Protein 2K2I (pdb70)

Structure (mmCIF, N/CA/C/O backbone):
data_2K2I
#
_entry.id   2K2I
#
loop_
_entity.id
_entity.type
_entity.pdbx_description
1 polymer Centrin-2
2 polymer 'SFI1 peptide'
#
loop_
_atom_site.group_PDB
_atom_site.id
_atom_site.type_symbol
_atom_site.label_atom_id
_atom_site.label_alt_id
_atom_site.label_comp_id
_atom_site.label_asym_id
_atom_site.label_entity_id
_atom_site.label_seq_id
_atom_site.pdbx_PDB_ins_code
_atom_site.Cartn_x
_atom_site.Cartn_y
_atom_site.Cartn_z
_atom_site.occupancy
_atom_site.B_iso_or_equiv
_atom_site.auth_seq_id
_atom_site.auth_comp_id
_atom_site.auth_asym_id
_atom_site.auth_atom_id
_atom_site.pdbx_PDB_model_num
ATOM 1 N N . THR A 1 1 ? -9.830 23.314 -1.800 1.00 0.00 94 THR A N 1
ATOM 2 C CA . THR A 1 1 ? -8.395 23.131 -1.350 1.00 0.00 94 THR A CA 1
ATOM 3 C C . THR A 1 1 ? -7.620 22.340 -2.377 1.00 0.00 94 THR A C 1
ATOM 4 O O . THR A 1 1 ? -8.156 21.369 -2.897 1.00 0.00 94 THR A O 1
ATOM 15 N N . GLN A 1 2 ? -6.362 22.719 -2.689 1.00 0.00 95 GLN A N 1
ATOM 16 C CA . GLN A 1 2 ? -5.575 22.028 -3.694 1.00 0.00 95 GLN A CA 1
ATOM 17 C C . GLN A 1 2 ? -4.997 20.734 -3.145 1.00 0.00 95 GLN A C 1
ATOM 18 O O . GLN A 1 2 ? -4.499 20.686 -2.022 1.00 0.00 95 GLN A O 1
ATOM 32 N N . LYS A 1 3 ? -5.064 19.644 -3.939 1.00 0.00 96 LYS A N 1
ATOM 33 C CA . LYS A 1 3 ? -4.369 18.411 -3.631 1.00 0.00 96 LYS A CA 1
ATOM 34 C C . LYS A 1 3 ? -3.715 17.908 -4.898 1.00 0.00 96 LYS A C 1
ATOM 35 O O . LYS A 1 3 ? -2.582 18.269 -5.204 1.00 0.00 96 LYS A O 1
ATOM 54 N N . MET A 1 4 ? -4.416 17.055 -5.673 1.00 0.00 97 MET A N 1
ATOM 55 C CA . MET A 1 4 ? -3.878 16.449 -6.869 1.00 0.00 97 MET A CA 1
ATOM 56 C C . MET A 1 4 ? -4.151 17.323 -8.076 1.00 0.00 97 MET A C 1
ATOM 57 O O . MET A 1 4 ? -5.275 17.409 -8.563 1.00 0.00 97 MET A O 1
ATOM 71 N N . SER A 1 5 ? -3.109 18.012 -8.583 1.00 0.00 98 SER A N 1
ATOM 72 C CA . SER A 1 5 ? -3.196 18.857 -9.761 1.00 0.00 98 SER A CA 1
ATOM 73 C C . SER A 1 5 ? -2.919 18.083 -11.034 1.00 0.00 98 SER A C 1
ATOM 74 O O . SER A 1 5 ? -3.228 18.547 -12.131 1.00 0.00 98 SER A O 1
ATOM 82 N N . GLU A 1 6 ? -2.314 16.888 -10.906 1.00 0.00 99 GLU A N 1
ATOM 83 C CA . GLU A 1 6 ? -1.936 16.039 -12.013 1.00 0.00 99 GLU A CA 1
ATOM 84 C C . GLU A 1 6 ? -3.130 15.226 -12.500 1.00 0.00 99 GLU A C 1
ATOM 85 O O . GLU A 1 6 ? -4.180 15.173 -11.858 1.00 0.00 99 GLU A O 1
ATOM 97 N N . LYS A 1 7 ? -3.011 14.568 -13.671 1.00 0.00 100 LYS A N 1
ATOM 98 C CA . LYS A 1 7 ? -4.115 13.835 -14.283 1.00 0.00 100 LYS A CA 1
ATOM 99 C C . LYS A 1 7 ? -3.810 12.355 -14.220 1.00 0.00 100 LYS A C 1
ATOM 100 O O . LYS A 1 7 ? -4.557 11.488 -14.675 1.00 0.00 100 LYS A O 1
ATOM 119 N N . ASP A 1 8 ? -2.637 12.061 -13.647 1.00 0.00 101 ASP A N 1
ATOM 120 C CA . ASP A 1 8 ? -1.829 10.912 -13.935 1.00 0.00 101 ASP A CA 1
ATOM 121 C C . ASP A 1 8 ? -2.142 9.778 -12.975 1.00 0.00 101 ASP A C 1
ATOM 122 O O . ASP A 1 8 ? -1.450 8.765 -12.883 1.00 0.00 101 ASP A O 1
ATOM 131 N N . THR A 1 9 ? -3.325 9.873 -12.333 1.00 0.00 102 THR A N 1
ATOM 132 C CA . THR A 1 9 ? -4.024 8.751 -11.738 1.00 0.00 102 THR A CA 1
ATOM 133 C C . THR A 1 9 ? -4.458 7.793 -12.830 1.00 0.00 102 THR A C 1
ATOM 134 O O . THR A 1 9 ? -4.412 6.584 -12.657 1.00 0.00 102 THR A O 1
ATOM 145 N N . LYS A 1 10 ? -4.832 8.301 -14.029 1.00 0.00 103 LYS A N 1
ATOM 146 C CA . LYS A 1 10 ? -5.107 7.473 -15.194 1.00 0.00 103 LYS A CA 1
ATOM 147 C C . LYS A 1 10 ? -3.877 6.670 -15.609 1.00 0.00 103 LYS A C 1
ATOM 148 O O . LYS A 1 10 ? -3.959 5.463 -15.817 1.00 0.00 103 LYS A O 1
ATOM 167 N N . GLU A 1 11 ? -2.691 7.321 -15.661 1.00 0.00 104 GLU A N 1
ATOM 168 C CA . GLU A 1 11 ? -1.394 6.687 -15.851 1.00 0.00 104 GLU A CA 1
ATOM 169 C C . GLU A 1 11 ? -1.125 5.620 -14.801 1.00 0.00 104 GLU A C 1
ATOM 170 O O . GLU A 1 11 ? -0.840 4.470 -15.144 1.00 0.00 104 GLU A O 1
ATOM 182 N N . GLU A 1 12 ? -1.282 5.959 -13.495 1.00 0.00 105 GLU A N 1
ATOM 183 C CA . GLU A 1 12 ? -1.214 5.021 -12.380 1.00 0.00 105 GLU A CA 1
ATOM 184 C C . GLU A 1 12 ? -2.102 3.802 -12.587 1.00 0.00 105 GLU A C 1
ATOM 185 O O . GLU A 1 12 ? -1.634 2.667 -12.570 1.00 0.00 105 GLU A O 1
ATOM 197 N N . ILE A 1 13 ? -3.412 4.019 -12.838 1.00 0.00 106 ILE A N 1
ATOM 198 C CA . ILE A 1 13 ? -4.407 2.983 -13.052 1.00 0.00 106 ILE A CA 1
ATOM 199 C C . ILE A 1 13 ? -4.084 2.134 -14.275 1.00 0.00 106 ILE A C 1
ATOM 200 O O . ILE A 1 13 ? -4.134 0.909 -14.212 1.00 0.00 106 ILE A O 1
ATOM 216 N N . LEU A 1 14 ? -3.686 2.754 -15.409 1.00 0.00 107 LEU A N 1
ATOM 217 C CA . LEU A 1 14 ? -3.257 2.066 -16.617 1.00 0.00 107 LEU A CA 1
ATOM 218 C C . LEU A 1 14 ? -2.038 1.177 -16.404 1.00 0.00 107 LEU A C 1
ATOM 219 O O . LEU A 1 14 ? -2.004 0.017 -16.817 1.00 0.00 107 LEU A O 1
ATOM 235 N N . LYS A 1 15 ? -0.990 1.691 -15.732 1.00 0.00 108 LYS A N 1
ATOM 236 C CA . LYS A 1 15 ? 0.220 0.933 -15.484 1.00 0.00 108 LYS A CA 1
ATOM 237 C C . LYS A 1 15 ? -0.000 -0.113 -14.407 1.00 0.00 108 LYS A C 1
ATOM 238 O O . LYS A 1 15 ? 0.526 -1.221 -14.503 1.00 0.00 108 LYS A O 1
ATOM 257 N N . ALA A 1 16 ? -0.858 0.173 -13.401 1.00 0.00 109 ALA A N 1
ATOM 258 C CA . ALA A 1 16 ? -1.362 -0.809 -12.464 1.00 0.00 109 ALA A CA 1
ATOM 259 C C . ALA A 1 16 ? -2.106 -1.932 -13.159 1.00 0.00 109 ALA A C 1
ATOM 260 O O . ALA A 1 16 ? -1.784 -3.094 -12.948 1.00 0.00 109 ALA A O 1
ATOM 267 N N . PHE A 1 17 ? -3.067 -1.620 -14.058 1.00 0.00 110 PHE A N 1
ATOM 268 C CA . PHE A 1 17 ? -3.767 -2.575 -14.905 1.00 0.00 110 PHE A CA 1
ATOM 269 C C . PHE A 1 17 ? -2.815 -3.509 -15.640 1.00 0.00 110 PHE A C 1
ATOM 270 O O . PHE A 1 17 ? -2.976 -4.729 -15.625 1.00 0.00 110 PHE A O 1
ATOM 287 N N . LYS A 1 18 ? -1.757 -2.950 -16.261 1.00 0.00 111 LYS A N 1
ATOM 288 C CA . LYS A 1 18 ? -0.747 -3.723 -16.953 1.00 0.00 111 LYS A CA 1
ATOM 289 C C . LYS A 1 18 ? 0.107 -4.618 -16.058 1.00 0.00 111 LYS A C 1
ATOM 290 O O . LYS A 1 18 ? 0.595 -5.654 -16.500 1.00 0.00 111 LYS A O 1
ATOM 309 N N . LEU A 1 19 ? 0.286 -4.278 -14.762 1.00 0.00 112 LEU A N 1
ATOM 310 C CA . LEU A 1 19 ? 0.939 -5.150 -13.798 1.00 0.00 112 LEU A CA 1
ATOM 311 C C . LEU A 1 19 ? 0.103 -6.369 -13.431 1.00 0.00 112 LEU A C 1
ATOM 312 O O . LEU A 1 19 ? 0.645 -7.397 -13.030 1.00 0.00 112 LEU A O 1
ATOM 328 N N . PHE A 1 20 ? -1.236 -6.292 -13.576 1.00 0.00 113 PHE A N 1
ATOM 329 C CA . PHE A 1 20 ? -2.106 -7.459 -13.542 1.00 0.00 113 PHE A CA 1
ATOM 330 C C . PHE A 1 20 ? -2.116 -8.168 -14.897 1.00 0.00 113 PHE A C 1
ATOM 331 O O . PHE A 1 20 ? -1.928 -9.383 -14.978 1.00 0.00 113 PHE A O 1
ATOM 348 N N . ASP A 1 21 ? -2.371 -7.427 -16.002 1.00 0.00 114 ASP A N 1
ATOM 349 C CA . ASP A 1 21 ? -2.504 -7.970 -17.344 1.00 0.00 114 ASP A CA 1
ATOM 350 C C . ASP A 1 21 ? -1.150 -8.345 -17.956 1.00 0.00 114 ASP A C 1
ATOM 351 O O . ASP A 1 21 ? -0.614 -7.662 -18.832 1.00 0.00 114 ASP A O 1
ATOM 360 N N . ASP A 1 22 ? -0.610 -9.508 -17.519 1.00 0.00 115 ASP A N 1
ATOM 361 C CA . ASP A 1 22 ? 0.560 -10.180 -18.068 1.00 0.00 115 ASP A CA 1
ATOM 362 C C . ASP A 1 22 ? 0.382 -10.536 -19.523 1.00 0.00 115 ASP A C 1
ATOM 363 O O . ASP A 1 22 ? 1.310 -10.501 -20.327 1.00 0.00 115 ASP A O 1
ATOM 372 N N . ASP A 1 23 ? -0.858 -10.934 -19.856 1.00 0.00 116 ASP A N 1
ATOM 373 C CA . ASP A 1 23 ? -1.232 -11.563 -21.092 1.00 0.00 116 ASP A CA 1
ATOM 374 C C . ASP A 1 23 ? -1.335 -10.551 -22.216 1.00 0.00 116 ASP A C 1
ATOM 375 O O . ASP A 1 23 ? -1.322 -10.914 -23.390 1.00 0.00 116 ASP A O 1
ATOM 384 N N . GLU A 1 24 ? -1.452 -9.255 -21.844 1.00 0.00 117 GLU A N 1
ATOM 385 C CA . GLU A 1 24 ? -1.677 -8.112 -22.705 1.00 0.00 117 GLU A CA 1
ATOM 386 C C . GLU A 1 24 ? -3.008 -8.236 -23.413 1.00 0.00 117 GLU A C 1
ATOM 387 O O . GLU A 1 24 ? -3.167 -7.880 -24.579 1.00 0.00 117 GLU A O 1
ATOM 399 N N . THR A 1 25 ? -4.010 -8.769 -22.683 1.00 0.00 118 THR A N 1
ATOM 400 C CA . THR A 1 25 ? -5.264 -9.212 -23.270 1.00 0.00 118 THR A CA 1
ATOM 401 C C . THR A 1 25 ? -6.307 -8.125 -23.164 1.00 0.00 118 THR A C 1
ATOM 402 O O . THR A 1 25 ? -7.290 -8.096 -23.904 1.00 0.00 118 THR A O 1
ATOM 413 N N . GLY A 1 26 ? -6.115 -7.156 -22.240 1.00 0.00 119 GLY A N 1
ATOM 414 C CA . GLY A 1 26 ? -7.017 -6.027 -22.086 1.00 0.00 119 GLY A CA 1
ATOM 415 C C . GLY A 1 26 ? -8.036 -6.306 -21.031 1.00 0.00 119 GLY A C 1
ATOM 416 O O . GLY A 1 26 ? -9.025 -5.584 -20.894 1.00 0.00 119 GLY A O 1
ATOM 420 N N . LYS A 1 27 ? -7.805 -7.374 -20.247 1.00 0.00 120 LYS A N 1
ATOM 421 C CA . LYS A 1 27 ? -8.659 -7.791 -19.163 1.00 0.00 120 LYS A CA 1
ATOM 422 C C . LYS A 1 27 ? -7.798 -8.138 -17.978 1.00 0.00 120 LYS A C 1
ATOM 423 O O . LYS A 1 27 ? -6.730 -8.730 -18.109 1.00 0.00 120 LYS A O 1
ATOM 442 N N . ILE A 1 28 ? -8.290 -7.829 -16.769 1.00 0.00 121 ILE A N 1
ATOM 443 C CA . ILE A 1 28 ? -7.835 -8.462 -15.555 1.00 0.00 121 ILE A CA 1
ATOM 444 C C . ILE A 1 28 ? -8.806 -9.592 -15.322 1.00 0.00 121 ILE A C 1
ATOM 445 O O . ILE A 1 28 ? -9.970 -9.385 -14.970 1.00 0.00 121 ILE A O 1
ATOM 461 N N . SER A 1 29 ? -8.353 -10.838 -15.544 1.00 0.00 122 SER A N 1
ATOM 462 C CA . SER A 1 29 ? -9.128 -11.998 -15.160 1.00 0.00 122 SER A CA 1
ATOM 463 C C . SER A 1 29 ? -8.873 -12.358 -13.713 1.00 0.00 122 SER A C 1
ATOM 464 O O . SER A 1 29 ? -7.949 -11.856 -13.070 1.00 0.00 122 SER A O 1
ATOM 472 N N . PHE A 1 30 ? -9.681 -13.297 -13.181 1.00 0.00 123 PHE A N 1
ATOM 473 C CA . PHE A 1 30 ? -9.482 -14.003 -11.922 1.00 0.00 123 PHE A CA 1
ATOM 474 C C . PHE A 1 30 ? -8.052 -14.504 -11.746 1.00 0.00 123 PHE A C 1
ATOM 475 O O . PHE A 1 30 ? -7.402 -14.303 -10.720 1.00 0.00 123 PHE A O 1
ATOM 492 N N . LYS A 1 31 ? -7.536 -15.173 -12.796 1.00 0.00 124 LYS A N 1
ATOM 493 C CA . LYS A 1 31 ? -6.181 -15.670 -12.893 1.00 0.00 124 LYS A CA 1
ATOM 494 C C . LYS A 1 31 ? -5.154 -14.559 -12.762 1.00 0.00 124 LYS A C 1
ATOM 495 O O . LYS A 1 31 ? -4.215 -14.685 -11.982 1.00 0.00 124 LYS A O 1
ATOM 514 N N . ASN A 1 32 ? -5.332 -13.421 -13.471 1.00 0.00 125 ASN A N 1
ATOM 515 C CA . ASN A 1 32 ? -4.450 -12.263 -13.369 1.00 0.00 125 ASN A CA 1
ATOM 516 C C . ASN A 1 32 ? -4.503 -11.660 -11.974 1.00 0.00 125 ASN A C 1
ATOM 517 O O . ASN A 1 32 ? -3.479 -11.334 -11.377 1.00 0.00 125 ASN A O 1
ATOM 528 N N . LEU A 1 33 ? -5.719 -11.561 -11.396 1.00 0.00 126 LEU A N 1
ATOM 529 C CA . LEU A 1 33 ? -5.957 -11.154 -10.023 1.00 0.00 126 LEU A CA 1
ATOM 530 C C . LEU A 1 33 ? -5.194 -12.012 -9.011 1.00 0.00 126 LEU A C 1
ATOM 531 O O . LEU A 1 33 ? -4.449 -11.513 -8.167 1.00 0.00 126 LEU A O 1
ATOM 547 N N . LYS A 1 34 ? -5.341 -13.353 -9.092 1.00 0.00 127 LYS A N 1
ATOM 548 C CA . LYS A 1 34 ? -4.643 -14.278 -8.216 1.00 0.00 127 LYS A CA 1
ATOM 549 C C . LYS A 1 34 ? -3.134 -14.318 -8.449 1.00 0.00 127 LYS A C 1
ATOM 550 O O . LYS A 1 34 ? -2.349 -14.490 -7.515 1.00 0.00 127 LYS A O 1
ATOM 569 N N . ARG A 1 35 ? -2.679 -14.104 -9.705 1.00 0.00 128 ARG A N 1
ATOM 570 C CA . ARG A 1 35 ? -1.278 -13.928 -10.058 1.00 0.00 128 ARG A CA 1
ATOM 571 C C . ARG A 1 35 ? -0.678 -12.688 -9.403 1.00 0.00 128 ARG A C 1
ATOM 572 O O . ARG A 1 35 ? 0.467 -12.697 -8.954 1.00 0.00 128 ARG A O 1
ATOM 593 N N . VAL A 1 36 ? -1.449 -11.587 -9.290 1.00 0.00 129 VAL A N 1
ATOM 594 C CA . VAL A 1 36 ? -1.079 -10.420 -8.504 1.00 0.00 129 VAL A CA 1
ATOM 595 C C . VAL A 1 36 ? -1.036 -10.728 -7.024 1.00 0.00 129 VAL A C 1
ATOM 596 O O . VAL A 1 36 ? -0.050 -10.419 -6.358 1.00 0.00 129 VAL A O 1
ATOM 609 N N . ALA A 1 37 ? -2.065 -11.400 -6.466 1.00 0.00 130 ALA A N 1
ATOM 610 C CA . ALA A 1 37 ? -2.084 -11.818 -5.070 1.00 0.00 130 ALA A CA 1
ATOM 611 C C . ALA A 1 37 ? -0.845 -12.604 -4.631 1.00 0.00 130 ALA A C 1
ATOM 612 O O . ALA A 1 37 ? -0.245 -12.317 -3.593 1.00 0.00 130 ALA A O 1
ATOM 619 N N . LYS A 1 38 ? -0.388 -13.579 -5.456 1.00 0.00 131 LYS A N 1
ATOM 620 C CA . LYS A 1 38 ? 0.825 -14.324 -5.165 1.00 0.00 131 LYS A CA 1
ATOM 621 C C . LYS A 1 38 ? 2.106 -13.562 -5.468 1.00 0.00 131 LYS A C 1
ATOM 622 O O . LYS A 1 38 ? 3.171 -13.956 -5.003 1.00 0.00 131 LYS A O 1
ATOM 641 N N . GLU A 1 39 ? 2.041 -12.448 -6.232 1.00 0.00 132 GLU A N 1
ATOM 642 C CA . GLU A 1 39 ? 3.169 -11.557 -6.437 1.00 0.00 132 GLU A CA 1
ATOM 643 C C . GLU A 1 39 ? 3.448 -10.745 -5.190 1.00 0.00 132 GLU A C 1
ATOM 644 O O . GLU A 1 39 ? 4.592 -10.624 -4.759 1.00 0.00 132 GLU A O 1
ATOM 656 N N . LEU A 1 40 ? 2.389 -10.202 -4.542 1.00 0.00 133 LEU A N 1
ATOM 657 C CA . LEU A 1 40 ? 2.527 -9.572 -3.237 1.00 0.00 133 LEU A CA 1
ATOM 658 C C . LEU A 1 40 ? 2.854 -10.614 -2.179 1.00 0.00 133 LEU A C 1
ATOM 659 O O . LEU A 1 40 ? 3.642 -10.369 -1.267 1.00 0.00 133 LEU A O 1
ATOM 675 N N . GLY A 1 41 ? 2.255 -11.818 -2.299 1.00 0.00 134 GLY A N 1
ATOM 676 C CA . GLY A 1 41 ? 2.539 -12.946 -1.423 1.00 0.00 134 GLY A CA 1
ATOM 677 C C . GLY A 1 41 ? 1.483 -13.066 -0.369 1.00 0.00 134 GLY A C 1
ATOM 678 O O . GLY A 1 41 ? 1.710 -13.620 0.706 1.00 0.00 134 GLY A O 1
ATOM 682 N N . GLU A 1 42 ? 0.282 -12.549 -0.674 1.00 0.00 135 GLU A N 1
ATOM 683 C CA . GLU A 1 42 ? -0.853 -12.543 0.218 1.00 0.00 135 GLU A CA 1
ATOM 684 C C . GLU A 1 42 ? -1.628 -13.837 -0.017 1.00 0.00 135 GLU A C 1
ATOM 685 O O . GLU A 1 42 ? -2.005 -14.168 -1.141 1.00 0.00 135 GLU A O 1
ATOM 697 N N . ASN A 1 43 ? -1.865 -14.647 1.042 1.00 0.00 136 ASN A N 1
ATOM 698 C CA . ASN A 1 43 ? -2.429 -15.984 0.887 1.00 0.00 136 ASN A CA 1
ATOM 699 C C . ASN A 1 43 ? -3.945 -15.951 0.881 1.00 0.00 136 ASN A C 1
ATOM 700 O O . ASN A 1 43 ? -4.604 -16.330 1.847 1.00 0.00 136 ASN A O 1
ATOM 711 N N . LEU A 1 44 ? -4.514 -15.485 -0.247 1.00 0.00 137 LEU A N 1
ATOM 712 C CA . LEU A 1 44 ? -5.940 -15.357 -0.463 1.00 0.00 137 LEU A CA 1
ATOM 713 C C . LEU A 1 44 ? -6.574 -16.691 -0.856 1.00 0.00 137 LEU A C 1
ATOM 714 O O . LEU A 1 44 ? -5.987 -17.516 -1.553 1.00 0.00 137 LEU A O 1
ATOM 730 N N . THR A 1 45 ? -7.823 -16.913 -0.406 1.00 0.00 138 THR A N 1
ATOM 731 C CA . THR A 1 45 ? -8.545 -18.184 -0.447 1.00 0.00 138 THR A CA 1
ATOM 732 C C . THR A 1 45 ? -9.476 -18.388 -1.634 1.00 0.00 138 THR A C 1
ATOM 733 O O . THR A 1 45 ? -10.500 -19.057 -1.517 1.00 0.00 138 THR A O 1
ATOM 744 N N . ASP A 1 46 ? -9.147 -17.842 -2.822 1.00 0.00 139 ASP A N 1
ATOM 745 C CA . ASP A 1 46 ? -9.910 -17.946 -4.062 1.00 0.00 139 ASP A CA 1
ATOM 746 C C . ASP A 1 46 ? -11.258 -17.233 -4.061 1.00 0.00 139 ASP A C 1
ATOM 747 O O . ASP A 1 46 ? -11.606 -16.538 -5.016 1.00 0.00 139 ASP A O 1
ATOM 756 N N . GLU A 1 47 ? -12.043 -17.359 -2.986 1.00 0.00 140 GLU A N 1
ATOM 757 C CA . GLU A 1 47 ? -13.355 -16.763 -2.854 1.00 0.00 140 GLU A CA 1
ATOM 758 C C . GLU A 1 47 ? -13.326 -15.243 -2.840 1.00 0.00 140 GLU A C 1
ATOM 759 O O . GLU A 1 47 ? -14.153 -14.596 -3.476 1.00 0.00 140 GLU A O 1
ATOM 771 N N . GLU A 1 48 ? -12.338 -14.608 -2.183 1.00 0.00 141 GLU A N 1
ATOM 772 C CA . GLU A 1 48 ? -12.180 -13.169 -2.211 1.00 0.00 141 GLU A CA 1
ATOM 773 C C . GLU A 1 48 ? -11.617 -12.664 -3.536 1.00 0.00 141 GLU A C 1
ATOM 774 O O . GLU A 1 48 ? -11.885 -11.538 -3.954 1.00 0.00 141 GLU A O 1
ATOM 786 N N . LEU A 1 49 ? -10.873 -13.517 -4.288 1.00 0.00 142 LEU A N 1
ATOM 787 C CA . LEU A 1 49 ? -10.529 -13.254 -5.683 1.00 0.00 142 LEU A CA 1
ATOM 788 C C . LEU A 1 49 ? -11.792 -13.210 -6.516 1.00 0.00 142 LEU A C 1
ATOM 789 O O . LEU A 1 49 ? -11.973 -12.313 -7.339 1.00 0.00 142 LEU A O 1
ATOM 805 N N . GLN A 1 50 ? -12.725 -14.158 -6.273 1.00 0.00 143 GLN A N 1
ATOM 806 C CA . GLN A 1 50 ? -14.032 -14.184 -6.892 1.00 0.00 143 GLN A CA 1
ATOM 807 C C . GLN A 1 50 ? -14.823 -12.940 -6.527 1.00 0.00 143 GLN A C 1
ATOM 808 O O . GLN A 1 50 ? -15.290 -12.242 -7.422 1.00 0.00 143 GLN A O 1
ATOM 822 N N . GLU A 1 51 ? -14.903 -12.576 -5.222 1.00 0.00 144 GLU A N 1
ATOM 823 C CA . GLU A 1 51 ? -15.501 -11.332 -4.748 1.00 0.00 144 GLU A CA 1
ATOM 824 C C . GLU A 1 51 ? -14.967 -10.102 -5.464 1.00 0.00 144 GLU A C 1
ATOM 825 O O . GLU A 1 51 ? -15.747 -9.314 -5.995 1.00 0.00 144 GLU A O 1
ATOM 837 N N . MET A 1 52 ? -13.624 -9.925 -5.540 1.00 0.00 145 MET A N 1
ATOM 838 C CA . MET A 1 52 ? -13.007 -8.823 -6.258 1.00 0.00 145 MET A CA 1
ATOM 839 C C . MET A 1 52 ? -13.407 -8.711 -7.721 1.00 0.00 145 MET A C 1
ATOM 840 O O . MET A 1 52 ? -13.658 -7.609 -8.214 1.00 0.00 145 MET A O 1
ATOM 854 N N . ILE A 1 53 ? -13.492 -9.842 -8.450 1.00 0.00 146 ILE A N 1
ATOM 855 C CA . ILE A 1 53 ? -13.954 -9.836 -9.829 1.00 0.00 146 ILE A CA 1
ATOM 856 C C . ILE A 1 53 ? -15.456 -9.611 -9.893 1.00 0.00 146 ILE A C 1
ATOM 857 O O . ILE A 1 53 ? -15.934 -8.857 -10.737 1.00 0.00 146 ILE A O 1
ATOM 873 N N . ASP A 1 54 ? -16.247 -10.236 -8.991 1.00 0.00 147 ASP A N 1
ATOM 874 C CA . ASP A 1 54 ? -17.687 -10.100 -8.949 1.00 0.00 147 ASP A CA 1
ATOM 875 C C . ASP A 1 54 ? -18.133 -8.664 -8.667 1.00 0.00 147 ASP A C 1
ATOM 876 O O . ASP A 1 54 ? -19.053 -8.157 -9.307 1.00 0.00 147 ASP A O 1
ATOM 885 N N . GLU A 1 55 ? -17.427 -7.976 -7.737 1.00 0.00 148 GLU A N 1
ATOM 886 C CA . GLU A 1 55 ? -17.456 -6.543 -7.489 1.00 0.00 148 GLU A CA 1
ATOM 887 C C . GLU A 1 55 ? -17.192 -5.764 -8.768 1.00 0.00 148 GLU A C 1
ATOM 888 O O . GLU A 1 55 ? -17.990 -4.932 -9.192 1.00 0.00 148 GLU A O 1
ATOM 900 N N . ALA A 1 56 ? -16.066 -6.051 -9.452 1.00 0.00 149 ALA A N 1
ATOM 901 C CA . ALA A 1 56 ? -15.667 -5.374 -10.663 1.00 0.00 149 ALA A CA 1
ATOM 902 C C . ALA A 1 56 ? -16.335 -5.912 -11.926 1.00 0.00 149 ALA A C 1
ATOM 903 O O . ALA A 1 56 ? -15.674 -6.158 -12.932 1.00 0.00 149 ALA A O 1
ATOM 910 N N . ASP A 1 57 ? -17.681 -6.019 -11.879 1.00 0.00 150 ASP A N 1
ATOM 911 C CA . ASP A 1 57 ? -18.591 -6.121 -13.003 1.00 0.00 150 ASP A CA 1
ATOM 912 C C . ASP A 1 57 ? -18.817 -7.512 -13.596 1.00 0.00 150 ASP A C 1
ATOM 913 O O . ASP A 1 57 ? -18.177 -7.957 -14.546 1.00 0.00 150 ASP A O 1
ATOM 922 N N . ARG A 1 58 ? -19.864 -8.195 -13.097 1.00 0.00 151 ARG A N 1
ATOM 923 C CA . ARG A 1 58 ? -20.471 -9.326 -13.786 1.00 0.00 151 ARG A CA 1
ATOM 924 C C . ARG A 1 58 ? -21.672 -8.896 -14.597 1.00 0.00 151 ARG A C 1
ATOM 925 O O . ARG A 1 58 ? -22.341 -9.715 -15.221 1.00 0.00 151 ARG A O 1
ATOM 946 N N . ASP A 1 59 ? -21.966 -7.590 -14.582 1.00 0.00 152 ASP A N 1
ATOM 947 C CA . ASP A 1 59 ? -23.157 -7.003 -15.142 1.00 0.00 152 ASP A CA 1
ATOM 948 C C . ASP A 1 59 ? -22.999 -6.825 -16.644 1.00 0.00 152 ASP A C 1
ATOM 949 O O . ASP A 1 59 ? -23.934 -7.057 -17.406 1.00 0.00 152 ASP A O 1
ATOM 958 N N . GLY A 1 60 ? -21.793 -6.430 -17.112 1.00 0.00 153 GLY A N 1
ATOM 959 C CA . GLY A 1 60 ? -21.590 -6.051 -18.500 1.00 0.00 153 GLY A CA 1
ATOM 960 C C . GLY A 1 60 ? -20.406 -6.716 -19.129 1.00 0.00 153 GLY A C 1
ATOM 961 O O . GLY A 1 60 ? -20.518 -7.265 -20.222 1.00 0.00 153 GLY A O 1
ATOM 965 N N . ASP A 1 61 ? -19.225 -6.654 -18.483 1.00 0.00 154 ASP A N 1
ATOM 966 C CA . ASP A 1 61 ? -17.991 -7.117 -19.093 1.00 0.00 154 ASP A CA 1
ATOM 967 C C . ASP A 1 61 ? -17.722 -8.560 -18.701 1.00 0.00 154 ASP A C 1
ATOM 968 O O . ASP A 1 61 ? -17.328 -9.379 -19.531 1.00 0.00 154 ASP A O 1
ATOM 977 N N . GLY A 1 62 ? -17.949 -8.927 -17.421 1.00 0.00 155 GLY A N 1
ATOM 978 C CA . GLY A 1 62 ? -17.885 -10.323 -17.002 1.00 0.00 155 GLY A CA 1
ATOM 979 C C . GLY A 1 62 ? -16.646 -10.580 -16.208 1.00 0.00 155 GLY A C 1
ATOM 980 O O . GLY A 1 62 ? -16.719 -11.083 -15.093 1.00 0.00 155 GLY A O 1
ATOM 984 N N . GLU A 1 63 ? -15.478 -10.233 -16.771 1.00 0.00 156 GLU A N 1
ATOM 985 C CA . GLU A 1 63 ? -14.248 -10.059 -16.021 1.00 0.00 156 GLU A CA 1
ATOM 986 C C . GLU A 1 63 ? -13.942 -8.581 -16.168 1.00 0.00 156 GLU A C 1
ATOM 987 O O . GLU A 1 63 ? -14.841 -7.790 -16.437 1.00 0.00 156 GLU A O 1
ATOM 999 N N . VAL A 1 64 ? -12.692 -8.139 -15.945 1.00 0.00 157 VAL A N 1
ATOM 1000 C CA . VAL A 1 64 ? -12.473 -6.735 -15.640 1.00 0.00 157 VAL A CA 1
ATOM 1001 C C . VAL A 1 64 ? -11.644 -6.047 -16.710 1.00 0.00 157 VAL A C 1
ATOM 1002 O O . VAL A 1 64 ? -10.437 -6.265 -16.781 1.00 0.00 157 VAL A O 1
ATOM 1015 N N . SER A 1 65 ? -12.214 -5.165 -17.569 1.00 0.00 158 SER A N 1
ATOM 1016 C CA . SER A 1 65 ? -11.387 -4.347 -18.456 1.00 0.00 158 SER A CA 1
ATOM 1017 C C . SER A 1 65 ? -10.972 -3.061 -17.771 1.00 0.00 158 SER A C 1
ATOM 1018 O O . SER A 1 65 ? -11.245 -2.849 -16.586 1.00 0.00 158 SER A O 1
ATOM 1026 N N . GLU A 1 66 ? -10.266 -2.146 -18.484 1.00 0.00 159 GLU A N 1
ATOM 1027 C CA . GLU A 1 66 ? -9.748 -0.953 -17.844 1.00 0.00 159 GLU A CA 1
ATOM 1028 C C . GLU A 1 66 ? -10.841 -0.019 -17.383 1.00 0.00 159 GLU A C 1
ATOM 1029 O O . GLU A 1 66 ? -10.703 0.613 -16.344 1.00 0.00 159 GLU A O 1
ATOM 1041 N N . GLN A 1 67 ? -11.992 0.038 -18.090 1.00 0.00 160 GLN A N 1
ATOM 1042 C CA . GLN A 1 67 ? -13.147 0.803 -17.657 1.00 0.00 160 GLN A CA 1
ATOM 1043 C C . GLN A 1 67 ? -13.758 0.250 -16.374 1.00 0.00 160 GLN A C 1
ATOM 1044 O O . GLN A 1 67 ? -14.146 1.014 -15.497 1.00 0.00 160 GLN A O 1
ATOM 1058 N N . GLU A 1 68 ? -13.808 -1.087 -16.183 1.00 0.00 161 GLU A N 1
ATOM 1059 C CA . GLU A 1 68 ? -14.272 -1.720 -14.955 1.00 0.00 161 GLU A CA 1
ATOM 1060 C C . GLU A 1 68 ? -13.310 -1.439 -13.823 1.00 0.00 161 GLU A C 1
ATOM 1061 O O . GLU A 1 68 ? -13.710 -1.112 -12.708 1.00 0.00 161 GLU A O 1
ATOM 1073 N N . PHE A 1 69 ? -11.992 -1.516 -14.103 1.00 0.00 162 PHE A N 1
ATOM 1074 C CA . PHE A 1 69 ? -10.959 -1.165 -13.151 1.00 0.00 162 PHE A CA 1
ATOM 1075 C C . PHE A 1 69 ? -11.004 0.320 -12.791 1.00 0.00 162 PHE A C 1
ATOM 1076 O O . PHE A 1 69 ? -10.958 0.689 -11.622 1.00 0.00 162 PHE A O 1
ATOM 1093 N N . LEU A 1 70 ? -11.179 1.221 -13.780 1.00 0.00 163 LEU A N 1
ATOM 1094 C CA . LEU A 1 70 ? -11.461 2.627 -13.556 1.00 0.00 163 LEU A CA 1
ATOM 1095 C C . LEU A 1 70 ? -12.712 2.831 -12.713 1.00 0.00 163 LEU A C 1
ATOM 1096 O O . LEU A 1 70 ? -12.666 3.590 -11.754 1.00 0.00 163 LEU A O 1
ATOM 1112 N N . ARG A 1 71 ? -13.836 2.126 -12.993 1.00 0.00 164 ARG A N 1
ATOM 1113 C CA . ARG A 1 71 ? -15.022 2.117 -12.143 1.00 0.00 164 ARG A CA 1
ATOM 1114 C C . ARG A 1 71 ? -14.747 1.648 -10.716 1.00 0.00 164 ARG A C 1
ATOM 1115 O O . ARG A 1 71 ? -15.181 2.294 -9.766 1.00 0.00 164 ARG A O 1
ATOM 1136 N N . ILE A 1 72 ? -14.000 0.536 -10.510 1.00 0.00 165 ILE A N 1
ATOM 1137 C CA . ILE A 1 72 ? -13.628 0.048 -9.181 1.00 0.00 165 ILE A CA 1
ATOM 1138 C C . ILE A 1 72 ? -12.750 1.038 -8.426 1.00 0.00 165 ILE A C 1
ATOM 1139 O O . ILE A 1 72 ? -12.912 1.245 -7.227 1.00 0.00 165 ILE A O 1
ATOM 1155 N N . MET A 1 73 ? -11.825 1.737 -9.119 1.00 0.00 166 MET A N 1
ATOM 1156 C CA . MET A 1 73 ? -11.012 2.778 -8.515 1.00 0.00 166 MET A CA 1
ATOM 1157 C C . MET A 1 73 ? -11.812 4.055 -8.255 1.00 0.00 166 MET A C 1
ATOM 1158 O O . MET A 1 73 ? -11.737 4.633 -7.172 1.00 0.00 166 MET A O 1
ATOM 1172 N N . LYS A 1 74 ? -12.628 4.525 -9.230 1.00 0.00 167 LYS A N 1
ATOM 1173 C CA . LYS A 1 74 ? -13.443 5.729 -9.122 1.00 0.00 167 LYS A CA 1
ATOM 1174 C C . LYS A 1 74 ? -14.632 5.596 -8.197 1.00 0.00 167 LYS A C 1
ATOM 1175 O O . LYS A 1 74 ? -15.277 6.596 -7.876 1.00 0.00 167 LYS A O 1
ATOM 1194 N N . LYS A 1 75 ? -14.907 4.376 -7.692 1.00 0.00 168 LYS A N 1
ATOM 1195 C CA . LYS A 1 75 ? -15.752 4.099 -6.544 1.00 0.00 168 LYS A CA 1
ATOM 1196 C C . LYS A 1 75 ? -15.368 4.969 -5.359 1.00 0.00 168 LYS A C 1
ATOM 1197 O O . LYS A 1 75 ? -16.217 5.604 -4.738 1.00 0.00 168 LYS A O 1
ATOM 1216 N N . THR A 1 76 ? -14.046 5.102 -5.097 1.00 0.00 169 THR A N 1
ATOM 1217 C CA . THR A 1 76 ? -13.524 6.141 -4.223 1.00 0.00 169 THR A CA 1
ATOM 1218 C C . THR A 1 76 ? -13.439 7.436 -4.993 1.00 0.00 169 THR A C 1
ATOM 1219 O O . THR A 1 76 ? -12.417 7.832 -5.550 1.00 0.00 169 THR A O 1
ATOM 1230 N N . SER A 1 77 ? -14.575 8.155 -5.020 1.00 0.00 170 SER A N 1
ATOM 1231 C CA . SER A 1 77 ? -14.654 9.537 -5.451 1.00 0.00 170 SER A CA 1
ATOM 1232 C C . SER A 1 77 ? -15.011 10.345 -4.231 1.00 0.00 170 SER A C 1
ATOM 1233 O O . SER A 1 77 ? -15.983 11.096 -4.245 1.00 0.00 170 SER A O 1
ATOM 1241 N N . LEU A 1 78 ? -14.208 10.160 -3.154 1.00 0.00 171 LEU A N 1
ATOM 1242 C CA . LEU A 1 78 ? -14.433 10.624 -1.795 1.00 0.00 171 LEU A CA 1
ATOM 1243 C C . LEU A 1 78 ? -15.399 9.675 -1.109 1.00 0.00 171 LEU A C 1
ATOM 1244 O O . LEU A 1 78 ? -16.507 10.033 -0.710 1.00 0.00 171 LEU A O 1
ATOM 1260 N N . TYR A 1 79 ? -14.973 8.404 -0.988 1.00 0.00 172 TYR A N 1
ATOM 1261 C CA . TYR A 1 79 ? -15.780 7.328 -0.485 1.00 0.00 172 TYR A CA 1
ATOM 1262 C C . TYR A 1 79 ? -14.788 6.207 -0.100 1.00 0.00 172 TYR A C 1
ATOM 1263 O O . TYR A 1 79 ? -14.809 5.772 1.079 1.00 0.00 172 TYR A O 1
ATOM 1282 N N . ARG B 2 1 ? 5.960 2.934 4.470 1.00 0.00 641 ARG B N 1
ATOM 1283 C CA . ARG B 2 1 ? 4.699 2.948 3.645 1.00 0.00 641 ARG B CA 1
ATOM 1284 C C . ARG B 2 1 ? 4.929 3.218 2.169 1.00 0.00 641 ARG B C 1
ATOM 1285 O O . ARG B 2 1 ? 4.199 4.000 1.563 1.00 0.00 641 ARG B O 1
ATOM 1306 N N . ALA B 2 2 ? 5.965 2.609 1.542 1.00 0.00 642 ALA B N 1
ATOM 1307 C CA . ALA B 2 2 ? 6.448 3.010 0.225 1.00 0.00 642 ALA B CA 1
ATOM 1308 C C . ALA B 2 2 ? 6.850 4.482 0.217 1.00 0.00 642 ALA B C 1
ATOM 1309 O O . ALA B 2 2 ? 6.243 5.348 -0.419 1.00 0.00 642 ALA B O 1
ATOM 1316 N N . ASP B 2 3 ? 7.877 4.779 1.027 1.00 0.00 643 ASP B N 1
ATOM 1317 C CA . ASP B 2 3 ? 8.391 6.093 1.336 1.00 0.00 643 ASP B CA 1
ATOM 1318 C C . ASP B 2 3 ? 9.807 6.138 0.805 1.00 0.00 643 ASP B C 1
ATOM 1319 O O . ASP B 2 3 ? 10.099 6.849 -0.152 1.00 0.00 643 ASP B O 1
ATOM 1328 N N . LEU B 2 4 ? 10.707 5.345 1.415 1.00 0.00 644 LEU B N 1
ATOM 1329 C CA . LEU B 2 4 ? 12.081 5.223 0.985 1.00 0.00 644 LEU B CA 1
ATOM 1330 C C . LEU B 2 4 ? 12.257 4.032 0.055 1.00 0.00 644 LEU B C 1
ATOM 1331 O O . LEU B 2 4 ? 11.733 2.948 0.302 1.00 0.00 644 LEU B O 1
ATOM 1347 N N . HIS B 2 5 ? 13.026 4.232 -1.040 1.00 0.00 645 HIS B N 1
ATOM 1348 C CA . HIS B 2 5 ? 13.468 3.214 -1.983 1.00 0.00 645 HIS B CA 1
ATOM 1349 C C . HIS B 2 5 ? 12.377 2.418 -2.680 1.00 0.00 645 HIS B C 1
ATOM 1350 O O . HIS B 2 5 ? 12.227 1.215 -2.463 1.00 0.00 645 HIS B O 1
ATOM 1364 N N . HIS B 2 6 ? 11.609 3.058 -3.590 1.00 0.00 646 HIS B N 1
ATOM 1365 C CA . HIS B 2 6 ? 10.549 2.424 -4.359 1.00 0.00 646 HIS B CA 1
ATOM 1366 C C . HIS B 2 6 ? 11.027 1.433 -5.407 1.00 0.00 646 HIS B C 1
ATOM 1367 O O . HIS B 2 6 ? 10.920 1.666 -6.609 1.00 0.00 646 HIS B O 1
ATOM 1381 N N . GLN B 2 7 ? 11.532 0.266 -4.959 1.00 0.00 647 GLN B N 1
ATOM 1382 C CA . GLN B 2 7 ? 11.949 -0.826 -5.815 1.00 0.00 647 GLN B CA 1
ATOM 1383 C C . GLN B 2 7 ? 10.756 -1.565 -6.383 1.00 0.00 647 GLN B C 1
ATOM 1384 O O . GLN B 2 7 ? 10.752 -1.980 -7.539 1.00 0.00 647 GLN B O 1
ATOM 1398 N N . HIS B 2 8 ? 9.711 -1.756 -5.559 1.00 0.00 648 HIS B N 1
ATOM 1399 C CA . HIS B 2 8 ? 8.485 -2.387 -5.995 1.00 0.00 648 HIS B CA 1
ATOM 1400 C C . HIS B 2 8 ? 7.316 -1.817 -5.211 1.00 0.00 648 HIS B C 1
ATOM 1401 O O . HIS B 2 8 ? 6.889 -0.697 -5.477 1.00 0.00 648 HIS B O 1
ATOM 1415 N N . SER B 2 9 ? 6.762 -2.572 -4.237 1.00 0.00 649 SER B N 1
ATOM 1416 C CA . SER B 2 9 ? 5.551 -2.303 -3.465 1.00 0.00 649 SER B CA 1
ATOM 1417 C C . SER B 2 9 ? 4.280 -2.015 -4.240 1.00 0.00 649 SER B C 1
ATOM 1418 O O . SER B 2 9 ? 3.330 -2.775 -4.109 1.00 0.00 649 SER B O 1
ATOM 1426 N N . VAL B 2 10 ? 4.226 -0.906 -5.023 1.00 0.00 650 VAL B N 1
ATOM 1427 C CA . VAL B 2 10 ? 3.058 -0.122 -5.445 1.00 0.00 650 VAL B CA 1
ATOM 1428 C C . VAL B 2 10 ? 1.981 -0.879 -6.238 1.00 0.00 650 VAL B C 1
ATOM 1429 O O . VAL B 2 10 ? 0.871 -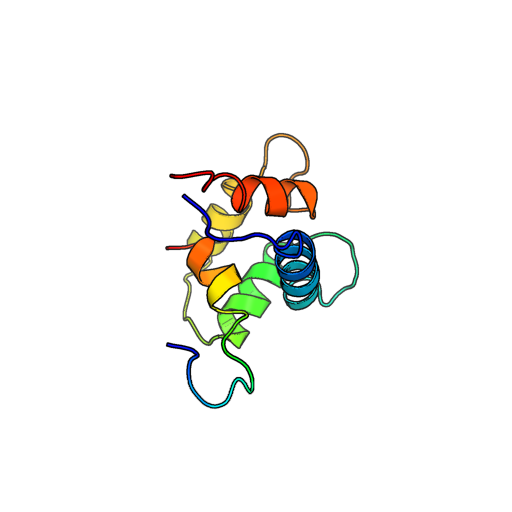0.404 -6.465 1.00 0.00 650 VAL B O 1
ATOM 1442 N N . LEU B 2 11 ? 2.214 -2.154 -6.592 1.00 0.00 651 LEU B N 1
ATOM 1443 C CA . LEU B 2 11 ? 1.145 -3.070 -6.947 1.00 0.00 651 LEU B CA 1
ATOM 1444 C C . LEU B 2 11 ? 0.207 -3.336 -5.770 1.00 0.00 651 LEU B C 1
ATOM 1445 O O . LEU B 2 11 ? -0.988 -3.583 -5.941 1.00 0.00 651 LEU B O 1
ATOM 1461 N N . HIS B 2 12 ? 0.729 -3.212 -4.521 1.00 0.00 652 HIS B N 1
ATOM 1462 C CA . HIS B 2 12 ? -0.019 -3.291 -3.280 1.00 0.00 652 HIS B CA 1
ATOM 1463 C C . HIS B 2 12 ? -1.122 -2.264 -3.260 1.00 0.00 652 HIS B C 1
ATOM 1464 O O . HIS B 2 12 ? -2.276 -2.606 -3.066 1.00 0.00 652 HIS B O 1
ATOM 1478 N N . ARG B 2 13 ? -0.801 -0.982 -3.541 1.00 0.00 653 ARG B N 1
ATOM 1479 C CA . ARG B 2 13 ? -1.727 0.124 -3.744 1.00 0.00 653 ARG B CA 1
ATOM 1480 C C . ARG B 2 13 ? -2.894 -0.228 -4.647 1.00 0.00 653 ARG B C 1
ATOM 1481 O O . ARG B 2 13 ? -4.040 0.036 -4.300 1.00 0.00 653 ARG B O 1
ATOM 1502 N N . ALA B 2 14 ? -2.646 -0.877 -5.800 1.00 0.00 654 ALA B N 1
ATOM 1503 C CA . ALA B 2 14 ? -3.703 -1.322 -6.681 1.00 0.00 654 ALA B CA 1
ATOM 1504 C C . ALA B 2 14 ? -4.505 -2.485 -6.105 1.00 0.00 654 ALA B C 1
ATOM 1505 O O . ALA B 2 14 ? -5.733 -2.432 -6.053 1.00 0.00 654 ALA B O 1
ATOM 1512 N N . LEU B 2 15 ? -3.834 -3.557 -5.627 1.00 0.00 655 LEU B N 1
ATOM 1513 C CA . LEU B 2 15 ? -4.505 -4.728 -5.083 1.00 0.00 655 LEU B CA 1
ATOM 1514 C C . LEU B 2 15 ? -5.259 -4.450 -3.798 1.00 0.00 655 LEU B C 1
ATOM 1515 O O . LEU B 2 15 ? -6.434 -4.788 -3.649 1.00 0.00 655 LEU B O 1
ATOM 1531 N N . GLN B 2 16 ? -4.601 -3.804 -2.824 1.00 0.00 656 GLN B N 1
ATOM 1532 C CA . GLN B 2 16 ? -5.144 -3.573 -1.513 1.00 0.00 656 GLN B CA 1
ATOM 1533 C C . GLN B 2 16 ? -6.242 -2.520 -1.550 1.00 0.00 656 GLN B C 1
ATOM 1534 O O . GLN B 2 16 ? -7.177 -2.603 -0.766 1.00 0.00 656 GLN B O 1
ATOM 1548 N N . ALA B 2 17 ? -6.224 -1.564 -2.518 1.00 0.00 657 ALA B N 1
ATOM 1549 C CA . ALA B 2 17 ? -7.334 -0.639 -2.711 1.00 0.00 657 ALA B CA 1
ATOM 1550 C C . ALA B 2 17 ? -8.572 -1.306 -3.288 1.00 0.00 657 ALA B C 1
ATOM 1551 O O . ALA B 2 17 ? -9.682 -0.799 -3.161 1.00 0.00 657 ALA B O 1
ATOM 1558 N N . TRP B 2 18 ? -8.399 -2.464 -3.951 1.00 0.00 658 TRP B N 1
ATOM 1559 C CA . TRP B 2 18 ? -9.485 -3.254 -4.467 1.00 0.00 658 TRP B CA 1
ATOM 1560 C C . TRP B 2 18 ? -10.043 -4.158 -3.378 1.00 0.00 658 TRP B C 1
ATOM 1561 O O . TRP B 2 18 ? -11.258 -4.267 -3.232 1.00 0.00 658 TRP B O 1
ATOM 1582 N N . VAL B 2 19 ? -9.179 -4.844 -2.590 1.00 0.00 659 VAL B N 1
ATOM 1583 C CA . VAL B 2 19 ? -9.653 -5.801 -1.596 1.00 0.00 659 VAL B CA 1
ATOM 1584 C C . VAL B 2 19 ? -10.012 -5.213 -0.233 1.00 0.00 659 VAL B C 1
ATOM 1585 O O . VAL B 2 19 ? -10.950 -5.694 0.403 1.00 0.00 659 VAL B O 1
ATOM 1598 N N . THR B 2 20 ? -9.286 -4.187 0.263 1.00 0.00 660 THR B N 1
ATOM 1599 C CA . THR B 2 20 ? -9.355 -3.767 1.666 1.00 0.00 660 THR B CA 1
ATOM 1600 C C . THR B 2 20 ? -9.965 -2.356 1.785 1.00 0.00 660 THR B C 1
ATOM 1601 O O . THR B 2 20 ? -9.347 -1.389 1.266 1.00 0.00 660 THR B O 1
ATOM 1613 N N . THR A 1 1 ? 8.033 8.100 0.740 1.00 0.00 94 THR A N 2
ATOM 1614 C CA . THR A 1 1 ? 9.029 9.237 0.873 1.00 0.00 94 THR A CA 2
ATOM 1615 C C . THR A 1 1 ? 8.498 10.510 0.247 1.00 0.00 94 THR A C 2
ATOM 1616 O O . THR A 1 1 ? 7.851 11.303 0.920 1.00 0.00 94 THR A O 2
ATOM 1627 N N . GLN A 1 2 ? 8.735 10.723 -1.068 1.00 0.00 95 GLN A N 2
ATOM 1628 C CA . GLN A 1 2 ? 8.174 11.847 -1.787 1.00 0.00 95 GLN A CA 2
ATOM 1629 C C . GLN A 1 2 ? 6.725 11.588 -2.157 1.00 0.00 95 GLN A C 2
ATOM 1630 O O . GLN A 1 2 ? 6.227 10.469 -2.039 1.00 0.00 95 GLN A O 2
ATOM 1644 N N . LYS A 1 3 ? 6.008 12.644 -2.590 1.00 0.00 96 LYS A N 2
ATOM 1645 C CA . LYS A 1 3 ? 4.629 12.548 -3.029 1.00 0.00 96 LYS A CA 2
ATOM 1646 C C . LYS A 1 3 ? 4.511 13.394 -4.286 1.00 0.00 96 LYS A C 2
ATOM 1647 O O . LYS A 1 3 ? 5.466 13.463 -5.057 1.00 0.00 96 LYS A O 2
ATOM 1666 N N . MET A 1 4 ? 3.342 14.053 -4.491 1.00 0.00 97 MET A N 2
ATOM 1667 C CA . MET A 1 4 ? 2.992 14.886 -5.634 1.00 0.00 97 MET A CA 2
ATOM 1668 C C . MET A 1 4 ? 2.551 14.076 -6.842 1.00 0.00 97 MET A C 2
ATOM 1669 O O . MET A 1 4 ? 3.024 12.968 -7.096 1.00 0.00 97 MET A O 2
ATOM 1683 N N . SER A 1 5 ? 1.578 14.613 -7.609 1.00 0.00 98 SER A N 2
ATOM 1684 C CA . SER A 1 5 ? 1.080 14.039 -8.844 1.00 0.00 98 SER A CA 2
ATOM 1685 C C . SER A 1 5 ? 0.067 15.028 -9.347 1.00 0.00 98 SER A C 2
ATOM 1686 O O . SER A 1 5 ? -0.431 15.842 -8.570 1.00 0.00 98 SER A O 2
ATOM 1694 N N . GLU A 1 6 ? -0.256 14.972 -10.651 1.00 0.00 99 GLU A N 2
ATOM 1695 C CA . GLU A 1 6 ? -1.323 15.739 -11.257 1.00 0.00 99 GLU A CA 2
ATOM 1696 C C . GLU A 1 6 ? -2.224 14.786 -12.024 1.00 0.00 99 GLU A C 2
ATOM 1697 O O . GLU A 1 6 ? -3.395 14.578 -11.713 1.00 0.00 99 GLU A O 2
ATOM 1709 N N . LYS A 1 7 ? -1.652 14.222 -13.103 1.00 0.00 100 LYS A N 2
ATOM 1710 C CA . LYS A 1 7 ? -2.297 13.510 -14.183 1.00 0.00 100 LYS A CA 2
ATOM 1711 C C . LYS A 1 7 ? -2.004 12.029 -14.029 1.00 0.00 100 LYS A C 2
ATOM 1712 O O . LYS A 1 7 ? -2.712 11.154 -14.534 1.00 0.00 100 LYS A O 2
ATOM 1731 N N . ASP A 1 8 ? -0.893 11.771 -13.318 1.00 0.00 101 ASP A N 2
ATOM 1732 C CA . ASP A 1 8 ? -0.080 10.596 -13.181 1.00 0.00 101 ASP A CA 2
ATOM 1733 C C . ASP A 1 8 ? -0.841 9.398 -12.660 1.00 0.00 101 ASP A C 2
ATOM 1734 O O . ASP A 1 8 ? -0.567 8.258 -13.023 1.00 0.00 101 ASP A O 2
ATOM 1743 N N . THR A 1 9 ? -1.876 9.635 -11.832 1.00 0.00 102 THR A N 2
ATOM 1744 C CA . THR A 1 9 ? -2.754 8.615 -11.281 1.00 0.00 102 THR A CA 2
ATOM 1745 C C . THR A 1 9 ? -3.436 7.792 -12.359 1.00 0.00 102 THR A C 2
ATOM 1746 O O . THR A 1 9 ? -3.579 6.581 -12.240 1.00 0.00 102 THR A O 2
ATOM 1757 N N . LYS A 1 10 ? -3.834 8.422 -13.483 1.00 0.00 103 LYS A N 2
ATOM 1758 C CA . LYS A 1 10 ? -4.454 7.728 -14.593 1.00 0.00 103 LYS A CA 2
ATOM 1759 C C . LYS A 1 10 ? -3.500 6.763 -15.277 1.00 0.00 103 LYS A C 2
ATOM 1760 O O . LYS A 1 10 ? -3.846 5.609 -15.528 1.00 0.00 103 LYS A O 2
ATOM 1779 N N . GLU A 1 11 ? -2.250 7.200 -15.569 1.00 0.00 104 GLU A N 2
ATOM 1780 C CA . GLU A 1 11 ? -1.262 6.333 -16.189 1.00 0.00 104 GLU A CA 2
ATOM 1781 C C . GLU A 1 11 ? -0.788 5.270 -15.216 1.00 0.00 104 GLU A C 2
ATOM 1782 O O . GLU A 1 11 ? -0.626 4.116 -15.597 1.00 0.00 104 GLU A O 2
ATOM 1794 N N . GLU A 1 12 ? -0.650 5.611 -13.915 1.00 0.00 105 GLU A N 2
ATOM 1795 C CA . GLU A 1 12 ? -0.396 4.697 -12.816 1.00 0.00 105 GLU A CA 2
ATOM 1796 C C . GLU A 1 12 ? -1.431 3.587 -12.719 1.00 0.00 105 GLU A C 2
ATOM 1797 O O . GLU A 1 12 ? -1.073 2.411 -12.708 1.00 0.00 105 GLU A O 2
ATOM 1809 N N . ILE A 1 13 ? -2.744 3.913 -12.726 1.00 0.00 106 ILE A N 2
ATOM 1810 C CA . ILE A 1 13 ? -3.826 2.939 -12.802 1.00 0.00 106 ILE A CA 2
ATOM 1811 C C . ILE A 1 13 ? -3.755 2.078 -14.060 1.00 0.00 106 ILE A C 2
ATOM 1812 O O . ILE A 1 13 ? -3.851 0.853 -13.982 1.00 0.00 106 ILE A O 2
ATOM 1828 N N . LEU A 1 14 ? -3.533 2.671 -15.254 1.00 0.00 107 LEU A N 2
ATOM 1829 C CA . LEU A 1 14 ? -3.339 1.919 -16.490 1.00 0.00 107 LEU A CA 2
ATOM 1830 C C . LEU A 1 14 ? -2.113 0.998 -16.463 1.00 0.00 107 LEU A C 2
ATOM 1831 O O . LEU A 1 14 ? -2.159 -0.138 -16.933 1.00 0.00 107 LEU A O 2
ATOM 1847 N N . LYS A 1 15 ? -0.984 1.440 -15.878 1.00 0.00 108 LYS A N 2
ATOM 1848 C CA . LYS A 1 15 ? 0.179 0.610 -15.638 1.00 0.00 108 LYS A CA 2
ATOM 1849 C C . LYS A 1 15 ? -0.090 -0.483 -14.624 1.00 0.00 108 LYS A C 2
ATOM 1850 O O . LYS A 1 15 ? 0.282 -1.628 -14.857 1.00 0.00 108 LYS A O 2
ATOM 1869 N N . ALA A 1 16 ? -0.791 -0.195 -13.504 1.00 0.00 109 ALA A N 2
ATOM 1870 C CA . ALA A 1 16 ? -1.240 -1.190 -12.544 1.00 0.00 109 ALA A CA 2
ATOM 1871 C C . ALA A 1 16 ? -2.118 -2.261 -13.181 1.00 0.00 109 ALA A C 2
ATOM 1872 O O . ALA A 1 16 ? -1.906 -3.455 -12.982 1.00 0.00 109 ALA A O 2
ATOM 1879 N N . PHE A 1 17 ? -3.082 -1.846 -14.031 1.00 0.00 110 PHE A N 2
ATOM 1880 C CA . PHE A 1 17 ? -3.891 -2.705 -14.879 1.00 0.00 110 PHE A CA 2
ATOM 1881 C C . PHE A 1 17 ? -3.052 -3.638 -15.753 1.00 0.00 110 PHE A C 2
ATOM 1882 O O . PHE A 1 17 ? -3.316 -4.836 -15.862 1.00 0.00 110 PHE A O 2
ATOM 1899 N N . LYS A 1 18 ? -1.980 -3.112 -16.380 1.00 0.00 111 LYS A N 2
ATOM 1900 C CA . LYS A 1 18 ? -1.079 -3.916 -17.180 1.00 0.00 111 LYS A CA 2
ATOM 1901 C C . LYS A 1 18 ? -0.095 -4.760 -16.390 1.00 0.00 111 LYS A C 2
ATOM 1902 O O . LYS A 1 18 ? 0.423 -5.728 -16.940 1.00 0.00 111 LYS A O 2
ATOM 1921 N N . LEU A 1 19 ? 0.154 -4.445 -15.098 1.00 0.00 112 LEU A N 2
ATOM 1922 C CA . LEU A 1 19 ? 0.879 -5.288 -14.163 1.00 0.00 112 LEU A CA 2
ATOM 1923 C C . LEU A 1 19 ? 0.015 -6.434 -13.681 1.00 0.00 112 LEU A C 2
ATOM 1924 O O . LEU A 1 19 ? 0.507 -7.535 -13.455 1.00 0.00 112 LEU A O 2
ATOM 1940 N N . PHE A 1 20 ? -1.309 -6.217 -13.529 1.00 0.00 113 PHE A N 2
ATOM 1941 C CA . PHE A 1 20 ? -2.271 -7.294 -13.386 1.00 0.00 113 PHE A CA 2
ATOM 1942 C C . PHE A 1 20 ? -2.274 -8.244 -14.580 1.00 0.00 113 PHE A C 2
ATOM 1943 O O . PHE A 1 20 ? -2.061 -9.445 -14.430 1.00 0.00 113 PHE A O 2
ATOM 1960 N N . ASP A 1 21 ? -2.551 -7.738 -15.799 1.00 0.00 114 ASP A N 2
ATOM 1961 C CA . ASP A 1 21 ? -2.697 -8.602 -16.952 1.00 0.00 114 ASP A CA 2
ATOM 1962 C C . ASP A 1 21 ? -1.386 -8.889 -17.684 1.00 0.00 114 ASP A C 2
ATOM 1963 O O . ASP A 1 21 ? -1.052 -8.204 -18.651 1.00 0.00 114 ASP A O 2
ATOM 1972 N N . ASP A 1 22 ? -0.661 -9.977 -17.321 1.00 0.00 115 ASP A N 2
ATOM 1973 C CA . ASP A 1 22 ? 0.484 -10.438 -18.102 1.00 0.00 115 ASP A CA 2
ATOM 1974 C C . ASP A 1 22 ? 0.087 -10.958 -19.479 1.00 0.00 115 ASP A C 2
ATOM 1975 O O . ASP A 1 22 ? 0.895 -10.994 -20.404 1.00 0.00 115 ASP A O 2
ATOM 1984 N N . ASP A 1 23 ? -1.171 -11.437 -19.611 1.00 0.00 116 ASP A N 2
ATOM 1985 C CA . ASP A 1 23 ? -1.564 -12.355 -20.656 1.00 0.00 116 ASP A CA 2
ATOM 1986 C C . ASP A 1 23 ? -1.968 -11.590 -21.893 1.00 0.00 116 ASP A C 2
ATOM 1987 O O . ASP A 1 23 ? -2.006 -12.152 -22.985 1.00 0.00 116 ASP A O 2
ATOM 1996 N N . GLU A 1 24 ? -2.280 -10.286 -21.718 1.00 0.00 117 GLU A N 2
ATOM 1997 C CA . GLU A 1 24 ? -2.719 -9.387 -22.767 1.00 0.00 117 GLU A CA 2
ATOM 1998 C C . GLU A 1 24 ? -4.087 -9.781 -23.305 1.00 0.00 117 GLU A C 2
ATOM 1999 O O . GLU A 1 24 ? -4.339 -9.848 -24.507 1.00 0.00 117 GLU A O 2
ATOM 2011 N N . THR A 1 25 ? -5.037 -9.999 -22.365 1.00 0.00 118 THR A N 2
ATOM 2012 C CA . THR A 1 25 ? -6.470 -10.111 -22.626 1.00 0.00 118 THR A CA 2
ATOM 2013 C C . THR A 1 25 ? -7.004 -8.691 -22.678 1.00 0.00 118 THR A C 2
ATOM 2014 O O . THR A 1 25 ? -7.933 -8.381 -23.423 1.00 0.00 118 THR A O 2
ATOM 2025 N N . GLY A 1 26 ? -6.402 -7.779 -21.878 1.00 0.00 119 GLY A N 2
ATOM 2026 C CA . GLY A 1 26 ? -6.785 -6.380 -21.813 1.00 0.00 119 GLY A CA 2
ATOM 2027 C C . GLY A 1 26 ? -7.867 -6.203 -20.804 1.00 0.00 119 GLY A C 2
ATOM 2028 O O . GLY A 1 26 ? -8.503 -5.156 -20.730 1.00 0.00 119 GLY A O 2
ATOM 2032 N N . LYS A 1 27 ? -8.106 -7.264 -20.017 1.00 0.00 120 LYS A N 2
ATOM 2033 C CA . LYS A 1 27 ? -9.118 -7.353 -19.005 1.00 0.00 120 LYS A CA 2
ATOM 2034 C C . LYS A 1 27 ? -8.495 -8.166 -17.892 1.00 0.00 120 LYS A C 2
ATOM 2035 O O . LYS A 1 27 ? -7.672 -9.042 -18.129 1.00 0.00 120 LYS A O 2
ATOM 2054 N N . ILE A 1 28 ? -8.831 -7.885 -16.623 1.00 0.00 121 ILE A N 2
ATOM 2055 C CA . ILE A 1 28 ? -8.269 -8.611 -15.500 1.00 0.00 121 ILE A CA 2
ATOM 2056 C C . ILE A 1 28 ? -9.170 -9.783 -15.191 1.00 0.00 121 ILE A C 2
ATOM 2057 O O . ILE A 1 28 ? -10.220 -9.638 -14.563 1.00 0.00 121 ILE A O 2
ATOM 2073 N N . SER A 1 29 ? -8.787 -11.003 -15.623 1.00 0.00 122 SER A N 2
ATOM 2074 C CA . SER A 1 29 ? -9.475 -12.204 -15.183 1.00 0.00 122 SER A CA 2
ATOM 2075 C C . SER A 1 29 ? -8.978 -12.621 -13.813 1.00 0.00 122 SER A C 2
ATOM 2076 O O . SER A 1 29 ? -8.003 -12.086 -13.284 1.00 0.00 122 SER A O 2
ATOM 2084 N N . PHE A 1 30 ? -9.620 -13.658 -13.233 1.00 0.00 123 PHE A N 2
ATOM 2085 C CA . PHE A 1 30 ? -9.228 -14.344 -12.013 1.00 0.00 123 PHE A CA 2
ATOM 2086 C C . PHE A 1 30 ? -7.753 -14.741 -12.034 1.00 0.00 123 PHE A C 2
ATOM 2087 O O . PHE A 1 30 ? -7.023 -14.560 -11.062 1.00 0.00 123 PHE A O 2
ATOM 2104 N N . LYS A 1 31 ? -7.283 -15.256 -13.191 1.00 0.00 124 LYS A N 2
ATOM 2105 C CA . LYS A 1 31 ? -5.931 -15.721 -13.418 1.00 0.00 124 LYS A CA 2
ATOM 2106 C C . LYS A 1 31 ? -4.912 -14.600 -13.280 1.00 0.00 124 LYS A C 2
ATOM 2107 O O . LYS A 1 31 ? -3.826 -14.793 -12.733 1.00 0.00 124 LYS A O 2
ATOM 2126 N N . ASN A 1 32 ? -5.260 -13.411 -13.820 1.00 0.00 125 ASN A N 2
ATOM 2127 C CA . ASN A 1 32 ? -4.456 -12.199 -13.861 1.00 0.00 125 ASN A CA 2
ATOM 2128 C C . ASN A 1 32 ? -4.454 -11.558 -12.484 1.00 0.00 125 ASN A C 2
ATOM 2129 O O . ASN A 1 32 ? -3.433 -11.123 -11.950 1.00 0.00 125 ASN A O 2
ATOM 2140 N N . LEU A 1 33 ? -5.626 -11.560 -11.822 1.00 0.00 126 LEU A N 2
ATOM 2141 C CA . LEU A 1 33 ? -5.789 -11.161 -10.439 1.00 0.00 126 LEU A CA 2
ATOM 2142 C C . LEU A 1 33 ? -4.932 -11.978 -9.479 1.00 0.00 126 LEU A C 2
ATOM 2143 O O . LEU A 1 33 ? -4.257 -11.441 -8.599 1.00 0.00 126 LEU A O 2
ATOM 2159 N N . LYS A 1 34 ? -4.898 -13.313 -9.681 1.00 0.00 127 LYS A N 2
ATOM 2160 C CA . LYS A 1 34 ? -4.089 -14.236 -8.912 1.00 0.00 127 LYS A CA 2
ATOM 2161 C C . LYS A 1 34 ? -2.589 -13.987 -9.001 1.00 0.00 127 LYS A C 2
ATOM 2162 O O . LYS A 1 34 ? -1.865 -14.224 -8.037 1.00 0.00 127 LYS A O 2
ATOM 2181 N N . ARG A 1 35 ? -2.077 -13.452 -10.139 1.00 0.00 128 ARG A N 2
ATOM 2182 C CA . ARG A 1 35 ? -0.679 -13.034 -10.278 1.00 0.00 128 ARG A CA 2
ATOM 2183 C C . ARG A 1 35 ? -0.298 -12.034 -9.218 1.00 0.00 128 ARG A C 2
ATOM 2184 O O . ARG A 1 35 ? 0.658 -12.202 -8.470 1.00 0.00 128 ARG A O 2
ATOM 2205 N N . VAL A 1 36 ? -1.104 -10.969 -9.098 1.00 0.00 129 VAL A N 2
ATOM 2206 C CA . VAL A 1 36 ? -0.879 -9.893 -8.164 1.00 0.00 129 VAL A CA 2
ATOM 2207 C C . VAL A 1 36 ? -1.018 -10.374 -6.731 1.00 0.00 129 VAL A C 2
ATOM 2208 O O . VAL A 1 36 ? -0.197 -10.055 -5.872 1.00 0.00 129 VAL A O 2
ATOM 2221 N N . ALA A 1 37 ? -2.024 -11.236 -6.461 1.00 0.00 130 ALA A N 2
ATOM 2222 C CA . ALA A 1 37 ? -2.175 -11.918 -5.189 1.00 0.00 130 ALA A CA 2
ATOM 2223 C C . ALA A 1 37 ? -0.956 -12.743 -4.774 1.00 0.00 130 ALA A C 2
ATOM 2224 O O . ALA A 1 37 ? -0.548 -12.702 -3.614 1.00 0.00 130 ALA A O 2
ATOM 2231 N N . LYS A 1 38 ? -0.315 -13.465 -5.730 1.00 0.00 131 LYS A N 2
ATOM 2232 C CA . LYS A 1 38 ? 0.963 -14.133 -5.522 1.00 0.00 131 LYS A CA 2
ATOM 2233 C C . LYS A 1 38 ? 2.085 -13.164 -5.215 1.00 0.00 131 LYS A C 2
ATOM 2234 O O . LYS A 1 38 ? 2.804 -13.341 -4.238 1.00 0.00 131 LYS A O 2
ATOM 2253 N N . GLU A 1 39 ? 2.288 -12.138 -6.074 1.00 0.00 132 GLU A N 2
ATOM 2254 C CA . GLU A 1 39 ? 3.466 -11.293 -6.006 1.00 0.00 132 GLU A CA 2
ATOM 2255 C C . GLU A 1 39 ? 3.490 -10.382 -4.795 1.00 0.00 132 GLU A C 2
ATOM 2256 O O . GLU A 1 39 ? 4.560 -10.083 -4.271 1.00 0.00 132 GLU A O 2
ATOM 2268 N N . LEU A 1 40 ? 2.316 -9.944 -4.286 1.00 0.00 133 LEU A N 2
ATOM 2269 C CA . LEU A 1 40 ? 2.269 -9.309 -2.978 1.00 0.00 133 LEU A CA 2
ATOM 2270 C C . LEU A 1 40 ? 2.294 -10.355 -1.880 1.00 0.00 133 LEU A C 2
ATOM 2271 O O . LEU A 1 40 ? 2.965 -10.172 -0.867 1.00 0.00 133 LEU A O 2
ATOM 2287 N N . GLY A 1 41 ? 1.566 -11.481 -2.054 1.00 0.00 134 GLY A N 2
ATOM 2288 C CA . GLY A 1 41 ? 1.545 -12.567 -1.090 1.00 0.00 134 GLY A CA 2
ATOM 2289 C C . GLY A 1 41 ? 0.457 -12.351 -0.088 1.00 0.00 134 GLY A C 2
ATOM 2290 O O . GLY A 1 41 ? 0.718 -12.151 1.095 1.00 0.00 134 GLY A O 2
ATOM 2294 N N . GLU A 1 42 ? -0.805 -12.375 -0.554 1.00 0.00 135 GLU A N 2
ATOM 2295 C CA . GLU A 1 42 ? -1.940 -12.058 0.289 1.00 0.00 135 GLU A CA 2
ATOM 2296 C C . GLU A 1 42 ? -2.334 -13.143 1.279 1.00 0.00 135 GLU A C 2
ATOM 2297 O O . GLU A 1 42 ? -1.878 -14.284 1.246 1.00 0.00 135 GLU A O 2
ATOM 2309 N N . ASN A 1 43 ? -3.204 -12.746 2.230 1.00 0.00 136 ASN A N 2
ATOM 2310 C CA . ASN A 1 43 ? -3.615 -13.545 3.368 1.00 0.00 136 ASN A CA 2
ATOM 2311 C C . ASN A 1 43 ? -4.805 -14.439 3.046 1.00 0.00 136 ASN A C 2
ATOM 2312 O O . ASN A 1 43 ? -5.094 -15.386 3.773 1.00 0.00 136 ASN A O 2
ATOM 2323 N N . LEU A 1 44 ? -5.524 -14.136 1.948 1.00 0.00 137 LEU A N 2
ATOM 2324 C CA . LEU A 1 44 ? -6.734 -14.819 1.542 1.00 0.00 137 LEU A CA 2
ATOM 2325 C C . LEU A 1 44 ? -6.411 -16.101 0.771 1.00 0.00 137 LEU A C 2
ATOM 2326 O O . LEU A 1 44 ? -5.248 -16.445 0.569 1.00 0.00 137 LEU A O 2
ATOM 2342 N N . THR A 1 45 ? -7.433 -16.870 0.336 1.00 0.00 138 THR A N 2
ATOM 2343 C CA . THR A 1 45 ? -7.254 -18.211 -0.206 1.00 0.00 138 THR A CA 2
ATOM 2344 C C . THR A 1 45 ? -7.419 -18.137 -1.700 1.00 0.00 138 THR A C 2
ATOM 2345 O O . THR A 1 45 ? -6.443 -18.231 -2.440 1.00 0.00 138 THR A O 2
ATOM 2356 N N . ASP A 1 46 ? -8.681 -17.960 -2.155 1.00 0.00 139 ASP A N 2
ATOM 2357 C CA . ASP A 1 46 ? -9.093 -17.717 -3.519 1.00 0.00 139 ASP A CA 2
ATOM 2358 C C . ASP A 1 46 ? -10.373 -16.881 -3.547 1.00 0.00 139 ASP A C 2
ATOM 2359 O O . ASP A 1 46 ? -10.896 -16.543 -4.614 1.00 0.00 139 ASP A O 2
ATOM 2368 N N . GLU A 1 47 ? -10.888 -16.470 -2.364 1.00 0.00 140 GLU A N 2
ATOM 2369 C CA . GLU A 1 47 ? -12.074 -15.663 -2.172 1.00 0.00 140 GLU A CA 2
ATOM 2370 C C . GLU A 1 47 ? -11.809 -14.299 -2.745 1.00 0.00 140 GLU A C 2
ATOM 2371 O O . GLU A 1 47 ? -12.590 -13.792 -3.549 1.00 0.00 140 GLU A O 2
ATOM 2383 N N . GLU A 1 48 ? -10.621 -13.750 -2.386 1.00 0.00 141 GLU A N 2
ATOM 2384 C CA . GLU A 1 48 ? -9.981 -12.537 -2.852 1.00 0.00 141 GLU A CA 2
ATOM 2385 C C . GLU A 1 48 ? -10.313 -12.177 -4.274 1.00 0.00 141 GLU A C 2
ATOM 2386 O O . GLU A 1 48 ? -10.921 -11.146 -4.554 1.00 0.00 141 GLU A O 2
ATOM 2398 N N . LEU A 1 49 ? -9.923 -13.052 -5.218 1.00 0.00 142 LEU A N 2
ATOM 2399 C CA . LEU A 1 49 ? -10.041 -12.771 -6.632 1.00 0.00 142 LEU A CA 2
ATOM 2400 C C . LEU A 1 49 ? -11.491 -12.773 -7.039 1.00 0.00 142 LEU A C 2
ATOM 2401 O O . LEU A 1 49 ? -11.946 -11.857 -7.715 1.00 0.00 142 LEU A O 2
ATOM 2417 N N . GLN A 1 50 ? -12.271 -13.786 -6.592 1.00 0.00 143 GLN A N 2
ATOM 2418 C CA . GLN A 1 50 ? -13.686 -13.891 -6.901 1.00 0.00 143 GLN A CA 2
ATOM 2419 C C . GLN A 1 50 ? -14.472 -12.695 -6.386 1.00 0.00 143 GLN A C 2
ATOM 2420 O O . GLN A 1 50 ? -15.252 -12.093 -7.123 1.00 0.00 143 GLN A O 2
ATOM 2434 N N . GLU A 1 51 ? -14.217 -12.282 -5.122 1.00 0.00 144 GLU A N 2
ATOM 2435 C CA . GLU A 1 51 ? -14.763 -11.088 -4.506 1.00 0.00 144 GLU A CA 2
ATOM 2436 C C . GLU A 1 51 ? -14.401 -9.847 -5.295 1.00 0.00 144 GLU A C 2
ATOM 2437 O O . GLU A 1 51 ? -15.271 -9.077 -5.691 1.00 0.00 144 GLU A O 2
ATOM 2449 N N . MET A 1 52 ? -13.100 -9.650 -5.599 1.00 0.00 145 MET A N 2
ATOM 2450 C CA . MET A 1 52 ? -12.631 -8.536 -6.397 1.00 0.00 145 MET A CA 2
ATOM 2451 C C . MET A 1 52 ? -13.235 -8.474 -7.798 1.00 0.00 145 MET A C 2
ATOM 2452 O O . MET A 1 52 ? -13.670 -7.402 -8.226 1.00 0.00 145 MET A O 2
ATOM 2466 N N . ILE A 1 53 ? -13.336 -9.615 -8.527 1.00 0.00 146 ILE A N 2
ATOM 2467 C CA . ILE A 1 53 ? -14.050 -9.721 -9.801 1.00 0.00 146 ILE A CA 2
ATOM 2468 C C . ILE A 1 53 ? -15.503 -9.297 -9.650 1.00 0.00 146 ILE A C 2
ATOM 2469 O O . ILE A 1 53 ? -15.968 -8.411 -10.368 1.00 0.00 146 ILE A O 2
ATOM 2485 N N . ASP A 1 54 ? -16.236 -9.911 -8.689 1.00 0.00 147 ASP A N 2
ATOM 2486 C CA . ASP A 1 54 ? -17.656 -9.696 -8.482 1.00 0.00 147 ASP A CA 2
ATOM 2487 C C . ASP A 1 54 ? -17.969 -8.269 -8.054 1.00 0.00 147 ASP A C 2
ATOM 2488 O O . ASP A 1 54 ? -18.973 -7.694 -8.472 1.00 0.00 147 ASP A O 2
ATOM 2497 N N . GLU A 1 55 ? -17.105 -7.643 -7.227 1.00 0.00 148 GLU A N 2
ATOM 2498 C CA . GLU A 1 55 ? -17.253 -6.264 -6.799 1.00 0.00 148 GLU A CA 2
ATOM 2499 C C . GLU A 1 55 ? -16.968 -5.279 -7.931 1.00 0.00 148 GLU A C 2
ATOM 2500 O O . GLU A 1 55 ? -17.704 -4.308 -8.129 1.00 0.00 148 GLU A O 2
ATOM 2512 N N . ALA A 1 56 ? -15.923 -5.534 -8.751 1.00 0.00 149 ALA A N 2
ATOM 2513 C CA . ALA A 1 56 ? -15.567 -4.668 -9.856 1.00 0.00 149 ALA A CA 2
ATOM 2514 C C . ALA A 1 56 ? -16.481 -4.760 -11.062 1.00 0.00 149 ALA A C 2
ATOM 2515 O O . ALA A 1 56 ? -16.956 -3.732 -11.537 1.00 0.00 149 ALA A O 2
ATOM 2522 N N . ASP A 1 57 ? -16.726 -5.973 -11.608 1.00 0.00 150 ASP A N 2
ATOM 2523 C CA . ASP A 1 57 ? -17.440 -6.134 -12.861 1.00 0.00 150 ASP A CA 2
ATOM 2524 C C . ASP A 1 57 ? -18.938 -5.993 -12.647 1.00 0.00 150 ASP A C 2
ATOM 2525 O O . ASP A 1 57 ? -19.637 -6.892 -12.182 1.00 0.00 150 ASP A O 2
ATOM 2534 N N . ARG A 1 58 ? -19.460 -4.806 -12.991 1.00 0.00 151 ARG A N 2
ATOM 2535 C CA . ARG A 1 58 ? -20.813 -4.416 -12.697 1.00 0.00 151 ARG A CA 2
ATOM 2536 C C . ARG A 1 58 ? -21.713 -4.629 -13.872 1.00 0.00 151 ARG A C 2
ATOM 2537 O O . ARG A 1 58 ? -22.909 -4.854 -13.689 1.00 0.00 151 ARG A O 2
ATOM 2558 N N . ASP A 1 59 ? -21.159 -4.589 -15.098 1.00 0.00 152 ASP A N 2
ATOM 2559 C CA . ASP A 1 59 ? -21.930 -4.869 -16.291 1.00 0.00 152 ASP A CA 2
ATOM 2560 C C . ASP A 1 59 ? -21.964 -6.362 -16.585 1.00 0.00 152 ASP A C 2
ATOM 2561 O O . ASP A 1 59 ? -22.974 -6.852 -17.088 1.00 0.00 152 ASP A O 2
ATOM 2570 N N . GLY A 1 60 ? -20.905 -7.146 -16.255 1.00 0.00 153 GLY A N 2
ATOM 2571 C CA . GLY A 1 60 ? -20.940 -8.590 -16.438 1.00 0.00 153 GLY A CA 2
ATOM 2572 C C . GLY A 1 60 ? -20.263 -9.028 -17.704 1.00 0.00 153 GLY A C 2
ATOM 2573 O O . GLY A 1 60 ? -20.905 -9.454 -18.661 1.00 0.00 153 GLY A O 2
ATOM 2577 N N . ASP A 1 61 ? -18.922 -8.988 -17.701 1.00 0.00 154 ASP A N 2
ATOM 2578 C CA . ASP A 1 61 ? -18.065 -9.552 -18.720 1.00 0.00 154 ASP A CA 2
ATOM 2579 C C . ASP A 1 61 ? -17.625 -10.912 -18.205 1.00 0.00 154 ASP A C 2
ATOM 2580 O O . ASP A 1 61 ? -17.797 -11.939 -18.863 1.00 0.00 154 ASP A O 2
ATOM 2589 N N . GLY A 1 62 ? -17.045 -10.935 -16.988 1.00 0.00 155 GLY A N 2
ATOM 2590 C CA . GLY A 1 62 ? -16.384 -12.100 -16.436 1.00 0.00 155 GLY A CA 2
ATOM 2591 C C . GLY A 1 62 ? -14.982 -11.726 -16.083 1.00 0.00 155 GLY A C 2
ATOM 2592 O O . GLY A 1 62 ? -14.491 -12.063 -15.005 1.00 0.00 155 GLY A O 2
ATOM 2596 N N . GLU A 1 63 ? -14.296 -11.002 -16.986 1.00 0.00 156 GLU A N 2
ATOM 2597 C CA . GLU A 1 63 ? -13.016 -10.408 -16.694 1.00 0.00 156 GLU A CA 2
ATOM 2598 C C . GLU A 1 63 ? -13.237 -8.939 -16.432 1.00 0.00 156 GLU A C 2
ATOM 2599 O O . GLU A 1 63 ? -14.148 -8.294 -16.944 1.00 0.00 156 GLU A O 2
ATOM 2611 N N . VAL A 1 64 ? -12.385 -8.343 -15.594 1.00 0.00 157 VAL A N 2
ATOM 2612 C CA . VAL A 1 64 ? -12.574 -6.975 -15.165 1.00 0.00 157 VAL A CA 2
ATOM 2613 C C . VAL A 1 64 ? -11.874 -6.073 -16.149 1.00 0.00 157 VAL A C 2
ATOM 2614 O O . VAL A 1 64 ? -10.647 -5.978 -16.186 1.00 0.00 157 VAL A O 2
ATOM 2627 N N . SER A 1 65 ? -12.663 -5.404 -17.013 1.00 0.00 158 SER A N 2
ATOM 2628 C CA . SER A 1 65 ? -12.159 -4.565 -18.080 1.00 0.00 158 SER A CA 2
ATOM 2629 C C . SER A 1 65 ? -11.499 -3.295 -17.572 1.00 0.00 158 SER A C 2
ATOM 2630 O O . SER A 1 65 ? -11.503 -2.983 -16.384 1.00 0.00 158 SER A O 2
ATOM 2638 N N . GLU A 1 66 ? -10.926 -2.508 -18.504 1.00 0.00 159 GLU A N 2
ATOM 2639 C CA . GLU A 1 66 ? -10.373 -1.183 -18.297 1.00 0.00 159 GLU A CA 2
ATOM 2640 C C . GLU A 1 66 ? -11.389 -0.276 -17.631 1.00 0.00 159 GLU A C 2
ATOM 2641 O O . GLU A 1 66 ? -11.159 0.256 -16.549 1.00 0.00 159 GLU A O 2
ATOM 2653 N N . GLN A 1 67 ? -12.576 -0.156 -18.254 1.00 0.00 160 GLN A N 2
ATOM 2654 C CA . GLN A 1 67 ? -13.766 0.473 -17.721 1.00 0.00 160 GLN A CA 2
ATOM 2655 C C . GLN A 1 67 ? -14.160 -0.027 -16.344 1.00 0.00 160 GLN A C 2
ATOM 2656 O O . GLN A 1 67 ? -14.340 0.780 -15.438 1.00 0.00 160 GLN A O 2
ATOM 2670 N N . GLU A 1 68 ? -14.266 -1.356 -16.117 1.00 0.00 161 GLU A N 2
ATOM 2671 C CA . GLU A 1 68 ? -14.649 -1.882 -14.810 1.00 0.00 161 GLU A CA 2
ATOM 2672 C C . GLU A 1 68 ? -13.595 -1.613 -13.742 1.00 0.00 161 GLU A C 2
ATOM 2673 O O . GLU A 1 68 ? -13.916 -1.279 -12.601 1.00 0.00 161 GLU A O 2
ATOM 2685 N N . PHE A 1 69 ? -12.298 -1.684 -14.105 1.00 0.00 162 PHE A N 2
ATOM 2686 C CA . PHE A 1 69 ? -11.191 -1.315 -13.245 1.00 0.00 162 PHE A CA 2
ATOM 2687 C C . PHE A 1 69 ? -11.189 0.175 -12.919 1.00 0.00 162 PHE A C 2
ATOM 2688 O O . PHE A 1 69 ? -11.032 0.589 -11.770 1.00 0.00 162 PHE A O 2
ATOM 2705 N N . LEU A 1 70 ? -11.415 1.041 -13.925 1.00 0.00 163 LEU A N 2
ATOM 2706 C CA . LEU A 1 70 ? -11.603 2.460 -13.707 1.00 0.00 163 LEU A CA 2
ATOM 2707 C C . LEU A 1 70 ? -12.823 2.747 -12.840 1.00 0.00 163 LEU A C 2
ATOM 2708 O O . LEU A 1 70 ? -12.741 3.558 -11.925 1.00 0.00 163 LEU A O 2
ATOM 2724 N N . ARG A 1 71 ? -13.963 2.054 -13.050 1.00 0.00 164 ARG A N 2
ATOM 2725 C CA . ARG A 1 71 ? -15.138 2.131 -12.192 1.00 0.00 164 ARG A CA 2
ATOM 2726 C C . ARG A 1 71 ? -14.868 1.693 -10.760 1.00 0.00 164 ARG A C 2
ATOM 2727 O O . ARG A 1 71 ? -15.259 2.395 -9.829 1.00 0.00 164 ARG A O 2
ATOM 2748 N N . ILE A 1 72 ? -14.170 0.553 -10.520 1.00 0.00 165 ILE A N 2
ATOM 2749 C CA . ILE A 1 72 ? -13.810 0.124 -9.169 1.00 0.00 165 ILE A CA 2
ATOM 2750 C C . ILE A 1 72 ? -12.898 1.127 -8.475 1.00 0.00 165 ILE A C 2
ATOM 2751 O O . ILE A 1 72 ? -13.102 1.469 -7.313 1.00 0.00 165 ILE A O 2
ATOM 2767 N N . MET A 1 73 ? -11.907 1.701 -9.187 1.00 0.00 166 MET A N 2
ATOM 2768 C CA . MET A 1 73 ? -11.043 2.719 -8.618 1.00 0.00 166 MET A CA 2
ATOM 2769 C C . MET A 1 73 ? -11.748 4.057 -8.418 1.00 0.00 166 MET A C 2
ATOM 2770 O O . MET A 1 73 ? -11.604 4.691 -7.373 1.00 0.00 166 MET A O 2
ATOM 2784 N N . LYS A 1 74 ? -12.569 4.516 -9.389 1.00 0.00 167 LYS A N 2
ATOM 2785 C CA . LYS A 1 74 ? -13.294 5.776 -9.318 1.00 0.00 167 LYS A CA 2
ATOM 2786 C C . LYS A 1 74 ? -14.450 5.751 -8.324 1.00 0.00 167 LYS A C 2
ATOM 2787 O O . LYS A 1 74 ? -14.938 6.799 -7.900 1.00 0.00 167 LYS A O 2
ATOM 2806 N N . LYS A 1 75 ? -14.881 4.545 -7.879 1.00 0.00 168 LYS A N 2
ATOM 2807 C CA . LYS A 1 75 ? -15.813 4.303 -6.783 1.00 0.00 168 LYS A CA 2
ATOM 2808 C C . LYS A 1 75 ? -15.541 5.172 -5.566 1.00 0.00 168 LYS A C 2
ATOM 2809 O O . LYS A 1 75 ? -16.431 5.847 -5.047 1.00 0.00 168 LYS A O 2
ATOM 2828 N N . THR A 1 76 ? -14.265 5.232 -5.119 1.00 0.00 169 THR A N 2
ATOM 2829 C CA . THR A 1 76 ? -13.852 6.105 -4.031 1.00 0.00 169 THR A CA 2
ATOM 2830 C C . THR A 1 76 ? -13.656 7.520 -4.536 1.00 0.00 169 THR A C 2
ATOM 2831 O O . THR A 1 76 ? -12.553 8.053 -4.615 1.00 0.00 169 THR A O 2
ATOM 2842 N N . SER A 1 77 ? -14.779 8.174 -4.887 1.00 0.00 170 SER A N 2
ATOM 2843 C CA . SER A 1 77 ? -14.818 9.571 -5.280 1.00 0.00 170 SER A CA 2
ATOM 2844 C C . SER A 1 77 ? -15.191 10.439 -4.102 1.00 0.00 170 SER A C 2
ATOM 2845 O O . SER A 1 77 ? -15.306 11.654 -4.233 1.00 0.00 170 SER A O 2
ATOM 2853 N N . LEU A 1 78 ? -15.390 9.824 -2.919 1.00 0.00 171 LEU A N 2
ATOM 2854 C CA . LEU A 1 78 ? -15.773 10.504 -1.700 1.00 0.00 171 LEU A CA 2
ATOM 2855 C C . LEU A 1 78 ? -14.562 10.849 -0.857 1.00 0.00 171 LEU A C 2
ATOM 2856 O O . LEU A 1 78 ? -14.646 11.732 -0.007 1.00 0.00 171 LEU A O 2
ATOM 2872 N N . TYR A 1 79 ? -13.433 10.143 -1.107 1.00 0.00 172 TYR A N 2
ATOM 2873 C CA . TYR A 1 79 ? -12.231 10.109 -0.302 1.00 0.00 172 TYR A CA 2
ATOM 2874 C C . TYR A 1 79 ? -12.470 9.225 0.949 1.00 0.00 172 TYR A C 2
ATOM 2875 O O . TYR A 1 79 ? -12.800 8.025 0.738 1.00 0.00 172 TYR A O 2
ATOM 2894 N N . ARG B 2 1 ? 9.179 -19.409 -15.511 1.00 0.00 641 ARG B N 2
ATOM 2895 C CA . ARG B 2 1 ? 9.077 -20.202 -16.793 1.00 0.00 641 ARG B CA 2
ATOM 2896 C C . ARG B 2 1 ? 8.937 -19.323 -18.027 1.00 0.00 641 ARG B C 2
ATOM 2897 O O . ARG B 2 1 ? 7.833 -19.117 -18.515 1.00 0.00 641 ARG B O 2
ATOM 2918 N N . ALA B 2 2 ? 10.017 -18.746 -18.603 1.00 0.00 642 ALA B N 2
ATOM 2919 C CA . ALA B 2 2 ? 11.426 -18.804 -18.253 1.00 0.00 642 ALA B CA 2
ATOM 2920 C C . ALA B 2 2 ? 11.726 -17.890 -17.074 1.00 0.00 642 ALA B C 2
ATOM 2921 O O . ALA B 2 2 ? 11.294 -18.187 -15.952 1.00 0.00 642 ALA B O 2
ATOM 2928 N N . ASP B 2 3 ? 12.421 -16.761 -17.287 1.00 0.00 643 ASP B N 2
ATOM 2929 C CA . ASP B 2 3 ? 12.717 -15.790 -16.257 1.00 0.00 643 ASP B CA 2
ATOM 2930 C C . ASP B 2 3 ? 11.480 -14.938 -15.934 1.00 0.00 643 ASP B C 2
ATOM 2931 O O . ASP B 2 3 ? 10.407 -15.122 -16.509 1.00 0.00 643 ASP B O 2
ATOM 2940 N N . LEU B 2 4 ? 11.606 -14.000 -14.977 1.00 0.00 644 LEU B N 2
ATOM 2941 C CA . LEU B 2 4 ? 10.576 -13.032 -14.663 1.00 0.00 644 LEU B CA 2
ATOM 2942 C C . LEU B 2 4 ? 11.240 -11.732 -14.278 1.00 0.00 644 LEU B C 2
ATOM 2943 O O . LEU B 2 4 ? 12.323 -11.719 -13.702 1.00 0.00 644 LEU B O 2
ATOM 2959 N N . HIS B 2 5 ? 10.609 -10.592 -14.615 1.00 0.00 645 HIS B N 2
ATOM 2960 C CA . HIS B 2 5 ? 11.179 -9.283 -14.380 1.00 0.00 645 HIS B CA 2
ATOM 2961 C C . HIS B 2 5 ? 10.039 -8.369 -14.030 1.00 0.00 645 HIS B C 2
ATOM 2962 O O . HIS B 2 5 ? 8.877 -8.752 -14.142 1.00 0.00 645 HIS B O 2
ATOM 2976 N N . HIS B 2 6 ? 10.362 -7.141 -13.562 1.00 0.00 646 HIS B N 2
ATOM 2977 C CA . HIS B 2 6 ? 9.405 -6.086 -13.254 1.00 0.00 646 HIS B CA 2
ATOM 2978 C C . HIS B 2 6 ? 8.528 -6.375 -12.045 1.00 0.00 646 HIS B C 2
ATOM 2979 O O . HIS B 2 6 ? 7.517 -5.716 -11.822 1.00 0.00 646 HIS B O 2
ATOM 2993 N N . GLN B 2 7 ? 8.951 -7.335 -11.196 1.00 0.00 647 GLN B N 2
ATOM 2994 C CA . GLN B 2 7 ? 8.349 -7.629 -9.912 1.00 0.00 647 GLN B CA 2
ATOM 2995 C C . GLN B 2 7 ? 8.744 -6.531 -8.935 1.00 0.00 647 GLN B C 2
ATOM 2996 O O . GLN B 2 7 ? 9.912 -6.152 -8.854 1.00 0.00 647 GLN B O 2
ATOM 3010 N N . HIS B 2 8 ? 7.779 -5.934 -8.202 1.00 0.00 648 HIS B N 2
ATOM 3011 C CA . HIS B 2 8 ? 8.087 -4.749 -7.430 1.00 0.00 648 HIS B CA 2
ATOM 3012 C C . HIS B 2 8 ? 7.060 -4.563 -6.337 1.00 0.00 648 HIS B C 2
ATOM 3013 O O . HIS B 2 8 ? 6.215 -5.421 -6.095 1.00 0.00 648 HIS B O 2
ATOM 3027 N N . SER B 2 9 ? 7.127 -3.402 -5.658 1.00 0.00 649 SER B N 2
ATOM 3028 C CA . SER B 2 9 ? 6.195 -2.957 -4.644 1.00 0.00 649 SER B CA 2
ATOM 3029 C C . SER B 2 9 ? 5.129 -2.108 -5.316 1.00 0.00 649 SER B C 2
ATOM 3030 O O . SER B 2 9 ? 4.806 -2.291 -6.491 1.00 0.00 649 SER B O 2
ATOM 3038 N N . VAL B 2 10 ? 4.528 -1.163 -4.561 1.00 0.00 650 VAL B N 2
ATOM 3039 C CA . VAL B 2 10 ? 3.509 -0.197 -4.971 1.00 0.00 650 VAL B CA 2
ATOM 3040 C C . VAL B 2 10 ? 2.163 -0.840 -5.254 1.00 0.00 650 VAL B C 2
ATOM 3041 O O . VAL B 2 10 ? 1.135 -0.421 -4.729 1.00 0.00 650 VAL B O 2
ATOM 3054 N N . LEU B 2 11 ? 2.158 -1.902 -6.081 1.00 0.00 651 LEU B N 2
ATOM 3055 C CA . LEU B 2 11 ? 1.056 -2.688 -6.602 1.00 0.00 651 LEU B CA 2
ATOM 3056 C C . LEU B 2 11 ? 0.006 -3.145 -5.591 1.00 0.00 651 LEU B C 2
ATOM 3057 O O . LEU B 2 11 ? -1.167 -3.337 -5.924 1.00 0.00 651 LEU B O 2
ATOM 3073 N N . HIS B 2 12 ? 0.373 -3.255 -4.292 1.00 0.00 652 HIS B N 2
ATOM 3074 C CA . HIS B 2 12 ? -0.550 -3.492 -3.198 1.00 0.00 652 HIS B CA 2
ATOM 3075 C C . HIS B 2 12 ? -1.575 -2.386 -3.047 1.00 0.00 652 HIS B C 2
ATOM 3076 O O . HIS B 2 12 ? -2.678 -2.635 -2.578 1.00 0.00 652 HIS B O 2
ATOM 3090 N N . ARG B 2 13 ? -1.272 -1.153 -3.520 1.00 0.00 653 ARG B N 2
ATOM 3091 C CA . ARG B 2 13 ? -2.220 -0.064 -3.712 1.00 0.00 653 ARG B CA 2
ATOM 3092 C C . ARG B 2 13 ? -3.435 -0.508 -4.491 1.00 0.00 653 ARG B C 2
ATOM 3093 O O . ARG B 2 13 ? -4.574 -0.295 -4.087 1.00 0.00 653 ARG B O 2
ATOM 3114 N N . ALA B 2 14 ? -3.209 -1.150 -5.652 1.00 0.00 654 ALA B N 2
ATOM 3115 C CA . ALA B 2 14 ? -4.264 -1.547 -6.546 1.00 0.00 654 ALA B CA 2
ATOM 3116 C C . ALA B 2 14 ? -4.931 -2.809 -6.055 1.00 0.00 654 ALA B C 2
ATOM 3117 O O . ALA B 2 14 ? -6.148 -2.943 -6.124 1.00 0.00 654 ALA B O 2
ATOM 3124 N N . LEU B 2 15 ? -4.154 -3.761 -5.499 1.00 0.00 655 LEU B N 2
ATOM 3125 C CA . LEU B 2 15 ? -4.722 -4.970 -4.935 1.00 0.00 655 LEU B CA 2
ATOM 3126 C C . LEU B 2 15 ? -5.553 -4.716 -3.693 1.00 0.00 655 LEU B C 2
ATOM 3127 O O . LEU B 2 15 ? -6.715 -5.111 -3.601 1.00 0.00 655 LEU B O 2
ATOM 3143 N N . GLN B 2 16 ? -4.979 -4.042 -2.679 1.00 0.00 656 GLN B N 2
ATOM 3144 C CA . GLN B 2 16 ? -5.568 -4.024 -1.366 1.00 0.00 656 GLN B CA 2
ATOM 3145 C C . GLN B 2 16 ? -6.664 -2.994 -1.258 1.00 0.00 656 GLN B C 2
ATOM 3146 O O . GLN B 2 16 ? -7.614 -3.202 -0.513 1.00 0.00 656 GLN B O 2
ATOM 3160 N N . ALA B 2 17 ? -6.603 -1.894 -2.048 1.00 0.00 657 ALA B N 2
ATOM 3161 C CA . ALA B 2 17 ? -7.675 -0.915 -2.076 1.00 0.00 657 ALA B CA 2
ATOM 3162 C C . ALA B 2 17 ? -8.809 -1.343 -2.991 1.00 0.00 657 ALA B C 2
ATOM 3163 O O . ALA B 2 17 ? -9.843 -0.685 -3.083 1.00 0.00 657 ALA B O 2
ATOM 3170 N N . TRP B 2 18 ? -8.635 -2.478 -3.702 1.00 0.00 658 TRP B N 2
ATOM 3171 C CA . TRP B 2 18 ? -9.706 -3.160 -4.379 1.00 0.00 658 TRP B CA 2
ATOM 3172 C C . TRP B 2 18 ? -10.349 -4.144 -3.416 1.00 0.00 658 TRP B C 2
ATOM 3173 O O . TRP B 2 18 ? -11.571 -4.208 -3.323 1.00 0.00 658 TRP B O 2
ATOM 3194 N N . VAL B 2 19 ? -9.556 -4.943 -2.658 1.00 0.00 659 VAL B N 2
ATOM 3195 C CA . VAL B 2 19 ? -10.128 -5.897 -1.715 1.00 0.00 659 VAL B CA 2
ATOM 3196 C C . VAL B 2 19 ? -10.724 -5.254 -0.466 1.00 0.00 659 VAL B C 2
ATOM 3197 O O . VAL B 2 19 ? -11.747 -5.716 0.035 1.00 0.00 659 VAL B O 2
ATOM 3210 N N . THR B 2 20 ? -10.104 -4.179 0.071 1.00 0.00 660 THR B N 2
ATOM 3211 C CA . THR B 2 20 ? -10.599 -3.469 1.245 1.00 0.00 660 THR B CA 2
ATOM 3212 C C . THR B 2 20 ? -10.921 -2.013 0.863 1.00 0.00 660 THR B C 2
ATOM 3213 O O . THR B 2 20 ? -9.969 -1.261 0.519 1.00 0.00 660 THR B O 2
ATOM 3225 N N . THR A 1 1 ? -15.664 17.131 0.321 1.00 0.00 94 THR A N 3
ATOM 3226 C CA . THR A 1 1 ? -15.209 16.000 -0.602 1.00 0.00 94 THR A CA 3
ATOM 3227 C C . THR A 1 1 ? -13.877 16.469 -1.098 1.00 0.00 94 THR A C 3
ATOM 3228 O O . THR A 1 1 ? -13.525 17.535 -0.577 1.00 0.00 94 THR A O 3
ATOM 3239 N N . GLN A 1 2 ? -13.175 15.779 -2.009 1.00 0.00 95 GLN A N 3
ATOM 3240 C CA . GLN A 1 2 ? -11.909 16.226 -2.541 1.00 0.00 95 GLN A CA 3
ATOM 3241 C C . GLN A 1 2 ? -11.929 15.914 -4.021 1.00 0.00 95 GLN A C 3
ATOM 3242 O O . GLN A 1 2 ? -12.653 15.024 -4.459 1.00 0.00 95 GLN A O 3
ATOM 3256 N N . LYS A 1 3 ? -11.150 16.659 -4.829 1.00 0.00 96 LYS A N 3
ATOM 3257 C CA . LYS A 1 3 ? -11.001 16.398 -6.242 1.00 0.00 96 LYS A CA 3
ATOM 3258 C C . LYS A 1 3 ? -9.593 16.800 -6.614 1.00 0.00 96 LYS A C 3
ATOM 3259 O O . LYS A 1 3 ? -9.036 17.730 -6.035 1.00 0.00 96 LYS A O 3
ATOM 3278 N N . MET A 1 4 ? -8.965 16.093 -7.576 1.00 0.00 97 MET A N 3
ATOM 3279 C CA . MET A 1 4 ? -7.592 16.351 -7.955 1.00 0.00 97 MET A CA 3
ATOM 3280 C C . MET A 1 4 ? -7.509 16.548 -9.450 1.00 0.00 97 MET A C 3
ATOM 3281 O O . MET A 1 4 ? -8.147 15.842 -10.229 1.00 0.00 97 MET A O 3
ATOM 3295 N N . SER A 1 5 ? -6.684 17.524 -9.898 1.00 0.00 98 SER A N 3
ATOM 3296 C CA . SER A 1 5 ? -6.370 17.720 -11.304 1.00 0.00 98 SER A CA 3
ATOM 3297 C C . SER A 1 5 ? -5.281 16.749 -11.710 1.00 0.00 98 SER A C 3
ATOM 3298 O O . SER A 1 5 ? -4.102 17.096 -11.821 1.00 0.00 98 SER A O 3
ATOM 3306 N N . GLU A 1 6 ? -5.657 15.473 -11.901 1.00 0.00 99 GLU A N 3
ATOM 3307 C CA . GLU A 1 6 ? -4.726 14.403 -12.150 1.00 0.00 99 GLU A CA 3
ATOM 3308 C C . GLU A 1 6 ? -4.358 14.263 -13.619 1.00 0.00 99 GLU A C 3
ATOM 3309 O O . GLU A 1 6 ? -5.140 14.519 -14.531 1.00 0.00 99 GLU A O 3
ATOM 3321 N N . LYS A 1 7 ? -3.104 13.852 -13.865 1.00 0.00 100 LYS A N 3
ATOM 3322 C CA . LYS A 1 7 ? -2.582 13.519 -15.176 1.00 0.00 100 LYS A CA 3
ATOM 3323 C C . LYS A 1 7 ? -1.591 12.388 -14.956 1.00 0.00 100 LYS A C 3
ATOM 3324 O O . LYS A 1 7 ? -0.560 12.283 -15.614 1.00 0.00 100 LYS A O 3
ATOM 3343 N N . ASP A 1 8 ? -1.881 11.540 -13.949 1.00 0.00 101 ASP A N 3
ATOM 3344 C CA . ASP A 1 8 ? -0.843 10.830 -13.231 1.00 0.00 101 ASP A CA 3
ATOM 3345 C C . ASP A 1 8 ? -1.417 9.578 -12.585 1.00 0.00 101 ASP A C 3
ATOM 3346 O O . ASP A 1 8 ? -0.997 8.463 -12.886 1.00 0.00 101 ASP A O 3
ATOM 3355 N N . THR A 1 9 ? -2.422 9.699 -11.695 1.00 0.00 102 THR A N 3
ATOM 3356 C CA . THR A 1 9 ? -3.092 8.534 -11.124 1.00 0.00 102 THR A CA 3
ATOM 3357 C C . THR A 1 9 ? -3.791 7.643 -12.141 1.00 0.00 102 THR A C 3
ATOM 3358 O O . THR A 1 9 ? -3.567 6.441 -12.121 1.00 0.00 102 THR A O 3
ATOM 3369 N N . LYS A 1 10 ? -4.610 8.152 -13.094 1.00 0.00 103 LYS A N 3
ATOM 3370 C CA . LYS A 1 10 ? -5.116 7.325 -14.202 1.00 0.00 103 LYS A CA 3
ATOM 3371 C C . LYS A 1 10 ? -4.036 6.659 -15.053 1.00 0.00 103 LYS A C 3
ATOM 3372 O O . LYS A 1 10 ? -4.198 5.515 -15.477 1.00 0.00 103 LYS A O 3
ATOM 3391 N N . GLU A 1 11 ? -2.882 7.330 -15.268 1.00 0.00 104 GLU A N 3
ATOM 3392 C CA . GLU A 1 11 ? -1.691 6.748 -15.871 1.00 0.00 104 GLU A CA 3
ATOM 3393 C C . GLU A 1 11 ? -1.180 5.581 -15.032 1.00 0.00 104 GLU A C 3
ATOM 3394 O O . GLU A 1 11 ? -1.001 4.467 -15.526 1.00 0.00 104 GLU A O 3
ATOM 3406 N N . GLU A 1 12 ? -1.004 5.781 -13.703 1.00 0.00 105 GLU A N 3
ATOM 3407 C CA . GLU A 1 12 ? -0.655 4.710 -12.783 1.00 0.00 105 GLU A CA 3
ATOM 3408 C C . GLU A 1 12 ? -1.678 3.580 -12.754 1.00 0.00 105 GLU A C 3
ATOM 3409 O O . GLU A 1 12 ? -1.311 2.412 -12.738 1.00 0.00 105 GLU A O 3
ATOM 3421 N N . ILE A 1 13 ? -2.994 3.883 -12.800 1.00 0.00 106 ILE A N 3
ATOM 3422 C CA . ILE A 1 13 ? -4.072 2.906 -12.916 1.00 0.00 106 ILE A CA 3
ATOM 3423 C C . ILE A 1 13 ? -3.940 2.081 -14.193 1.00 0.00 106 ILE A C 3
ATOM 3424 O O . ILE A 1 13 ? -3.990 0.852 -14.150 1.00 0.00 106 ILE A O 3
ATOM 3440 N N . LEU A 1 14 ? -3.706 2.723 -15.360 1.00 0.00 107 LEU A N 3
ATOM 3441 C CA . LEU A 1 14 ? -3.436 2.041 -16.620 1.00 0.00 107 LEU A CA 3
ATOM 3442 C C . LEU A 1 14 ? -2.181 1.174 -16.549 1.00 0.00 107 LEU A C 3
ATOM 3443 O O . LEU A 1 14 ? -2.161 0.024 -16.988 1.00 0.00 107 LEU A O 3
ATOM 3459 N N . LYS A 1 15 ? -1.093 1.680 -15.931 1.00 0.00 108 LYS A N 3
ATOM 3460 C CA . LYS A 1 15 ? 0.103 0.897 -15.671 1.00 0.00 108 LYS A CA 3
ATOM 3461 C C . LYS A 1 15 ? -0.142 -0.265 -14.718 1.00 0.00 108 LYS A C 3
ATOM 3462 O O . LYS A 1 15 ? 0.311 -1.375 -14.984 1.00 0.00 108 LYS A O 3
ATOM 3481 N N . ALA A 1 16 ? -0.900 -0.068 -13.618 1.00 0.00 109 ALA A N 3
ATOM 3482 C CA . ALA A 1 16 ? -1.321 -1.096 -12.687 1.00 0.00 109 ALA A CA 3
ATOM 3483 C C . ALA A 1 16 ? -2.156 -2.181 -13.342 1.00 0.00 109 ALA A C 3
ATOM 3484 O O . ALA A 1 16 ? -1.935 -3.368 -13.111 1.00 0.00 109 ALA A O 3
ATOM 3491 N N . PHE A 1 17 ? -3.094 -1.796 -14.238 1.00 0.00 110 PHE A N 3
ATOM 3492 C CA . PHE A 1 17 ? -3.839 -2.692 -15.109 1.00 0.00 110 PHE A CA 3
ATOM 3493 C C . PHE A 1 17 ? -2.908 -3.589 -15.919 1.00 0.00 110 PHE A C 3
ATOM 3494 O O . PHE A 1 17 ? -3.121 -4.795 -16.023 1.00 0.00 110 PHE A O 3
ATOM 3511 N N . LYS A 1 18 ? -1.809 -3.029 -16.469 1.00 0.00 111 LYS A N 3
ATOM 3512 C CA . LYS A 1 18 ? -0.821 -3.814 -17.184 1.00 0.00 111 LYS A CA 3
ATOM 3513 C C . LYS A 1 18 ? 0.145 -4.596 -16.292 1.00 0.00 111 LYS A C 3
ATOM 3514 O O . LYS A 1 18 ? 0.853 -5.481 -16.764 1.00 0.00 111 LYS A O 3
ATOM 3533 N N . LEU A 1 19 ? 0.203 -4.316 -14.969 1.00 0.00 112 LEU A N 3
ATOM 3534 C CA . LEU A 1 19 ? 0.925 -5.136 -14.012 1.00 0.00 112 LEU A CA 3
ATOM 3535 C C . LEU A 1 19 ? 0.094 -6.346 -13.641 1.00 0.00 112 LEU A C 3
ATOM 3536 O O . LEU A 1 19 ? 0.619 -7.445 -13.492 1.00 0.00 112 LEU A O 3
ATOM 3552 N N . PHE A 1 20 ? -1.240 -6.170 -13.518 1.00 0.00 113 PHE A N 3
ATOM 3553 C CA . PHE A 1 20 ? -2.195 -7.262 -13.513 1.00 0.00 113 PHE A CA 3
ATOM 3554 C C . PHE A 1 20 ? -2.144 -8.097 -14.788 1.00 0.00 113 PHE A C 3
ATOM 3555 O O . PHE A 1 20 ? -1.894 -9.296 -14.724 1.00 0.00 113 PHE A O 3
ATOM 3572 N N . ASP A 1 21 ? -2.412 -7.498 -15.972 1.00 0.00 114 ASP A N 3
ATOM 3573 C CA . ASP A 1 21 ? -2.531 -8.213 -17.231 1.00 0.00 114 ASP A CA 3
ATOM 3574 C C . ASP A 1 21 ? -1.207 -8.809 -17.724 1.00 0.00 114 ASP A C 3
ATOM 3575 O O . ASP A 1 21 ? -0.420 -8.165 -18.414 1.00 0.00 114 ASP A O 3
ATOM 3584 N N . ASP A 1 22 ? -0.966 -10.096 -17.373 1.00 0.00 115 ASP A N 3
ATOM 3585 C CA . ASP A 1 22 ? 0.189 -10.905 -17.722 1.00 0.00 115 ASP A CA 3
ATOM 3586 C C . ASP A 1 22 ? 0.449 -11.032 -19.210 1.00 0.00 115 ASP A C 3
ATOM 3587 O O . ASP A 1 22 ? 1.593 -11.039 -19.663 1.00 0.00 115 ASP A O 3
ATOM 3596 N N . ASP A 1 23 ? -0.634 -11.179 -19.992 1.00 0.00 116 ASP A N 3
ATOM 3597 C CA . ASP A 1 23 ? -0.592 -11.491 -21.401 1.00 0.00 116 ASP A CA 3
ATOM 3598 C C . ASP A 1 23 ? -0.488 -10.200 -22.202 1.00 0.00 116 ASP A C 3
ATOM 3599 O O . ASP A 1 23 ? -0.030 -10.196 -23.344 1.00 0.00 116 ASP A O 3
ATOM 3608 N N . GLU A 1 24 ? -0.906 -9.075 -21.580 1.00 0.00 117 GLU A N 3
ATOM 3609 C CA . GLU A 1 24 ? -1.065 -7.761 -22.169 1.00 0.00 117 GLU A CA 3
ATOM 3610 C C . GLU A 1 24 ? -2.244 -7.789 -23.123 1.00 0.00 117 GLU A C 3
ATOM 3611 O O . GLU A 1 24 ? -2.217 -7.258 -24.232 1.00 0.00 117 GLU A O 3
ATOM 3623 N N . THR A 1 25 ? -3.327 -8.453 -22.662 1.00 0.00 118 THR A N 3
ATOM 3624 C CA . THR A 1 25 ? -4.454 -8.871 -23.476 1.00 0.00 118 THR A CA 3
ATOM 3625 C C . THR A 1 25 ? -5.509 -7.790 -23.519 1.00 0.00 118 THR A C 3
ATOM 3626 O O . THR A 1 25 ? -6.163 -7.571 -24.538 1.00 0.00 118 THR A O 3
ATOM 3637 N N . GLY A 1 26 ? -5.692 -7.066 -22.395 1.00 0.00 119 GLY A N 3
ATOM 3638 C CA . GLY A 1 26 ? -6.662 -5.995 -22.253 1.00 0.00 119 GLY A CA 3
ATOM 3639 C C . GLY A 1 26 ? -7.724 -6.346 -21.251 1.00 0.00 119 GLY A C 3
ATOM 3640 O O . GLY A 1 26 ? -8.844 -5.846 -21.337 1.00 0.00 119 GLY A O 3
ATOM 3644 N N . LYS A 1 27 ? -7.401 -7.197 -20.255 1.00 0.00 120 LYS A N 3
ATOM 3645 C CA . LYS A 1 27 ? -8.338 -7.600 -19.227 1.00 0.00 120 LYS A CA 3
ATOM 3646 C C . LYS A 1 27 ? -7.609 -8.000 -17.963 1.00 0.00 120 LYS A C 3
ATOM 3647 O O . LYS A 1 27 ? -6.556 -8.628 -17.985 1.00 0.00 120 LYS A O 3
ATOM 3666 N N . ILE A 1 28 ? -8.214 -7.713 -16.797 1.00 0.00 121 ILE A N 3
ATOM 3667 C CA . ILE A 1 28 ? -7.813 -8.322 -15.547 1.00 0.00 121 ILE A CA 3
ATOM 3668 C C . ILE A 1 28 ? -8.722 -9.510 -15.337 1.00 0.00 121 ILE A C 3
ATOM 3669 O O . ILE A 1 28 ? -9.875 -9.392 -14.921 1.00 0.00 121 ILE A O 3
ATOM 3685 N N . SER A 1 29 ? -8.226 -10.718 -15.647 1.00 0.00 122 SER A N 3
ATOM 3686 C CA . SER A 1 29 ? -8.945 -11.941 -15.394 1.00 0.00 122 SER A CA 3
ATOM 3687 C C . SER A 1 29 ? -8.670 -12.430 -13.992 1.00 0.00 122 SER A C 3
ATOM 3688 O O . SER A 1 29 ? -7.804 -11.917 -13.283 1.00 0.00 122 SER A O 3
ATOM 3696 N N . PHE A 1 30 ? -9.399 -13.482 -13.563 1.00 0.00 123 PHE A N 3
ATOM 3697 C CA . PHE A 1 30 ? -9.240 -14.155 -12.286 1.00 0.00 123 PHE A CA 3
ATOM 3698 C C . PHE A 1 30 ? -7.804 -14.628 -12.092 1.00 0.00 123 PHE A C 3
ATOM 3699 O O . PHE A 1 30 ? -7.197 -14.495 -11.030 1.00 0.00 123 PHE A O 3
ATOM 3716 N N . LYS A 1 31 ? -7.238 -15.153 -13.196 1.00 0.00 124 LYS A N 3
ATOM 3717 C CA . LYS A 1 31 ? -5.878 -15.597 -13.381 1.00 0.00 124 LYS A CA 3
ATOM 3718 C C . LYS A 1 31 ? -4.881 -14.524 -12.971 1.00 0.00 124 LYS A C 3
ATOM 3719 O O . LYS A 1 31 ? -3.999 -14.745 -12.147 1.00 0.00 124 LYS A O 3
ATOM 3738 N N . ASN A 1 32 ? -5.067 -13.304 -13.515 1.00 0.00 125 ASN A N 3
ATOM 3739 C CA . ASN A 1 32 ? -4.241 -12.131 -13.298 1.00 0.00 125 ASN A CA 3
ATOM 3740 C C . ASN A 1 32 ? -4.403 -11.594 -11.888 1.00 0.00 125 ASN A C 3
ATOM 3741 O O . ASN A 1 32 ? -3.442 -11.221 -11.217 1.00 0.00 125 ASN A O 3
ATOM 3752 N N . LEU A 1 33 ? -5.662 -11.578 -11.398 1.00 0.00 126 LEU A N 3
ATOM 3753 C CA . LEU A 1 33 ? -6.032 -11.210 -10.047 1.00 0.00 126 LEU A CA 3
ATOM 3754 C C . LEU A 1 33 ? -5.305 -12.070 -9.018 1.00 0.00 126 LEU A C 3
ATOM 3755 O O . LEU A 1 33 ? -4.614 -11.573 -8.127 1.00 0.00 126 LEU A O 3
ATOM 3771 N N . LYS A 1 34 ? -5.411 -13.410 -9.167 1.00 0.00 127 LYS A N 3
ATOM 3772 C CA . LYS A 1 34 ? -4.719 -14.366 -8.329 1.00 0.00 127 LYS A CA 3
ATOM 3773 C C . LYS A 1 34 ? -3.205 -14.321 -8.504 1.00 0.00 127 LYS A C 3
ATOM 3774 O O . LYS A 1 34 ? -2.458 -14.485 -7.539 1.00 0.00 127 LYS A O 3
ATOM 3793 N N . ARG A 1 35 ? -2.707 -14.039 -9.733 1.00 0.00 128 ARG A N 3
ATOM 3794 C CA . ARG A 1 35 ? -1.302 -13.783 -10.003 1.00 0.00 128 ARG A CA 3
ATOM 3795 C C . ARG A 1 35 ? -0.752 -12.637 -9.177 1.00 0.00 128 ARG A C 3
ATOM 3796 O O . ARG A 1 35 ? 0.241 -12.805 -8.481 1.00 0.00 128 ARG A O 3
ATOM 3817 N N . VAL A 1 36 ? -1.391 -11.449 -9.168 1.00 0.00 129 VAL A N 3
ATOM 3818 C CA . VAL A 1 36 ? -0.939 -10.316 -8.363 1.00 0.00 129 VAL A CA 3
ATOM 3819 C C . VAL A 1 36 ? -0.891 -10.641 -6.883 1.00 0.00 129 VAL A C 3
ATOM 3820 O O . VAL A 1 36 ? 0.089 -10.327 -6.206 1.00 0.00 129 VAL A O 3
ATOM 3833 N N . ALA A 1 37 ? -1.908 -11.363 -6.359 1.00 0.00 130 ALA A N 3
ATOM 3834 C CA . ALA A 1 37 ? -1.878 -11.905 -5.012 1.00 0.00 130 ALA A CA 3
ATOM 3835 C C . ALA A 1 37 ? -0.626 -12.740 -4.697 1.00 0.00 130 ALA A C 3
ATOM 3836 O O . ALA A 1 37 ? 0.008 -12.541 -3.659 1.00 0.00 130 ALA A O 3
ATOM 3843 N N . LYS A 1 38 ? -0.188 -13.648 -5.611 1.00 0.00 131 LYS A N 3
ATOM 3844 C CA . LYS A 1 38 ? 1.056 -14.397 -5.427 1.00 0.00 131 LYS A CA 3
ATOM 3845 C C . LYS A 1 38 ? 2.324 -13.670 -5.847 1.00 0.00 131 LYS A C 3
ATOM 3846 O O . LYS A 1 38 ? 3.417 -14.227 -5.738 1.00 0.00 131 LYS A O 3
ATOM 3865 N N . GLU A 1 39 ? 2.256 -12.409 -6.320 1.00 0.00 132 GLU A N 3
ATOM 3866 C CA . GLU A 1 39 ? 3.428 -11.549 -6.404 1.00 0.00 132 GLU A CA 3
ATOM 3867 C C . GLU A 1 39 ? 3.679 -10.914 -5.059 1.00 0.00 132 GLU A C 3
ATOM 3868 O O . GLU A 1 39 ? 4.799 -10.907 -4.557 1.00 0.00 132 GLU A O 3
ATOM 3880 N N . LEU A 1 40 ? 2.608 -10.373 -4.442 1.00 0.00 133 LEU A N 3
ATOM 3881 C CA . LEU A 1 40 ? 2.671 -9.757 -3.134 1.00 0.00 133 LEU A CA 3
ATOM 3882 C C . LEU A 1 40 ? 2.914 -10.773 -2.034 1.00 0.00 133 LEU A C 3
ATOM 3883 O O . LEU A 1 40 ? 3.704 -10.536 -1.122 1.00 0.00 133 LEU A O 3
ATOM 3899 N N . GLY A 1 41 ? 2.219 -11.930 -2.096 1.00 0.00 134 GLY A N 3
ATOM 3900 C CA . GLY A 1 41 ? 2.277 -12.953 -1.065 1.00 0.00 134 GLY A CA 3
ATOM 3901 C C . GLY A 1 41 ? 1.086 -12.865 -0.161 1.00 0.00 134 GLY A C 3
ATOM 3902 O O . GLY A 1 41 ? 1.140 -13.270 0.997 1.00 0.00 134 GLY A O 3
ATOM 3906 N N . GLU A 1 42 ? -0.040 -12.341 -0.679 1.00 0.00 135 GLU A N 3
ATOM 3907 C CA . GLU A 1 42 ? -1.255 -12.182 0.087 1.00 0.00 135 GLU A CA 3
ATOM 3908 C C . GLU A 1 42 ? -2.075 -13.455 -0.004 1.00 0.00 135 GLU A C 3
ATOM 3909 O O . GLU A 1 42 ? -2.537 -13.855 -1.074 1.00 0.00 135 GLU A O 3
ATOM 3921 N N . ASN A 1 43 ? -2.274 -14.142 1.141 1.00 0.00 136 ASN A N 3
ATOM 3922 C CA . ASN A 1 43 ? -2.886 -15.458 1.205 1.00 0.00 136 ASN A CA 3
ATOM 3923 C C . ASN A 1 43 ? -4.412 -15.454 1.110 1.00 0.00 136 ASN A C 3
ATOM 3924 O O . ASN A 1 43 ? -5.105 -16.031 1.947 1.00 0.00 136 ASN A O 3
ATOM 3935 N N . LEU A 1 44 ? -4.972 -14.822 0.060 1.00 0.00 137 LEU A N 3
ATOM 3936 C CA . LEU A 1 44 ? -6.404 -14.752 -0.150 1.00 0.00 137 LEU A CA 3
ATOM 3937 C C . LEU A 1 44 ? -6.923 -15.995 -0.842 1.00 0.00 137 LEU A C 3
ATOM 3938 O O . LEU A 1 44 ? -6.264 -16.622 -1.671 1.00 0.00 137 LEU A O 3
ATOM 3954 N N . THR A 1 45 ? -8.170 -16.362 -0.500 1.00 0.00 138 THR A N 3
ATOM 3955 C CA . THR A 1 45 ? -8.879 -17.510 -1.031 1.00 0.00 138 THR A CA 3
ATOM 3956 C C . THR A 1 45 ? -9.520 -17.122 -2.343 1.00 0.00 138 THR A C 3
ATOM 3957 O O . THR A 1 45 ? -9.839 -15.959 -2.577 1.00 0.00 138 THR A O 3
ATOM 3968 N N . ASP A 1 46 ? -9.752 -18.092 -3.250 1.00 0.00 139 ASP A N 3
ATOM 3969 C CA . ASP A 1 46 ? -10.360 -17.909 -4.553 1.00 0.00 139 ASP A CA 3
ATOM 3970 C C . ASP A 1 46 ? -11.669 -17.141 -4.558 1.00 0.00 139 ASP A C 3
ATOM 3971 O O . ASP A 1 46 ? -11.897 -16.281 -5.403 1.00 0.00 139 ASP A O 3
ATOM 3980 N N . GLU A 1 47 ? -12.527 -17.394 -3.556 1.00 0.00 140 GLU A N 3
ATOM 3981 C CA . GLU A 1 47 ? -13.744 -16.666 -3.274 1.00 0.00 140 GLU A CA 3
ATOM 3982 C C . GLU A 1 47 ? -13.513 -15.169 -3.086 1.00 0.00 140 GLU A C 3
ATOM 3983 O O . GLU A 1 47 ? -14.226 -14.335 -3.637 1.00 0.00 140 GLU A O 3
ATOM 3995 N N . GLU A 1 48 ? -12.441 -14.791 -2.358 1.00 0.00 141 GLU A N 3
ATOM 3996 C CA . GLU A 1 48 ? -12.063 -13.421 -2.081 1.00 0.00 141 GLU A CA 3
ATOM 3997 C C . GLU A 1 48 ? -11.518 -12.739 -3.329 1.00 0.00 141 GLU A C 3
ATOM 3998 O O . GLU A 1 48 ? -11.791 -11.567 -3.589 1.00 0.00 141 GLU A O 3
ATOM 4010 N N . LEU A 1 49 ? -10.763 -13.480 -4.179 1.00 0.00 142 LEU A N 3
ATOM 4011 C CA . LEU A 1 49 ? -10.343 -13.006 -5.489 1.00 0.00 142 LEU A CA 3
ATOM 4012 C C . LEU A 1 49 ? -11.545 -12.807 -6.408 1.00 0.00 142 LEU A C 3
ATOM 4013 O O . LEU A 1 49 ? -11.626 -11.818 -7.134 1.00 0.00 142 LEU A O 3
ATOM 4029 N N . GLN A 1 50 ? -12.527 -13.735 -6.371 1.00 0.00 143 GLN A N 3
ATOM 4030 C CA . GLN A 1 50 ? -13.742 -13.647 -7.159 1.00 0.00 143 GLN A CA 3
ATOM 4031 C C . GLN A 1 50 ? -14.625 -12.487 -6.735 1.00 0.00 143 GLN A C 3
ATOM 4032 O O . GLN A 1 50 ? -15.127 -11.764 -7.587 1.00 0.00 143 GLN A O 3
ATOM 4046 N N . GLU A 1 51 ? -14.776 -12.233 -5.411 1.00 0.00 144 GLU A N 3
ATOM 4047 C CA . GLU A 1 51 ? -15.444 -11.057 -4.856 1.00 0.00 144 GLU A CA 3
ATOM 4048 C C . GLU A 1 51 ? -14.932 -9.760 -5.462 1.00 0.00 144 GLU A C 3
ATOM 4049 O O . GLU A 1 51 ? -15.707 -8.933 -5.933 1.00 0.00 144 GLU A O 3
ATOM 4061 N N . MET A 1 52 ? -13.590 -9.575 -5.524 1.00 0.00 145 MET A N 3
ATOM 4062 C CA . MET A 1 52 ? -12.972 -8.463 -6.222 1.00 0.00 145 MET A CA 3
ATOM 4063 C C . MET A 1 52 ? -13.379 -8.340 -7.685 1.00 0.00 145 MET A C 3
ATOM 4064 O O . MET A 1 52 ? -13.769 -7.259 -8.135 1.00 0.00 145 MET A O 3
ATOM 4078 N N . ILE A 1 53 ? -13.318 -9.446 -8.461 1.00 0.00 146 ILE A N 3
ATOM 4079 C CA . ILE A 1 53 ? -13.805 -9.495 -9.835 1.00 0.00 146 ILE A CA 3
ATOM 4080 C C . ILE A 1 53 ? -15.270 -9.108 -9.929 1.00 0.00 146 ILE A C 3
ATOM 4081 O O . ILE A 1 53 ? -15.611 -8.189 -10.671 1.00 0.00 146 ILE A O 3
ATOM 4097 N N . ASP A 1 54 ? -16.156 -9.769 -9.154 1.00 0.00 147 ASP A N 3
ATOM 4098 C CA . ASP A 1 54 ? -17.596 -9.598 -9.199 1.00 0.00 147 ASP A CA 3
ATOM 4099 C C . ASP A 1 54 ? -18.026 -8.199 -8.772 1.00 0.00 147 ASP A C 3
ATOM 4100 O O . ASP A 1 54 ? -18.965 -7.635 -9.330 1.00 0.00 147 ASP A O 3
ATOM 4109 N N . GLU A 1 55 ? -17.316 -7.578 -7.800 1.00 0.00 148 GLU A N 3
ATOM 4110 C CA . GLU A 1 55 ? -17.499 -6.189 -7.407 1.00 0.00 148 GLU A CA 3
ATOM 4111 C C . GLU A 1 55 ? -17.233 -5.220 -8.552 1.00 0.00 148 GLU A C 3
ATOM 4112 O O . GLU A 1 55 ? -18.008 -4.297 -8.802 1.00 0.00 148 GLU A O 3
ATOM 4124 N N . ALA A 1 56 ? -16.114 -5.414 -9.283 1.00 0.00 149 ALA A N 3
ATOM 4125 C CA . ALA A 1 56 ? -15.744 -4.572 -10.401 1.00 0.00 149 ALA A CA 3
ATOM 4126 C C . ALA A 1 56 ? -16.593 -4.840 -11.636 1.00 0.00 149 ALA A C 3
ATOM 4127 O O . ALA A 1 56 ? -17.109 -3.915 -12.267 1.00 0.00 149 ALA A O 3
ATOM 4134 N N . ASP A 1 57 ? -16.767 -6.129 -12.004 1.00 0.00 150 ASP A N 3
ATOM 4135 C CA . ASP A 1 57 ? -17.508 -6.583 -13.163 1.00 0.00 150 ASP A CA 3
ATOM 4136 C C . ASP A 1 57 ? -19.019 -6.517 -12.938 1.00 0.00 150 ASP A C 3
ATOM 4137 O O . ASP A 1 57 ? -19.755 -7.501 -12.895 1.00 0.00 150 ASP A O 3
ATOM 4146 N N . ARG A 1 58 ? -19.516 -5.270 -12.856 1.00 0.00 151 ARG A N 3
ATOM 4147 C CA . ARG A 1 58 ? -20.897 -4.902 -12.644 1.00 0.00 151 ARG A CA 3
ATOM 4148 C C . ARG A 1 58 ? -21.816 -5.356 -13.765 1.00 0.00 151 ARG A C 3
ATOM 4149 O O . ARG A 1 58 ? -22.999 -5.625 -13.551 1.00 0.00 151 ARG A O 3
ATOM 4170 N N . ASP A 1 59 ? -21.279 -5.436 -14.998 1.00 0.00 152 ASP A N 3
ATOM 4171 C CA . ASP A 1 59 ? -22.043 -5.780 -16.176 1.00 0.00 152 ASP A CA 3
ATOM 4172 C C . ASP A 1 59 ? -21.961 -7.259 -16.520 1.00 0.00 152 ASP A C 3
ATOM 4173 O O . ASP A 1 59 ? -22.896 -7.776 -17.128 1.00 0.00 152 ASP A O 3
ATOM 4182 N N . GLY A 1 60 ? -20.901 -8.002 -16.117 1.00 0.00 153 GLY A N 3
ATOM 4183 C CA . GLY A 1 60 ? -20.908 -9.455 -16.254 1.00 0.00 153 GLY A CA 3
ATOM 4184 C C . GLY A 1 60 ? -20.140 -9.967 -17.441 1.00 0.00 153 GLY A C 3
ATOM 4185 O O . GLY A 1 60 ? -20.655 -10.752 -18.234 1.00 0.00 153 GLY A O 3
ATOM 4189 N N . ASP A 1 61 ? -18.862 -9.573 -17.556 1.00 0.00 154 ASP A N 3
ATOM 4190 C CA . ASP A 1 61 ? -17.899 -10.124 -18.492 1.00 0.00 154 ASP A CA 3
ATOM 4191 C C . ASP A 1 61 ? -17.245 -11.366 -17.876 1.00 0.00 154 ASP A C 3
ATOM 4192 O O . ASP A 1 61 ? -16.830 -12.285 -18.582 1.00 0.00 154 ASP A O 3
ATOM 4201 N N . GLY A 1 62 ? -17.165 -11.447 -16.525 1.00 0.00 155 GLY A N 3
ATOM 4202 C CA . GLY A 1 62 ? -16.634 -12.594 -15.792 1.00 0.00 155 GLY A CA 3
ATOM 4203 C C . GLY A 1 62 ? -15.218 -12.346 -15.363 1.00 0.00 155 GLY A C 3
ATOM 4204 O O . GLY A 1 62 ? -14.562 -13.186 -14.750 1.00 0.00 155 GLY A O 3
ATOM 4208 N N . GLU A 1 63 ? -14.724 -11.156 -15.722 1.00 0.00 156 GLU A N 3
ATOM 4209 C CA . GLU A 1 63 ? -13.369 -10.712 -15.608 1.00 0.00 156 GLU A CA 3
ATOM 4210 C C . GLU A 1 63 ? -13.454 -9.242 -15.922 1.00 0.00 156 GLU A C 3
ATOM 4211 O O . GLU A 1 63 ? -14.530 -8.731 -16.220 1.00 0.00 156 GLU A O 3
ATOM 4223 N N . VAL A 1 64 ? -12.348 -8.498 -15.747 1.00 0.00 157 VAL A N 3
ATOM 4224 C CA . VAL A 1 64 ? -12.433 -7.070 -15.521 1.00 0.00 157 VAL A CA 3
ATOM 4225 C C . VAL A 1 64 ? -11.746 -6.307 -16.627 1.00 0.00 157 VAL A C 3
ATOM 4226 O O . VAL A 1 64 ? -10.531 -6.372 -16.812 1.00 0.00 157 VAL A O 3
ATOM 4239 N N . SER A 1 65 ? -12.533 -5.529 -17.402 1.00 0.00 158 SER A N 3
ATOM 4240 C CA . SER A 1 65 ? -12.011 -4.642 -18.429 1.00 0.00 158 SER A CA 3
ATOM 4241 C C . SER A 1 65 ? -11.575 -3.308 -17.828 1.00 0.00 158 SER A C 3
ATOM 4242 O O . SER A 1 65 ? -11.659 -3.073 -16.621 1.00 0.00 158 SER A O 3
ATOM 4250 N N . GLU A 1 66 ? -11.068 -2.386 -18.674 1.00 0.00 159 GLU A N 3
ATOM 4251 C CA . GLU A 1 66 ? -10.479 -1.114 -18.291 1.00 0.00 159 GLU A CA 3
ATOM 4252 C C . GLU A 1 66 ? -11.472 -0.218 -17.587 1.00 0.00 159 GLU A C 3
ATOM 4253 O O . GLU A 1 66 ? -11.227 0.282 -16.492 1.00 0.00 159 GLU A O 3
ATOM 4265 N N . GLN A 1 67 ? -12.663 -0.055 -18.197 1.00 0.00 160 GLN A N 3
ATOM 4266 C CA . GLN A 1 67 ? -13.814 0.615 -17.630 1.00 0.00 160 GLN A CA 3
ATOM 4267 C C . GLN A 1 67 ? -14.231 0.043 -16.278 1.00 0.00 160 GLN A C 3
ATOM 4268 O O . GLN A 1 67 ? -14.517 0.796 -15.354 1.00 0.00 160 GLN A O 3
ATOM 4282 N N . GLU A 1 68 ? -14.217 -1.296 -16.096 1.00 0.00 161 GLU A N 3
ATOM 4283 C CA . GLU A 1 68 ? -14.534 -1.959 -14.839 1.00 0.00 161 GLU A CA 3
ATOM 4284 C C . GLU A 1 68 ? -13.476 -1.682 -13.788 1.00 0.00 161 GLU A C 3
ATOM 4285 O O . GLU A 1 68 ? -13.780 -1.437 -12.620 1.00 0.00 161 GLU A O 3
ATOM 4297 N N . PHE A 1 69 ? -12.188 -1.658 -14.190 1.00 0.00 162 PHE A N 3
ATOM 4298 C CA . PHE A 1 69 ? -11.108 -1.269 -13.310 1.00 0.00 162 PHE A CA 3
ATOM 4299 C C . PHE A 1 69 ? -11.198 0.202 -12.910 1.00 0.00 162 PHE A C 3
ATOM 4300 O O . PHE A 1 69 ? -11.041 0.565 -11.746 1.00 0.00 162 PHE A O 3
ATOM 4317 N N . LEU A 1 70 ? -11.515 1.096 -13.866 1.00 0.00 163 LEU A N 3
ATOM 4318 C CA . LEU A 1 70 ? -11.772 2.498 -13.594 1.00 0.00 163 LEU A CA 3
ATOM 4319 C C . LEU A 1 70 ? -13.009 2.727 -12.730 1.00 0.00 163 LEU A C 3
ATOM 4320 O O . LEU A 1 70 ? -12.998 3.591 -11.856 1.00 0.00 163 LEU A O 3
ATOM 4336 N N . ARG A 1 71 ? -14.092 1.936 -12.907 1.00 0.00 164 ARG A N 3
ATOM 4337 C CA . ARG A 1 71 ? -15.240 1.886 -12.012 1.00 0.00 164 ARG A CA 3
ATOM 4338 C C . ARG A 1 71 ? -14.858 1.521 -10.584 1.00 0.00 164 ARG A C 3
ATOM 4339 O O . ARG A 1 71 ? -15.219 2.227 -9.645 1.00 0.00 164 ARG A O 3
ATOM 4360 N N . ILE A 1 72 ? -14.104 0.419 -10.368 1.00 0.00 165 ILE A N 3
ATOM 4361 C CA . ILE A 1 72 ? -13.689 0.018 -9.027 1.00 0.00 165 ILE A CA 3
ATOM 4362 C C . ILE A 1 72 ? -12.681 0.997 -8.415 1.00 0.00 165 ILE A C 3
ATOM 4363 O O . ILE A 1 72 ? -12.754 1.353 -7.240 1.00 0.00 165 ILE A O 3
ATOM 4379 N N . MET A 1 73 ? -11.758 1.565 -9.217 1.00 0.00 166 MET A N 3
ATOM 4380 C CA . MET A 1 73 ? -10.901 2.644 -8.753 1.00 0.00 166 MET A CA 3
ATOM 4381 C C . MET A 1 73 ? -11.658 3.934 -8.439 1.00 0.00 166 MET A C 3
ATOM 4382 O O . MET A 1 73 ? -11.224 4.720 -7.604 1.00 0.00 166 MET A O 3
ATOM 4396 N N . LYS A 1 74 ? -12.834 4.172 -9.065 1.00 0.00 167 LYS A N 3
ATOM 4397 C CA . LYS A 1 74 ? -13.739 5.242 -8.682 1.00 0.00 167 LYS A CA 3
ATOM 4398 C C . LYS A 1 74 ? -14.477 4.947 -7.378 1.00 0.00 167 LYS A C 3
ATOM 4399 O O . LYS A 1 74 ? -14.709 5.859 -6.589 1.00 0.00 167 LYS A O 3
ATOM 4418 N N . LYS A 1 75 ? -14.846 3.668 -7.112 1.00 0.00 168 LYS A N 3
ATOM 4419 C CA . LYS A 1 75 ? -15.378 3.199 -5.831 1.00 0.00 168 LYS A CA 3
ATOM 4420 C C . LYS A 1 75 ? -14.446 3.519 -4.678 1.00 0.00 168 LYS A C 3
ATOM 4421 O O . LYS A 1 75 ? -14.864 4.123 -3.692 1.00 0.00 168 LYS A O 3
ATOM 4440 N N . THR A 1 76 ? -13.162 3.116 -4.753 1.00 0.00 169 THR A N 3
ATOM 4441 C CA . THR A 1 76 ? -12.268 3.289 -3.614 1.00 0.00 169 THR A CA 3
ATOM 4442 C C . THR A 1 76 ? -11.681 4.681 -3.524 1.00 0.00 169 THR A C 3
ATOM 4443 O O . THR A 1 76 ? -10.574 4.955 -3.981 1.00 0.00 169 THR A O 3
ATOM 4454 N N . SER A 1 77 ? -12.384 5.595 -2.828 1.00 0.00 170 SER A N 3
ATOM 4455 C CA . SER A 1 77 ? -11.938 6.930 -2.458 1.00 0.00 170 SER A CA 3
ATOM 4456 C C . SER A 1 77 ? -11.012 6.931 -1.248 1.00 0.00 170 SER A C 3
ATOM 4457 O O . SER A 1 77 ? -10.946 7.905 -0.501 1.00 0.00 170 SER A O 3
ATOM 4465 N N . LEU A 1 78 ? -10.261 5.821 -1.048 1.00 0.00 171 LEU A N 3
ATOM 4466 C CA . LEU A 1 78 ? -9.601 5.429 0.192 1.00 0.00 171 LEU A CA 3
ATOM 4467 C C . LEU A 1 78 ? -10.655 5.111 1.248 1.00 0.00 171 LEU A C 3
ATOM 4468 O O . LEU A 1 78 ? -10.502 5.379 2.439 1.00 0.00 171 LEU A O 3
ATOM 4484 N N . TYR A 1 79 ? -11.757 4.511 0.745 1.00 0.00 172 TYR A N 3
ATOM 4485 C CA . TYR A 1 79 ? -13.025 4.289 1.400 1.00 0.00 172 TYR A CA 3
ATOM 4486 C C . TYR A 1 79 ? -13.732 5.617 1.788 1.00 0.00 172 TYR A C 3
ATOM 4487 O O . TYR A 1 79 ? -14.197 5.759 2.949 1.00 0.00 172 TYR A O 3
ATOM 4506 N N . ARG B 2 1 ? -3.584 8.233 4.223 1.00 0.00 641 ARG B N 3
ATOM 4507 C CA . ARG B 2 1 ? -2.149 8.076 4.676 1.00 0.00 641 ARG B CA 3
ATOM 4508 C C . ARG B 2 1 ? -1.087 8.606 3.704 1.00 0.00 641 ARG B C 3
ATOM 4509 O O . ARG B 2 1 ? -0.293 7.835 3.173 1.00 0.00 641 ARG B O 3
ATOM 4530 N N . ALA B 2 2 ? -0.999 9.933 3.432 1.00 0.00 642 ALA B N 3
ATOM 4531 C CA . ALA B 2 2 ? -1.769 11.033 3.993 1.00 0.00 642 ALA B CA 3
ATOM 4532 C C . ALA B 2 2 ? -3.095 11.238 3.233 1.00 0.00 642 ALA B C 3
ATOM 4533 O O . ALA B 2 2 ? -4.075 10.614 3.657 1.00 0.00 642 ALA B O 3
ATOM 4540 N N . ASP B 2 3 ? -3.238 11.984 2.113 1.00 0.00 643 ASP B N 3
ATOM 4541 C CA . ASP B 2 3 ? -2.186 12.450 1.247 1.00 0.00 643 ASP B CA 3
ATOM 4542 C C . ASP B 2 3 ? -2.650 13.522 0.292 1.00 0.00 643 ASP B C 3
ATOM 4543 O O . ASP B 2 3 ? -3.798 13.959 0.302 1.00 0.00 643 ASP B O 3
ATOM 4552 N N . LEU B 2 4 ? -1.696 13.934 -0.560 1.00 0.00 644 LEU B N 3
ATOM 4553 C CA . LEU B 2 4 ? -1.867 14.817 -1.684 1.00 0.00 644 LEU B CA 3
ATOM 4554 C C . LEU B 2 4 ? -1.594 14.035 -2.948 1.00 0.00 644 LEU B C 3
ATOM 4555 O O . LEU B 2 4 ? -2.288 14.213 -3.946 1.00 0.00 644 LEU B O 3
ATOM 4571 N N . HIS B 2 5 ? -0.561 13.157 -2.947 1.00 0.00 645 HIS B N 3
ATOM 4572 C CA . HIS B 2 5 ? -0.187 12.461 -4.164 1.00 0.00 645 HIS B CA 3
ATOM 4573 C C . HIS B 2 5 ? 0.690 11.243 -3.930 1.00 0.00 645 HIS B C 3
ATOM 4574 O O . HIS B 2 5 ? 0.902 10.454 -4.846 1.00 0.00 645 HIS B O 3
ATOM 4588 N N . HIS B 2 6 ? 1.244 11.038 -2.713 1.00 0.00 646 HIS B N 3
ATOM 4589 C CA . HIS B 2 6 ? 2.137 9.925 -2.461 1.00 0.00 646 HIS B CA 3
ATOM 4590 C C . HIS B 2 6 ? 1.348 8.651 -2.232 1.00 0.00 646 HIS B C 3
ATOM 4591 O O . HIS B 2 6 ? 0.541 8.538 -1.311 1.00 0.00 646 HIS B O 3
ATOM 4605 N N . GLN B 2 7 ? 1.596 7.640 -3.086 1.00 0.00 647 GLN B N 3
ATOM 4606 C CA . GLN B 2 7 ? 1.015 6.331 -2.954 1.00 0.00 647 GLN B CA 3
ATOM 4607 C C . GLN B 2 7 ? 2.129 5.362 -2.594 1.00 0.00 647 GLN B C 3
ATOM 4608 O O . GLN B 2 7 ? 3.202 5.354 -3.199 1.00 0.00 647 GLN B O 3
ATOM 4622 N N . HIS B 2 8 ? 1.930 4.521 -1.554 1.00 0.00 648 HIS B N 3
ATOM 4623 C CA . HIS B 2 8 ? 2.994 3.723 -0.961 1.00 0.00 648 HIS B CA 3
ATOM 4624 C C . HIS B 2 8 ? 3.543 2.645 -1.878 1.00 0.00 648 HIS B C 3
ATOM 4625 O O . HIS B 2 8 ? 2.815 2.011 -2.635 1.00 0.00 648 HIS B O 3
ATOM 4639 N N . SER B 2 9 ? 4.873 2.438 -1.863 1.00 0.00 649 SER B N 3
ATOM 4640 C CA . SER B 2 9 ? 5.601 1.645 -2.842 1.00 0.00 649 SER B CA 3
ATOM 4641 C C . SER B 2 9 ? 5.495 0.148 -2.615 1.00 0.00 649 SER B C 3
ATOM 4642 O O . SER B 2 9 ? 5.785 -0.319 -1.516 1.00 0.00 649 SER B O 3
ATOM 4650 N N . VAL B 2 10 ? 5.100 -0.714 -3.585 1.00 0.00 650 VAL B N 3
ATOM 4651 C CA . VAL B 2 10 ? 4.454 -0.509 -4.874 1.00 0.00 650 VAL B CA 3
ATOM 4652 C C . VAL B 2 10 ? 3.511 -1.694 -5.023 1.00 0.00 650 VAL B C 3
ATOM 4653 O O . VAL B 2 10 ? 3.561 -2.620 -4.215 1.00 0.00 650 VAL B O 3
ATOM 4666 N N . LEU B 2 11 ? 2.637 -1.691 -6.064 1.00 0.00 651 LEU B N 3
ATOM 4667 C CA . LEU B 2 11 ? 1.749 -2.777 -6.481 1.00 0.00 651 LEU B CA 3
ATOM 4668 C C . LEU B 2 11 ? 0.613 -3.103 -5.537 1.00 0.00 651 LEU B C 3
ATOM 4669 O O . LEU B 2 11 ? -0.547 -3.116 -5.955 1.00 0.00 651 LEU B O 3
ATOM 4685 N N . HIS B 2 12 ? 0.918 -3.337 -4.237 1.00 0.00 652 HIS B N 3
ATOM 4686 C CA . HIS B 2 12 ? -0.023 -3.665 -3.173 1.00 0.00 652 HIS B CA 3
ATOM 4687 C C . HIS B 2 12 ? -1.217 -2.753 -3.190 1.00 0.00 652 HIS B C 3
ATOM 4688 O O . HIS B 2 12 ? -2.342 -3.231 -3.239 1.00 0.00 652 HIS B O 3
ATOM 4702 N N . ARG B 2 13 ? -0.954 -1.435 -3.305 1.00 0.00 653 ARG B N 3
ATOM 4703 C CA . ARG B 2 13 ? -1.758 -0.367 -3.873 1.00 0.00 653 ARG B CA 3
ATOM 4704 C C . ARG B 2 13 ? -3.034 -0.797 -4.567 1.00 0.00 653 ARG B C 3
ATOM 4705 O O . ARG B 2 13 ? -4.143 -0.569 -4.096 1.00 0.00 653 ARG B O 3
ATOM 4726 N N . ALA B 2 14 ? -2.875 -1.450 -5.733 1.00 0.00 654 ALA B N 3
ATOM 4727 C CA . ALA B 2 14 ? -3.939 -1.727 -6.654 1.00 0.00 654 ALA B CA 3
ATOM 4728 C C . ALA B 2 14 ? -4.726 -2.941 -6.239 1.00 0.00 654 ALA B C 3
ATOM 4729 O O . ALA B 2 14 ? -5.900 -3.057 -6.573 1.00 0.00 654 ALA B O 3
ATOM 4736 N N . LEU B 2 15 ? -4.116 -3.866 -5.468 1.00 0.00 655 LEU B N 3
ATOM 4737 C CA . LEU B 2 15 ? -4.855 -4.992 -4.927 1.00 0.00 655 LEU B CA 3
ATOM 4738 C C . LEU B 2 15 ? -5.568 -4.610 -3.640 1.00 0.00 655 LEU B C 3
ATOM 4739 O O . LEU B 2 15 ? -6.756 -4.878 -3.456 1.00 0.00 655 LEU B O 3
ATOM 4755 N N . GLN B 2 16 ? -4.860 -3.910 -2.732 1.00 0.00 656 GLN B N 3
ATOM 4756 C CA . GLN B 2 16 ? -5.356 -3.451 -1.455 1.00 0.00 656 GLN B CA 3
ATOM 4757 C C . GLN B 2 16 ? -6.481 -2.454 -1.623 1.00 0.00 656 GLN B C 3
ATOM 4758 O O . GLN B 2 16 ? -7.530 -2.599 -1.005 1.00 0.00 656 GLN B O 3
ATOM 4772 N N . ALA B 2 17 ? -6.324 -1.441 -2.509 1.00 0.00 657 ALA B N 3
ATOM 4773 C CA . ALA B 2 17 ? -7.358 -0.453 -2.739 1.00 0.00 657 ALA B CA 3
ATOM 4774 C C . ALA B 2 17 ? -8.437 -0.954 -3.680 1.00 0.00 657 ALA B C 3
ATOM 4775 O O . ALA B 2 17 ? -9.408 -0.259 -3.966 1.00 0.00 657 ALA B O 3
ATOM 4782 N N . TRP B 2 18 ? -8.323 -2.201 -4.177 1.00 0.00 658 TRP B N 3
ATOM 4783 C CA . TRP B 2 18 ? -9.439 -2.885 -4.772 1.00 0.00 658 TRP B CA 3
ATOM 4784 C C . TRP B 2 18 ? -10.260 -3.503 -3.660 1.00 0.00 658 TRP B C 3
ATOM 4785 O O . TRP B 2 18 ? -11.446 -3.202 -3.510 1.00 0.00 658 TRP B O 3
ATOM 4806 N N . VAL B 2 19 ? -9.628 -4.383 -2.848 1.00 0.00 659 VAL B N 3
ATOM 4807 C CA . VAL B 2 19 ? -10.312 -5.168 -1.841 1.00 0.00 659 VAL B CA 3
ATOM 4808 C C . VAL B 2 19 ? -10.859 -4.343 -0.688 1.00 0.00 659 VAL B C 3
ATOM 4809 O O . VAL B 2 19 ? -11.964 -4.603 -0.211 1.00 0.00 659 VAL B O 3
ATOM 4822 N N . THR B 2 20 ? -10.124 -3.309 -0.223 1.00 0.00 660 THR B N 3
ATOM 4823 C CA . THR B 2 20 ? -10.601 -2.414 0.821 1.00 0.00 660 THR B CA 3
ATOM 4824 C C . THR B 2 20 ? -10.463 -0.934 0.387 1.00 0.00 660 THR B C 3
ATOM 4825 O O . THR B 2 20 ? -10.724 -0.063 1.266 1.00 0.00 660 THR B O 3
ATOM 4837 N N . THR A 1 1 ? -7.684 22.424 1.333 1.00 0.00 94 THR A N 4
ATOM 4838 C CA . THR A 1 1 ? -6.996 21.479 0.367 1.00 0.00 94 THR A CA 4
ATOM 4839 C C . THR A 1 1 ? -6.689 20.149 1.013 1.00 0.00 94 THR A C 4
ATOM 4840 O O . THR A 1 1 ? -6.504 20.097 2.225 1.00 0.00 94 THR A O 4
ATOM 4851 N N . GLN A 1 2 ? -6.604 19.062 0.220 1.00 0.00 95 GLN A N 4
ATOM 4852 C CA . GLN A 1 2 ? -6.046 17.803 0.674 1.00 0.00 95 GLN A CA 4
ATOM 4853 C C . GLN A 1 2 ? -4.936 17.471 -0.301 1.00 0.00 95 GLN A C 4
ATOM 4854 O O . GLN A 1 2 ? -4.026 18.275 -0.491 1.00 0.00 95 GLN A O 4
ATOM 4868 N N . LYS A 1 3 ? -4.986 16.298 -0.971 1.00 0.00 96 LYS A N 4
ATOM 4869 C CA . LYS A 1 3 ? -4.018 15.953 -1.992 1.00 0.00 96 LYS A CA 4
ATOM 4870 C C . LYS A 1 3 ? -4.332 16.640 -3.311 1.00 0.00 96 LYS A C 4
ATOM 4871 O O . LYS A 1 3 ? -5.466 17.040 -3.571 1.00 0.00 96 LYS A O 4
ATOM 4890 N N . MET A 1 4 ? -3.317 16.771 -4.188 1.00 0.00 97 MET A N 4
ATOM 4891 C CA . MET A 1 4 ? -3.497 17.233 -5.549 1.00 0.00 97 MET A CA 4
ATOM 4892 C C . MET A 1 4 ? -3.441 16.003 -6.433 1.00 0.00 97 MET A C 4
ATOM 4893 O O . MET A 1 4 ? -2.795 15.014 -6.082 1.00 0.00 97 MET A O 4
ATOM 4907 N N . SER A 1 5 ? -4.152 15.970 -7.580 1.00 0.00 98 SER A N 4
ATOM 4908 C CA . SER A 1 5 ? -4.104 14.808 -8.457 1.00 0.00 98 SER A CA 4
ATOM 4909 C C . SER A 1 5 ? -4.652 15.229 -9.795 1.00 0.00 98 SER A C 4
ATOM 4910 O O . SER A 1 5 ? -5.571 16.044 -9.847 1.00 0.00 98 SER A O 4
ATOM 4918 N N . GLU A 1 6 ? -4.092 14.703 -10.901 1.00 0.00 99 GLU A N 4
ATOM 4919 C CA . GLU A 1 6 ? -4.443 15.115 -12.241 1.00 0.00 99 GLU A CA 4
ATOM 4920 C C . GLU A 1 6 ? -4.203 13.893 -13.146 1.00 0.00 99 GLU A C 4
ATOM 4921 O O . GLU A 1 6 ? -4.926 12.894 -13.044 1.00 0.00 99 GLU A O 4
ATOM 4933 N N . LYS A 1 7 ? -3.187 13.890 -14.047 1.00 0.00 100 LYS A N 4
ATOM 4934 C CA . LYS A 1 7 ? -2.963 12.823 -15.014 1.00 0.00 100 LYS A CA 4
ATOM 4935 C C . LYS A 1 7 ? -2.386 11.557 -14.409 1.00 0.00 100 LYS A C 4
ATOM 4936 O O . LYS A 1 7 ? -2.430 10.494 -15.028 1.00 0.00 100 LYS A O 4
ATOM 4955 N N . ASP A 1 8 ? -1.878 11.628 -13.155 1.00 0.00 101 ASP A N 4
ATOM 4956 C CA . ASP A 1 8 ? -1.323 10.533 -12.388 1.00 0.00 101 ASP A CA 4
ATOM 4957 C C . ASP A 1 8 ? -2.323 9.420 -12.155 1.00 0.00 101 ASP A C 4
ATOM 4958 O O . ASP A 1 8 ? -1.970 8.247 -12.114 1.00 0.00 101 ASP A O 4
ATOM 4967 N N . THR A 1 9 ? -3.612 9.778 -12.013 1.00 0.00 102 THR A N 4
ATOM 4968 C CA . THR A 1 9 ? -4.669 8.847 -11.655 1.00 0.00 102 THR A CA 4
ATOM 4969 C C . THR A 1 9 ? -4.862 7.751 -12.691 1.00 0.00 102 THR A C 4
ATOM 4970 O O . THR A 1 9 ? -4.619 6.579 -12.415 1.00 0.00 102 THR A O 4
ATOM 4981 N N . LYS A 1 10 ? -5.257 8.079 -13.943 1.00 0.00 103 LYS A N 4
ATOM 4982 C CA . LYS A 1 10 ? -5.352 7.074 -14.990 1.00 0.00 103 LYS A CA 4
ATOM 4983 C C . LYS A 1 10 ? -3.996 6.473 -15.345 1.00 0.00 103 LYS A C 4
ATOM 4984 O O . LYS A 1 10 ? -3.934 5.286 -15.649 1.00 0.00 103 LYS A O 4
ATOM 5003 N N . GLU A 1 11 ? -2.866 7.229 -15.254 1.00 0.00 104 GLU A N 4
ATOM 5004 C CA . GLU A 1 11 ? -1.536 6.659 -15.460 1.00 0.00 104 GLU A CA 4
ATOM 5005 C C . GLU A 1 11 ? -1.245 5.534 -14.474 1.00 0.00 104 GLU A C 4
ATOM 5006 O O . GLU A 1 11 ? -0.953 4.414 -14.890 1.00 0.00 104 GLU A O 4
ATOM 5018 N N . GLU A 1 12 ? -1.429 5.772 -13.151 1.00 0.00 105 GLU A N 4
ATOM 5019 C CA . GLU A 1 12 ? -1.240 4.792 -12.097 1.00 0.00 105 GLU A CA 4
ATOM 5020 C C . GLU A 1 12 ? -2.176 3.620 -12.274 1.00 0.00 105 GLU A C 4
ATOM 5021 O O . GLU A 1 12 ? -1.766 2.464 -12.210 1.00 0.00 105 GLU A O 4
ATOM 5033 N N . ILE A 1 13 ? -3.470 3.891 -12.547 1.00 0.00 106 ILE A N 4
ATOM 5034 C CA . ILE A 1 13 ? -4.473 2.855 -12.710 1.00 0.00 106 ILE A CA 4
ATOM 5035 C C . ILE A 1 13 ? -4.282 2.022 -13.976 1.00 0.00 106 ILE A C 4
ATOM 5036 O O . ILE A 1 13 ? -4.392 0.802 -13.914 1.00 0.00 106 ILE A O 4
ATOM 5052 N N . LEU A 1 14 ? -3.943 2.608 -15.150 1.00 0.00 107 LEU A N 4
ATOM 5053 C CA . LEU A 1 14 ? -3.671 1.845 -16.368 1.00 0.00 107 LEU A CA 4
ATOM 5054 C C . LEU A 1 14 ? -2.396 1.017 -16.227 1.00 0.00 107 LEU A C 4
ATOM 5055 O O . LEU A 1 14 ? -2.338 -0.158 -16.593 1.00 0.00 107 LEU A O 4
ATOM 5071 N N . LYS A 1 15 ? -1.343 1.602 -15.621 1.00 0.00 108 LYS A N 4
ATOM 5072 C CA . LYS A 1 15 ? -0.116 0.915 -15.271 1.00 0.00 108 LYS A CA 4
ATOM 5073 C C . LYS A 1 15 ? -0.377 -0.254 -14.331 1.00 0.00 108 LYS A C 4
ATOM 5074 O O . LYS A 1 15 ? 0.043 -1.377 -14.596 1.00 0.00 108 LYS A O 4
ATOM 5093 N N . ALA A 1 16 ? -1.152 -0.031 -13.247 1.00 0.00 109 ALA A N 4
ATOM 5094 C CA . ALA A 1 16 ? -1.631 -1.056 -12.342 1.00 0.00 109 ALA A CA 4
ATOM 5095 C C . ALA A 1 16 ? -2.451 -2.138 -13.022 1.00 0.00 109 ALA A C 4
ATOM 5096 O O . ALA A 1 16 ? -2.240 -3.325 -12.791 1.00 0.00 109 ALA A O 4
ATOM 5103 N N . PHE A 1 17 ? -3.387 -1.751 -13.914 1.00 0.00 110 PHE A N 4
ATOM 5104 C CA . PHE A 1 17 ? -4.187 -2.636 -14.740 1.00 0.00 110 PHE A CA 4
ATOM 5105 C C . PHE A 1 17 ? -3.327 -3.602 -15.544 1.00 0.00 110 PHE A C 4
ATOM 5106 O O . PHE A 1 17 ? -3.570 -4.806 -15.546 1.00 0.00 110 PHE A O 4
ATOM 5123 N N . LYS A 1 18 ? -2.271 -3.103 -16.217 1.00 0.00 111 LYS A N 4
ATOM 5124 C CA . LYS A 1 18 ? -1.361 -3.957 -16.952 1.00 0.00 111 LYS A CA 4
ATOM 5125 C C . LYS A 1 18 ? -0.347 -4.691 -16.095 1.00 0.00 111 LYS A C 4
ATOM 5126 O O . LYS A 1 18 ? 0.187 -5.712 -16.515 1.00 0.00 111 LYS A O 4
ATOM 5145 N N . LEU A 1 19 ? -0.089 -4.250 -14.845 1.00 0.00 112 LEU A N 4
ATOM 5146 C CA . LEU A 1 19 ? 0.573 -5.077 -13.851 1.00 0.00 112 LEU A CA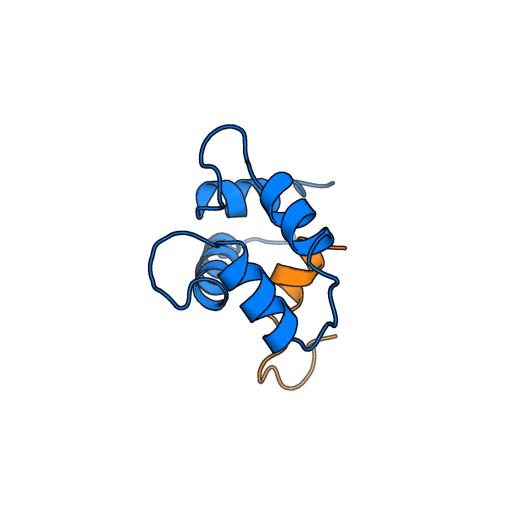 4
ATOM 5147 C C . LEU A 1 19 ? -0.271 -6.279 -13.433 1.00 0.00 112 LEU A C 4
ATOM 5148 O O . LEU A 1 19 ? 0.271 -7.349 -13.183 1.00 0.00 112 LEU A O 4
ATOM 5164 N N . PHE A 1 20 ? -1.620 -6.152 -13.369 1.00 0.00 113 PHE A N 4
ATOM 5165 C CA . PHE A 1 20 ? -2.492 -7.321 -13.324 1.00 0.00 113 PHE A CA 4
ATOM 5166 C C . PHE A 1 20 ? -2.484 -8.118 -14.630 1.00 0.00 113 PHE A C 4
ATOM 5167 O O . PHE A 1 20 ? -2.265 -9.324 -14.609 1.00 0.00 113 PHE A O 4
ATOM 5184 N N . ASP A 1 21 ? -2.771 -7.481 -15.788 1.00 0.00 114 ASP A N 4
ATOM 5185 C CA . ASP A 1 21 ? -2.908 -8.107 -17.101 1.00 0.00 114 ASP A CA 4
ATOM 5186 C C . ASP A 1 21 ? -1.579 -8.646 -17.673 1.00 0.00 114 ASP A C 4
ATOM 5187 O O . ASP A 1 21 ? -1.027 -8.164 -18.659 1.00 0.00 114 ASP A O 4
ATOM 5196 N N . ASP A 1 22 ? -1.066 -9.743 -17.053 1.00 0.00 115 ASP A N 4
ATOM 5197 C CA . ASP A 1 22 ? 0.147 -10.467 -17.408 1.00 0.00 115 ASP A CA 4
ATOM 5198 C C . ASP A 1 22 ? 0.177 -10.943 -18.854 1.00 0.00 115 ASP A C 4
ATOM 5199 O O . ASP A 1 22 ? 1.187 -10.866 -19.549 1.00 0.00 115 ASP A O 4
ATOM 5208 N N . ASP A 1 23 ? -0.957 -11.526 -19.303 1.00 0.00 116 ASP A N 4
ATOM 5209 C CA . ASP A 1 23 ? -1.055 -12.346 -20.488 1.00 0.00 116 ASP A CA 4
ATOM 5210 C C . ASP A 1 23 ? -1.224 -11.507 -21.732 1.00 0.00 116 ASP A C 4
ATOM 5211 O O . ASP A 1 23 ? -1.215 -12.047 -22.837 1.00 0.00 116 ASP A O 4
ATOM 5220 N N . GLU A 1 24 ? -1.414 -10.177 -21.556 1.00 0.00 117 GLU A N 4
ATOM 5221 C CA . GLU A 1 24 ? -1.695 -9.224 -22.611 1.00 0.00 117 GLU A CA 4
ATOM 5222 C C . GLU A 1 24 ? -3.020 -9.485 -23.298 1.00 0.00 117 GLU A C 4
ATOM 5223 O O . GLU A 1 24 ? -3.108 -9.706 -24.504 1.00 0.00 117 GLU A O 4
ATOM 5235 N N . THR A 1 25 ? -4.117 -9.435 -22.512 1.00 0.00 118 THR A N 4
ATOM 5236 C CA . THR A 1 25 ? -5.468 -9.535 -23.041 1.00 0.00 118 THR A CA 4
ATOM 5237 C C . THR A 1 25 ? -6.186 -8.217 -22.884 1.00 0.00 118 THR A C 4
ATOM 5238 O O . THR A 1 25 ? -7.183 -7.999 -23.572 1.00 0.00 118 THR A O 4
ATOM 5249 N N . GLY A 1 26 ? -5.757 -7.345 -21.949 1.00 0.00 119 GLY A N 4
ATOM 5250 C CA . GLY A 1 26 ? -6.415 -6.078 -21.683 1.00 0.00 119 GLY A CA 4
ATOM 5251 C C . GLY A 1 26 ? -7.616 -6.259 -20.803 1.00 0.00 119 GLY A C 4
ATOM 5252 O O . GLY A 1 26 ? -8.575 -5.493 -20.871 1.00 0.00 119 GLY A O 4
ATOM 5256 N N . LYS A 1 27 ? -7.575 -7.294 -19.948 1.00 0.00 120 LYS A N 4
ATOM 5257 C CA . LYS A 1 27 ? -8.634 -7.644 -19.029 1.00 0.00 120 LYS A CA 4
ATOM 5258 C C . LYS A 1 27 ? -7.971 -8.228 -17.808 1.00 0.00 120 LYS A C 4
ATOM 5259 O O . LYS A 1 27 ? -6.928 -8.871 -17.919 1.00 0.00 120 LYS A O 4
ATOM 5278 N N . ILE A 1 28 ? -8.546 -8.030 -16.606 1.00 0.00 121 ILE A N 4
ATOM 5279 C CA . ILE A 1 28 ? -8.047 -8.671 -15.403 1.00 0.00 121 ILE A CA 4
ATOM 5280 C C . ILE A 1 28 ? -8.862 -9.921 -15.139 1.00 0.00 121 ILE A C 4
ATOM 5281 O O . ILE A 1 28 ? -9.991 -9.877 -14.649 1.00 0.00 121 ILE A O 4
ATOM 5297 N N . SER A 1 29 ? -8.280 -11.092 -15.455 1.00 0.00 122 SER A N 4
ATOM 5298 C CA . SER A 1 29 ? -8.857 -12.387 -15.145 1.00 0.00 122 SER A CA 4
ATOM 5299 C C . SER A 1 29 ? -8.652 -12.786 -13.695 1.00 0.00 122 SER A C 4
ATOM 5300 O O . SER A 1 29 ? -7.842 -12.218 -12.962 1.00 0.00 122 SER A O 4
ATOM 5308 N N . PHE A 1 30 ? -9.376 -13.838 -13.254 1.00 0.00 123 PHE A N 4
ATOM 5309 C CA . PHE A 1 30 ? -9.214 -14.512 -11.974 1.00 0.00 123 PHE A CA 4
ATOM 5310 C C . PHE A 1 30 ? -7.786 -15.032 -11.820 1.00 0.00 123 PHE A C 4
ATOM 5311 O O . PHE A 1 30 ? -7.142 -14.925 -10.776 1.00 0.00 123 PHE A O 4
ATOM 5328 N N . LYS A 1 31 ? -7.261 -15.576 -12.930 1.00 0.00 124 LYS A N 4
ATOM 5329 C CA . LYS A 1 31 ? -5.898 -15.994 -13.115 1.00 0.00 124 LYS A CA 4
ATOM 5330 C C . LYS A 1 31 ? -4.917 -14.837 -12.916 1.00 0.00 124 LYS A C 4
ATOM 5331 O O . LYS A 1 31 ? -3.963 -14.980 -12.157 1.00 0.00 124 LYS A O 4
ATOM 5350 N N . ASN A 1 32 ? -5.152 -13.649 -13.527 1.00 0.00 125 ASN A N 4
ATOM 5351 C CA . ASN A 1 32 ? -4.363 -12.430 -13.307 1.00 0.00 125 ASN A CA 4
ATOM 5352 C C . ASN A 1 32 ? -4.386 -11.990 -11.856 1.00 0.00 125 ASN A C 4
ATOM 5353 O O . ASN A 1 32 ? -3.353 -11.717 -11.249 1.00 0.00 125 ASN A O 4
ATOM 5364 N N . LEU A 1 33 ? -5.594 -11.969 -11.256 1.00 0.00 126 LEU A N 4
ATOM 5365 C CA . LEU A 1 33 ? -5.825 -11.699 -9.849 1.00 0.00 126 LEU A CA 4
ATOM 5366 C C . LEU A 1 33 ? -4.951 -12.554 -8.937 1.00 0.00 126 LEU A C 4
ATOM 5367 O O . LEU A 1 33 ? -4.250 -12.055 -8.055 1.00 0.00 126 LEU A O 4
ATOM 5383 N N . LYS A 1 34 ? -4.942 -13.887 -9.164 1.00 0.00 127 LYS A N 4
ATOM 5384 C CA . LYS A 1 34 ? -4.110 -14.793 -8.394 1.00 0.00 127 LYS A CA 4
ATOM 5385 C C . LYS A 1 34 ? -2.620 -14.777 -8.747 1.00 0.00 127 LYS A C 4
ATOM 5386 O O . LYS A 1 34 ? -1.803 -15.198 -7.928 1.00 0.00 127 LYS A O 4
ATOM 5405 N N . ARG A 1 35 ? -2.197 -14.235 -9.924 1.00 0.00 128 ARG A N 4
ATOM 5406 C CA . ARG A 1 35 ? -0.797 -13.872 -10.166 1.00 0.00 128 ARG A CA 4
ATOM 5407 C C . ARG A 1 35 ? -0.400 -12.744 -9.233 1.00 0.00 128 ARG A C 4
ATOM 5408 O O . ARG A 1 35 ? 0.579 -12.855 -8.499 1.00 0.00 128 ARG A O 4
ATOM 5429 N N . VAL A 1 36 ? -1.181 -11.645 -9.208 1.00 0.00 129 VAL A N 4
ATOM 5430 C CA . VAL A 1 36 ? -0.950 -10.503 -8.340 1.00 0.00 129 VAL A CA 4
ATOM 5431 C C . VAL A 1 36 ? -0.916 -10.900 -6.880 1.00 0.00 129 VAL A C 4
ATOM 5432 O O . VAL A 1 36 ? -0.002 -10.527 -6.144 1.00 0.00 129 VAL A O 4
ATOM 5445 N N . ALA A 1 37 ? -1.876 -11.741 -6.447 1.00 0.00 130 ALA A N 4
ATOM 5446 C CA . ALA A 1 37 ? -1.882 -12.339 -5.129 1.00 0.00 130 ALA A CA 4
ATOM 5447 C C . ALA A 1 37 ? -0.587 -13.043 -4.734 1.00 0.00 130 ALA A C 4
ATOM 5448 O O . ALA A 1 37 ? -0.065 -12.809 -3.647 1.00 0.00 130 ALA A O 4
ATOM 5455 N N . LYS A 1 38 ? -0.007 -13.901 -5.613 1.00 0.00 131 LYS A N 4
ATOM 5456 C CA . LYS A 1 38 ? 1.255 -14.564 -5.313 1.00 0.00 131 LYS A CA 4
ATOM 5457 C C . LYS A 1 38 ? 2.461 -13.645 -5.425 1.00 0.00 131 LYS A C 4
ATOM 5458 O O . LYS A 1 38 ? 3.478 -13.895 -4.784 1.00 0.00 131 LYS A O 4
ATOM 5477 N N . GLU A 1 39 ? 2.380 -12.547 -6.215 1.00 0.00 132 GLU A N 4
ATOM 5478 C CA . GLU A 1 39 ? 3.423 -11.533 -6.275 1.00 0.00 132 GLU A CA 4
ATOM 5479 C C . GLU A 1 39 ? 3.540 -10.749 -4.984 1.00 0.00 132 GLU A C 4
ATOM 5480 O O . GLU A 1 39 ? 4.644 -10.530 -4.493 1.00 0.00 132 GLU A O 4
ATOM 5492 N N . LEU A 1 40 ? 2.409 -10.324 -4.375 1.00 0.00 133 LEU A N 4
ATOM 5493 C CA . LEU A 1 40 ? 2.459 -9.725 -3.048 1.00 0.00 133 LEU A CA 4
ATOM 5494 C C . LEU A 1 40 ? 2.710 -10.779 -1.979 1.00 0.00 133 LEU A C 4
ATOM 5495 O O . LEU A 1 40 ? 3.464 -10.545 -1.037 1.00 0.00 133 LEU A O 4
ATOM 5511 N N . GLY A 1 41 ? 2.085 -11.969 -2.109 1.00 0.00 134 GLY A N 4
ATOM 5512 C CA . GLY A 1 41 ? 2.262 -13.078 -1.184 1.00 0.00 134 GLY A CA 4
ATOM 5513 C C . GLY A 1 41 ? 1.065 -13.223 -0.296 1.00 0.00 134 GLY A C 4
ATOM 5514 O O . GLY A 1 41 ? 1.182 -13.464 0.902 1.00 0.00 134 GLY A O 4
ATOM 5518 N N . GLU A 1 42 ? -0.135 -13.084 -0.883 1.00 0.00 135 GLU A N 4
ATOM 5519 C CA . GLU A 1 42 ? -1.377 -13.029 -0.150 1.00 0.00 135 GLU A CA 4
ATOM 5520 C C . GLU A 1 42 ? -1.882 -14.416 0.194 1.00 0.00 135 GLU A C 4
ATOM 5521 O O . GLU A 1 42 ? -2.175 -15.236 -0.676 1.00 0.00 135 GLU A O 4
ATOM 5533 N N . ASN A 1 43 ? -2.038 -14.713 1.502 1.00 0.00 136 ASN A N 4
ATOM 5534 C CA . ASN A 1 43 ? -2.512 -16.000 1.976 1.00 0.00 136 ASN A CA 4
ATOM 5535 C C . ASN A 1 43 ? -4.042 -16.018 1.993 1.00 0.00 136 ASN A C 4
ATOM 5536 O O . ASN A 1 43 ? -4.675 -16.230 3.026 1.00 0.00 136 ASN A O 4
ATOM 5547 N N . LEU A 1 44 ? -4.664 -15.794 0.819 1.00 0.00 137 LEU A N 4
ATOM 5548 C CA . LEU A 1 44 ? -6.100 -15.658 0.668 1.00 0.00 137 LEU A CA 4
ATOM 5549 C C . LEU A 1 44 ? -6.717 -16.865 -0.009 1.00 0.00 137 LEU A C 4
ATOM 5550 O O . LEU A 1 44 ? -6.031 -17.690 -0.610 1.00 0.00 137 LEU A O 4
ATOM 5566 N N . THR A 1 45 ? -8.054 -17.007 0.081 1.00 0.00 138 THR A N 4
ATOM 5567 C CA . THR A 1 45 ? -8.790 -18.090 -0.541 1.00 0.00 138 THR A CA 4
ATOM 5568 C C . THR A 1 45 ? -9.229 -17.710 -1.935 1.00 0.00 138 THR A C 4
ATOM 5569 O O . THR A 1 45 ? -9.260 -16.544 -2.316 1.00 0.00 138 THR A O 4
ATOM 5580 N N . ASP A 1 46 ? -9.626 -18.736 -2.714 1.00 0.00 139 ASP A N 4
ATOM 5581 C CA . ASP A 1 46 ? -10.300 -18.712 -4.000 1.00 0.00 139 ASP A CA 4
ATOM 5582 C C . ASP A 1 46 ? -11.369 -17.634 -4.129 1.00 0.00 139 ASP A C 4
ATOM 5583 O O . ASP A 1 46 ? -11.284 -16.744 -4.977 1.00 0.00 139 ASP A O 4
ATOM 5592 N N . GLU A 1 47 ? -12.387 -17.700 -3.252 1.00 0.00 140 GLU A N 4
ATOM 5593 C CA . GLU A 1 47 ? -13.487 -16.774 -3.132 1.00 0.00 140 GLU A CA 4
ATOM 5594 C C . GLU A 1 47 ? -13.098 -15.303 -3.046 1.00 0.00 140 GLU A C 4
ATOM 5595 O O . GLU A 1 47 ? -13.757 -14.448 -3.629 1.00 0.00 140 GLU A O 4
ATOM 5607 N N . GLU A 1 48 ? -11.973 -14.955 -2.379 1.00 0.00 141 GLU A N 4
ATOM 5608 C CA . GLU A 1 48 ? -11.496 -13.579 -2.303 1.00 0.00 141 GLU A CA 4
ATOM 5609 C C . GLU A 1 48 ? -11.078 -13.038 -3.667 1.00 0.00 141 GLU A C 4
ATOM 5610 O O . GLU A 1 48 ? -11.384 -11.903 -4.029 1.00 0.00 141 GLU A O 4
ATOM 5622 N N . LEU A 1 49 ? -10.403 -13.871 -4.498 1.00 0.00 142 LEU A N 4
ATOM 5623 C CA . LEU A 1 49 ? -10.103 -13.538 -5.884 1.00 0.00 142 LEU A CA 4
ATOM 5624 C C . LEU A 1 49 ? -11.386 -13.439 -6.699 1.00 0.00 142 LEU A C 4
ATOM 5625 O O . LEU A 1 49 ? -11.561 -12.523 -7.502 1.00 0.00 142 LEU A O 4
ATOM 5641 N N . GLN A 1 50 ? -12.317 -14.395 -6.488 1.00 0.00 143 GLN A N 4
ATOM 5642 C CA . GLN A 1 50 ? -13.586 -14.521 -7.182 1.00 0.00 143 GLN A CA 4
ATOM 5643 C C . GLN A 1 50 ? -14.483 -13.316 -6.949 1.00 0.00 143 GLN A C 4
ATOM 5644 O O . GLN A 1 50 ? -14.973 -12.714 -7.904 1.00 0.00 143 GLN A O 4
ATOM 5658 N N . GLU A 1 51 ? -14.643 -12.898 -5.669 1.00 0.00 144 GLU A N 4
ATOM 5659 C CA . GLU A 1 51 ? -15.368 -11.727 -5.212 1.00 0.00 144 GLU A CA 4
ATOM 5660 C C . GLU A 1 51 ? -14.968 -10.486 -5.977 1.00 0.00 144 GLU A C 4
ATOM 5661 O O . GLU A 1 51 ? -15.816 -9.830 -6.573 1.00 0.00 144 GLU A O 4
ATOM 5673 N N . MET A 1 52 ? -13.651 -10.171 -6.046 1.00 0.00 145 MET A N 4
ATOM 5674 C CA . MET A 1 52 ? -13.156 -9.024 -6.793 1.00 0.00 145 MET A CA 4
ATOM 5675 C C . MET A 1 52 ? -13.531 -9.026 -8.271 1.00 0.00 145 MET A C 4
ATOM 5676 O O . MET A 1 52 ? -13.852 -7.987 -8.842 1.00 0.00 145 MET A O 4
ATOM 5690 N N . ILE A 1 53 ? -13.535 -10.201 -8.940 1.00 0.00 146 ILE A N 4
ATOM 5691 C CA . ILE A 1 53 ? -13.974 -10.304 -10.325 1.00 0.00 146 ILE A CA 4
ATOM 5692 C C . ILE A 1 53 ? -15.462 -10.024 -10.465 1.00 0.00 146 ILE A C 4
ATOM 5693 O O . ILE A 1 53 ? -15.865 -9.195 -11.285 1.00 0.00 146 ILE A O 4
ATOM 5709 N N . ASP A 1 54 ? -16.301 -10.712 -9.655 1.00 0.00 147 ASP A N 4
ATOM 5710 C CA . ASP A 1 54 ? -17.751 -10.649 -9.749 1.00 0.00 147 ASP A CA 4
ATOM 5711 C C . ASP A 1 54 ? -18.282 -9.278 -9.338 1.00 0.00 147 ASP A C 4
ATOM 5712 O O . ASP A 1 54 ? -19.206 -8.739 -9.948 1.00 0.00 147 ASP A O 4
ATOM 5721 N N . GLU A 1 55 ? -17.646 -8.656 -8.317 1.00 0.00 148 GLU A N 4
ATOM 5722 C CA . GLU A 1 55 ? -17.864 -7.286 -7.884 1.00 0.00 148 GLU A CA 4
ATOM 5723 C C . GLU A 1 55 ? -17.670 -6.287 -9.005 1.00 0.00 148 GLU A C 4
ATOM 5724 O O . GLU A 1 55 ? -18.556 -5.486 -9.305 1.00 0.00 148 GLU A O 4
ATOM 5736 N N . ALA A 1 56 ? -16.487 -6.312 -9.652 1.00 0.00 149 ALA A N 4
ATOM 5737 C CA . ALA A 1 56 ? -16.068 -5.242 -10.518 1.00 0.00 149 ALA A CA 4
ATOM 5738 C C . ALA A 1 56 ? -16.725 -5.195 -11.883 1.00 0.00 149 ALA A C 4
ATOM 5739 O O . ALA A 1 56 ? -17.194 -4.134 -12.289 1.00 0.00 149 ALA A O 4
ATOM 5746 N N . ASP A 1 57 ? -16.747 -6.306 -12.663 1.00 0.00 150 ASP A N 4
ATOM 5747 C CA . ASP A 1 57 ? -16.951 -6.222 -14.107 1.00 0.00 150 ASP A CA 4
ATOM 5748 C C . ASP A 1 57 ? -18.408 -6.049 -14.552 1.00 0.00 150 ASP A C 4
ATOM 5749 O O . ASP A 1 57 ? -18.970 -6.839 -15.307 1.00 0.00 150 ASP A O 4
ATOM 5758 N N . ARG A 1 58 ? -19.049 -4.959 -14.097 1.00 0.00 151 ARG A N 4
ATOM 5759 C CA . ARG A 1 58 ? -20.479 -4.746 -14.139 1.00 0.00 151 ARG A CA 4
ATOM 5760 C C . ARG A 1 58 ? -21.047 -4.602 -15.537 1.00 0.00 151 ARG A C 4
ATOM 5761 O O . ARG A 1 58 ? -22.039 -5.253 -15.866 1.00 0.00 151 ARG A O 4
ATOM 5782 N N . ASP A 1 59 ? -20.456 -3.749 -16.400 1.00 0.00 152 ASP A N 4
ATOM 5783 C CA . ASP A 1 59 ? -20.949 -3.553 -17.750 1.00 0.00 152 ASP A CA 4
ATOM 5784 C C . ASP A 1 59 ? -19.896 -4.055 -18.728 1.00 0.00 152 ASP A C 4
ATOM 5785 O O . ASP A 1 59 ? -19.818 -3.571 -19.858 1.00 0.00 152 ASP A O 4
ATOM 5794 N N . GLY A 1 60 ? -19.034 -5.017 -18.308 1.00 0.00 153 GLY A N 4
ATOM 5795 C CA . GLY A 1 60 ? -17.867 -5.391 -19.093 1.00 0.00 153 GLY A CA 4
ATOM 5796 C C . GLY A 1 60 ? -18.055 -6.608 -19.955 1.00 0.00 153 GLY A C 4
ATOM 5797 O O . GLY A 1 60 ? -18.688 -6.569 -21.007 1.00 0.00 153 GLY A O 4
ATOM 5801 N N . ASP A 1 61 ? -17.421 -7.713 -19.539 1.00 0.00 154 ASP A N 4
ATOM 5802 C CA . ASP A 1 61 ? -17.201 -8.890 -20.352 1.00 0.00 154 ASP A CA 4
ATOM 5803 C C . ASP A 1 61 ? -17.415 -10.141 -19.511 1.00 0.00 154 ASP A C 4
ATOM 5804 O O . ASP A 1 61 ? -18.018 -11.112 -19.968 1.00 0.00 154 ASP A O 4
ATOM 5813 N N . GLY A 1 62 ? -16.934 -10.163 -18.246 1.00 0.00 155 GLY A N 4
ATOM 5814 C CA . GLY A 1 62 ? -16.920 -11.392 -17.465 1.00 0.00 155 GLY A CA 4
ATOM 5815 C C . GLY A 1 62 ? -15.693 -11.440 -16.614 1.00 0.00 155 GLY A C 4
ATOM 5816 O O . GLY A 1 62 ? -15.690 -11.997 -15.519 1.00 0.00 155 GLY A O 4
ATOM 5820 N N . GLU A 1 63 ? -14.607 -10.839 -17.118 1.00 0.00 156 GLU A N 4
ATOM 5821 C CA . GLU A 1 63 ? -13.392 -10.618 -16.379 1.00 0.00 156 GLU A CA 4
ATOM 5822 C C . GLU A 1 63 ? -12.986 -9.193 -16.639 1.00 0.00 156 GLU A C 4
ATOM 5823 O O . GLU A 1 63 ? -13.373 -8.595 -17.641 1.00 0.00 156 GLU A O 4
ATOM 5835 N N . VAL A 1 64 ? -12.236 -8.588 -15.697 1.00 0.00 157 VAL A N 4
ATOM 5836 C CA . VAL A 1 64 ? -12.431 -7.190 -15.361 1.00 0.00 157 VAL A CA 4
ATOM 5837 C C . VAL A 1 64 ? -11.808 -6.262 -16.373 1.00 0.00 157 VAL A C 4
ATOM 5838 O O . VAL A 1 64 ? -10.588 -6.211 -16.530 1.00 0.00 157 VAL A O 4
ATOM 5851 N N . SER A 1 65 ? -12.646 -5.501 -17.106 1.00 0.00 158 SER A N 4
ATOM 5852 C CA . SER A 1 65 ? -12.156 -4.571 -18.107 1.00 0.00 158 SER A CA 4
ATOM 5853 C C . SER A 1 65 ? -11.714 -3.258 -17.476 1.00 0.00 158 SER A C 4
ATOM 5854 O O . SER A 1 65 ? -12.029 -2.958 -16.319 1.00 0.00 158 SER A O 4
ATOM 5862 N N . GLU A 1 66 ? -10.921 -2.430 -18.209 1.00 0.00 159 GLU A N 4
ATOM 5863 C CA . GLU A 1 66 ? -10.288 -1.264 -17.611 1.00 0.00 159 GLU A CA 4
ATOM 5864 C C . GLU A 1 66 ? -11.264 -0.194 -17.192 1.00 0.00 159 GLU A C 4
ATOM 5865 O O . GLU A 1 66 ? -11.012 0.514 -16.219 1.00 0.00 159 GLU A O 4
ATOM 5877 N N . GLN A 1 67 ? -12.441 -0.118 -17.865 1.00 0.00 160 GLN A N 4
ATOM 5878 C CA . GLN A 1 67 ? -13.530 0.777 -17.519 1.00 0.00 160 GLN A CA 4
ATOM 5879 C C . GLN A 1 67 ? -14.006 0.519 -16.097 1.00 0.00 160 GLN A C 4
ATOM 5880 O O . GLN A 1 67 ? -14.237 1.447 -15.332 1.00 0.00 160 GLN A O 4
ATOM 5894 N N . GLU A 1 68 ? -14.099 -0.770 -15.701 1.00 0.00 161 GLU A N 4
ATOM 5895 C CA . GLU A 1 68 ? -14.639 -1.211 -14.439 1.00 0.00 161 GLU A CA 4
ATOM 5896 C C . GLU A 1 68 ? -13.605 -1.044 -13.362 1.00 0.00 161 GLU A C 4
ATOM 5897 O O . GLU A 1 68 ? -13.880 -0.529 -12.280 1.00 0.00 161 GLU A O 4
ATOM 5909 N N . PHE A 1 69 ? -12.343 -1.405 -13.676 1.00 0.00 162 PHE A N 4
ATOM 5910 C CA . PHE A 1 69 ? -11.217 -1.169 -12.799 1.00 0.00 162 PHE A CA 4
ATOM 5911 C C . PHE A 1 69 ? -11.038 0.314 -12.491 1.00 0.00 162 PHE A C 4
ATOM 5912 O O . PHE A 1 69 ? -10.924 0.710 -11.333 1.00 0.00 162 PHE A O 4
ATOM 5929 N N . LEU A 1 70 ? -11.059 1.203 -13.512 1.00 0.00 163 LEU A N 4
ATOM 5930 C CA . LEU A 1 70 ? -10.965 2.624 -13.242 1.00 0.00 163 LEU A CA 4
ATOM 5931 C C . LEU A 1 70 ? -12.230 3.205 -12.643 1.00 0.00 163 LEU A C 4
ATOM 5932 O O . LEU A 1 70 ? -12.143 4.151 -11.873 1.00 0.00 163 LEU A O 4
ATOM 5948 N N . ARG A 1 71 ? -13.430 2.642 -12.913 1.00 0.00 164 ARG A N 4
ATOM 5949 C CA . ARG A 1 71 ? -14.681 2.998 -12.252 1.00 0.00 164 ARG A CA 4
ATOM 5950 C C . ARG A 1 71 ? -14.623 2.798 -10.746 1.00 0.00 164 ARG A C 4
ATOM 5951 O O . ARG A 1 71 ? -14.906 3.729 -9.988 1.00 0.00 164 ARG A O 4
ATOM 5972 N N . ILE A 1 72 ? -14.227 1.589 -10.268 1.00 0.00 165 ILE A N 4
ATOM 5973 C CA . ILE A 1 72 ? -14.140 1.306 -8.839 1.00 0.00 165 ILE A CA 4
ATOM 5974 C C . ILE A 1 72 ? -13.066 2.142 -8.167 1.00 0.00 165 ILE A C 4
ATOM 5975 O O . ILE A 1 72 ? -13.226 2.583 -7.032 1.00 0.00 165 ILE A O 4
ATOM 5991 N N . MET A 1 73 ? -11.969 2.450 -8.892 1.00 0.00 166 MET A N 4
ATOM 5992 C CA . MET A 1 73 ? -10.932 3.343 -8.417 1.00 0.00 166 MET A CA 4
ATOM 5993 C C . MET A 1 73 ? -11.381 4.795 -8.403 1.00 0.00 166 MET A C 4
ATOM 5994 O O . MET A 1 73 ? -11.152 5.496 -7.422 1.00 0.00 166 MET A O 4
ATOM 6008 N N . LYS A 1 74 ? -12.076 5.284 -9.462 1.00 0.00 167 LYS A N 4
ATOM 6009 C CA . LYS A 1 74 ? -12.596 6.639 -9.602 1.00 0.00 167 LYS A CA 4
ATOM 6010 C C . LYS A 1 74 ? -13.499 7.067 -8.466 1.00 0.00 167 LYS A C 4
ATOM 6011 O O . LYS A 1 74 ? -13.557 8.247 -8.118 1.00 0.00 167 LYS A O 4
ATOM 6030 N N . LYS A 1 75 ? -14.172 6.104 -7.799 1.00 0.00 168 LYS A N 4
ATOM 6031 C CA . LYS A 1 75 ? -14.877 6.333 -6.550 1.00 0.00 168 LYS A CA 4
ATOM 6032 C C . LYS A 1 75 ? -14.011 6.960 -5.455 1.00 0.00 168 LYS A C 4
ATOM 6033 O O . LYS A 1 75 ? -14.524 7.652 -4.573 1.00 0.00 168 LYS A O 4
ATOM 6052 N N . THR A 1 76 ? -12.671 6.791 -5.477 1.00 0.00 169 THR A N 4
ATOM 6053 C CA . THR A 1 76 ? -11.799 7.718 -4.763 1.00 0.00 169 THR A CA 4
ATOM 6054 C C . THR A 1 76 ? -10.496 7.859 -5.512 1.00 0.00 169 THR A C 4
ATOM 6055 O O . THR A 1 76 ? -9.416 7.534 -5.023 1.00 0.00 169 THR A O 4
ATOM 6066 N N . SER A 1 77 ? -10.565 8.417 -6.741 1.00 0.00 170 SER A N 4
ATOM 6067 C CA . SER A 1 77 ? -9.388 8.948 -7.413 1.00 0.00 170 SER A CA 4
ATOM 6068 C C . SER A 1 77 ? -9.143 10.333 -6.858 1.00 0.00 170 SER A C 4
ATOM 6069 O O . SER A 1 77 ? -8.027 10.688 -6.481 1.00 0.00 170 SER A O 4
ATOM 6077 N N . LEU A 1 78 ? -10.231 11.112 -6.745 1.00 0.00 171 LEU A N 4
ATOM 6078 C CA . LEU A 1 78 ? -10.301 12.323 -5.976 1.00 0.00 171 LEU A CA 4
ATOM 6079 C C . LEU A 1 78 ? -11.760 12.403 -5.591 1.00 0.00 171 LEU A C 4
ATOM 6080 O O . LEU A 1 78 ? -12.626 12.644 -6.431 1.00 0.00 171 LEU A O 4
ATOM 6096 N N . TYR A 1 79 ? -12.069 12.117 -4.318 1.00 0.00 172 TYR A N 4
ATOM 6097 C CA . TYR A 1 79 ? -13.389 12.158 -3.760 1.00 0.00 172 TYR A CA 4
ATOM 6098 C C . TYR A 1 79 ? -13.090 12.351 -2.258 1.00 0.00 172 TYR A C 4
ATOM 6099 O O . TYR A 1 79 ? -13.916 12.977 -1.547 1.00 0.00 172 TYR A O 4
ATOM 6118 N N . ARG B 2 1 ? 9.993 -17.256 -20.066 1.00 0.00 641 ARG B N 4
ATOM 6119 C CA . ARG B 2 1 ? 9.254 -18.373 -19.366 1.00 0.00 641 ARG B CA 4
ATOM 6120 C C . ARG B 2 1 ? 10.219 -19.407 -18.805 1.00 0.00 641 ARG B C 4
ATOM 6121 O O . ARG B 2 1 ? 11.102 -19.851 -19.526 1.00 0.00 641 ARG B O 4
ATOM 6142 N N . ALA B 2 2 ? 10.157 -19.830 -17.523 1.00 0.00 642 ALA B N 4
ATOM 6143 C CA . ALA B 2 2 ? 9.249 -19.468 -16.450 1.00 0.00 642 ALA B CA 4
ATOM 6144 C C . ALA B 2 2 ? 9.782 -18.321 -15.596 1.00 0.00 642 ALA B C 4
ATOM 6145 O O . ALA B 2 2 ? 9.303 -18.079 -14.492 1.00 0.00 642 ALA B O 4
ATOM 6152 N N . ASP B 2 3 ? 10.771 -17.568 -16.122 1.00 0.00 643 ASP B N 4
ATOM 6153 C CA . ASP B 2 3 ? 11.346 -16.373 -15.548 1.00 0.00 643 ASP B CA 4
ATOM 6154 C C . ASP B 2 3 ? 10.339 -15.246 -15.325 1.00 0.00 643 ASP B C 4
ATOM 6155 O O . ASP B 2 3 ? 9.329 -15.127 -16.021 1.00 0.00 643 ASP B O 4
ATOM 6164 N N . LEU B 2 4 ? 10.616 -14.401 -14.312 1.00 0.00 644 LEU B N 4
ATOM 6165 C CA . LEU B 2 4 ? 9.799 -13.271 -13.939 1.00 0.00 644 LEU B CA 4
ATOM 6166 C C . LEU B 2 4 ? 10.726 -12.078 -13.908 1.00 0.00 644 LEU B C 4
ATOM 6167 O O . LEU B 2 4 ? 11.924 -12.233 -13.676 1.00 0.00 644 LEU B O 4
ATOM 6183 N N . HIS B 2 5 ? 10.196 -10.867 -14.181 1.00 0.00 645 HIS B N 4
ATOM 6184 C CA . HIS B 2 5 ? 11.019 -9.689 -14.391 1.00 0.00 645 HIS B CA 4
ATOM 6185 C C . HIS B 2 5 ? 10.635 -8.582 -13.435 1.00 0.00 645 HIS B C 4
ATOM 6186 O O . HIS B 2 5 ? 11.166 -8.494 -12.331 1.00 0.00 645 HIS B O 4
ATOM 6200 N N . HIS B 2 6 ? 9.705 -7.684 -13.830 1.00 0.00 646 HIS B N 4
ATOM 6201 C CA . HIS B 2 6 ? 9.358 -6.474 -13.106 1.00 0.00 646 HIS B CA 4
ATOM 6202 C C . HIS B 2 6 ? 8.506 -6.704 -11.864 1.00 0.00 646 HIS B C 4
ATOM 6203 O O . HIS B 2 6 ? 7.417 -6.148 -11.723 1.00 0.00 646 HIS B O 4
ATOM 6217 N N . GLN B 2 7 ? 9.013 -7.520 -10.921 1.00 0.00 647 GLN B N 4
ATOM 6218 C CA . GLN B 2 7 ? 8.360 -7.844 -9.672 1.00 0.00 647 GLN B CA 4
ATOM 6219 C C . GLN B 2 7 ? 8.550 -6.753 -8.632 1.00 0.00 647 GLN B C 4
ATOM 6220 O O . GLN B 2 7 ? 9.285 -5.788 -8.835 1.00 0.00 647 GLN B O 4
ATOM 6234 N N . HIS B 2 8 ? 7.878 -6.904 -7.464 1.00 0.00 648 HIS B N 4
ATOM 6235 C CA . HIS B 2 8 ? 8.046 -6.061 -6.286 1.00 0.00 648 HIS B CA 4
ATOM 6236 C C . HIS B 2 8 ? 7.675 -4.606 -6.504 1.00 0.00 648 HIS B C 4
ATOM 6237 O O . HIS B 2 8 ? 8.225 -3.702 -5.879 1.00 0.00 648 HIS B O 4
ATOM 6251 N N . SER B 2 9 ? 6.714 -4.349 -7.411 1.00 0.00 649 SER B N 4
ATOM 6252 C CA . SER B 2 9 ? 6.345 -3.020 -7.843 1.00 0.00 649 SER B CA 4
ATOM 6253 C C . SER B 2 9 ? 5.241 -2.440 -6.974 1.00 0.00 649 SER B C 4
ATOM 6254 O O . SER B 2 9 ? 4.866 -2.986 -5.936 1.00 0.00 649 SER B O 4
ATOM 6262 N N . VAL B 2 10 ? 4.663 -1.282 -7.372 1.00 0.00 650 VAL B N 4
ATOM 6263 C CA . VAL B 2 10 ? 3.642 -0.562 -6.624 1.00 0.00 650 VAL B CA 4
ATOM 6264 C C . VAL B 2 10 ? 2.258 -1.191 -6.771 1.00 0.00 650 VAL B C 4
ATOM 6265 O O . VAL B 2 10 ? 1.248 -0.546 -7.039 1.00 0.00 650 VAL B O 4
ATOM 6278 N N . LEU B 2 11 ? 2.202 -2.517 -6.572 1.00 0.00 651 LEU B N 4
ATOM 6279 C CA . LEU B 2 11 ? 1.090 -3.375 -6.908 1.00 0.00 651 LEU B CA 4
ATOM 6280 C C . LEU B 2 11 ? 0.172 -3.615 -5.723 1.00 0.00 651 LEU B C 4
ATOM 6281 O O . LEU B 2 11 ? -1.026 -3.862 -5.860 1.00 0.00 651 LEU B O 4
ATOM 6297 N N . HIS B 2 12 ? 0.728 -3.488 -4.504 1.00 0.00 652 HIS B N 4
ATOM 6298 C CA . HIS B 2 12 ? 0.034 -3.590 -3.231 1.00 0.00 652 HIS B CA 4
ATOM 6299 C C . HIS B 2 12 ? -0.998 -2.497 -3.098 1.00 0.00 652 HIS B C 4
ATOM 6300 O O . HIS B 2 12 ? -2.128 -2.754 -2.695 1.00 0.00 652 HIS B O 4
ATOM 6314 N N . ARG B 2 13 ? -0.639 -1.264 -3.519 1.00 0.00 653 ARG B N 4
ATOM 6315 C CA . ARG B 2 13 ? -1.531 -0.144 -3.767 1.00 0.00 653 ARG B CA 4
ATOM 6316 C C . ARG B 2 13 ? -2.770 -0.546 -4.540 1.00 0.00 653 ARG B C 4
ATOM 6317 O O . ARG B 2 13 ? -3.890 -0.411 -4.064 1.00 0.00 653 ARG B O 4
ATOM 6338 N N . ALA B 2 14 ? -2.575 -1.073 -5.763 1.00 0.00 654 ALA B N 4
ATOM 6339 C CA . ALA B 2 14 ? -3.619 -1.434 -6.685 1.00 0.00 654 ALA B CA 4
ATOM 6340 C C . ALA B 2 14 ? -4.489 -2.554 -6.165 1.00 0.00 654 ALA B C 4
ATOM 6341 O O . ALA B 2 14 ? -5.714 -2.502 -6.257 1.00 0.00 654 ALA B O 4
ATOM 6348 N N . LEU B 2 15 ? -3.869 -3.586 -5.555 1.00 0.00 655 LEU B N 4
ATOM 6349 C CA . LEU B 2 15 ? -4.615 -4.656 -4.932 1.00 0.00 655 LEU B CA 4
ATOM 6350 C C . LEU B 2 15 ? -5.408 -4.180 -3.731 1.00 0.00 655 LEU B C 4
ATOM 6351 O O . LEU B 2 15 ? -6.608 -4.430 -3.628 1.00 0.00 655 LEU B O 4
ATOM 6367 N N . GLN B 2 16 ? -4.775 -3.445 -2.791 1.00 0.00 656 GLN B N 4
ATOM 6368 C CA . GLN B 2 16 ? -5.458 -3.014 -1.594 1.00 0.00 656 GLN B CA 4
ATOM 6369 C C . GLN B 2 16 ? -6.458 -1.908 -1.836 1.00 0.00 656 GLN B C 4
ATOM 6370 O O . GLN B 2 16 ? -7.496 -1.885 -1.197 1.00 0.00 656 GLN B O 4
ATOM 6384 N N . ALA B 2 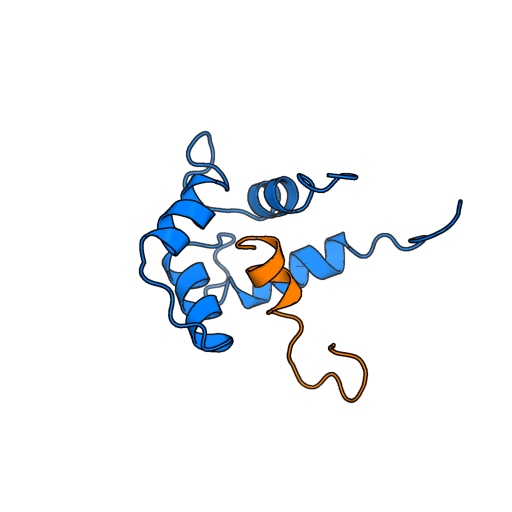17 ? -6.226 -0.992 -2.799 1.00 0.00 657 ALA B N 4
ATOM 6385 C CA . ALA B 2 17 ? -7.190 0.047 -3.112 1.00 0.00 657 ALA B CA 4
ATOM 6386 C C . ALA B 2 17 ? -8.414 -0.492 -3.832 1.00 0.00 657 ALA B C 4
ATOM 6387 O O . ALA B 2 17 ? -9.431 0.187 -3.951 1.00 0.00 657 ALA B O 4
ATOM 6394 N N . TRP B 2 18 ? -8.344 -1.753 -4.304 1.00 0.00 658 TRP B N 4
ATOM 6395 C CA . TRP B 2 18 ? -9.487 -2.511 -4.729 1.00 0.00 658 TRP B CA 4
ATOM 6396 C C . TRP B 2 18 ? -10.109 -3.229 -3.538 1.00 0.00 658 TRP B C 4
ATOM 6397 O O . TRP B 2 18 ? -11.297 -3.071 -3.270 1.00 0.00 658 TRP B O 4
ATOM 6418 N N . VAL B 2 19 ? -9.338 -4.069 -2.808 1.00 0.00 659 VAL B N 4
ATOM 6419 C CA . VAL B 2 19 ? -9.922 -4.988 -1.840 1.00 0.00 659 VAL B CA 4
ATOM 6420 C C . VAL B 2 19 ? -10.135 -4.439 -0.432 1.00 0.00 659 VAL B C 4
ATOM 6421 O O . VAL B 2 19 ? -11.042 -4.887 0.267 1.00 0.00 659 VAL B O 4
ATOM 6434 N N . THR B 2 20 ? -9.309 -3.484 0.037 1.00 0.00 660 THR B N 4
ATOM 6435 C CA . THR B 2 20 ? -9.278 -3.074 1.439 1.00 0.00 660 THR B CA 4
ATOM 6436 C C . THR B 2 20 ? -10.084 -1.776 1.646 1.00 0.00 660 THR B C 4
ATOM 6437 O O . THR B 2 20 ? -9.699 -0.724 1.069 1.00 0.00 660 THR B O 4
ATOM 6449 N N . THR A 1 1 ? 12.257 2.372 -18.626 1.00 0.00 94 THR A N 5
ATOM 6450 C CA . THR A 1 1 ? 11.674 1.970 -17.283 1.00 0.00 94 THR A CA 5
ATOM 6451 C C . THR A 1 1 ? 10.375 2.692 -17.000 1.00 0.00 94 THR A C 5
ATOM 6452 O O . THR A 1 1 ? 9.306 2.159 -17.269 1.00 0.00 94 THR A O 5
ATOM 6463 N N . GLN A 1 2 ? 10.433 3.932 -16.468 1.00 0.00 95 GLN A N 5
ATOM 6464 C CA . GLN A 1 2 ? 9.259 4.763 -16.313 1.00 0.00 95 GLN A CA 5
ATOM 6465 C C . GLN A 1 2 ? 9.075 5.593 -17.565 1.00 0.00 95 GLN A C 5
ATOM 6466 O O . GLN A 1 2 ? 10.033 5.900 -18.273 1.00 0.00 95 GLN A O 5
ATOM 6480 N N . LYS A 1 3 ? 7.819 5.970 -17.862 1.00 0.00 96 LYS A N 5
ATOM 6481 C CA . LYS A 1 3 ? 7.486 6.827 -18.968 1.00 0.00 96 LYS A CA 5
ATOM 6482 C C . LYS A 1 3 ? 6.218 7.496 -18.519 1.00 0.00 96 LYS A C 5
ATOM 6483 O O . LYS A 1 3 ? 5.405 6.861 -17.854 1.00 0.00 96 LYS A O 5
ATOM 6502 N N . MET A 1 4 ? 6.046 8.794 -18.839 1.00 0.00 97 MET A N 5
ATOM 6503 C CA . MET A 1 4 ? 4.857 9.545 -18.513 1.00 0.00 97 MET A CA 5
ATOM 6504 C C . MET A 1 4 ? 4.279 10.016 -19.826 1.00 0.00 97 MET A C 5
ATOM 6505 O O . MET A 1 4 ? 5.010 10.212 -20.798 1.00 0.00 97 MET A O 5
ATOM 6519 N N . SER A 1 5 ? 2.948 10.172 -19.902 1.00 0.00 98 SER A N 5
ATOM 6520 C CA . SER A 1 5 ? 2.245 10.547 -21.115 1.00 0.00 98 SER A CA 5
ATOM 6521 C C . SER A 1 5 ? 1.555 11.855 -20.871 1.00 0.00 98 SER A C 5
ATOM 6522 O O . SER A 1 5 ? 1.708 12.804 -21.634 1.00 0.00 98 SER A O 5
ATOM 6530 N N . GLU A 1 6 ? 0.767 11.908 -19.778 1.00 0.00 99 GLU A N 5
ATOM 6531 C CA . GLU A 1 6 ? 0.030 13.073 -19.361 1.00 0.00 99 GLU A CA 5
ATOM 6532 C C . GLU A 1 6 ? 0.356 13.405 -17.914 1.00 0.00 99 GLU A C 5
ATOM 6533 O O . GLU A 1 6 ? 0.560 14.573 -17.584 1.00 0.00 99 GLU A O 5
ATOM 6545 N N . LYS A 1 7 ? 0.462 12.393 -17.011 1.00 0.00 100 LYS A N 5
ATOM 6546 C CA . LYS A 1 7 ? 0.806 12.605 -15.611 1.00 0.00 100 LYS A CA 5
ATOM 6547 C C . LYS A 1 7 ? 1.461 11.324 -15.118 1.00 0.00 100 LYS A C 5
ATOM 6548 O O . LYS A 1 7 ? 2.280 10.730 -15.808 1.00 0.00 100 LYS A O 5
ATOM 6567 N N . ASP A 1 8 ? 1.091 10.850 -13.907 1.00 0.00 101 ASP A N 5
ATOM 6568 C CA . ASP A 1 8 ? 1.270 9.473 -13.502 1.00 0.00 101 ASP A CA 5
ATOM 6569 C C . ASP A 1 8 ? -0.136 8.959 -13.233 1.00 0.00 101 ASP A C 5
ATOM 6570 O O . ASP A 1 8 ? -0.684 8.229 -14.040 1.00 0.00 101 ASP A O 5
ATOM 6579 N N . THR A 1 9 ? -0.797 9.392 -12.132 1.00 0.00 102 THR A N 5
ATOM 6580 C CA . THR A 1 9 ? -2.135 9.019 -11.644 1.00 0.00 102 THR A CA 5
ATOM 6581 C C . THR A 1 9 ? -3.113 8.305 -12.577 1.00 0.00 102 THR A C 5
ATOM 6582 O O . THR A 1 9 ? -3.473 7.156 -12.347 1.00 0.00 102 THR A O 5
ATOM 6593 N N . LYS A 1 10 ? -3.577 8.965 -13.655 1.00 0.00 103 LYS A N 5
ATOM 6594 C CA . LYS A 1 10 ? -4.498 8.401 -14.632 1.00 0.00 103 LYS A CA 5
ATOM 6595 C C . LYS A 1 10 ? -3.909 7.230 -15.402 1.00 0.00 103 LYS A C 5
ATOM 6596 O O . LYS A 1 10 ? -4.527 6.172 -15.546 1.00 0.00 103 LYS A O 5
ATOM 6615 N N . GLU A 1 11 ? -2.666 7.380 -15.894 1.00 0.00 104 GLU A N 5
ATOM 6616 C CA . GLU A 1 11 ? -1.962 6.335 -16.603 1.00 0.00 104 GLU A CA 5
ATOM 6617 C C . GLU A 1 11 ? -1.371 5.326 -15.630 1.00 0.00 104 GLU A C 5
ATOM 6618 O O . GLU A 1 11 ? -1.068 4.198 -16.000 1.00 0.00 104 GLU A O 5
ATOM 6630 N N . GLU A 1 12 ? -1.284 5.668 -14.326 1.00 0.00 105 GLU A N 5
ATOM 6631 C CA . GLU A 1 12 ? -1.047 4.744 -13.241 1.00 0.00 105 GLU A CA 5
ATOM 6632 C C . GLU A 1 12 ? -2.173 3.744 -13.067 1.00 0.00 105 GLU A C 5
ATOM 6633 O O . GLU A 1 12 ? -1.945 2.583 -12.739 1.00 0.00 105 GLU A O 5
ATOM 6645 N N . ILE A 1 13 ? -3.439 4.123 -13.349 1.00 0.00 106 ILE A N 5
ATOM 6646 C CA . ILE A 1 13 ? -4.524 3.151 -13.414 1.00 0.00 106 ILE A CA 5
ATOM 6647 C C . ILE A 1 13 ? -4.280 2.150 -14.546 1.00 0.00 106 ILE A C 5
ATOM 6648 O O . ILE A 1 13 ? -4.420 0.943 -14.372 1.00 0.00 106 ILE A O 5
ATOM 6664 N N . LEU A 1 14 ? -3.813 2.628 -15.721 1.00 0.00 107 LEU A N 5
ATOM 6665 C CA . LEU A 1 14 ? -3.349 1.775 -16.814 1.00 0.00 107 LEU A CA 5
ATOM 6666 C C . LEU A 1 14 ? -2.126 0.925 -16.442 1.00 0.00 107 LEU A C 5
ATOM 6667 O O . LEU A 1 14 ? -2.092 -0.279 -16.691 1.00 0.00 107 LEU A O 5
ATOM 6683 N N . LYS A 1 15 ? -1.102 1.523 -15.787 1.00 0.00 108 LYS A N 5
ATOM 6684 C CA . LYS A 1 15 ? 0.048 0.860 -15.174 1.00 0.00 108 LYS A CA 5
ATOM 6685 C C . LYS A 1 15 ? -0.377 -0.270 -14.254 1.00 0.00 108 LYS A C 5
ATOM 6686 O O . LYS A 1 15 ? 0.048 -1.407 -14.419 1.00 0.00 108 LYS A O 5
ATOM 6705 N N . ALA A 1 16 ? -1.282 0.006 -13.288 1.00 0.00 109 ALA A N 5
ATOM 6706 C CA . ALA A 1 16 ? -1.866 -0.963 -12.387 1.00 0.00 109 ALA A CA 5
ATOM 6707 C C . ALA A 1 16 ? -2.637 -2.047 -13.118 1.00 0.00 109 ALA A C 5
ATOM 6708 O O . ALA A 1 16 ? -2.484 -3.231 -12.819 1.00 0.00 109 ALA A O 5
ATOM 6715 N N . PHE A 1 17 ? -3.442 -1.672 -14.140 1.00 0.00 110 PHE A N 5
ATOM 6716 C CA . PHE A 1 17 ? -4.120 -2.594 -15.032 1.00 0.00 110 PHE A CA 5
ATOM 6717 C C . PHE A 1 17 ? -3.157 -3.554 -15.712 1.00 0.00 110 PHE A C 5
ATOM 6718 O O . PHE A 1 17 ? -3.426 -4.747 -15.757 1.00 0.00 110 PHE A O 5
ATOM 6735 N N . LYS A 1 18 ? -2.001 -3.088 -16.235 1.00 0.00 111 LYS A N 5
ATOM 6736 C CA . LYS A 1 18 ? -1.012 -3.992 -16.804 1.00 0.00 111 LYS A CA 5
ATOM 6737 C C . LYS A 1 18 ? -0.166 -4.735 -15.768 1.00 0.00 111 LYS A C 5
ATOM 6738 O O . LYS A 1 18 ? 0.281 -5.851 -16.012 1.00 0.00 111 LYS A O 5
ATOM 6757 N N . LEU A 1 19 ? 0.044 -4.183 -14.551 1.00 0.00 112 LEU A N 5
ATOM 6758 C CA . LEU A 1 19 ? 0.640 -4.914 -13.440 1.00 0.00 112 LEU A CA 5
ATOM 6759 C C . LEU A 1 19 ? -0.230 -6.082 -13.011 1.00 0.00 112 LEU A C 5
ATOM 6760 O O . LEU A 1 19 ? 0.268 -7.147 -12.655 1.00 0.00 112 LEU A O 5
ATOM 6776 N N . PHE A 1 20 ? -1.566 -5.915 -13.084 1.00 0.00 113 PHE A N 5
ATOM 6777 C CA . PHE A 1 20 ? -2.494 -7.022 -13.146 1.00 0.00 113 PHE A CA 5
ATOM 6778 C C . PHE A 1 20 ? -2.364 -7.850 -14.429 1.00 0.00 113 PHE A C 5
ATOM 6779 O O . PHE A 1 20 ? -2.090 -9.044 -14.346 1.00 0.00 113 PHE A O 5
ATOM 6796 N N . ASP A 1 21 ? -2.590 -7.262 -15.632 1.00 0.00 114 ASP A N 5
ATOM 6797 C CA . ASP A 1 21 ? -2.637 -7.949 -16.917 1.00 0.00 114 ASP A CA 5
ATOM 6798 C C . ASP A 1 21 ? -1.284 -8.444 -17.430 1.00 0.00 114 ASP A C 5
ATOM 6799 O O . ASP A 1 21 ? -0.754 -8.007 -18.451 1.00 0.00 114 ASP A O 5
ATOM 6808 N N . ASP A 1 22 ? -0.757 -9.449 -16.707 1.00 0.00 115 ASP A N 5
ATOM 6809 C CA . ASP A 1 22 ? 0.418 -10.251 -16.970 1.00 0.00 115 ASP A CA 5
ATOM 6810 C C . ASP A 1 22 ? 0.154 -11.204 -18.131 1.00 0.00 115 ASP A C 5
ATOM 6811 O O . ASP A 1 22 ? 1.035 -11.512 -18.928 1.00 0.00 115 ASP A O 5
ATOM 6820 N N . ASP A 1 23 ? -1.117 -11.648 -18.256 1.00 0.00 116 ASP A N 5
ATOM 6821 C CA . ASP A 1 23 ? -1.616 -12.545 -19.280 1.00 0.00 116 ASP A CA 5
ATOM 6822 C C . ASP A 1 23 ? -1.750 -11.829 -20.626 1.00 0.00 116 ASP A C 5
ATOM 6823 O O . ASP A 1 23 ? -1.839 -12.463 -21.675 1.00 0.00 116 ASP A O 5
ATOM 6832 N N . GLU A 1 24 ? -1.754 -10.472 -20.596 1.00 0.00 117 GLU A N 5
ATOM 6833 C CA . GLU A 1 24 ? -1.920 -9.563 -21.716 1.00 0.00 117 GLU A CA 5
ATOM 6834 C C . GLU A 1 24 ? -3.222 -9.763 -22.465 1.00 0.00 117 GLU A C 5
ATOM 6835 O O . GLU A 1 24 ? -3.278 -9.693 -23.692 1.00 0.00 117 GLU A O 5
ATOM 6847 N N . THR A 1 25 ? -4.330 -9.994 -21.729 1.00 0.00 118 THR A N 5
ATOM 6848 C CA . THR A 1 25 ? -5.596 -10.355 -22.356 1.00 0.00 118 THR A CA 5
ATOM 6849 C C . THR A 1 25 ? -6.514 -9.164 -22.521 1.00 0.00 118 THR A C 5
ATOM 6850 O O . THR A 1 25 ? -7.542 -9.277 -23.191 1.00 0.00 118 THR A O 5
ATOM 6861 N N . GLY A 1 26 ? -6.216 -7.998 -21.906 1.00 0.00 119 GLY A N 5
ATOM 6862 C CA . GLY A 1 26 ? -7.056 -6.813 -22.041 1.00 0.00 119 GLY A CA 5
ATOM 6863 C C . GLY A 1 26 ? -8.224 -6.876 -21.105 1.00 0.00 119 GLY A C 5
ATOM 6864 O O . GLY A 1 26 ? -9.282 -6.288 -21.333 1.00 0.00 119 GLY A O 5
ATOM 6868 N N . LYS A 1 27 ? -8.038 -7.631 -20.016 1.00 0.00 120 LYS A N 5
ATOM 6869 C CA . LYS A 1 27 ? -8.997 -7.823 -18.963 1.00 0.00 120 LYS A CA 5
ATOM 6870 C C . LYS A 1 27 ? -8.171 -8.105 -17.746 1.00 0.00 120 LYS A C 5
ATOM 6871 O O . LYS A 1 27 ? -7.126 -8.746 -17.825 1.00 0.00 120 LYS A O 5
ATOM 6890 N N . ILE A 1 28 ? -8.639 -7.706 -16.554 1.00 0.00 121 ILE A N 5
ATOM 6891 C CA . ILE A 1 28 ? -8.128 -8.295 -15.338 1.00 0.00 121 ILE A CA 5
ATOM 6892 C C . ILE A 1 28 ? -8.909 -9.570 -15.124 1.00 0.00 121 ILE A C 5
ATOM 6893 O O . ILE A 1 28 ? -9.998 -9.609 -14.549 1.00 0.00 121 ILE A O 5
ATOM 6909 N N . SER A 1 29 ? -8.325 -10.653 -15.670 1.00 0.00 122 SER A N 5
ATOM 6910 C CA . SER A 1 29 ? -8.720 -12.023 -15.479 1.00 0.00 122 SER A CA 5
ATOM 6911 C C . SER A 1 29 ? -8.549 -12.459 -14.046 1.00 0.00 122 SER A C 5
ATOM 6912 O O . SER A 1 29 ? -7.759 -11.906 -13.283 1.00 0.00 122 SER A O 5
ATOM 6920 N N . PHE A 1 30 ? -9.263 -13.539 -13.673 1.00 0.00 123 PHE A N 5
ATOM 6921 C CA . PHE A 1 30 ? -9.078 -14.281 -12.448 1.00 0.00 123 PHE A CA 5
ATOM 6922 C C . PHE A 1 30 ? -7.638 -14.778 -12.321 1.00 0.00 123 PHE A C 5
ATOM 6923 O O . PHE A 1 30 ? -7.044 -14.764 -11.241 1.00 0.00 123 PHE A O 5
ATOM 6940 N N . LYS A 1 31 ? -7.021 -15.154 -13.466 1.00 0.00 124 LYS A N 5
ATOM 6941 C CA . LYS A 1 31 ? -5.615 -15.486 -13.580 1.00 0.00 124 LYS A CA 5
ATOM 6942 C C . LYS A 1 31 ? -4.718 -14.320 -13.178 1.00 0.00 124 LYS A C 5
ATOM 6943 O O . LYS A 1 31 ? -3.845 -14.454 -12.322 1.00 0.00 124 LYS A O 5
ATOM 6962 N N . ASN A 1 32 ? -4.953 -13.130 -13.779 1.00 0.00 125 ASN A N 5
ATOM 6963 C CA . ASN A 1 32 ? -4.234 -11.887 -13.535 1.00 0.00 125 ASN A CA 5
ATOM 6964 C C . ASN A 1 32 ? -4.388 -11.432 -12.093 1.00 0.00 125 ASN A C 5
ATOM 6965 O O . ASN A 1 32 ? -3.434 -11.040 -11.423 1.00 0.00 125 ASN A O 5
ATOM 6976 N N . LEU A 1 33 ? -5.620 -11.523 -11.566 1.00 0.00 126 LEU A N 5
ATOM 6977 C CA . LEU A 1 33 ? -5.962 -11.279 -10.181 1.00 0.00 126 LEU A CA 5
ATOM 6978 C C . LEU A 1 33 ? -5.159 -12.162 -9.227 1.00 0.00 126 LEU A C 5
ATOM 6979 O O . LEU A 1 33 ? -4.473 -11.682 -8.323 1.00 0.00 126 LEU A O 5
ATOM 6995 N N . LYS A 1 34 ? -5.194 -13.501 -9.434 1.00 0.00 127 LYS A N 5
ATOM 6996 C CA . LYS A 1 34 ? -4.486 -14.443 -8.584 1.00 0.00 127 LYS A CA 5
ATOM 6997 C C . LYS A 1 34 ? -2.967 -14.406 -8.739 1.00 0.00 127 LYS A C 5
ATOM 6998 O O . LYS A 1 34 ? -2.236 -14.670 -7.786 1.00 0.00 127 LYS A O 5
ATOM 7017 N N . ARG A 1 35 ? -2.450 -14.012 -9.929 1.00 0.00 128 ARG A N 5
ATOM 7018 C CA . ARG A 1 35 ? -1.050 -13.681 -10.166 1.00 0.00 128 ARG A CA 5
ATOM 7019 C C . ARG A 1 35 ? -0.571 -12.574 -9.249 1.00 0.00 128 ARG A C 5
ATOM 7020 O O . ARG A 1 35 ? 0.421 -12.742 -8.545 1.00 0.00 128 ARG A O 5
ATOM 7041 N N . VAL A 1 36 ? -1.302 -11.438 -9.174 1.00 0.00 129 VAL A N 5
ATOM 7042 C CA . VAL A 1 36 ? -1.005 -10.345 -8.257 1.00 0.00 129 VAL A CA 5
ATOM 7043 C C . VAL A 1 36 ? -1.013 -10.794 -6.812 1.00 0.00 129 VAL A C 5
ATOM 7044 O O . VAL A 1 36 ? -0.085 -10.498 -6.062 1.00 0.00 129 VAL A O 5
ATOM 7057 N N . ALA A 1 37 ? -2.034 -11.575 -6.401 1.00 0.00 130 ALA A N 5
ATOM 7058 C CA . ALA A 1 37 ? -2.142 -12.137 -5.066 1.00 0.00 130 ALA A CA 5
ATOM 7059 C C . ALA A 1 37 ? -0.928 -12.933 -4.598 1.00 0.00 130 ALA A C 5
ATOM 7060 O O . ALA A 1 37 ? -0.544 -12.863 -3.429 1.00 0.00 130 ALA A O 5
ATOM 7067 N N . LYS A 1 38 ? -0.246 -13.660 -5.522 1.00 0.00 131 LYS A N 5
ATOM 7068 C CA . LYS A 1 38 ? 1.047 -14.266 -5.248 1.00 0.00 131 LYS A CA 5
ATOM 7069 C C . LYS A 1 38 ? 2.089 -13.222 -4.897 1.00 0.00 131 LYS A C 5
ATOM 7070 O O . LYS A 1 38 ? 2.734 -13.299 -3.857 1.00 0.00 131 LYS A O 5
ATOM 7089 N N . GLU A 1 39 ? 2.284 -12.225 -5.789 1.00 0.00 132 GLU A N 5
ATOM 7090 C CA . GLU A 1 39 ? 3.427 -11.337 -5.751 1.00 0.00 132 GLU A CA 5
ATOM 7091 C C . GLU A 1 39 ? 3.280 -10.237 -4.708 1.00 0.00 132 GLU A C 5
ATOM 7092 O O . GLU A 1 39 ? 4.233 -9.537 -4.355 1.00 0.00 132 GLU A O 5
ATOM 7104 N N . LEU A 1 40 ? 2.063 -10.096 -4.145 1.00 0.00 133 LEU A N 5
ATOM 7105 C CA . LEU A 1 40 ? 1.835 -9.426 -2.876 1.00 0.00 133 LEU A CA 5
ATOM 7106 C C . LEU A 1 40 ? 2.449 -10.173 -1.706 1.00 0.00 133 LEU A C 5
ATOM 7107 O O . LEU A 1 40 ? 2.879 -9.557 -0.732 1.00 0.00 133 LEU A O 5
ATOM 7123 N N . GLY A 1 41 ? 2.478 -11.523 -1.771 1.00 0.00 134 GLY A N 5
ATOM 7124 C CA . GLY A 1 41 ? 2.833 -12.382 -0.656 1.00 0.00 134 GLY A CA 5
ATOM 7125 C C . GLY A 1 41 ? 1.655 -12.606 0.239 1.00 0.00 134 GLY A C 5
ATOM 7126 O O . GLY A 1 41 ? 1.796 -12.618 1.459 1.00 0.00 134 GLY A O 5
ATOM 7130 N N . GLU A 1 42 ? 0.453 -12.767 -0.354 1.00 0.00 135 GLU A N 5
ATOM 7131 C CA . GLU A 1 42 ? -0.781 -12.826 0.400 1.00 0.00 135 GLU A CA 5
ATOM 7132 C C . GLU A 1 42 ? -1.169 -14.240 0.825 1.00 0.00 135 GLU A C 5
ATOM 7133 O O . GLU A 1 42 ? -0.447 -15.217 0.643 1.00 0.00 135 GLU A O 5
ATOM 7145 N N . ASN A 1 43 ? -2.344 -14.327 1.470 1.00 0.00 136 ASN A N 5
ATOM 7146 C CA . ASN A 1 43 ? -2.856 -15.419 2.251 1.00 0.00 136 ASN A CA 5
ATOM 7147 C C . ASN A 1 43 ? -4.197 -15.839 1.682 1.00 0.00 136 ASN A C 5
ATOM 7148 O O . ASN A 1 43 ? -4.524 -17.024 1.660 1.00 0.00 136 ASN A O 5
ATOM 7159 N N . LEU A 1 44 ? -5.022 -14.856 1.240 1.00 0.00 137 LEU A N 5
ATOM 7160 C CA . LEU A 1 44 ? -6.373 -15.087 0.753 1.00 0.00 137 LEU A CA 5
ATOM 7161 C C . LEU A 1 44 ? -6.528 -16.058 -0.417 1.00 0.00 137 LEU A C 5
ATOM 7162 O O . LEU A 1 44 ? -5.665 -16.228 -1.279 1.00 0.00 137 LEU A O 5
ATOM 7178 N N . THR A 1 45 ? -7.677 -16.763 -0.427 1.00 0.00 138 THR A N 5
ATOM 7179 C CA . THR A 1 45 ? -7.940 -17.910 -1.271 1.00 0.00 138 THR A CA 5
ATOM 7180 C C . THR A 1 45 ? -8.807 -17.550 -2.466 1.00 0.00 138 THR A C 5
ATOM 7181 O O . THR A 1 45 ? -9.118 -16.390 -2.731 1.00 0.00 138 THR A O 5
ATOM 7192 N N . ASP A 1 46 ? -9.195 -18.567 -3.269 1.00 0.00 139 ASP A N 5
ATOM 7193 C CA . ASP A 1 46 ? -9.776 -18.409 -4.582 1.00 0.00 139 ASP A CA 5
ATOM 7194 C C . ASP A 1 46 ? -11.145 -17.764 -4.595 1.00 0.00 139 ASP A C 5
ATOM 7195 O O . ASP A 1 46 ? -11.470 -17.047 -5.541 1.00 0.00 139 ASP A O 5
ATOM 7204 N N . GLU A 1 47 ? -11.969 -17.946 -3.544 1.00 0.00 140 GLU A N 5
ATOM 7205 C CA . GLU A 1 47 ? -13.265 -17.307 -3.451 1.00 0.00 140 GLU A CA 5
ATOM 7206 C C . GLU A 1 47 ? -13.129 -15.816 -3.206 1.00 0.00 140 GLU A C 5
ATOM 7207 O O . GLU A 1 47 ? -13.773 -15.020 -3.877 1.00 0.00 140 GLU A O 5
ATOM 7219 N N . GLU A 1 48 ? -12.214 -15.383 -2.312 1.00 0.00 141 GLU A N 5
ATOM 7220 C CA . GLU A 1 48 ? -11.895 -13.980 -2.083 1.00 0.00 141 GLU A CA 5
ATOM 7221 C C . GLU A 1 48 ? -11.443 -13.285 -3.360 1.00 0.00 141 GLU A C 5
ATOM 7222 O O . GLU A 1 48 ? -11.913 -12.203 -3.716 1.00 0.00 141 GLU A O 5
ATOM 7234 N N . LEU A 1 49 ? -10.539 -13.945 -4.114 1.00 0.00 142 LEU A N 5
ATOM 7235 C CA . LEU A 1 49 ? -10.086 -13.528 -5.425 1.00 0.00 142 LEU A CA 5
ATOM 7236 C C . LEU A 1 49 ? -11.213 -13.438 -6.454 1.00 0.00 142 LEU A C 5
ATOM 7237 O O . LEU A 1 49 ? -11.251 -12.516 -7.270 1.00 0.00 142 LEU A O 5
ATOM 7253 N N . GLN A 1 50 ? -12.189 -14.375 -6.414 1.00 0.00 143 GLN A N 5
ATOM 7254 C CA . GLN A 1 50 ? -13.388 -14.369 -7.234 1.00 0.00 143 GLN A CA 5
ATOM 7255 C C . GLN A 1 50 ? -14.264 -13.167 -6.930 1.00 0.00 143 GLN A C 5
ATOM 7256 O O . GLN A 1 50 ? -14.707 -12.461 -7.834 1.00 0.00 143 GLN A O 5
ATOM 7270 N N . GLU A 1 51 ? -14.515 -12.870 -5.637 1.00 0.00 144 GLU A N 5
ATOM 7271 C CA . GLU A 1 51 ? -15.413 -11.798 -5.236 1.00 0.00 144 GLU A CA 5
ATOM 7272 C C . GLU A 1 51 ? -14.904 -10.422 -5.652 1.00 0.00 144 GLU A C 5
ATOM 7273 O O . GLU A 1 51 ? -15.684 -9.530 -5.984 1.00 0.00 144 GLU A O 5
ATOM 7285 N N . MET A 1 52 ? -13.561 -10.232 -5.721 1.00 0.00 145 MET A N 5
ATOM 7286 C CA . MET A 1 52 ? -12.959 -9.073 -6.360 1.00 0.00 145 MET A CA 5
ATOM 7287 C C . MET A 1 52 ? -13.393 -8.874 -7.808 1.00 0.00 145 MET A C 5
ATOM 7288 O O . MET A 1 52 ? -13.751 -7.762 -8.198 1.00 0.00 145 MET A O 5
ATOM 7302 N N . ILE A 1 53 ? -13.389 -9.959 -8.623 1.00 0.00 146 ILE A N 5
ATOM 7303 C CA . ILE A 1 53 ? -13.869 -9.962 -10.003 1.00 0.00 146 ILE A CA 5
ATOM 7304 C C . ILE A 1 53 ? -15.322 -9.531 -10.083 1.00 0.00 146 ILE A C 5
ATOM 7305 O O . ILE A 1 53 ? -15.647 -8.627 -10.853 1.00 0.00 146 ILE A O 5
ATOM 7321 N N . ASP A 1 54 ? -16.205 -10.134 -9.249 1.00 0.00 147 ASP A N 5
ATOM 7322 C CA . ASP A 1 54 ? -17.614 -9.767 -9.131 1.00 0.00 147 ASP A CA 5
ATOM 7323 C C . ASP A 1 54 ? -17.781 -8.282 -8.806 1.00 0.00 147 ASP A C 5
ATOM 7324 O O . ASP A 1 54 ? -18.502 -7.561 -9.493 1.00 0.00 147 ASP A O 5
ATOM 7333 N N . GLU A 1 55 ? -17.119 -7.780 -7.742 1.00 0.00 148 GLU A N 5
ATOM 7334 C CA . GLU A 1 55 ? -17.354 -6.425 -7.290 1.00 0.00 148 GLU A CA 5
ATOM 7335 C C . GLU A 1 55 ? -16.785 -5.366 -8.218 1.00 0.00 148 GLU A C 5
ATOM 7336 O O . GLU A 1 55 ? -17.267 -4.236 -8.277 1.00 0.00 148 GLU A O 5
ATOM 7348 N N . ALA A 1 56 ? -15.781 -5.722 -9.042 1.00 0.00 149 ALA A N 5
ATOM 7349 C CA . ALA A 1 56 ? -15.384 -4.872 -10.139 1.00 0.00 149 ALA A CA 5
ATOM 7350 C C . ALA A 1 56 ? -16.324 -4.986 -11.329 1.00 0.00 149 ALA A C 5
ATOM 7351 O O . ALA A 1 56 ? -16.918 -3.994 -11.752 1.00 0.00 149 ALA A O 5
ATOM 7358 N N . ASP A 1 57 ? -16.506 -6.196 -11.902 1.00 0.00 150 ASP A N 5
ATOM 7359 C CA . ASP A 1 57 ? -17.356 -6.398 -13.058 1.00 0.00 150 ASP A CA 5
ATOM 7360 C C . ASP A 1 57 ? -18.787 -6.663 -12.615 1.00 0.00 150 ASP A C 5
ATOM 7361 O O . ASP A 1 57 ? -19.304 -7.777 -12.682 1.00 0.00 150 ASP A O 5
ATOM 7370 N N . ARG A 1 58 ? -19.481 -5.587 -12.185 1.00 0.00 151 ARG A N 5
ATOM 7371 C CA . ARG A 1 58 ? -20.841 -5.670 -11.698 1.00 0.00 151 ARG A CA 5
ATOM 7372 C C . ARG A 1 58 ? -21.830 -6.093 -12.758 1.00 0.00 151 ARG A C 5
ATOM 7373 O O . ARG A 1 58 ? -22.821 -6.753 -12.450 1.00 0.00 151 ARG A O 5
ATOM 7394 N N . ASP A 1 59 ? -21.579 -5.685 -14.016 1.00 0.00 152 ASP A N 5
ATOM 7395 C CA . ASP A 1 59 ? -22.436 -5.930 -15.146 1.00 0.00 152 ASP A CA 5
ATOM 7396 C C . ASP A 1 59 ? -22.277 -7.353 -15.639 1.00 0.00 152 ASP A C 5
ATOM 7397 O O . ASP A 1 59 ? -23.271 -8.006 -15.958 1.00 0.00 152 ASP A O 5
ATOM 7406 N N . GLY A 1 60 ? -21.034 -7.884 -15.690 1.00 0.00 153 GLY A N 5
ATOM 7407 C CA . GLY A 1 60 ? -20.816 -9.267 -16.073 1.00 0.00 153 GLY A CA 5
ATOM 7408 C C . GLY A 1 60 ? -20.418 -9.409 -17.514 1.00 0.00 153 GLY A C 5
ATOM 7409 O O . GLY A 1 60 ? -21.179 -9.917 -18.335 1.00 0.00 153 GLY A O 5
ATOM 7413 N N . ASP A 1 61 ? -19.167 -9.030 -17.831 1.00 0.00 154 ASP A N 5
ATOM 7414 C CA . ASP A 1 61 ? -18.485 -9.425 -19.048 1.00 0.00 154 ASP A CA 5
ATOM 7415 C C . ASP A 1 61 ? -17.865 -10.784 -18.742 1.00 0.00 154 ASP A C 5
ATOM 7416 O O . ASP A 1 61 ? -17.971 -11.738 -19.510 1.00 0.00 154 ASP A O 5
ATOM 7425 N N . GLY A 1 62 ? -17.252 -10.900 -17.543 1.00 0.00 155 GLY A N 5
ATOM 7426 C CA . GLY A 1 62 ? -16.785 -12.161 -16.998 1.00 0.00 155 GLY A CA 5
ATOM 7427 C C . GLY A 1 62 ? -15.471 -11.936 -16.340 1.00 0.00 155 GLY A C 5
ATOM 7428 O O . GLY A 1 62 ? -15.179 -12.473 -15.273 1.00 0.00 155 GLY A O 5
ATOM 7432 N N . GLU A 1 63 ? -14.641 -11.111 -16.993 1.00 0.00 156 GLU A N 5
ATOM 7433 C CA . GLU A 1 63 ? -13.366 -10.677 -16.494 1.00 0.00 156 GLU A CA 5
ATOM 7434 C C . GLU A 1 63 ? -13.345 -9.176 -16.566 1.00 0.00 156 GLU A C 5
ATOM 7435 O O . GLU A 1 63 ? -14.123 -8.548 -17.278 1.00 0.00 156 GLU A O 5
ATOM 7447 N N . VAL A 1 64 ? -12.470 -8.541 -15.774 1.00 0.00 157 VAL A N 5
ATOM 7448 C CA . VAL A 1 64 ? -12.665 -7.146 -15.432 1.00 0.00 157 VAL A CA 5
ATOM 7449 C C . VAL A 1 64 ? -12.034 -6.234 -16.463 1.00 0.00 157 VAL A C 5
ATOM 7450 O O . VAL A 1 64 ? -10.815 -6.191 -16.614 1.00 0.00 157 VAL A O 5
ATOM 7463 N N . SER A 1 65 ? -12.850 -5.463 -17.217 1.00 0.00 158 SER A N 5
ATOM 7464 C CA . SER A 1 65 ? -12.326 -4.573 -18.244 1.00 0.00 158 SER A CA 5
ATOM 7465 C C . SER A 1 65 ? -11.755 -3.290 -17.660 1.00 0.00 158 SER A C 5
ATOM 7466 O O . SER A 1 65 ? -11.798 -3.052 -16.453 1.00 0.00 158 SER A O 5
ATOM 7474 N N . GLU A 1 66 ? -11.169 -2.422 -18.512 1.00 0.00 159 GLU A N 5
ATOM 7475 C CA . GLU A 1 66 ? -10.488 -1.194 -18.117 1.00 0.00 159 GLU A CA 5
ATOM 7476 C C . GLU A 1 66 ? -11.436 -0.217 -17.449 1.00 0.00 159 GLU A C 5
ATOM 7477 O O . GLU A 1 66 ? -11.200 0.189 -16.314 1.00 0.00 159 GLU A O 5
ATOM 7489 N N . GLN A 1 67 ? -12.561 0.131 -18.108 1.00 0.00 160 GLN A N 5
ATOM 7490 C CA . GLN A 1 67 ? -13.729 0.771 -17.526 1.00 0.00 160 GLN A CA 5
ATOM 7491 C C . GLN A 1 67 ? -14.169 0.205 -16.173 1.00 0.00 160 GLN A C 5
ATOM 7492 O O . GLN A 1 67 ? -14.386 0.965 -15.235 1.00 0.00 160 GLN A O 5
ATOM 7506 N N . GLU A 1 68 ? -14.264 -1.133 -15.997 1.00 0.00 161 GLU A N 5
ATOM 7507 C CA . GLU A 1 68 ? -14.654 -1.759 -14.739 1.00 0.00 161 GLU A CA 5
ATOM 7508 C C . GLU A 1 68 ? -13.591 -1.589 -13.677 1.00 0.00 161 GLU A C 5
ATOM 7509 O O . GLU A 1 68 ? -13.894 -1.297 -12.520 1.00 0.00 161 GLU A O 5
ATOM 7521 N N . PHE A 1 69 ? -12.300 -1.704 -14.058 1.00 0.00 162 PHE A N 5
ATOM 7522 C CA . PHE A 1 69 ? -11.181 -1.396 -13.189 1.00 0.00 162 PHE A CA 5
ATOM 7523 C C . PHE A 1 69 ? -11.189 0.074 -12.765 1.00 0.00 162 PHE A C 5
ATOM 7524 O O . PHE A 1 69 ? -11.087 0.395 -11.584 1.00 0.00 162 PHE A O 5
ATOM 7541 N N . LEU A 1 70 ? -11.382 1.003 -13.721 1.00 0.00 163 LEU A N 5
ATOM 7542 C CA . LEU A 1 70 ? -11.581 2.418 -13.465 1.00 0.00 163 LEU A CA 5
ATOM 7543 C C . LEU A 1 70 ? -12.751 2.673 -12.523 1.00 0.00 163 LEU A C 5
ATOM 7544 O O . LEU A 1 70 ? -12.601 3.394 -11.543 1.00 0.00 163 LEU A O 5
ATOM 7560 N N . ARG A 1 71 ? -13.930 2.051 -12.760 1.00 0.00 164 ARG A N 5
ATOM 7561 C CA . ARG A 1 71 ? -15.089 2.100 -11.882 1.00 0.00 164 ARG A CA 5
ATOM 7562 C C . ARG A 1 71 ? -14.802 1.648 -10.455 1.00 0.00 164 ARG A C 5
ATOM 7563 O O . ARG A 1 71 ? -15.105 2.374 -9.507 1.00 0.00 164 ARG A O 5
ATOM 7584 N N . ILE A 1 72 ? -14.207 0.445 -10.253 1.00 0.00 165 ILE A N 5
ATOM 7585 C CA . ILE A 1 72 ? -13.918 -0.065 -8.919 1.00 0.00 165 ILE A CA 5
ATOM 7586 C C . ILE A 1 72 ? -12.881 0.766 -8.187 1.00 0.00 165 ILE A C 5
ATOM 7587 O O . ILE A 1 72 ? -13.027 1.048 -6.999 1.00 0.00 165 ILE A O 5
ATOM 7603 N N . MET A 1 73 ? -11.838 1.246 -8.898 1.00 0.00 166 MET A N 5
ATOM 7604 C CA . MET A 1 73 ? -10.832 2.127 -8.337 1.00 0.00 166 MET A CA 5
ATOM 7605 C C . MET A 1 73 ? -11.396 3.500 -8.004 1.00 0.00 166 MET A C 5
ATOM 7606 O O . MET A 1 73 ? -11.061 4.071 -6.969 1.00 0.00 166 MET A O 5
ATOM 7620 N N . LYS A 1 74 ? -12.300 4.054 -8.852 1.00 0.00 167 LYS A N 5
ATOM 7621 C CA . LYS A 1 74 ? -12.945 5.345 -8.657 1.00 0.00 167 LYS A CA 5
ATOM 7622 C C . LYS A 1 74 ? -13.757 5.461 -7.378 1.00 0.00 167 LYS A C 5
ATOM 7623 O O . LYS A 1 74 ? -13.904 6.558 -6.843 1.00 0.00 167 LYS A O 5
ATOM 7642 N N . LYS A 1 75 ? -14.267 4.336 -6.814 1.00 0.00 168 LYS A N 5
ATOM 7643 C CA . LYS A 1 75 ? -14.825 4.323 -5.464 1.00 0.00 168 LYS A CA 5
ATOM 7644 C C . LYS A 1 75 ? -13.842 4.843 -4.423 1.00 0.00 168 LYS A C 5
ATOM 7645 O O . LYS A 1 75 ? -14.177 5.654 -3.561 1.00 0.00 168 LYS A O 5
ATOM 7664 N N . THR A 1 76 ? -12.586 4.369 -4.493 1.00 0.00 169 THR A N 5
ATOM 7665 C CA . THR A 1 76 ? -11.576 4.592 -3.477 1.00 0.00 169 THR A CA 5
ATOM 7666 C C . THR A 1 76 ? -10.766 5.813 -3.849 1.00 0.00 169 THR A C 5
ATOM 7667 O O . THR A 1 76 ? -9.549 5.779 -4.005 1.00 0.00 169 THR A O 5
ATOM 7678 N N . SER A 1 77 ? -11.452 6.962 -3.995 1.00 0.00 170 SER A N 5
ATOM 7679 C CA . SER A 1 77 ? -10.823 8.225 -4.328 1.00 0.00 170 SER A CA 5
ATOM 7680 C C . SER A 1 77 ? -10.232 8.884 -3.102 1.00 0.00 170 SER A C 5
ATOM 7681 O O . SER A 1 77 ? -9.239 9.601 -3.182 1.00 0.00 170 SER A O 5
ATOM 7689 N N . LEU A 1 78 ? -10.871 8.658 -1.937 1.00 0.00 171 LEU A N 5
ATOM 7690 C CA . LEU A 1 78 ? -10.514 9.261 -0.670 1.00 0.00 171 LEU A CA 5
ATOM 7691 C C . LEU A 1 78 ? -9.829 8.281 0.259 1.00 0.00 171 LEU A C 5
ATOM 7692 O O . LEU A 1 78 ? -9.013 8.693 1.080 1.00 0.00 171 LEU A O 5
ATOM 7708 N N . TYR A 1 79 ? -10.154 6.976 0.119 1.00 0.00 172 TYR A N 5
ATOM 7709 C CA . TYR A 1 79 ? -9.789 5.896 1.011 1.00 0.00 172 TYR A CA 5
ATOM 7710 C C . TYR A 1 79 ? -10.573 5.965 2.347 1.00 0.00 172 TYR A C 5
ATOM 7711 O O . TYR A 1 79 ? -11.833 5.971 2.269 1.00 0.00 172 TYR A O 5
ATOM 7730 N N . ARG B 2 1 ? 9.214 4.656 11.687 1.00 0.00 641 ARG B N 5
ATOM 7731 C CA . ARG B 2 1 ? 8.138 3.605 11.935 1.00 0.00 641 ARG B CA 5
ATOM 7732 C C . ARG B 2 1 ? 8.905 2.324 11.984 1.00 0.00 641 ARG B C 5
ATOM 7733 O O . ARG B 2 1 ? 10.127 2.495 11.900 1.00 0.00 641 ARG B O 5
ATOM 7754 N N . ALA B 2 2 ? 8.279 1.144 12.084 1.00 0.00 642 ALA B N 5
ATOM 7755 C CA . ALA B 2 2 ? 8.947 -0.129 11.992 1.00 0.00 642 ALA B CA 5
ATOM 7756 C C . ALA B 2 2 ? 7.944 -1.022 11.297 1.00 0.00 642 ALA B C 5
ATOM 7757 O O . ALA B 2 2 ? 6.871 -0.548 10.925 1.00 0.00 642 ALA B O 5
ATOM 7764 N N . ASP B 2 3 ? 8.263 -2.316 11.112 1.00 0.00 643 ASP B N 5
ATOM 7765 C CA . ASP B 2 3 ? 7.333 -3.278 10.571 1.00 0.00 643 ASP B CA 5
ATOM 7766 C C . ASP B 2 3 ? 7.606 -4.574 11.323 1.00 0.00 643 ASP B C 5
ATOM 7767 O O . ASP B 2 3 ? 8.408 -4.609 12.255 1.00 0.00 643 ASP B O 5
ATOM 7776 N N . LEU B 2 4 ? 6.919 -5.654 10.927 1.00 0.00 644 LEU B N 5
ATOM 7777 C CA . LEU B 2 4 ? 7.005 -6.975 11.498 1.00 0.00 644 LEU B CA 5
ATOM 7778 C C . LEU B 2 4 ? 6.548 -7.914 10.401 1.00 0.00 644 LEU B C 5
ATOM 7779 O O . LEU B 2 4 ? 7.329 -8.706 9.880 1.00 0.00 644 LEU B O 5
ATOM 7795 N N . HIS B 2 5 ? 5.261 -7.813 10.003 1.00 0.00 645 HIS B N 5
ATOM 7796 C CA . HIS B 2 5 ? 4.748 -8.476 8.820 1.00 0.00 645 HIS B CA 5
ATOM 7797 C C . HIS B 2 5 ? 3.507 -7.729 8.370 1.00 0.00 645 HIS B C 5
ATOM 7798 O O . HIS B 2 5 ? 2.436 -8.307 8.217 1.00 0.00 645 HIS B O 5
ATOM 7812 N N . HIS B 2 6 ? 3.623 -6.402 8.168 1.00 0.00 646 HIS B N 5
ATOM 7813 C CA . HIS B 2 6 ? 2.514 -5.530 7.838 1.00 0.00 646 HIS B CA 5
ATOM 7814 C C . HIS B 2 6 ? 2.549 -5.101 6.390 1.00 0.00 646 HIS B C 5
ATOM 7815 O O . HIS B 2 6 ? 1.645 -5.428 5.627 1.00 0.00 646 HIS B O 5
ATOM 7829 N N . GLN B 2 7 ? 3.568 -4.318 5.964 1.00 0.00 647 GLN B N 5
ATOM 7830 C CA . GLN B 2 7 ? 3.577 -3.743 4.629 1.00 0.00 647 GLN B CA 5
ATOM 7831 C C . GLN B 2 7 ? 4.111 -4.719 3.592 1.00 0.00 647 GLN B C 5
ATOM 7832 O O . GLN B 2 7 ? 5.216 -5.245 3.710 1.00 0.00 647 GLN B O 5
ATOM 7846 N N . HIS B 2 8 ? 3.305 -4.994 2.541 1.00 0.00 648 HIS B N 5
ATOM 7847 C CA . HIS B 2 8 ? 3.613 -5.950 1.495 1.00 0.00 648 HIS B CA 5
ATOM 7848 C C . HIS B 2 8 ? 4.507 -5.367 0.405 1.00 0.00 648 HIS B C 5
ATOM 7849 O O . HIS B 2 8 ? 5.206 -4.372 0.587 1.00 0.00 648 HIS B O 5
ATOM 7863 N N . SER B 2 9 ? 4.483 -5.973 -0.807 1.00 0.00 649 SER B N 5
ATOM 7864 C CA . SER B 2 9 ? 5.087 -5.382 -1.987 1.00 0.00 649 SER B CA 5
ATOM 7865 C C . SER B 2 9 ? 4.219 -4.241 -2.499 1.00 0.00 649 SER B C 5
ATOM 7866 O O . SER B 2 9 ? 3.005 -4.223 -2.303 1.00 0.00 649 SER B O 5
ATOM 7874 N N . VAL B 2 10 ? 4.825 -3.241 -3.187 1.00 0.00 650 VAL B N 5
ATOM 7875 C CA . VAL B 2 10 ? 4.204 -1.959 -3.524 1.00 0.00 650 VAL B CA 5
ATOM 7876 C C . VAL B 2 10 ? 3.117 -2.024 -4.593 1.00 0.00 650 VAL B C 5
ATOM 7877 O O . VAL B 2 10 ? 2.570 -1.013 -5.030 1.00 0.00 650 VAL B O 5
ATOM 7890 N N . LEU B 2 11 ? 2.753 -3.249 -4.996 1.00 0.00 651 LEU B N 5
ATOM 7891 C CA . LEU B 2 11 ? 1.632 -3.594 -5.830 1.00 0.00 651 LEU B CA 5
ATOM 7892 C C . LEU B 2 11 ? 0.349 -3.655 -5.009 1.00 0.00 651 LEU B C 5
ATOM 7893 O O . LEU B 2 11 ? -0.761 -3.598 -5.542 1.00 0.00 651 LEU B O 5
ATOM 7909 N N . HIS B 2 12 ? 0.475 -3.704 -3.657 1.00 0.00 652 HIS B N 5
ATOM 7910 C CA . HIS B 2 12 ? -0.624 -3.701 -2.701 1.00 0.00 652 HIS B CA 5
ATOM 7911 C C . HIS B 2 12 ? -1.586 -2.560 -2.922 1.00 0.00 652 HIS B C 5
ATOM 7912 O O . HIS B 2 12 ? -2.794 -2.750 -2.877 1.00 0.00 652 HIS B O 5
ATOM 7926 N N . ARG B 2 13 ? -1.050 -1.375 -3.272 1.00 0.00 653 ARG B N 5
ATOM 7927 C CA . ARG B 2 13 ? -1.725 -0.199 -3.791 1.00 0.00 653 ARG B CA 5
ATOM 7928 C C . ARG B 2 13 ? -2.881 -0.495 -4.731 1.00 0.00 653 ARG B C 5
ATOM 7929 O O . ARG B 2 13 ? -3.984 0.015 -4.560 1.00 0.00 653 ARG B O 5
ATOM 7950 N N . ALA B 2 14 ? -2.648 -1.345 -5.751 1.00 0.00 654 ALA B N 5
ATOM 7951 C CA . ALA B 2 14 ? -3.622 -1.637 -6.776 1.00 0.00 654 ALA B CA 5
ATOM 7952 C C . ALA B 2 14 ? -4.680 -2.598 -6.277 1.00 0.00 654 ALA B C 5
ATOM 7953 O O . ALA B 2 14 ? -5.876 -2.394 -6.482 1.00 0.00 654 ALA B O 5
ATOM 7960 N N . LEU B 2 15 ? -4.264 -3.676 -5.581 1.00 0.00 655 LEU B N 5
ATOM 7961 C CA . LEU B 2 15 ? -5.202 -4.675 -5.104 1.00 0.00 655 LEU B CA 5
ATOM 7962 C C . LEU B 2 15 ? -5.978 -4.219 -3.887 1.00 0.00 655 LEU B C 5
ATOM 7963 O O . LEU B 2 15 ? -7.167 -4.504 -3.749 1.00 0.00 655 LEU B O 5
ATOM 7979 N N . GLN B 2 16 ? -5.349 -3.463 -2.967 1.00 0.00 656 GLN B N 5
ATOM 7980 C CA . GLN B 2 16 ? -6.040 -2.968 -1.806 1.00 0.00 656 GLN B CA 5
ATOM 7981 C C . GLN B 2 16 ? -7.010 -1.871 -2.180 1.00 0.00 656 GLN B C 5
ATOM 7982 O O . GLN B 2 16 ? -8.149 -1.897 -1.737 1.00 0.00 656 GLN B O 5
ATOM 7996 N N . ALA B 2 17 ? -6.642 -0.916 -3.065 1.00 0.00 657 ALA B N 5
ATOM 7997 C CA . ALA B 2 17 ? -7.543 0.173 -3.407 1.00 0.00 657 ALA B CA 5
ATOM 7998 C C . ALA B 2 17 ? -8.783 -0.282 -4.164 1.00 0.00 657 ALA B C 5
ATOM 7999 O O . ALA B 2 17 ? -9.804 0.406 -4.186 1.00 0.00 657 ALA B O 5
ATOM 8006 N N . TRP B 2 18 ? -8.723 -1.492 -4.754 1.00 0.00 658 TRP B N 5
ATOM 8007 C CA . TRP B 2 18 ? -9.852 -2.224 -5.269 1.00 0.00 658 TRP B CA 5
ATOM 8008 C C . TRP B 2 18 ? -10.751 -2.713 -4.141 1.00 0.00 658 TRP B C 5
ATOM 8009 O O . TRP B 2 18 ? -11.941 -2.402 -4.132 1.00 0.00 658 TRP B O 5
ATOM 8030 N N . VAL B 2 19 ? -10.226 -3.531 -3.195 1.00 0.00 659 VAL B N 5
ATOM 8031 C CA . VAL B 2 19 ? -11.085 -4.288 -2.291 1.00 0.00 659 VAL B CA 5
ATOM 8032 C C . VAL B 2 19 ? -10.856 -4.090 -0.795 1.00 0.00 659 VAL B C 5
ATOM 8033 O O . VAL B 2 19 ? -11.738 -4.402 0.004 1.00 0.00 659 VAL B O 5
ATOM 8046 N N . THR B 2 20 ? -9.694 -3.575 -0.340 1.00 0.00 660 THR B N 5
ATOM 8047 C CA . THR B 2 20 ? -9.361 -3.586 1.084 1.00 0.00 660 THR B CA 5
ATOM 8048 C C . THR B 2 20 ? -8.283 -2.524 1.447 1.00 0.00 660 THR B C 5
ATOM 8049 O O . THR B 2 20 ? -7.254 -2.890 2.088 1.00 0.00 660 THR B O 5
ATOM 8061 N N . THR A 1 1 ? -17.936 22.045 -17.017 1.00 0.00 94 THR A N 6
ATOM 8062 C CA . THR A 1 1 ? -17.312 20.961 -16.160 1.00 0.00 94 THR A CA 6
ATOM 8063 C C . THR A 1 1 ? -16.094 21.426 -15.402 1.00 0.00 94 THR A C 6
ATOM 8064 O O . THR A 1 1 ? -14.966 21.197 -15.833 1.00 0.00 94 THR A O 6
ATOM 8075 N N . GLN A 1 2 ? -16.282 22.101 -14.246 1.00 0.00 95 GLN A N 6
ATOM 8076 C CA . GLN A 1 2 ? -15.179 22.672 -13.497 1.00 0.00 95 GLN A CA 6
ATOM 8077 C C . GLN A 1 2 ? -14.515 21.636 -12.606 1.00 0.00 95 GLN A C 6
ATOM 8078 O O . GLN A 1 2 ? -14.751 21.563 -11.403 1.00 0.00 95 GLN A O 6
ATOM 8092 N N . LYS A 1 3 ? -13.654 20.796 -13.213 1.00 0.00 96 LYS A N 6
ATOM 8093 C CA . LYS A 1 3 ? -12.797 19.896 -12.476 1.00 0.00 96 LYS A CA 6
ATOM 8094 C C . LYS A 1 3 ? -11.644 19.502 -13.367 1.00 0.00 96 LYS A C 6
ATOM 8095 O O . LYS A 1 3 ? -10.575 20.102 -13.285 1.00 0.00 96 LYS A O 6
ATOM 8114 N N . MET A 1 4 ? -11.826 18.474 -14.233 1.00 0.00 97 MET A N 6
ATOM 8115 C CA . MET A 1 4 ? -10.783 17.907 -15.078 1.00 0.00 97 MET A CA 6
ATOM 8116 C C . MET A 1 4 ? -9.585 17.455 -14.250 1.00 0.00 97 MET A C 6
ATOM 8117 O O . MET A 1 4 ? -9.736 16.663 -13.318 1.00 0.00 97 MET A O 6
ATOM 8131 N N . SER A 1 5 ? -8.370 17.989 -14.517 1.00 0.00 98 SER A N 6
ATOM 8132 C CA . SER A 1 5 ? -7.204 17.909 -13.634 1.00 0.00 98 SER A CA 6
ATOM 8133 C C . SER A 1 5 ? -6.537 16.549 -13.524 1.00 0.00 98 SER A C 6
ATOM 8134 O O . SER A 1 5 ? -5.653 16.355 -12.693 1.00 0.00 98 SER A O 6
ATOM 8142 N N . GLU A 1 6 ? -6.926 15.575 -14.371 1.00 0.00 99 GLU A N 6
ATOM 8143 C CA . GLU A 1 6 ? -6.386 14.234 -14.337 1.00 0.00 99 GLU A CA 6
ATOM 8144 C C . GLU A 1 6 ? -4.989 14.151 -14.932 1.00 0.00 99 GLU A C 6
ATOM 8145 O O . GLU A 1 6 ? -4.667 14.791 -15.933 1.00 0.00 99 GLU A O 6
ATOM 8157 N N . LYS A 1 7 ? -4.117 13.357 -14.278 1.00 0.00 100 LYS A N 6
ATOM 8158 C CA . LYS A 1 7 ? -2.719 13.234 -14.617 1.00 0.00 100 LYS A CA 6
ATOM 8159 C C . LYS A 1 7 ? -2.168 12.090 -13.782 1.00 0.00 100 LYS A C 6
ATOM 8160 O O . LYS A 1 7 ? -2.940 11.235 -13.344 1.00 0.00 100 LYS A O 6
ATOM 8179 N N . ASP A 1 8 ? -0.831 12.052 -13.564 1.00 0.00 101 ASP A N 6
ATOM 8180 C CA . ASP A 1 8 ? 0.026 11.072 -12.908 1.00 0.00 101 ASP A CA 6
ATOM 8181 C C . ASP A 1 8 ? -0.566 9.721 -12.558 1.00 0.00 101 ASP A C 6
ATOM 8182 O O . ASP A 1 8 ? -0.382 8.749 -13.284 1.00 0.00 101 ASP A O 6
ATOM 8191 N N . THR A 1 9 ? -1.317 9.604 -11.439 1.00 0.00 102 THR A N 6
ATOM 8192 C CA . THR A 1 9 ? -1.804 8.311 -10.971 1.00 0.00 102 THR A CA 6
ATOM 8193 C C . THR A 1 9 ? -2.822 7.669 -11.918 1.00 0.00 102 THR A C 6
ATOM 8194 O O . THR A 1 9 ? -3.064 6.469 -11.877 1.00 0.00 102 THR A O 6
ATOM 8205 N N . LYS A 1 10 ? -3.397 8.419 -12.888 1.00 0.00 103 LYS A N 6
ATOM 8206 C CA . LYS A 1 10 ? -4.170 7.822 -13.969 1.00 0.00 103 LYS A CA 6
ATOM 8207 C C . LYS A 1 10 ? -3.311 6.964 -14.900 1.00 0.00 103 LYS A C 6
ATOM 8208 O O . LYS A 1 10 ? -3.753 5.907 -15.358 1.00 0.00 103 LYS A O 6
ATOM 8227 N N . GLU A 1 11 ? -2.034 7.358 -15.155 1.00 0.00 104 GLU A N 6
ATOM 8228 C CA . GLU A 1 11 ? -1.098 6.520 -15.895 1.00 0.00 104 GLU A CA 6
ATOM 8229 C C . GLU A 1 11 ? -0.697 5.329 -15.051 1.00 0.00 104 GLU A C 6
ATOM 8230 O O . GLU A 1 11 ? -0.582 4.222 -15.568 1.00 0.00 104 GLU A O 6
ATOM 8242 N N . GLU A 1 12 ? -0.583 5.509 -13.710 1.00 0.00 105 GLU A N 6
ATOM 8243 C CA . GLU A 1 12 ? -0.416 4.410 -12.772 1.00 0.00 105 GLU A CA 6
ATOM 8244 C C . GLU A 1 12 ? -1.560 3.419 -12.830 1.00 0.00 105 GLU A C 6
ATOM 8245 O O . GLU A 1 12 ? -1.317 2.222 -12.864 1.00 0.00 105 GLU A O 6
ATOM 8257 N N . ILE A 1 13 ? -2.839 3.863 -12.862 1.00 0.00 106 ILE A N 6
ATOM 8258 C CA . ILE A 1 13 ? -3.992 2.981 -13.026 1.00 0.00 106 ILE A CA 6
ATOM 8259 C C . ILE A 1 13 ? -3.932 2.225 -14.353 1.00 0.00 106 ILE A C 6
ATOM 8260 O O . ILE A 1 13 ? -4.111 1.008 -14.394 1.00 0.00 106 ILE A O 6
ATOM 8276 N N . LEU A 1 14 ? -3.621 2.914 -15.473 1.00 0.00 107 LEU A N 6
ATOM 8277 C CA . LEU A 1 14 ? -3.412 2.286 -16.772 1.00 0.00 107 LEU A CA 6
ATOM 8278 C C . LEU A 1 14 ? -2.284 1.258 -16.743 1.00 0.00 107 LEU A C 6
ATOM 8279 O O . LEU A 1 14 ? -2.416 0.133 -17.227 1.00 0.00 107 LEU A O 6
ATOM 8295 N N . LYS A 1 15 ? -1.146 1.616 -16.120 1.00 0.00 108 LYS A N 6
ATOM 8296 C CA . LYS A 1 15 ? -0.018 0.745 -15.877 1.00 0.00 108 LYS A CA 6
ATOM 8297 C C . LYS A 1 15 ? -0.376 -0.433 -14.997 1.00 0.00 108 LYS A C 6
ATOM 8298 O O . LYS A 1 15 ? -0.074 -1.569 -15.338 1.00 0.00 108 LYS A O 6
ATOM 8317 N N . ALA A 1 16 ? -1.084 -0.199 -13.869 1.00 0.00 109 ALA A N 6
ATOM 8318 C CA . ALA A 1 16 ? -1.596 -1.185 -12.942 1.00 0.00 109 ALA A CA 6
ATOM 8319 C C . ALA A 1 16 ? -2.466 -2.222 -13.612 1.00 0.00 109 ALA A C 6
ATOM 8320 O O . ALA A 1 16 ? -2.319 -3.412 -13.356 1.00 0.00 109 ALA A O 6
ATOM 8327 N N . PHE A 1 17 ? -3.356 -1.794 -14.534 1.00 0.00 110 PHE A N 6
ATOM 8328 C CA . PHE A 1 17 ? -4.141 -2.668 -15.385 1.00 0.00 110 PHE A CA 6
ATOM 8329 C C . PHE A 1 17 ? -3.270 -3.642 -16.176 1.00 0.00 110 PHE A C 6
ATOM 8330 O O . PHE A 1 17 ? -3.521 -4.846 -16.205 1.00 0.00 110 PHE A O 6
ATOM 8347 N N . LYS A 1 18 ? -2.183 -3.138 -16.797 1.00 0.00 111 LYS A N 6
ATOM 8348 C CA . LYS A 1 18 ? -1.208 -3.966 -17.481 1.00 0.00 111 LYS A CA 6
ATOM 8349 C C . LYS A 1 18 ? -0.337 -4.793 -16.546 1.00 0.00 111 LYS A C 6
ATOM 8350 O O . LYS A 1 18 ? 0.040 -5.909 -16.885 1.00 0.00 111 LYS A O 6
ATOM 8369 N N . LEU A 1 19 ? 0.005 -4.290 -15.342 1.00 0.00 112 LEU A N 6
ATOM 8370 C CA . LEU A 1 19 ? 0.694 -5.056 -14.319 1.00 0.00 112 LEU A CA 6
ATOM 8371 C C . LEU A 1 19 ? -0.157 -6.199 -13.782 1.00 0.00 112 LEU A C 6
ATOM 8372 O O . LEU A 1 19 ? 0.362 -7.274 -13.498 1.00 0.00 112 LEU A O 6
ATOM 8388 N N . PHE A 1 20 ? -1.493 -6.014 -13.662 1.00 0.00 113 PHE A N 6
ATOM 8389 C CA . PHE A 1 20 ? -2.425 -7.108 -13.492 1.00 0.00 113 PHE A CA 6
ATOM 8390 C C . PHE A 1 20 ? -2.477 -8.030 -14.692 1.00 0.00 113 PHE A C 6
ATOM 8391 O O . PHE A 1 20 ? -2.240 -9.227 -14.547 1.00 0.00 113 PHE A O 6
ATOM 8408 N N . ASP A 1 21 ? -2.817 -7.518 -15.901 1.00 0.00 114 ASP A N 6
ATOM 8409 C CA . ASP A 1 21 ? -2.984 -8.330 -17.092 1.00 0.00 114 ASP A CA 6
ATOM 8410 C C . ASP A 1 21 ? -1.654 -8.862 -17.633 1.00 0.00 114 ASP A C 6
ATOM 8411 O O . ASP A 1 21 ? -1.066 -8.365 -18.593 1.00 0.00 114 ASP A O 6
ATOM 8420 N N . ASP A 1 22 ? -1.224 -9.966 -16.985 1.00 0.00 115 ASP A N 6
ATOM 8421 C CA . ASP A 1 22 ? -0.127 -10.869 -17.252 1.00 0.00 115 ASP A CA 6
ATOM 8422 C C . ASP A 1 22 ? -0.062 -11.305 -18.711 1.00 0.00 115 ASP A C 6
ATOM 8423 O O . ASP A 1 22 ? 1.019 -11.374 -19.305 1.00 0.00 115 ASP A O 6
ATOM 8432 N N . ASP A 1 23 ? -1.240 -11.575 -19.318 1.00 0.00 116 ASP A N 6
ATOM 8433 C CA . ASP A 1 23 ? -1.371 -12.103 -20.658 1.00 0.00 116 ASP A CA 6
ATOM 8434 C C . ASP A 1 23 ? -1.343 -10.985 -21.684 1.00 0.00 116 ASP A C 6
ATOM 8435 O O . ASP A 1 23 ? -0.804 -11.151 -22.777 1.00 0.00 116 ASP A O 6
ATOM 8444 N N . GLU A 1 24 ? -1.952 -9.829 -21.328 1.00 0.00 117 GLU A N 6
ATOM 8445 C CA . GLU A 1 24 ? -2.199 -8.677 -22.174 1.00 0.00 117 GLU A CA 6
ATOM 8446 C C . GLU A 1 24 ? -3.327 -8.973 -23.135 1.00 0.00 117 GLU A C 6
ATOM 8447 O O . GLU A 1 24 ? -3.271 -8.686 -24.330 1.00 0.00 117 GLU A O 6
ATOM 8459 N N . THR A 1 25 ? -4.424 -9.536 -22.580 1.00 0.00 118 THR A N 6
ATOM 8460 C CA . THR A 1 25 ? -5.634 -9.855 -23.321 1.00 0.00 118 THR A CA 6
ATOM 8461 C C . THR A 1 25 ? -6.585 -8.676 -23.329 1.00 0.00 118 THR A C 6
ATOM 8462 O O . THR A 1 25 ? -7.537 -8.654 -24.109 1.00 0.00 118 THR A O 6
ATOM 8473 N N . GLY A 1 26 ? -6.373 -7.695 -22.428 1.00 0.00 119 GLY A N 6
ATOM 8474 C CA . GLY A 1 26 ? -7.181 -6.500 -22.306 1.00 0.00 119 GLY A CA 6
ATOM 8475 C C . GLY A 1 26 ? -8.194 -6.661 -21.219 1.00 0.00 119 GLY A C 6
ATOM 8476 O O . GLY A 1 26 ? -9.230 -5.999 -21.224 1.00 0.00 119 GLY A O 6
ATOM 8480 N N . LYS A 1 27 ? -7.918 -7.547 -20.246 1.00 0.00 120 LYS A N 6
ATOM 8481 C CA . LYS A 1 27 ? -8.828 -7.796 -19.153 1.00 0.00 120 LYS A CA 6
ATOM 8482 C C . LYS A 1 27 ? -8.046 -8.270 -17.953 1.00 0.00 120 LYS A C 6
ATOM 8483 O O . LYS A 1 27 ? -7.114 -9.066 -18.051 1.00 0.00 120 LYS A O 6
ATOM 8502 N N . ILE A 1 28 ? -8.461 -7.860 -16.743 1.00 0.00 121 ILE A N 6
ATOM 8503 C CA . ILE A 1 28 ? -7.973 -8.471 -15.526 1.00 0.00 121 ILE A CA 6
ATOM 8504 C C . ILE A 1 28 ? -8.804 -9.705 -15.260 1.00 0.00 121 ILE A C 6
ATOM 8505 O O . ILE A 1 28 ? -9.843 -9.679 -14.596 1.00 0.00 121 ILE A O 6
ATOM 8521 N N . SER A 1 29 ? -8.347 -10.837 -15.822 1.00 0.00 122 SER A N 6
ATOM 8522 C CA . SER A 1 29 ? -8.914 -12.144 -15.571 1.00 0.00 122 SER A CA 6
ATOM 8523 C C . SER A 1 29 ? -8.662 -12.614 -14.148 1.00 0.00 122 SER A C 6
ATOM 8524 O O . SER A 1 29 ? -7.848 -12.059 -13.409 1.00 0.00 122 SER A O 6
ATOM 8532 N N . PHE A 1 30 ? -9.355 -13.695 -13.738 1.00 0.00 123 PHE A N 6
ATOM 8533 C CA . PHE A 1 30 ? -9.275 -14.302 -12.424 1.00 0.00 123 PHE A CA 6
ATOM 8534 C C . PHE A 1 30 ? -7.865 -14.794 -12.128 1.00 0.00 123 PHE A C 6
ATOM 8535 O O . PHE A 1 30 ? -7.324 -14.574 -11.043 1.00 0.00 123 PHE A O 6
ATOM 8552 N N . LYS A 1 31 ? -7.210 -15.410 -13.139 1.00 0.00 124 LYS A N 6
ATOM 8553 C CA . LYS A 1 31 ? -5.800 -15.752 -13.093 1.00 0.00 124 LYS A CA 6
ATOM 8554 C C . LYS A 1 31 ? -4.931 -14.539 -12.816 1.00 0.00 124 LYS A C 6
ATOM 8555 O O . LYS A 1 31 ? -4.038 -14.578 -11.982 1.00 0.00 124 LYS A O 6
ATOM 8574 N N . ASN A 1 32 ? -5.195 -13.419 -13.503 1.00 0.00 125 ASN A N 6
ATOM 8575 C CA . ASN A 1 32 ? -4.344 -12.244 -13.532 1.00 0.00 125 ASN A CA 6
ATOM 8576 C C . ASN A 1 32 ? -4.483 -11.467 -12.238 1.00 0.00 125 ASN A C 6
ATOM 8577 O O . ASN A 1 32 ? -3.522 -10.941 -11.682 1.00 0.00 125 ASN A O 6
ATOM 8588 N N . LEU A 1 33 ? -5.703 -11.479 -11.674 1.00 0.00 126 LEU A N 6
ATOM 8589 C CA . LEU A 1 33 ? -6.000 -11.091 -10.311 1.00 0.00 126 LEU A CA 6
ATOM 8590 C C . LEU A 1 33 ? -5.199 -11.903 -9.288 1.00 0.00 126 LEU A C 6
ATOM 8591 O O . LEU A 1 33 ? -4.437 -11.352 -8.489 1.00 0.00 126 LEU A O 6
ATOM 8607 N N . LYS A 1 34 ? -5.329 -13.252 -9.306 1.00 0.00 127 LYS A N 6
ATOM 8608 C CA . LYS A 1 34 ? -4.671 -14.124 -8.342 1.00 0.00 127 LYS A CA 6
ATOM 8609 C C . LYS A 1 34 ? -3.162 -14.238 -8.512 1.00 0.00 127 LYS A C 6
ATOM 8610 O O . LYS A 1 34 ? -2.436 -14.518 -7.556 1.00 0.00 127 LYS A O 6
ATOM 8629 N N . ARG A 1 35 ? -2.653 -13.965 -9.732 1.00 0.00 128 ARG A N 6
ATOM 8630 C CA . ARG A 1 35 ? -1.254 -13.749 -10.048 1.00 0.00 128 ARG A CA 6
ATOM 8631 C C . ARG A 1 35 ? -0.683 -12.617 -9.221 1.00 0.00 128 ARG A C 6
ATOM 8632 O O . ARG A 1 35 ? 0.239 -12.832 -8.442 1.00 0.00 128 ARG A O 6
ATOM 8653 N N . VAL A 1 36 ? -1.269 -11.397 -9.315 1.00 0.00 129 VAL A N 6
ATOM 8654 C CA . VAL A 1 36 ? -0.832 -10.202 -8.603 1.00 0.00 129 VAL A CA 6
ATOM 8655 C C . VAL A 1 36 ? -0.778 -10.392 -7.110 1.00 0.00 129 VAL A C 6
ATOM 8656 O O . VAL A 1 36 ? 0.174 -9.975 -6.453 1.00 0.00 129 VAL A O 6
ATOM 8669 N N . ALA A 1 37 ? -1.781 -11.095 -6.549 1.00 0.00 130 ALA A N 6
ATOM 8670 C CA . ALA A 1 37 ? -1.785 -11.538 -5.170 1.00 0.00 130 ALA A CA 6
ATOM 8671 C C . ALA A 1 37 ? -0.498 -12.263 -4.774 1.00 0.00 130 ALA A C 6
ATOM 8672 O O . ALA A 1 37 ? 0.169 -11.905 -3.805 1.00 0.00 130 ALA A O 6
ATOM 8679 N N . LYS A 1 38 ? -0.059 -13.254 -5.577 1.00 0.00 131 LYS A N 6
ATOM 8680 C CA . LYS A 1 38 ? 1.198 -13.949 -5.362 1.00 0.00 131 LYS A CA 6
ATOM 8681 C C . LYS A 1 38 ? 2.428 -13.112 -5.689 1.00 0.00 131 LYS A C 6
ATOM 8682 O O . LYS A 1 38 ? 3.417 -13.204 -4.967 1.00 0.00 131 LYS A O 6
ATOM 8701 N N . GLU A 1 39 ? 2.402 -12.258 -6.747 1.00 0.00 132 GLU A N 6
ATOM 8702 C CA . GLU A 1 39 ? 3.501 -11.350 -7.068 1.00 0.00 132 GLU A CA 6
ATOM 8703 C C . GLU A 1 39 ? 3.785 -10.373 -5.945 1.00 0.00 132 GLU A C 6
ATOM 8704 O O . GLU A 1 39 ? 4.936 -10.092 -5.630 1.00 0.00 132 GLU A O 6
ATOM 8716 N N . LEU A 1 40 ? 2.729 -9.807 -5.326 1.00 0.00 133 LEU A N 6
ATOM 8717 C CA . LEU A 1 40 ? 2.856 -8.932 -4.179 1.00 0.00 133 LEU A CA 6
ATOM 8718 C C . LEU A 1 40 ? 3.206 -9.702 -2.917 1.00 0.00 133 LEU A C 6
ATOM 8719 O O . LEU A 1 40 ? 4.074 -9.284 -2.156 1.00 0.00 133 LEU A O 6
ATOM 8735 N N . GLY A 1 41 ? 2.532 -10.847 -2.662 1.00 0.00 134 GLY A N 6
ATOM 8736 C CA . GLY A 1 41 ? 2.732 -11.633 -1.449 1.00 0.00 134 GLY A CA 6
ATOM 8737 C C . GLY A 1 41 ? 1.493 -11.659 -0.603 1.00 0.00 134 GLY A C 6
ATOM 8738 O O . GLY A 1 41 ? 1.433 -12.337 0.422 1.00 0.00 134 GLY A O 6
ATOM 8742 N N . GLU A 1 42 ? 0.451 -10.943 -1.054 1.00 0.00 135 GLU A N 6
ATOM 8743 C CA . GLU A 1 42 ? -0.859 -10.881 -0.450 1.00 0.00 135 GLU A CA 6
ATOM 8744 C C . GLU A 1 42 ? -1.587 -12.190 -0.679 1.00 0.00 135 GLU A C 6
ATOM 8745 O O . GLU A 1 42 ? -2.159 -12.447 -1.736 1.00 0.00 135 GLU A O 6
ATOM 8757 N N . ASN A 1 43 ? -1.567 -13.099 0.311 1.00 0.00 136 ASN A N 6
ATOM 8758 C CA . ASN A 1 43 ? -2.105 -14.432 0.133 1.00 0.00 136 ASN A CA 6
ATOM 8759 C C . ASN A 1 43 ? -3.564 -14.489 0.536 1.00 0.00 136 ASN A C 6
ATOM 8760 O O . ASN A 1 43 ? -3.920 -15.039 1.575 1.00 0.00 136 ASN A O 6
ATOM 8771 N N . LEU A 1 44 ? -4.442 -13.939 -0.330 1.00 0.00 137 LEU A N 6
ATOM 8772 C CA . LEU A 1 44 ? -5.880 -14.040 -0.184 1.00 0.00 137 LEU A CA 6
ATOM 8773 C C . LEU A 1 44 ? -6.387 -15.374 -0.711 1.00 0.00 137 LEU A C 6
ATOM 8774 O O . LEU A 1 44 ? -5.728 -16.045 -1.505 1.00 0.00 137 LEU A O 6
ATOM 8790 N N . THR A 1 45 ? -7.599 -15.772 -0.279 1.00 0.00 138 THR A N 6
ATOM 8791 C CA . THR A 1 45 ? -8.259 -17.000 -0.697 1.00 0.00 138 THR A CA 6
ATOM 8792 C C . THR A 1 45 ? -8.976 -16.765 -2.019 1.00 0.00 138 THR A C 6
ATOM 8793 O O . THR A 1 45 ? -9.219 -15.627 -2.427 1.00 0.00 138 THR A O 6
ATOM 8804 N N . ASP A 1 46 ? -9.350 -17.840 -2.748 1.00 0.00 139 ASP A N 6
ATOM 8805 C CA . ASP A 1 46 ? -9.882 -17.770 -4.100 1.00 0.00 139 ASP A CA 6
ATOM 8806 C C . ASP A 1 46 ? -11.253 -17.126 -4.117 1.00 0.00 139 ASP A C 6
ATOM 8807 O O . ASP A 1 46 ? -11.579 -16.363 -5.027 1.00 0.00 139 ASP A O 6
ATOM 8816 N N . GLU A 1 47 ? -12.047 -17.363 -3.061 1.00 0.00 140 GLU A N 6
ATOM 8817 C CA . GLU A 1 47 ? -13.259 -16.667 -2.693 1.00 0.00 140 GLU A CA 6
ATOM 8818 C C . GLU A 1 47 ? -13.109 -15.153 -2.688 1.00 0.00 140 GLU A C 6
ATOM 8819 O O . GLU A 1 47 ? -13.852 -14.444 -3.360 1.00 0.00 140 GLU A O 6
ATOM 8831 N N . GLU A 1 48 ? -12.099 -14.622 -1.967 1.00 0.00 141 GLU A N 6
ATOM 8832 C CA . GLU A 1 48 ? -11.820 -13.202 -1.835 1.00 0.00 141 GLU A CA 6
ATOM 8833 C C . GLU A 1 48 ? -11.377 -12.604 -3.157 1.00 0.00 141 GLU A C 6
ATOM 8834 O O . GLU A 1 48 ? -11.801 -11.525 -3.574 1.00 0.00 141 GLU A O 6
ATOM 8846 N N . LEU A 1 49 ? -10.513 -13.346 -3.881 1.00 0.00 142 LEU A N 6
ATOM 8847 C CA . LEU A 1 49 ? -10.088 -13.033 -5.228 1.00 0.00 142 LEU A CA 6
ATOM 8848 C C . LEU A 1 49 ? -11.268 -12.975 -6.202 1.00 0.00 142 LEU A C 6
ATOM 8849 O O . LEU A 1 49 ? -11.361 -12.071 -7.032 1.00 0.00 142 LEU A O 6
ATOM 8865 N N . GLN A 1 50 ? -12.237 -13.912 -6.083 1.00 0.00 143 GLN A N 6
ATOM 8866 C CA . GLN A 1 50 ? -13.492 -13.902 -6.815 1.00 0.00 143 GLN A CA 6
ATOM 8867 C C . GLN A 1 50 ? -14.377 -12.732 -6.407 1.00 0.00 143 GLN A C 6
ATOM 8868 O O . GLN A 1 50 ? -14.930 -12.059 -7.271 1.00 0.00 143 GLN A O 6
ATOM 8882 N N . GLU A 1 51 ? -14.492 -12.408 -5.099 1.00 0.00 144 GLU A N 6
ATOM 8883 C CA . GLU A 1 51 ? -15.203 -11.231 -4.608 1.00 0.00 144 GLU A CA 6
ATOM 8884 C C . GLU A 1 51 ? -14.667 -9.928 -5.189 1.00 0.00 144 GLU A C 6
ATOM 8885 O O . GLU A 1 51 ? -15.436 -9.055 -5.581 1.00 0.00 144 GLU A O 6
ATOM 8897 N N . MET A 1 52 ? -13.326 -9.778 -5.331 1.00 0.00 145 MET A N 6
ATOM 8898 C CA . MET A 1 52 ? -12.747 -8.694 -6.115 1.00 0.00 145 MET A CA 6
ATOM 8899 C C . MET A 1 52 ? -13.237 -8.653 -7.559 1.00 0.00 145 MET A C 6
ATOM 8900 O O . MET A 1 52 ? -13.672 -7.608 -8.045 1.00 0.00 145 MET A O 6
ATOM 8914 N N . ILE A 1 53 ? -13.229 -9.795 -8.283 1.00 0.00 146 ILE A N 6
ATOM 8915 C CA . ILE A 1 53 ? -13.846 -9.888 -9.603 1.00 0.00 146 ILE A CA 6
ATOM 8916 C C . ILE A 1 53 ? -15.314 -9.484 -9.577 1.00 0.00 146 ILE A C 6
ATOM 8917 O O . ILE A 1 53 ? -15.728 -8.673 -10.397 1.00 0.00 146 ILE A O 6
ATOM 8933 N N . ASP A 1 54 ? -16.110 -9.986 -8.607 1.00 0.00 147 ASP A N 6
ATOM 8934 C CA . ASP A 1 54 ? -17.518 -9.676 -8.425 1.00 0.00 147 ASP A CA 6
ATOM 8935 C C . ASP A 1 54 ? -17.795 -8.191 -8.186 1.00 0.00 147 ASP A C 6
ATOM 8936 O O . ASP A 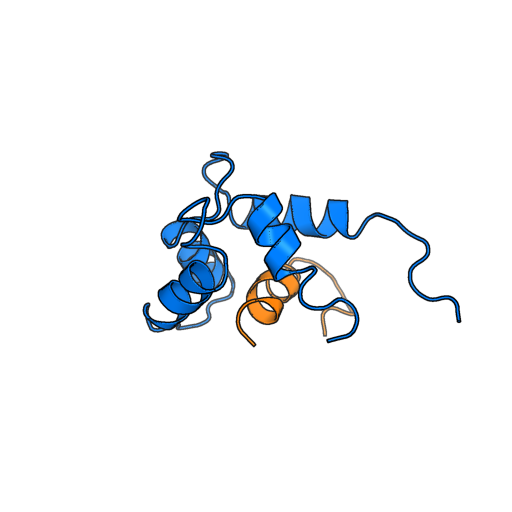1 54 ? -18.694 -7.612 -8.793 1.00 0.00 147 ASP A O 6
ATOM 8945 N N . GLU A 1 55 ? -16.988 -7.521 -7.324 1.00 0.00 148 GLU A N 6
ATOM 8946 C CA . GLU A 1 55 ? -17.005 -6.076 -7.101 1.00 0.00 148 GLU A CA 6
ATOM 8947 C C . GLU A 1 55 ? -16.854 -5.287 -8.391 1.00 0.00 148 GLU A C 6
ATOM 8948 O O . GLU A 1 55 ? -17.570 -4.317 -8.631 1.00 0.00 148 GLU A O 6
ATOM 8960 N N . ALA A 1 56 ? -15.933 -5.696 -9.282 1.00 0.00 149 ALA A N 6
ATOM 8961 C CA . ALA A 1 56 ? -15.700 -5.003 -10.528 1.00 0.00 149 ALA A CA 6
ATOM 8962 C C . ALA A 1 56 ? -16.596 -5.438 -11.677 1.00 0.00 149 ALA A C 6
ATOM 8963 O O . ALA A 1 56 ? -17.219 -4.605 -12.335 1.00 0.00 149 ALA A O 6
ATOM 8970 N N . ASP A 1 57 ? -16.691 -6.753 -11.956 1.00 0.00 150 ASP A N 6
ATOM 8971 C CA . ASP A 1 57 ? -17.424 -7.313 -13.073 1.00 0.00 150 ASP A CA 6
ATOM 8972 C C . ASP A 1 57 ? -18.898 -7.430 -12.711 1.00 0.00 150 ASP A C 6
ATOM 8973 O O . ASP A 1 57 ? -19.469 -8.500 -12.510 1.00 0.00 150 ASP A O 6
ATOM 8982 N N . ARG A 1 58 ? -19.556 -6.261 -12.642 1.00 0.00 151 ARG A N 6
ATOM 8983 C CA . ARG A 1 58 ? -20.930 -6.116 -12.215 1.00 0.00 151 ARG A CA 6
ATOM 8984 C C . ARG A 1 58 ? -21.908 -6.471 -13.314 1.00 0.00 151 ARG A C 6
ATOM 8985 O O . ARG A 1 58 ? -23.110 -6.562 -13.076 1.00 0.00 151 ARG A O 6
ATOM 9006 N N . ASP A 1 59 ? -21.393 -6.690 -14.543 1.00 0.00 152 ASP A N 6
ATOM 9007 C CA . ASP A 1 59 ? -22.160 -7.182 -15.665 1.00 0.00 152 ASP A CA 6
ATOM 9008 C C . ASP A 1 59 ? -22.184 -8.710 -15.627 1.00 0.00 152 ASP A C 6
ATOM 9009 O O . ASP A 1 59 ? -23.244 -9.314 -15.778 1.00 0.00 152 ASP A O 6
ATOM 9018 N N . GLY A 1 60 ? -21.032 -9.382 -15.367 1.00 0.00 153 GLY A N 6
ATOM 9019 C CA . GLY A 1 60 ? -21.002 -10.829 -15.195 1.00 0.00 153 GLY A CA 6
ATOM 9020 C C . GLY A 1 60 ? -20.336 -11.557 -16.329 1.00 0.00 153 GLY A C 6
ATOM 9021 O O . GLY A 1 60 ? -20.841 -12.575 -16.801 1.00 0.00 153 GLY A O 6
ATOM 9025 N N . ASP A 1 61 ? -19.149 -11.083 -16.753 1.00 0.00 154 ASP A N 6
ATOM 9026 C CA . ASP A 1 61 ? -18.285 -11.768 -17.704 1.00 0.00 154 ASP A CA 6
ATOM 9027 C C . ASP A 1 61 ? -17.386 -12.712 -16.907 1.00 0.00 154 ASP A C 6
ATOM 9028 O O . ASP A 1 61 ? -17.354 -13.920 -17.137 1.00 0.00 154 ASP A O 6
ATOM 9037 N N . GLY A 1 62 ? -16.670 -12.167 -15.903 1.00 0.00 155 GLY A N 6
ATOM 9038 C CA . GLY A 1 62 ? -15.833 -12.910 -14.972 1.00 0.00 155 GLY A CA 6
ATOM 9039 C C . GLY A 1 62 ? -14.403 -12.469 -15.067 1.00 0.00 155 GLY A C 6
ATOM 9040 O O . GLY A 1 62 ? -13.503 -13.109 -14.522 1.00 0.00 155 GLY A O 6
ATOM 9044 N N . GLU A 1 63 ? -14.161 -11.353 -15.776 1.00 0.00 156 GLU A N 6
ATOM 9045 C CA . GLU A 1 63 ? -12.855 -10.890 -16.159 1.00 0.00 156 GLU A CA 6
ATOM 9046 C C . GLU A 1 63 ? -12.964 -9.403 -16.380 1.00 0.00 156 GLU A C 6
ATOM 9047 O O . GLU A 1 63 ? -13.803 -8.903 -17.121 1.00 0.00 156 GLU A O 6
ATOM 9059 N N . VAL A 1 64 ? -12.113 -8.634 -15.696 1.00 0.00 157 VAL A N 6
ATOM 9060 C CA . VAL A 1 64 ? -12.426 -7.250 -15.413 1.00 0.00 157 VAL A CA 6
ATOM 9061 C C . VAL A 1 64 ? -11.845 -6.313 -16.447 1.00 0.00 157 VAL A C 6
ATOM 9062 O O . VAL A 1 64 ? -10.654 -6.337 -16.753 1.00 0.00 157 VAL A O 6
ATOM 9075 N N . SER A 1 65 ? -12.708 -5.450 -17.021 1.00 0.00 158 SER A N 6
ATOM 9076 C CA . SER A 1 65 ? -12.375 -4.531 -18.092 1.00 0.00 158 SER A CA 6
ATOM 9077 C C . SER A 1 65 ? -11.512 -3.362 -17.616 1.00 0.00 158 SER A C 6
ATOM 9078 O O . SER A 1 65 ? -11.303 -3.157 -16.418 1.00 0.00 158 SER A O 6
ATOM 9086 N N . GLU A 1 66 ? -11.025 -2.518 -18.557 1.00 0.00 159 GLU A N 6
ATOM 9087 C CA . GLU A 1 66 ? -10.232 -1.332 -18.278 1.00 0.00 159 GLU A CA 6
ATOM 9088 C C . GLU A 1 66 ? -11.079 -0.319 -17.548 1.00 0.00 159 GLU A C 6
ATOM 9089 O O . GLU A 1 66 ? -10.697 0.247 -16.522 1.00 0.00 159 GLU A O 6
ATOM 9101 N N . GLN A 1 67 ? -12.294 -0.107 -18.060 1.00 0.00 160 GLN A N 6
ATOM 9102 C CA . GLN A 1 67 ? -13.241 0.812 -17.508 1.00 0.00 160 GLN A CA 6
ATOM 9103 C C . GLN A 1 67 ? -13.870 0.309 -16.222 1.00 0.00 160 GLN A C 6
ATOM 9104 O O . GLN A 1 67 ? -14.130 1.108 -15.331 1.00 0.00 160 GLN A O 6
ATOM 9118 N N . GLU A 1 68 ? -14.070 -1.016 -16.031 1.00 0.00 161 GLU A N 6
ATOM 9119 C CA . GLU A 1 68 ? -14.552 -1.570 -14.771 1.00 0.00 161 GLU A CA 6
ATOM 9120 C C . GLU A 1 68 ? -13.492 -1.451 -13.696 1.00 0.00 161 GLU A C 6
ATOM 9121 O O . GLU A 1 68 ? -13.794 -1.133 -12.546 1.00 0.00 161 GLU A O 6
ATOM 9133 N N . PHE A 1 69 ? -12.206 -1.633 -14.070 1.00 0.00 162 PHE A N 6
ATOM 9134 C CA . PHE A 1 69 ? -11.077 -1.334 -13.215 1.00 0.00 162 PHE A CA 6
ATOM 9135 C C . PHE A 1 69 ? -11.053 0.141 -12.816 1.00 0.00 162 PHE A C 6
ATOM 9136 O O . PHE A 1 69 ? -11.015 0.474 -11.635 1.00 0.00 162 PHE A O 6
ATOM 9153 N N . LEU A 1 70 ? -11.150 1.071 -13.792 1.00 0.00 163 LEU A N 6
ATOM 9154 C CA . LEU A 1 70 ? -11.305 2.496 -13.531 1.00 0.00 163 LEU A CA 6
ATOM 9155 C C . LEU A 1 70 ? -12.525 2.837 -12.678 1.00 0.00 163 LEU A C 6
ATOM 9156 O O . LEU A 1 70 ? -12.424 3.640 -11.754 1.00 0.00 163 LEU A O 6
ATOM 9172 N N . ARG A 1 71 ? -13.698 2.206 -12.931 1.00 0.00 164 ARG A N 6
ATOM 9173 C CA . ARG A 1 71 ? -14.885 2.292 -12.093 1.00 0.00 164 ARG A CA 6
ATOM 9174 C C . ARG A 1 71 ? -14.594 1.911 -10.643 1.00 0.00 164 ARG A C 6
ATOM 9175 O O . ARG A 1 71 ? -14.881 2.701 -9.747 1.00 0.00 164 ARG A O 6
ATOM 9196 N N . ILE A 1 72 ? -13.996 0.724 -10.361 1.00 0.00 165 ILE A N 6
ATOM 9197 C CA . ILE A 1 72 ? -13.678 0.340 -8.986 1.00 0.00 165 ILE A CA 6
ATOM 9198 C C . ILE A 1 72 ? -12.587 1.179 -8.347 1.00 0.00 165 ILE A C 6
ATOM 9199 O O . ILE A 1 72 ? -12.679 1.516 -7.168 1.00 0.00 165 ILE A O 6
ATOM 9215 N N . MET A 1 73 ? -11.555 1.600 -9.118 1.00 0.00 166 MET A N 6
ATOM 9216 C CA . MET A 1 73 ? -10.501 2.469 -8.618 1.00 0.00 166 MET A CA 6
ATOM 9217 C C . MET A 1 73 ? -11.019 3.863 -8.306 1.00 0.00 166 MET A C 6
ATOM 9218 O O . MET A 1 73 ? -10.578 4.493 -7.350 1.00 0.00 166 MET A O 6
ATOM 9232 N N . LYS A 1 74 ? -12.000 4.374 -9.082 1.00 0.00 167 LYS A N 6
ATOM 9233 C CA . LYS A 1 74 ? -12.686 5.608 -8.760 1.00 0.00 167 LYS A CA 6
ATOM 9234 C C . LYS A 1 74 ? -13.647 5.439 -7.593 1.00 0.00 167 LYS A C 6
ATOM 9235 O O . LYS A 1 74 ? -13.747 6.312 -6.733 1.00 0.00 167 LYS A O 6
ATOM 9254 N N . LYS A 1 75 ? -14.389 4.310 -7.542 1.00 0.00 168 LYS A N 6
ATOM 9255 C CA . LYS A 1 75 ? -15.299 3.969 -6.459 1.00 0.00 168 LYS A CA 6
ATOM 9256 C C . LYS A 1 75 ? -14.612 3.841 -5.111 1.00 0.00 168 LYS A C 6
ATOM 9257 O O . LYS A 1 75 ? -15.037 4.501 -4.164 1.00 0.00 168 LYS A O 6
ATOM 9276 N N . THR A 1 76 ? -13.536 3.026 -4.957 1.00 0.00 169 THR A N 6
ATOM 9277 C CA . THR A 1 76 ? -12.894 2.904 -3.649 1.00 0.00 169 THR A CA 6
ATOM 9278 C C . THR A 1 76 ? -11.961 4.076 -3.404 1.00 0.00 169 THR A C 6
ATOM 9279 O O . THR A 1 76 ? -10.737 3.963 -3.441 1.00 0.00 169 THR A O 6
ATOM 9290 N N . SER A 1 77 ? -12.528 5.247 -3.069 1.00 0.00 170 SER A N 6
ATOM 9291 C CA . SER A 1 77 ? -11.787 6.381 -2.548 1.00 0.00 170 SER A CA 6
ATOM 9292 C C . SER A 1 77 ? -11.787 6.307 -1.031 1.00 0.00 170 SER A C 6
ATOM 9293 O O . SER A 1 77 ? -12.098 7.290 -0.359 1.00 0.00 170 SER A O 6
ATOM 9301 N N . LEU A 1 78 ? -11.482 5.102 -0.488 1.00 0.00 171 LEU A N 6
ATOM 9302 C CA . LEU A 1 78 ? -11.719 4.689 0.887 1.00 0.00 171 LEU A CA 6
ATOM 9303 C C . LEU A 1 78 ? -13.215 4.711 1.170 1.00 0.00 171 LEU A C 6
ATOM 9304 O O . LEU A 1 78 ? -13.720 5.495 1.974 1.00 0.00 171 LEU A O 6
ATOM 9320 N N . TYR A 1 79 ? -13.966 3.867 0.432 1.00 0.00 172 TYR A N 6
ATOM 9321 C CA . TYR A 1 79 ? -15.384 4.015 0.257 1.00 0.00 172 TYR A CA 6
ATOM 9322 C C . TYR A 1 79 ? -15.892 2.674 -0.332 1.00 0.00 172 TYR A C 6
ATOM 9323 O O . TYR A 1 79 ? -17.120 2.407 -0.261 1.00 0.00 172 TYR A O 6
ATOM 9342 N N . ARG B 2 1 ? 7.354 -11.297 -15.111 1.00 0.00 641 ARG B N 6
ATOM 9343 C CA . ARG B 2 1 ? 7.479 -11.940 -16.472 1.00 0.00 641 ARG B CA 6
ATOM 9344 C C . ARG B 2 1 ? 8.906 -11.810 -16.965 1.00 0.00 641 ARG B C 6
ATOM 9345 O O . ARG B 2 1 ? 9.834 -11.855 -16.164 1.00 0.00 641 ARG B O 6
ATOM 9366 N N . ALA B 2 2 ? 9.143 -11.575 -18.276 1.00 0.00 642 ALA B N 6
ATOM 9367 C CA . ALA B 2 2 ? 10.448 -11.176 -18.771 1.00 0.00 642 ALA B CA 6
ATOM 9368 C C . ALA B 2 2 ? 10.625 -9.674 -18.567 1.00 0.00 642 ALA B C 6
ATOM 9369 O O . ALA B 2 2 ? 10.588 -8.884 -19.506 1.00 0.00 642 ALA B O 6
ATOM 9376 N N . ASP B 2 3 ? 10.766 -9.263 -17.293 1.00 0.00 643 ASP B N 6
ATOM 9377 C CA . ASP B 2 3 ? 10.650 -7.878 -16.869 1.00 0.00 643 ASP B CA 6
ATOM 9378 C C . ASP B 2 3 ? 11.961 -7.098 -16.942 1.00 0.00 643 ASP B C 6
ATOM 9379 O O . ASP B 2 3 ? 11.995 -6.009 -17.505 1.00 0.00 643 ASP B O 6
ATOM 9388 N N . LEU B 2 4 ? 13.105 -7.561 -16.391 1.00 0.00 644 LEU B N 6
ATOM 9389 C CA . LEU B 2 4 ? 13.360 -8.747 -15.598 1.00 0.00 644 LEU B CA 6
ATOM 9390 C C . LEU B 2 4 ? 14.120 -8.294 -14.366 1.00 0.00 644 LEU B C 6
ATOM 9391 O O . LEU B 2 4 ? 15.064 -7.517 -14.488 1.00 0.00 644 LEU B O 6
ATOM 9407 N N . HIS B 2 5 ? 13.789 -8.719 -13.130 1.00 0.00 645 HIS B N 6
ATOM 9408 C CA . HIS B 2 5 ? 12.590 -9.358 -12.622 1.00 0.00 645 HIS B CA 6
ATOM 9409 C C . HIS B 2 5 ? 12.065 -8.425 -11.555 1.00 0.00 645 HIS B C 6
ATOM 9410 O O . HIS B 2 5 ? 12.801 -8.052 -10.644 1.00 0.00 645 HIS B O 6
ATOM 9424 N N . HIS B 2 6 ? 10.799 -7.969 -11.664 1.00 0.00 646 HIS B N 6
ATOM 9425 C CA . HIS B 2 6 ? 10.341 -6.848 -10.861 1.00 0.00 646 HIS B CA 6
ATOM 9426 C C . HIS B 2 6 ? 9.117 -7.208 -10.050 1.00 0.00 646 HIS B C 6
ATOM 9427 O O . HIS B 2 6 ? 8.045 -7.444 -10.602 1.00 0.00 646 HIS B O 6
ATOM 9441 N N . GLN B 2 7 ? 9.219 -7.196 -8.700 1.00 0.00 647 GLN B N 6
ATOM 9442 C CA . GLN B 2 7 ? 8.036 -7.207 -7.858 1.00 0.00 647 GLN B CA 6
ATOM 9443 C C . GLN B 2 7 ? 7.552 -5.780 -7.696 1.00 0.00 647 GLN B C 6
ATOM 9444 O O . GLN B 2 7 ? 8.097 -4.989 -6.925 1.00 0.00 647 GLN B O 6
ATOM 9458 N N . HIS B 2 8 ? 6.497 -5.410 -8.452 1.00 0.00 648 HIS B N 6
ATOM 9459 C CA . HIS B 2 8 ? 5.970 -4.059 -8.491 1.00 0.00 648 HIS B CA 6
ATOM 9460 C C . HIS B 2 8 ? 5.151 -3.712 -7.260 1.00 0.00 648 HIS B C 6
ATOM 9461 O O . HIS B 2 8 ? 3.938 -3.533 -7.329 1.00 0.00 648 HIS B O 6
ATOM 9475 N N . SER B 2 9 ? 5.843 -3.580 -6.103 1.00 0.00 649 SER B N 6
ATOM 9476 C CA . SER B 2 9 ? 5.329 -3.291 -4.765 1.00 0.00 649 SER B CA 6
ATOM 9477 C C . SER B 2 9 ? 4.174 -2.309 -4.719 1.00 0.00 649 SER B C 6
ATOM 9478 O O . SER B 2 9 ? 3.095 -2.632 -4.228 1.00 0.00 649 SER B O 6
ATOM 9486 N N . VAL B 2 10 ? 4.352 -1.101 -5.301 1.00 0.00 650 VAL B N 6
ATOM 9487 C CA . VAL B 2 10 ? 3.400 -0.002 -5.268 1.00 0.00 650 VAL B CA 6
ATOM 9488 C C . VAL B 2 10 ? 2.087 -0.249 -6.000 1.00 0.00 650 VAL B C 6
ATOM 9489 O O . VAL B 2 10 ? 1.196 0.604 -5.990 1.00 0.00 650 VAL B O 6
ATOM 9502 N N . LEU B 2 11 ? 1.910 -1.442 -6.611 1.00 0.00 651 LEU B N 6
ATOM 9503 C CA . LEU B 2 11 ? 0.644 -1.948 -7.096 1.00 0.00 651 LEU B CA 6
ATOM 9504 C C . LEU B 2 11 ? -0.271 -2.368 -5.959 1.00 0.00 651 LEU B C 6
ATOM 9505 O O . LEU B 2 11 ? -1.486 -2.430 -6.142 1.00 0.00 651 LEU B O 6
ATOM 9521 N N . HIS B 2 12 ? 0.281 -2.630 -4.745 1.00 0.00 652 HIS B N 6
ATOM 9522 C CA . HIS B 2 12 ? -0.441 -3.019 -3.535 1.00 0.00 652 HIS B CA 6
ATOM 9523 C C . HIS B 2 12 ? -1.738 -2.275 -3.313 1.00 0.00 652 HIS B C 6
ATOM 9524 O O . HIS B 2 12 ? -2.783 -2.897 -3.181 1.00 0.00 652 HIS B O 6
ATOM 9538 N N . ARG B 2 13 ? -1.698 -0.931 -3.383 1.00 0.00 653 ARG B N 6
ATOM 9539 C CA . ARG B 2 13 ? -2.811 0.003 -3.464 1.00 0.00 653 ARG B CA 6
ATOM 9540 C C . ARG B 2 13 ? -4.005 -0.486 -4.268 1.00 0.00 653 ARG B C 6
ATOM 9541 O O . ARG B 2 13 ? -5.139 -0.491 -3.798 1.00 0.00 653 ARG B O 6
ATOM 9562 N N . ALA B 2 14 ? -3.751 -0.918 -5.520 1.00 0.00 654 ALA B N 6
ATOM 9563 C CA . ALA B 2 14 ? -4.755 -1.318 -6.473 1.00 0.00 654 ALA B CA 6
ATOM 9564 C C . ALA B 2 14 ? -5.387 -2.630 -6.083 1.00 0.00 654 ALA B C 6
ATOM 9565 O O . ALA B 2 14 ? -6.589 -2.813 -6.230 1.00 0.00 654 ALA B O 6
ATOM 9572 N N . LEU B 2 15 ? -4.598 -3.578 -5.533 1.00 0.00 655 LEU B N 6
ATOM 9573 C CA . LEU B 2 15 ? -5.161 -4.809 -5.012 1.00 0.00 655 LEU B CA 6
ATOM 9574 C C . LEU B 2 15 ? -5.904 -4.560 -3.708 1.00 0.00 655 LEU B C 6
ATOM 9575 O O . LEU B 2 15 ? -7.042 -4.991 -3.515 1.00 0.00 655 LEU B O 6
ATOM 9591 N N . GLN B 2 16 ? -5.271 -3.820 -2.779 1.00 0.00 656 GLN B N 6
ATOM 9592 C CA . GLN B 2 16 ? -5.766 -3.600 -1.443 1.00 0.00 656 GLN B CA 6
ATOM 9593 C C . GLN B 2 16 ? -7.022 -2.763 -1.395 1.00 0.00 656 GLN B C 6
ATOM 9594 O O . GLN B 2 16 ? -7.905 -3.074 -0.603 1.00 0.00 656 GLN B O 6
ATOM 9608 N N . ALA B 2 17 ? -7.157 -1.719 -2.246 1.00 0.00 657 ALA B N 6
ATOM 9609 C CA . ALA B 2 17 ? -8.353 -0.893 -2.307 1.00 0.00 657 ALA B CA 6
ATOM 9610 C C . ALA B 2 17 ? -9.441 -1.513 -3.168 1.00 0.00 657 ALA B C 6
ATOM 9611 O O . ALA B 2 17 ? -10.567 -1.024 -3.265 1.00 0.00 657 ALA B O 6
ATOM 9618 N N . TRP B 2 18 ? -9.132 -2.634 -3.839 1.00 0.00 658 TRP B N 6
ATOM 9619 C CA . TRP B 2 18 ? -10.118 -3.411 -4.534 1.00 0.00 658 TRP B CA 6
ATOM 9620 C C . TRP B 2 18 ? -10.753 -4.395 -3.570 1.00 0.00 658 TRP B C 6
ATOM 9621 O O . TRP B 2 18 ? -11.967 -4.572 -3.566 1.00 0.00 658 TRP B O 6
ATOM 9642 N N . VAL B 2 19 ? -9.952 -5.053 -2.699 1.00 0.00 659 VAL B N 6
ATOM 9643 C CA . VAL B 2 19 ? -10.512 -5.910 -1.666 1.00 0.00 659 VAL B CA 6
ATOM 9644 C C . VAL B 2 19 ? -11.078 -5.128 -0.489 1.00 0.00 659 VAL B C 6
ATOM 9645 O O . VAL B 2 19 ? -12.118 -5.491 0.056 1.00 0.00 659 VAL B O 6
ATOM 9658 N N . THR B 2 20 ? -10.406 -4.037 -0.068 1.00 0.00 660 THR B N 6
ATOM 9659 C CA . THR B 2 20 ? -10.788 -3.265 1.109 1.00 0.00 660 THR B CA 6
ATOM 9660 C C . THR B 2 20 ? -11.538 -1.993 0.681 1.00 0.00 660 THR B C 6
ATOM 9661 O O . THR B 2 20 ? -10.900 -1.135 0.012 1.00 0.00 660 THR B O 6
ATOM 9673 N N . THR A 1 1 ? -1.984 27.749 -5.223 1.00 0.00 94 THR A N 7
ATOM 9674 C CA . THR A 1 1 ? -1.620 26.297 -4.976 1.00 0.00 94 THR A CA 7
ATOM 9675 C C . THR A 1 1 ? -0.505 25.856 -5.890 1.00 0.00 94 THR A C 7
ATOM 9676 O O . THR A 1 1 ? -0.461 26.309 -7.027 1.00 0.00 94 THR A O 7
ATOM 9687 N N . GLN A 1 2 ? 0.387 24.951 -5.435 1.00 0.00 95 GLN A N 7
ATOM 9688 C CA . GLN A 1 2 ? 1.379 24.351 -6.306 1.00 0.00 95 GLN A CA 7
ATOM 9689 C C . GLN A 1 2 ? 0.781 23.177 -7.058 1.00 0.00 95 GLN A C 7
ATOM 9690 O O . GLN A 1 2 ? -0.322 22.725 -6.752 1.00 0.00 95 GLN A O 7
ATOM 9704 N N . LYS A 1 3 ? 1.516 22.650 -8.058 1.00 0.00 96 LYS A N 7
ATOM 9705 C CA . LYS A 1 3 ? 1.174 21.410 -8.710 1.00 0.00 96 LYS A CA 7
ATOM 9706 C C . LYS A 1 3 ? 2.482 20.719 -9.018 1.00 0.00 96 LYS A C 7
ATOM 9707 O O . LYS A 1 3 ? 3.553 21.292 -8.823 1.00 0.00 96 LYS A O 7
ATOM 9726 N N . MET A 1 4 ? 2.404 19.466 -9.508 1.00 0.00 97 MET A N 7
ATOM 9727 C CA . MET A 1 4 ? 3.553 18.707 -9.955 1.00 0.00 97 MET A CA 7
ATOM 9728 C C . MET A 1 4 ? 3.041 17.641 -10.896 1.00 0.00 97 MET A C 7
ATOM 9729 O O . MET A 1 4 ? 3.495 17.529 -12.031 1.00 0.00 97 MET A O 7
ATOM 9743 N N . SER A 1 5 ? 2.039 16.854 -10.449 1.00 0.00 98 SER A N 7
ATOM 9744 C CA . SER A 1 5 ? 1.323 15.890 -11.259 1.00 0.00 98 SER A CA 7
ATOM 9745 C C . SER A 1 5 ? 0.325 16.604 -12.145 1.00 0.00 98 SER A C 7
ATOM 9746 O O . SER A 1 5 ? -0.390 17.495 -11.686 1.00 0.00 98 SER A O 7
ATOM 9754 N N . GLU A 1 6 ? 0.252 16.226 -13.435 1.00 0.00 99 GLU A N 7
ATOM 9755 C CA . GLU A 1 6 ? -0.579 16.882 -14.432 1.00 0.00 99 GLU A CA 7
ATOM 9756 C C . GLU A 1 6 ? -1.397 15.891 -15.233 1.00 0.00 99 GLU A C 7
ATOM 9757 O O . GLU A 1 6 ? -2.528 16.180 -15.629 1.00 0.00 99 GLU A O 7
ATOM 9769 N N . LYS A 1 7 ? -0.843 14.697 -15.509 1.00 0.00 100 LYS A N 7
ATOM 9770 C CA . LYS A 1 7 ? -1.471 13.719 -16.371 1.00 0.00 100 LYS A CA 7
ATOM 9771 C C . LYS A 1 7 ? -0.833 12.411 -15.968 1.00 0.00 100 LYS A C 7
ATOM 9772 O O . LYS A 1 7 ? -0.087 11.796 -16.728 1.00 0.00 100 LYS A O 7
ATOM 9791 N N . ASP A 1 8 ? -1.052 11.995 -14.702 1.00 0.00 101 ASP A N 7
ATOM 9792 C CA . ASP A 1 8 ? -0.128 11.093 -14.045 1.00 0.00 101 ASP A CA 7
ATOM 9793 C C . ASP A 1 8 ? -0.864 9.926 -13.420 1.00 0.00 101 ASP A C 7
ATOM 9794 O O . ASP A 1 8 ? -0.519 8.763 -13.615 1.00 0.00 101 ASP A O 7
ATOM 9803 N N . THR A 1 9 ? -1.919 10.215 -12.636 1.00 0.00 102 THR A N 7
ATOM 9804 C CA . THR A 1 9 ? -2.702 9.245 -11.883 1.00 0.00 102 THR A CA 7
ATOM 9805 C C . THR A 1 9 ? -3.423 8.276 -12.782 1.00 0.00 102 THR A C 7
ATOM 9806 O O . THR A 1 9 ? -3.413 7.076 -12.538 1.00 0.00 102 THR A O 7
ATOM 9817 N N . LYS A 1 10 ? -4.028 8.747 -13.893 1.00 0.00 103 LYS A N 7
ATOM 9818 C CA . LYS A 1 10 ? -4.637 7.865 -14.879 1.00 0.00 103 LYS A CA 7
ATOM 9819 C C . LYS A 1 10 ? -3.628 6.903 -15.487 1.00 0.00 103 LYS A C 7
ATOM 9820 O O . LYS A 1 10 ? -3.928 5.733 -15.713 1.00 0.00 103 LYS A O 7
ATOM 9839 N N . GLU A 1 11 ? -2.382 7.367 -15.707 1.00 0.00 104 GLU A N 7
ATOM 9840 C CA . GLU A 1 11 ? -1.295 6.569 -16.226 1.00 0.00 104 GLU A CA 7
ATOM 9841 C C . GLU A 1 11 ? -0.852 5.543 -15.206 1.00 0.00 104 GLU A C 7
ATOM 9842 O O . GLU A 1 11 ? -0.585 4.395 -15.545 1.00 0.00 104 GLU A O 7
ATOM 9854 N N . GLU A 1 12 ? -0.821 5.923 -13.906 1.00 0.00 105 GLU A N 7
ATOM 9855 C CA . GLU A 1 12 ? -0.672 4.997 -12.794 1.00 0.00 105 GLU A CA 7
ATOM 9856 C C . GLU A 1 12 ? -1.758 3.929 -12.798 1.00 0.00 105 GLU A C 7
ATOM 9857 O O . GLU A 1 12 ? -1.450 2.746 -12.698 1.00 0.00 105 GLU A O 7
ATOM 9869 N N . ILE A 1 13 ? -3.047 4.307 -12.964 1.00 0.00 106 ILE A N 7
ATOM 9870 C CA . ILE A 1 13 ? -4.151 3.353 -13.052 1.00 0.00 106 ILE A CA 7
ATOM 9871 C C . ILE A 1 13 ? -4.027 2.450 -14.276 1.00 0.00 106 ILE A C 7
ATOM 9872 O O . ILE A 1 13 ? -4.188 1.233 -14.180 1.00 0.00 106 ILE A O 7
ATOM 9888 N N . LEU A 1 14 ? -3.683 2.996 -15.463 1.00 0.00 107 LEU A N 7
ATOM 9889 C CA . LEU A 1 14 ? -3.406 2.212 -16.659 1.00 0.00 107 LEU A CA 7
ATOM 9890 C C . LEU A 1 14 ? -2.216 1.275 -16.482 1.00 0.00 107 LEU A C 7
ATOM 9891 O O . LEU A 1 14 ? -2.250 0.114 -16.890 1.00 0.00 107 LEU A O 7
ATOM 9907 N N . LYS A 1 15 ? -1.138 1.738 -15.818 1.00 0.00 108 LYS A N 7
ATOM 9908 C CA . LYS A 1 15 ? -0.009 0.916 -15.437 1.00 0.00 108 LYS A CA 7
ATOM 9909 C C . LYS A 1 15 ? -0.392 -0.160 -14.436 1.00 0.00 108 LYS A C 7
ATOM 9910 O O . LYS A 1 15 ? 0.004 -1.307 -14.594 1.00 0.00 108 LYS A O 7
ATOM 9929 N N . ALA A 1 16 ? -1.210 0.161 -13.412 1.00 0.00 109 ALA A N 7
ATOM 9930 C CA . ALA A 1 16 ? -1.784 -0.795 -12.482 1.00 0.00 109 ALA A CA 7
ATOM 9931 C C . ALA A 1 16 ? -2.643 -1.841 -13.178 1.00 0.00 109 ALA A C 7
ATOM 9932 O O . ALA A 1 16 ? -2.548 -3.031 -12.884 1.00 0.00 109 ALA A O 7
ATOM 9939 N N . PHE A 1 17 ? -3.459 -1.427 -14.174 1.00 0.00 110 PHE A N 7
ATOM 9940 C CA . PHE A 1 17 ? -4.195 -2.314 -15.056 1.00 0.00 110 PHE A CA 7
ATOM 9941 C C . PHE A 1 17 ? -3.275 -3.271 -15.806 1.00 0.00 110 PHE A C 7
ATOM 9942 O O . PHE A 1 17 ? -3.556 -4.461 -15.863 1.00 0.00 110 PHE A O 7
ATOM 9959 N N . LYS A 1 18 ? -2.142 -2.788 -16.368 1.00 0.00 111 LYS A N 7
ATOM 9960 C CA . LYS A 1 18 ? -1.120 -3.639 -16.966 1.00 0.00 111 LYS A CA 7
ATOM 9961 C C . LYS A 1 18 ? -0.353 -4.497 -15.971 1.00 0.00 111 LYS A C 7
ATOM 9962 O O . LYS A 1 18 ? -0.006 -5.630 -16.279 1.00 0.00 111 LYS A O 7
ATOM 9981 N N . LEU A 1 19 ? -0.079 -4.003 -14.746 1.00 0.00 112 LEU A N 7
ATOM 9982 C CA . LEU A 1 19 ? 0.504 -4.786 -13.672 1.00 0.00 112 LEU A CA 7
ATOM 9983 C C . LEU A 1 19 ? -0.411 -5.905 -13.196 1.00 0.00 112 LEU A C 7
ATOM 9984 O O . LEU A 1 19 ? 0.060 -6.935 -12.725 1.00 0.00 112 LEU A O 7
ATOM 10000 N N . PHE A 1 20 ? -1.745 -5.745 -13.328 1.00 0.00 113 PHE A N 7
ATOM 10001 C CA . PHE A 1 20 ? -2.655 -6.874 -13.358 1.00 0.00 113 PHE A CA 7
ATOM 10002 C C . PHE A 1 20 ? -2.573 -7.642 -14.673 1.00 0.00 113 PHE A C 7
ATOM 10003 O O . PHE A 1 20 ? -2.110 -8.771 -14.689 1.00 0.00 113 PHE A O 7
ATOM 10020 N N . ASP A 1 21 ? -3.034 -7.079 -15.809 1.00 0.00 114 ASP A N 7
ATOM 10021 C CA . ASP A 1 21 ? -3.136 -7.768 -17.086 1.00 0.00 114 ASP A CA 7
ATOM 10022 C C . ASP A 1 21 ? -1.772 -7.903 -17.770 1.00 0.00 114 ASP A C 7
ATOM 10023 O O . ASP A 1 21 ? -1.506 -7.308 -18.813 1.00 0.00 114 ASP A O 7
ATOM 10032 N N . ASP A 1 22 ? -0.871 -8.735 -17.200 1.00 0.00 115 ASP A N 7
ATOM 10033 C CA . ASP A 1 22 ? 0.408 -9.074 -17.803 1.00 0.00 115 ASP A CA 7
ATOM 10034 C C . ASP A 1 22 ? 0.283 -10.294 -18.713 1.00 0.00 115 ASP A C 7
ATOM 10035 O O . ASP A 1 22 ? 1.196 -10.627 -19.468 1.00 0.00 115 ASP A O 7
ATOM 10044 N N . ASP A 1 23 ? -0.901 -10.948 -18.706 1.00 0.00 116 ASP A N 7
ATOM 10045 C CA . ASP A 1 23 ? -1.303 -12.015 -19.594 1.00 0.00 116 ASP A CA 7
ATOM 10046 C C . ASP A 1 23 ? -1.820 -11.436 -20.898 1.00 0.00 116 ASP A C 7
ATOM 10047 O O . ASP A 1 23 ? -2.030 -12.168 -21.865 1.00 0.00 116 ASP A O 7
ATOM 10056 N N . GLU A 1 24 ? -1.992 -10.095 -20.937 1.00 0.00 117 GLU A N 7
ATOM 10057 C CA . GLU A 1 24 ? -2.331 -9.300 -22.102 1.00 0.00 117 GLU A CA 7
ATOM 10058 C C . GLU A 1 24 ? -3.631 -9.720 -22.752 1.00 0.00 117 GLU A C 7
ATOM 10059 O O . GLU A 1 24 ? -3.723 -9.909 -23.965 1.00 0.00 117 GLU A O 7
ATOM 10071 N N . THR A 1 25 ? -4.699 -9.845 -21.940 1.00 0.00 118 THR A N 7
ATOM 10072 C CA . THR A 1 25 ? -6.020 -10.182 -22.436 1.00 0.00 118 THR A CA 7
ATOM 10073 C C . THR A 1 25 ? -6.889 -8.943 -22.479 1.00 0.00 118 THR A C 7
ATOM 10074 O O . THR A 1 25 ? -8.016 -9.011 -22.968 1.00 0.00 118 THR A O 7
ATOM 10085 N N . GLY A 1 26 ? -6.408 -7.789 -21.956 1.00 0.00 119 GLY A N 7
ATOM 10086 C CA . GLY A 1 26 ? -7.130 -6.526 -21.993 1.00 0.00 119 GLY A CA 7
ATOM 10087 C C . GLY A 1 26 ? -8.116 -6.418 -20.873 1.00 0.00 119 GLY A C 7
ATOM 10088 O O . GLY A 1 26 ? -8.993 -5.564 -20.880 1.00 0.00 119 GLY A O 7
ATOM 10092 N N . LYS A 1 27 ? -7.999 -7.312 -19.881 1.00 0.00 120 LYS A N 7
ATOM 10093 C CA . LYS A 1 27 ? -8.950 -7.460 -18.810 1.00 0.00 120 LYS A CA 7
ATOM 10094 C C . LYS A 1 27 ? -8.179 -7.906 -17.611 1.00 0.00 120 LYS A C 7
ATOM 10095 O O . LYS A 1 27 ? -7.143 -8.552 -17.730 1.00 0.00 120 LYS A O 7
ATOM 10114 N N . ILE A 1 28 ? -8.689 -7.623 -16.403 1.00 0.00 121 ILE A N 7
ATOM 10115 C CA . ILE A 1 28 ? -8.126 -8.210 -15.208 1.00 0.00 121 ILE A CA 7
ATOM 10116 C C . ILE A 1 28 ? -8.713 -9.589 -15.062 1.00 0.00 121 ILE A C 7
ATOM 10117 O O . ILE A 1 28 ? -9.890 -9.781 -14.742 1.00 0.00 121 ILE A O 7
ATOM 10133 N N . SER A 1 29 ? -7.869 -10.588 -15.362 1.00 0.00 122 SER A N 7
ATOM 10134 C CA . SER A 1 29 ? -8.242 -11.973 -15.381 1.00 0.00 122 SER A CA 7
ATOM 10135 C C . SER A 1 29 ? -8.156 -12.574 -14.001 1.00 0.00 122 SER A C 7
ATOM 10136 O O . SER A 1 29 ? -7.410 -12.108 -13.144 1.00 0.00 122 SER A O 7
ATOM 10144 N N . PHE A 1 30 ? -8.913 -13.667 -13.752 1.00 0.00 123 PHE A N 7
ATOM 10145 C CA . PHE A 1 30 ? -8.882 -14.402 -12.494 1.00 0.00 123 PHE A CA 7
ATOM 10146 C C . PHE A 1 30 ? -7.502 -15.011 -12.307 1.00 0.00 123 PHE A C 7
ATOM 10147 O O . PHE A 1 30 ? -6.923 -15.024 -11.217 1.00 0.00 123 PHE A O 7
ATOM 10164 N N . LYS A 1 31 ? -6.941 -15.475 -13.442 1.00 0.00 124 LYS A N 7
ATOM 10165 C CA . LYS A 1 31 ? -5.604 -15.984 -13.621 1.00 0.00 124 LYS A CA 7
ATOM 10166 C C . LYS A 1 31 ? -4.583 -14.998 -13.081 1.00 0.00 124 LYS A C 7
ATOM 10167 O O . LYS A 1 31 ? -3.779 -15.328 -12.208 1.00 0.00 124 LYS A O 7
ATOM 10186 N N . ASN A 1 32 ? -4.619 -13.731 -13.569 1.00 0.00 125 ASN A N 7
ATOM 10187 C CA . ASN A 1 32 ? -3.665 -12.741 -13.129 1.00 0.00 125 ASN A CA 7
ATOM 10188 C C . ASN A 1 32 ? -4.013 -12.144 -11.775 1.00 0.00 125 ASN A C 7
ATOM 10189 O O . ASN A 1 32 ? -3.126 -11.762 -11.022 1.00 0.00 125 ASN A O 7
ATOM 10200 N N . LEU A 1 33 ? -5.300 -12.113 -11.367 1.00 0.00 126 LEU A N 7
ATOM 10201 C CA . LEU A 1 33 ? -5.700 -11.810 -9.993 1.00 0.00 126 LEU A CA 7
ATOM 10202 C C . LEU A 1 33 ? -4.987 -12.721 -8.986 1.00 0.00 126 LEU A C 7
ATOM 10203 O O . LEU A 1 33 ? -4.358 -12.268 -8.027 1.00 0.00 126 LEU A O 7
ATOM 10219 N N . LYS A 1 34 ? -5.020 -14.047 -9.249 1.00 0.00 127 LYS A N 7
ATOM 10220 C CA . LYS A 1 34 ? -4.315 -15.058 -8.485 1.00 0.00 127 LYS A CA 7
ATOM 10221 C C . LYS A 1 34 ? -2.798 -14.927 -8.548 1.00 0.00 127 LYS A C 7
ATOM 10222 O O . LYS A 1 34 ? -2.098 -15.084 -7.550 1.00 0.00 127 LYS A O 7
ATOM 10241 N N . ARG A 1 35 ? -2.253 -14.589 -9.733 1.00 0.00 128 ARG A N 7
ATOM 10242 C CA . ARG A 1 35 ? -0.851 -14.262 -9.934 1.00 0.00 128 ARG A CA 7
ATOM 10243 C C . ARG A 1 35 ? -0.410 -13.060 -9.113 1.00 0.00 128 ARG A C 7
ATOM 10244 O O . ARG A 1 35 ? 0.545 -13.151 -8.349 1.00 0.00 128 ARG A O 7
ATOM 10265 N N . VAL A 1 36 ? -1.123 -11.917 -9.213 1.00 0.00 129 VAL A N 7
ATOM 10266 C CA . VAL A 1 36 ? -0.908 -10.700 -8.445 1.00 0.00 129 VAL A CA 7
ATOM 10267 C C . VAL A 1 36 ? -0.953 -10.975 -6.955 1.00 0.00 129 VAL A C 7
ATOM 10268 O O . VAL A 1 36 ? -0.059 -10.569 -6.215 1.00 0.00 129 VAL A O 7
ATOM 10281 N N . ALA A 1 37 ? -1.963 -11.738 -6.481 1.00 0.00 130 ALA A N 7
ATOM 10282 C CA . ALA A 1 37 ? -2.044 -12.214 -5.112 1.00 0.00 130 ALA A CA 7
ATOM 10283 C C . ALA A 1 37 ? -0.780 -12.903 -4.601 1.00 0.00 130 ALA A C 7
ATOM 10284 O O . ALA A 1 37 ? -0.237 -12.527 -3.561 1.00 0.00 130 ALA A O 7
ATOM 10291 N N . LYS A 1 38 ? -0.251 -13.904 -5.343 1.00 0.00 131 LYS A N 7
ATOM 10292 C CA . LYS A 1 38 ? 0.976 -14.579 -4.947 1.00 0.00 131 LYS A CA 7
ATOM 10293 C C . LYS A 1 38 ? 2.224 -13.733 -5.171 1.00 0.00 131 LYS A C 7
ATOM 10294 O O . LYS A 1 38 ? 3.182 -13.850 -4.411 1.00 0.00 131 LYS A O 7
ATOM 10313 N N . GLU A 1 39 ? 2.245 -12.845 -6.193 1.00 0.00 132 GLU A N 7
ATOM 10314 C CA . GLU A 1 39 ? 3.369 -11.965 -6.479 1.00 0.00 132 GLU A CA 7
ATOM 10315 C C . GLU A 1 39 ? 3.508 -10.842 -5.462 1.00 0.00 132 GLU A C 7
ATOM 10316 O O . GLU A 1 39 ? 4.622 -10.442 -5.135 1.00 0.00 132 GLU A O 7
ATOM 10328 N N . LEU A 1 40 ? 2.393 -10.323 -4.888 1.00 0.00 133 LEU A N 7
ATOM 10329 C CA . LEU A 1 40 ? 2.469 -9.499 -3.679 1.00 0.00 133 LEU A CA 7
ATOM 10330 C C . LEU A 1 40 ? 2.862 -10.360 -2.491 1.00 0.00 133 LEU A C 7
ATOM 10331 O O . LEU A 1 40 ? 3.629 -9.933 -1.632 1.00 0.00 133 LEU A O 7
ATOM 10347 N N . GLY A 1 41 ? 2.337 -11.601 -2.430 1.00 0.00 134 GLY A N 7
ATOM 10348 C CA . GLY A 1 41 ? 2.661 -12.559 -1.388 1.00 0.00 134 GLY A CA 7
ATOM 10349 C C . GLY A 1 41 ? 1.584 -12.585 -0.357 1.00 0.00 134 GLY A C 7
ATOM 10350 O O . GLY A 1 41 ? 1.855 -12.709 0.834 1.00 0.00 134 GLY A O 7
ATOM 10354 N N . GLU A 1 42 ? 0.320 -12.472 -0.801 1.00 0.00 135 GLU A N 7
ATOM 10355 C CA . GLU A 1 42 ? -0.818 -12.449 0.085 1.00 0.00 135 GLU A CA 7
ATOM 10356 C C . GLU A 1 42 ? -1.377 -13.835 0.318 1.00 0.00 135 GLU A C 7
ATOM 10357 O O . GLU A 1 42 ? -0.967 -14.837 -0.265 1.00 0.00 135 GLU A O 7
ATOM 10369 N N . ASN A 1 43 ? -2.351 -13.882 1.238 1.00 0.00 136 ASN A N 7
ATOM 10370 C CA . ASN A 1 43 ? -2.992 -15.060 1.753 1.00 0.00 136 ASN A CA 7
ATOM 10371 C C . ASN A 1 43 ? -4.216 -15.322 0.901 1.00 0.00 136 ASN A C 7
ATOM 10372 O O . ASN A 1 43 ? -4.221 -16.210 0.050 1.00 0.00 136 ASN A O 7
ATOM 10383 N N . LEU A 1 44 ? -5.279 -14.510 1.112 1.00 0.00 137 LEU A N 7
ATOM 10384 C CA . LEU A 1 44 ? -6.530 -14.543 0.378 1.00 0.00 137 LEU A CA 7
ATOM 10385 C C . LEU A 1 44 ? -7.192 -15.918 0.421 1.00 0.00 137 LEU A C 7
ATOM 10386 O O . LEU A 1 44 ? -7.247 -16.560 1.470 1.00 0.00 137 LEU A O 7
ATOM 10402 N N . THR A 1 45 ? -7.756 -16.405 -0.698 1.00 0.00 138 THR A N 7
ATOM 10403 C CA . THR A 1 45 ? -8.349 -17.721 -0.862 1.00 0.00 138 THR A CA 7
ATOM 10404 C C . THR A 1 45 ? -8.602 -17.697 -2.351 1.00 0.00 138 THR A C 7
ATOM 10405 O O . THR A 1 45 ? -7.977 -16.871 -3.017 1.00 0.00 138 THR A O 7
ATOM 10416 N N . ASP A 1 46 ? -9.513 -18.509 -2.934 1.00 0.00 139 ASP A N 7
ATOM 10417 C CA . ASP A 1 46 ? -9.894 -18.352 -4.331 1.00 0.00 139 ASP A CA 7
ATOM 10418 C C . ASP A 1 46 ? -11.132 -17.478 -4.380 1.00 0.00 139 ASP A C 7
ATOM 10419 O O . ASP A 1 46 ? -11.269 -16.591 -5.223 1.00 0.00 139 ASP A O 7
ATOM 10428 N N . GLU A 1 47 ? -12.034 -17.686 -3.406 1.00 0.00 140 GLU A N 7
ATOM 10429 C CA . GLU A 1 47 ? -13.228 -16.945 -3.085 1.00 0.00 140 GLU A CA 7
ATOM 10430 C C . GLU A 1 47 ? -12.987 -15.450 -3.016 1.00 0.00 140 GLU A C 7
ATOM 10431 O O . GLU A 1 47 ? -13.666 -14.679 -3.681 1.00 0.00 140 GLU A O 7
ATOM 10443 N N . GLU A 1 48 ? -11.955 -15.016 -2.262 1.00 0.00 141 GLU A N 7
ATOM 10444 C CA . GLU A 1 48 ? -11.490 -13.643 -2.162 1.00 0.00 141 GLU A CA 7
ATOM 10445 C C . GLU A 1 48 ? -11.157 -13.001 -3.506 1.00 0.00 141 GLU A C 7
ATOM 10446 O O . GLU A 1 48 ? -11.519 -11.860 -3.791 1.00 0.00 141 GLU A O 7
ATOM 10458 N N . LEU A 1 49 ? -10.468 -13.749 -4.396 1.00 0.00 142 LEU A N 7
ATOM 10459 C CA . LEU A 1 49 ? -10.147 -13.314 -5.739 1.00 0.00 142 LEU A CA 7
ATOM 10460 C C . LEU A 1 49 ? -11.416 -13.203 -6.566 1.00 0.00 142 LEU A C 7
ATOM 10461 O O . LEU A 1 49 ? -11.635 -12.239 -7.300 1.00 0.00 142 LEU A O 7
ATOM 10477 N N . GLN A 1 50 ? -12.305 -14.210 -6.425 1.00 0.00 143 GLN A N 7
ATOM 10478 C CA . GLN A 1 50 ? -13.578 -14.312 -7.101 1.00 0.00 143 GLN A CA 7
ATOM 10479 C C . GLN A 1 50 ? -14.527 -13.196 -6.699 1.00 0.00 143 GLN A C 7
ATOM 10480 O O . GLN A 1 50 ? -15.185 -12.628 -7.562 1.00 0.00 143 GLN A O 7
ATOM 10494 N N . GLU A 1 51 ? -14.563 -12.815 -5.400 1.00 0.00 144 GLU A N 7
ATOM 10495 C CA . GLU A 1 51 ? -15.259 -11.655 -4.859 1.00 0.00 144 GLU A CA 7
ATOM 10496 C C . GLU A 1 51 ? -14.863 -10.369 -5.563 1.00 0.00 144 GLU A C 7
ATOM 10497 O O . GLU A 1 51 ? -15.720 -9.624 -6.032 1.00 0.00 144 GLU A O 7
ATOM 10509 N N . MET A 1 52 ? -13.546 -10.090 -5.719 1.00 0.00 145 MET A N 7
ATOM 10510 C CA . MET A 1 52 ? -13.065 -8.968 -6.514 1.00 0.00 145 MET A CA 7
ATOM 10511 C C . MET A 1 52 ? -13.560 -8.986 -7.959 1.00 0.00 145 MET A C 7
ATOM 10512 O O . MET A 1 52 ? -14.004 -7.968 -8.489 1.00 0.00 145 MET A O 7
ATOM 10526 N N . ILE A 1 53 ? -13.543 -10.161 -8.627 1.00 0.00 146 ILE A N 7
ATOM 10527 C CA . ILE A 1 53 ? -14.127 -10.322 -9.952 1.00 0.00 146 ILE A CA 7
ATOM 10528 C C . ILE A 1 53 ? -15.632 -10.054 -9.958 1.00 0.00 146 ILE A C 7
ATOM 10529 O O . ILE A 1 53 ? -16.107 -9.234 -10.744 1.00 0.00 146 ILE A O 7
ATOM 10545 N N . ASP A 1 54 ? -16.409 -10.708 -9.061 1.00 0.00 147 ASP A N 7
ATOM 10546 C CA . ASP A 1 54 ? -17.858 -10.584 -8.969 1.00 0.00 147 ASP A CA 7
ATOM 10547 C C . ASP A 1 54 ? -18.307 -9.173 -8.601 1.00 0.00 147 ASP A C 7
ATOM 10548 O O . ASP A 1 54 ? -19.313 -8.681 -9.106 1.00 0.00 147 ASP A O 7
ATOM 10557 N N . GLU A 1 55 ? -17.538 -8.457 -7.743 1.00 0.00 148 GLU A N 7
ATOM 10558 C CA . GLU A 1 55 ? -17.714 -7.038 -7.480 1.00 0.00 148 GLU A CA 7
ATOM 10559 C C . GLU A 1 55 ? -17.610 -6.223 -8.746 1.00 0.00 148 GLU A C 7
ATOM 10560 O O . GLU A 1 55 ? -18.534 -5.485 -9.101 1.00 0.00 148 GLU A O 7
ATOM 10572 N N . ALA A 1 56 ? -16.458 -6.325 -9.440 1.00 0.00 149 ALA A N 7
ATOM 10573 C CA . ALA A 1 56 ? -16.104 -5.407 -10.490 1.00 0.00 149 ALA A CA 7
ATOM 10574 C C . ALA A 1 56 ? -16.762 -5.704 -11.814 1.00 0.00 149 ALA A C 7
ATOM 10575 O O . ALA A 1 56 ? -17.067 -4.767 -12.551 1.00 0.00 149 ALA A O 7
ATOM 10582 N N . ASP A 1 57 ? -17.019 -6.986 -12.166 1.00 0.00 150 ASP A N 7
ATOM 10583 C CA . ASP A 1 57 ? -17.600 -7.337 -13.451 1.00 0.00 150 ASP A CA 7
ATOM 10584 C C . ASP A 1 57 ? -19.095 -7.020 -13.527 1.00 0.00 150 ASP A C 7
ATOM 10585 O O . ASP A 1 57 ? -19.979 -7.875 -13.545 1.00 0.00 150 ASP A O 7
ATOM 10594 N N . ARG A 1 58 ? -19.389 -5.714 -13.606 1.00 0.00 151 ARG A N 7
ATOM 10595 C CA . ARG A 1 58 ? -20.709 -5.172 -13.798 1.00 0.00 151 ARG A CA 7
ATOM 10596 C C . ARG A 1 58 ? -21.027 -5.041 -15.272 1.00 0.00 151 ARG A C 7
ATOM 10597 O O . ARG A 1 58 ? -22.165 -4.769 -15.646 1.00 0.00 151 ARG A O 7
ATOM 10618 N N . ASP A 1 59 ? -20.026 -5.305 -16.143 1.00 0.00 152 ASP A N 7
ATOM 10619 C CA . ASP A 1 59 ? -20.206 -5.581 -17.552 1.00 0.00 152 ASP A CA 7
ATOM 10620 C C . ASP A 1 59 ? -21.068 -6.828 -17.751 1.00 0.00 152 ASP A C 7
ATOM 10621 O O . ASP A 1 59 ? -21.974 -6.832 -18.584 1.00 0.00 152 ASP A O 7
ATOM 10630 N N . GLY A 1 60 ? -20.820 -7.909 -16.966 1.00 0.00 153 GLY A N 7
ATOM 10631 C CA . GLY A 1 60 ? -21.587 -9.145 -17.040 1.00 0.00 153 GLY A CA 7
ATOM 10632 C C . GLY A 1 60 ? -20.878 -10.133 -17.915 1.00 0.00 153 GLY A C 7
ATOM 10633 O O . GLY A 1 60 ? -21.493 -10.848 -18.703 1.00 0.00 153 GLY A O 7
ATOM 10637 N N . ASP A 1 61 ? -19.543 -10.164 -17.786 1.00 0.00 154 ASP A N 7
ATOM 10638 C CA . ASP A 1 61 ? -18.629 -10.845 -18.664 1.00 0.00 154 ASP A CA 7
ATOM 10639 C C . ASP A 1 61 ? -18.074 -12.074 -17.968 1.00 0.00 154 ASP A C 7
ATOM 10640 O O . ASP A 1 61 ? -18.434 -13.203 -18.297 1.00 0.00 154 ASP A O 7
ATOM 10649 N N . GLY A 1 62 ? -17.159 -11.887 -16.998 1.00 0.00 155 GLY A N 7
ATOM 10650 C CA . GLY A 1 62 ? -16.402 -12.987 -16.446 1.00 0.00 155 GLY A CA 7
ATOM 10651 C C . GLY A 1 62 ? -15.039 -12.515 -16.057 1.00 0.00 155 GLY A C 7
ATOM 10652 O O . GLY A 1 62 ? -14.556 -12.861 -14.982 1.00 0.00 155 GLY A O 7
ATOM 10656 N N . GLU A 1 63 ? -14.365 -11.722 -16.925 1.00 0.00 156 GLU A N 7
ATOM 10657 C CA . GLU A 1 63 ? -13.079 -11.141 -16.572 1.00 0.00 156 GLU A CA 7
ATOM 10658 C C . GLU A 1 63 ? -13.075 -9.636 -16.756 1.00 0.00 156 GLU A C 7
ATOM 10659 O O . GLU A 1 63 ? -13.645 -9.073 -17.695 1.00 0.00 156 GLU A O 7
ATOM 10671 N N . VAL A 1 64 ? -12.427 -8.942 -15.790 1.00 0.00 157 VAL A N 7
ATOM 10672 C CA . VAL A 1 64 ? -12.817 -7.606 -15.360 1.00 0.00 157 VAL A CA 7
ATOM 10673 C C . VAL A 1 64 ? -12.307 -6.527 -16.275 1.00 0.00 157 VAL A C 7
ATOM 10674 O O . VAL A 1 64 ? -11.130 -6.457 -16.625 1.00 0.00 157 VAL A O 7
ATOM 10687 N N . SER A 1 65 ? -13.228 -5.638 -16.679 1.00 0.00 158 SER A N 7
ATOM 10688 C CA . SER A 1 65 ? -13.010 -4.654 -17.703 1.00 0.00 158 SER A CA 7
ATOM 10689 C C . SER A 1 65 ? -12.177 -3.461 -17.280 1.00 0.00 158 SER A C 7
ATOM 10690 O O . SER A 1 65 ? -12.004 -3.131 -16.104 1.00 0.00 158 SER A O 7
ATOM 10698 N N . GLU A 1 66 ? -11.672 -2.757 -18.308 1.00 0.00 159 GLU A N 7
ATOM 10699 C CA . GLU A 1 66 ? -10.910 -1.537 -18.263 1.00 0.00 159 GLU A CA 7
ATOM 10700 C C . GLU A 1 66 ? -11.730 -0.450 -17.615 1.00 0.00 159 GLU A C 7
ATOM 10701 O O . GLU A 1 66 ? -11.303 0.194 -16.655 1.00 0.00 159 GLU A O 7
ATOM 10713 N N . GLN A 1 67 ? -12.977 -0.281 -18.116 1.00 0.00 160 GLN A N 7
ATOM 10714 C CA . GLN A 1 67 ? -13.947 0.661 -17.610 1.00 0.00 160 GLN A CA 7
ATOM 10715 C C . GLN A 1 67 ? -14.252 0.461 -16.143 1.00 0.00 160 GLN A C 7
ATOM 10716 O O . GLN A 1 67 ? -14.214 1.428 -15.386 1.00 0.00 160 GLN A O 7
ATOM 10730 N N . GLU A 1 68 ? -14.512 -0.779 -15.669 1.00 0.00 161 GLU A N 7
ATOM 10731 C CA . GLU A 1 68 ? -14.856 -0.981 -14.276 1.00 0.00 161 GLU A CA 7
ATOM 10732 C C . GLU A 1 68 ? -13.658 -0.915 -13.362 1.00 0.00 161 GLU A C 7
ATOM 10733 O O . GLU A 1 68 ? -13.787 -0.461 -12.226 1.00 0.00 161 GLU A O 7
ATOM 10745 N N . PHE A 1 69 ? -12.443 -1.274 -13.841 1.00 0.00 162 PHE A N 7
ATOM 10746 C CA . PHE A 1 69 ? -11.223 -1.008 -13.098 1.00 0.00 162 PHE A CA 7
ATOM 10747 C C . PHE A 1 69 ? -10.999 0.490 -12.900 1.00 0.00 162 PHE A C 7
ATOM 10748 O O . PHE A 1 69 ? -10.763 0.966 -11.788 1.00 0.00 162 PHE A O 7
ATOM 10765 N N . LEU A 1 70 ? -11.116 1.283 -13.988 1.00 0.00 163 LEU A N 7
ATOM 10766 C CA . LEU A 1 70 ? -11.029 2.740 -13.924 1.00 0.00 163 LEU A CA 7
ATOM 10767 C C . LEU A 1 70 ? -12.124 3.314 -13.041 1.00 0.00 163 LEU A C 7
ATOM 10768 O O . LEU A 1 70 ? -11.881 4.220 -12.244 1.00 0.00 163 LEU A O 7
ATOM 10784 N N . ARG A 1 71 ? -13.351 2.749 -13.117 1.00 0.00 164 ARG A N 7
ATOM 10785 C CA . ARG A 1 71 ? -14.448 3.071 -12.230 1.00 0.00 164 ARG A CA 7
ATOM 10786 C C . ARG A 1 71 ? -14.129 2.842 -10.764 1.00 0.00 164 ARG A C 7
ATOM 10787 O O . ARG A 1 71 ? -14.253 3.776 -9.979 1.00 0.00 164 ARG A O 7
ATOM 10808 N N . ILE A 1 72 ? -13.682 1.629 -10.339 1.00 0.00 165 ILE A N 7
ATOM 10809 C CA . ILE A 1 72 ? -13.362 1.362 -8.937 1.00 0.00 165 ILE A CA 7
ATOM 10810 C C . ILE A 1 72 ? -12.219 2.212 -8.412 1.00 0.00 165 ILE A C 7
ATOM 10811 O O . ILE A 1 72 ? -12.256 2.677 -7.271 1.00 0.00 165 ILE A O 7
ATOM 10827 N N . MET A 1 73 ? -11.197 2.496 -9.249 1.00 0.00 166 MET A N 7
ATOM 10828 C CA . MET A 1 73 ? -10.077 3.325 -8.854 1.00 0.00 166 MET A CA 7
ATOM 10829 C C . MET A 1 73 ? -10.472 4.792 -8.760 1.00 0.00 166 MET A C 7
ATOM 10830 O O . MET A 1 73 ? -9.994 5.508 -7.887 1.00 0.00 166 MET A O 7
ATOM 10844 N N . LYS A 1 74 ? -11.402 5.269 -9.619 1.00 0.00 167 LYS A N 7
ATOM 10845 C CA . LYS A 1 74 ? -11.985 6.591 -9.475 1.00 0.00 167 LYS A CA 7
ATOM 10846 C C . LYS A 1 74 ? -12.961 6.683 -8.305 1.00 0.00 167 LYS A C 7
ATOM 10847 O O . LYS A 1 74 ? -12.961 7.678 -7.585 1.00 0.00 167 LYS A O 7
ATOM 10866 N N . LYS A 1 75 ? -13.807 5.645 -8.080 1.00 0.00 168 LYS A N 7
ATOM 10867 C CA . LYS A 1 75 ? -14.699 5.522 -6.930 1.00 0.00 168 LYS A CA 7
ATOM 10868 C C . LYS A 1 75 ? -13.943 5.547 -5.610 1.00 0.00 168 LYS A C 7
ATOM 10869 O O . LYS A 1 75 ? -14.109 6.487 -4.839 1.00 0.00 168 LYS A O 7
ATOM 10888 N N . THR A 1 76 ? -13.128 4.490 -5.346 1.00 0.00 169 THR A N 7
ATOM 10889 C CA . THR A 1 76 ? -12.337 4.186 -4.139 1.00 0.00 169 THR A CA 7
ATOM 10890 C C . THR A 1 76 ? -12.746 4.914 -2.869 1.00 0.00 169 THR A C 7
ATOM 10891 O O . THR A 1 76 ? -13.560 4.390 -2.114 1.00 0.00 169 THR A O 7
ATOM 10902 N N . SER A 1 77 ? -12.206 6.130 -2.597 1.00 0.00 170 SER A N 7
ATOM 10903 C CA . SER A 1 77 ? -12.594 6.986 -1.481 1.00 0.00 170 SER A CA 7
ATOM 10904 C C . SER A 1 77 ? -12.344 6.412 -0.090 1.00 0.00 170 SER A C 7
ATOM 10905 O O . SER A 1 77 ? -12.807 6.976 0.902 1.00 0.00 170 SER A O 7
ATOM 10913 N N . LEU A 1 78 ? -11.613 5.285 0.009 1.00 0.00 171 LEU A N 7
ATOM 10914 C CA . LEU A 1 78 ? -11.350 4.596 1.251 1.00 0.00 171 LEU A CA 7
ATOM 10915 C C . LEU A 1 78 ? -9.888 4.767 1.593 1.00 0.00 171 LEU A C 7
ATOM 10916 O O . LEU A 1 78 ? -9.543 5.460 2.550 1.00 0.00 171 LEU A O 7
ATOM 10932 N N . TYR A 1 79 ? -8.992 4.170 0.785 1.00 0.00 172 TYR A N 7
ATOM 10933 C CA . TYR A 1 79 ? -7.566 4.335 0.868 1.00 0.00 172 TYR A CA 7
ATOM 10934 C C . TYR A 1 79 ? -7.007 3.789 -0.459 1.00 0.00 172 TYR A C 7
ATOM 10935 O O . TYR A 1 79 ? -7.799 3.135 -1.195 1.00 0.00 172 TYR A O 7
ATOM 10954 N N . ARG B 2 1 ? -9.133 20.064 -16.965 1.00 0.00 641 ARG B N 7
ATOM 10955 C CA . ARG B 2 1 ? -8.713 18.687 -16.462 1.00 0.00 641 ARG B CA 7
ATOM 10956 C C . ARG B 2 1 ? -7.679 18.993 -15.426 1.00 0.00 641 ARG B C 7
ATOM 10957 O O . ARG B 2 1 ? -7.379 20.193 -15.401 1.00 0.00 641 ARG B O 7
ATOM 10978 N N . ALA B 2 2 ? -7.181 18.047 -14.616 1.00 0.00 642 ALA B N 7
ATOM 10979 C CA . ALA B 2 2 ? -6.152 18.332 -13.651 1.00 0.00 642 ALA B CA 7
ATOM 10980 C C . ALA B 2 2 ? -5.680 16.994 -13.141 1.00 0.00 642 ALA B C 7
ATOM 10981 O O . ALA B 2 2 ? -6.283 15.970 -13.456 1.00 0.00 642 ALA B O 7
ATOM 10988 N N . ASP B 2 3 ? -4.605 17.009 -12.335 1.00 0.00 643 ASP B N 7
ATOM 10989 C CA . ASP B 2 3 ? -4.108 15.898 -11.575 1.00 0.00 643 ASP B CA 7
ATOM 10990 C C . ASP B 2 3 ? -3.376 16.626 -10.459 1.00 0.00 643 ASP B C 7
ATOM 10991 O O . ASP B 2 3 ? -3.164 17.838 -10.587 1.00 0.00 643 ASP B O 7
ATOM 11000 N N . LEU B 2 4 ? -3.016 15.922 -9.365 1.00 0.00 644 LEU B N 7
ATOM 11001 C CA . LEU B 2 4 ? -2.448 16.524 -8.170 1.00 0.00 644 LEU B CA 7
ATOM 11002 C C . LEU B 2 4 ? -2.054 15.458 -7.152 1.00 0.00 644 LEU B C 7
ATOM 11003 O O . LEU B 2 4 ? -2.875 15.007 -6.355 1.00 0.00 644 LEU B O 7
ATOM 11019 N N . HIS B 2 5 ? -0.764 15.047 -7.129 1.00 0.00 645 HIS B N 7
ATOM 11020 C CA . HIS B 2 5 ? -0.176 14.217 -6.086 1.00 0.00 645 HIS B CA 7
ATOM 11021 C C . HIS B 2 5 ? -0.710 12.788 -6.061 1.00 0.00 645 HIS B C 7
ATOM 11022 O O . HIS B 2 5 ? -1.017 12.219 -7.104 1.00 0.00 645 HIS B O 7
ATOM 11036 N N . HIS B 2 6 ? -0.770 12.165 -4.851 1.00 0.00 646 HIS B N 7
ATOM 11037 C CA . HIS B 2 6 ? -0.969 10.744 -4.556 1.00 0.00 646 HIS B CA 7
ATOM 11038 C C . HIS B 2 6 ? -0.560 9.765 -5.642 1.00 0.00 646 HIS B C 7
ATOM 11039 O O . HIS B 2 6 ? -1.354 8.971 -6.131 1.00 0.00 646 HIS B O 7
ATOM 11053 N N . GLN B 2 7 ? 0.718 9.833 -6.052 1.00 0.00 647 GLN B N 7
ATOM 11054 C CA . GLN B 2 7 ? 1.208 9.206 -7.257 1.00 0.00 647 GLN B CA 7
ATOM 11055 C C . GLN B 2 7 ? 2.026 7.997 -6.870 1.00 0.00 647 GLN B C 7
ATOM 11056 O O . GLN B 2 7 ? 3.166 8.108 -6.420 1.00 0.00 647 GLN B O 7
ATOM 11070 N N . HIS B 2 8 ? 1.424 6.794 -6.970 1.00 0.00 648 HIS B N 7
ATOM 11071 C CA . HIS B 2 8 ? 1.901 5.627 -6.256 1.00 0.00 648 HIS B CA 7
ATOM 11072 C C . HIS B 2 8 ? 2.173 4.491 -7.208 1.00 0.00 648 HIS B C 7
ATOM 11073 O O . HIS B 2 8 ? 1.314 3.656 -7.477 1.00 0.00 648 HIS B O 7
ATOM 11087 N N . SER B 2 9 ? 3.415 4.386 -7.726 1.00 0.00 649 SER B N 7
ATOM 11088 C CA . SER B 2 9 ? 3.779 3.341 -8.678 1.00 0.00 649 SER B CA 7
ATOM 11089 C C . SER B 2 9 ? 4.065 2.011 -8.009 1.00 0.00 649 SER B C 7
ATOM 11090 O O . SER B 2 9 ? 5.170 1.482 -8.098 1.00 0.00 649 SER B O 7
ATOM 11098 N N . VAL B 2 10 ? 3.049 1.436 -7.342 1.00 0.00 650 VAL B N 7
ATOM 11099 C CA . VAL B 2 10 ? 3.113 0.159 -6.662 1.00 0.00 650 VAL B CA 7
ATOM 11100 C C . VAL B 2 10 ? 1.795 -0.542 -6.913 1.00 0.00 650 VAL B C 7
ATOM 11101 O O . VAL B 2 10 ? 0.816 0.075 -7.321 1.00 0.00 650 VAL B O 7
ATOM 11114 N N . LEU B 2 11 ? 1.742 -1.875 -6.707 1.00 0.00 651 LEU B N 7
ATOM 11115 C CA . LEU B 2 11 ? 0.593 -2.679 -7.090 1.00 0.00 651 LEU B CA 7
ATOM 11116 C C . LEU B 2 11 ? -0.382 -2.895 -5.944 1.00 0.00 651 LEU B C 7
ATOM 11117 O O . LEU B 2 11 ? -1.592 -3.031 -6.141 1.00 0.00 651 LEU B O 7
ATOM 11133 N N . HIS B 2 12 ? 0.105 -2.889 -4.681 1.00 0.00 652 HIS B N 7
ATOM 11134 C CA . HIS B 2 12 ? -0.723 -3.089 -3.507 1.00 0.00 652 HIS B CA 7
ATOM 11135 C C . HIS B 2 12 ? -1.697 -1.946 -3.290 1.00 0.00 652 HIS B C 7
ATOM 11136 O O . HIS B 2 12 ? -2.787 -2.155 -2.778 1.00 0.00 652 HIS B O 7
ATOM 11150 N N . ARG B 2 13 ? -1.347 -0.735 -3.773 1.00 0.00 653 ARG B N 7
ATOM 11151 C CA . ARG B 2 13 ? -2.216 0.411 -4.029 1.00 0.00 653 ARG B CA 7
ATOM 11152 C C . ARG B 2 13 ? -3.538 0.017 -4.656 1.00 0.00 653 ARG B C 7
ATOM 11153 O O . ARG B 2 13 ? -4.608 0.285 -4.119 1.00 0.00 653 ARG B O 7
ATOM 11174 N N . ALA B 2 14 ? -3.487 -0.684 -5.806 1.00 0.00 654 ALA B N 7
ATOM 11175 C CA . ALA B 2 14 ? -4.664 -1.131 -6.500 1.00 0.00 654 ALA B CA 7
ATOM 11176 C C . ALA B 2 14 ? -5.277 -2.341 -5.828 1.00 0.00 654 ALA B C 7
ATOM 11177 O O . ALA B 2 14 ? -6.483 -2.391 -5.603 1.00 0.00 654 ALA B O 7
ATOM 11184 N N . LEU B 2 15 ? -4.451 -3.349 -5.463 1.00 0.00 655 LEU B N 7
ATOM 11185 C CA . LEU B 2 15 ? -4.938 -4.580 -4.862 1.00 0.00 655 LEU B CA 7
ATOM 11186 C C . LEU B 2 15 ? -5.644 -4.368 -3.533 1.00 0.00 655 LEU B C 7
ATOM 11187 O O . LEU B 2 15 ? -6.749 -4.867 -3.315 1.00 0.00 655 LEU B O 7
ATOM 11203 N N . GLN B 2 16 ? -5.033 -3.603 -2.602 1.00 0.00 656 GLN B N 7
ATOM 11204 C CA . GLN B 2 16 ? -5.558 -3.451 -1.267 1.00 0.00 656 GLN B CA 7
ATOM 11205 C C . GLN B 2 16 ? -6.759 -2.545 -1.242 1.00 0.00 656 GLN B C 7
ATOM 11206 O O . GLN B 2 16 ? -7.679 -2.799 -0.469 1.00 0.00 656 GLN B O 7
ATOM 11220 N N . ALA B 2 17 ? -6.798 -1.508 -2.110 1.00 0.00 657 ALA B N 7
ATOM 11221 C CA . ALA B 2 17 ? -7.929 -0.610 -2.214 1.00 0.00 657 ALA B CA 7
ATOM 11222 C C . ALA B 2 17 ? -9.143 -1.283 -2.823 1.00 0.00 657 ALA B C 7
ATOM 11223 O O . ALA B 2 17 ? -10.277 -0.865 -2.612 1.00 0.00 657 ALA B O 7
ATOM 11230 N N . TRP B 2 18 ? -8.917 -2.370 -3.590 1.00 0.00 658 TRP B N 7
ATOM 11231 C CA . TRP B 2 18 ? -9.957 -3.200 -4.131 1.00 0.00 658 TRP B CA 7
ATOM 11232 C C . TRP B 2 18 ? -10.493 -4.151 -3.074 1.00 0.00 658 TRP B C 7
ATOM 11233 O O . TRP B 2 18 ? -11.699 -4.227 -2.857 1.00 0.00 658 TRP B O 7
ATOM 11254 N N . VAL B 2 19 ? -9.611 -4.921 -2.400 1.00 0.00 659 VAL B N 7
ATOM 11255 C CA . VAL B 2 19 ? -10.058 -5.976 -1.503 1.00 0.00 659 VAL B CA 7
ATOM 11256 C C . VAL B 2 19 ? -10.392 -5.532 -0.087 1.00 0.00 659 VAL B C 7
ATOM 11257 O O . VAL B 2 19 ? -11.277 -6.107 0.543 1.00 0.00 659 VAL B O 7
ATOM 11270 N N . THR B 2 20 ? -9.676 -4.537 0.473 1.00 0.00 660 THR B N 7
ATOM 11271 C CA . THR B 2 20 ? -9.597 -4.399 1.929 1.00 0.00 660 THR B CA 7
ATOM 11272 C C . THR B 2 20 ? -10.684 -3.475 2.505 1.00 0.00 660 THR B C 7
ATOM 11273 O O . THR B 2 20 ? -10.670 -2.261 2.163 1.00 0.00 660 THR B O 7
ATOM 11285 N N . THR A 1 1 ? 6.946 -1.276 -8.328 1.00 0.00 94 THR A N 8
ATOM 11286 C CA . THR A 1 1 ? 8.347 -0.687 -8.289 1.00 0.00 94 THR A CA 8
ATOM 11287 C C . THR A 1 1 ? 8.325 0.825 -8.194 1.00 0.00 94 THR A C 8
ATOM 11288 O O . THR A 1 1 ? 8.355 1.392 -7.111 1.00 0.00 94 THR A O 8
ATOM 11299 N N . GLN A 1 2 ? 8.251 1.524 -9.344 1.00 0.00 95 GLN A N 8
ATOM 11300 C CA . GLN A 1 2 ? 8.257 2.967 -9.404 1.00 0.00 95 GLN A CA 8
ATOM 11301 C C . GLN A 1 2 ? 7.009 3.619 -8.827 1.00 0.00 95 GLN A C 8
ATOM 11302 O O . GLN A 1 2 ? 5.895 3.119 -8.980 1.00 0.00 95 GLN A O 8
ATOM 11316 N N . LYS A 1 3 ? 7.173 4.768 -8.140 1.00 0.00 96 LYS A N 8
ATOM 11317 C CA . LYS A 1 3 ? 6.052 5.607 -7.767 1.00 0.00 96 LYS A CA 8
ATOM 11318 C C . LYS A 1 3 ? 6.370 7.050 -8.090 1.00 0.00 96 LYS A C 8
ATOM 11319 O O . LYS A 1 3 ? 7.456 7.545 -7.799 1.00 0.00 96 LYS A O 8
ATOM 11338 N N . MET A 1 4 ? 5.397 7.756 -8.692 1.00 0.00 97 MET A N 8
ATOM 11339 C CA . MET A 1 4 ? 5.397 9.185 -8.857 1.00 0.00 97 MET A CA 8
ATOM 11340 C C . MET A 1 4 ? 3.911 9.454 -8.930 1.00 0.00 97 MET A C 8
ATOM 11341 O O . MET A 1 4 ? 3.147 8.509 -9.132 1.00 0.00 97 MET A O 8
ATOM 11355 N N . SER A 1 5 ? 3.446 10.696 -8.685 1.00 0.00 98 SER A N 8
ATOM 11356 C CA . SER A 1 5 ? 2.021 10.948 -8.576 1.00 0.00 98 SER A CA 8
ATOM 11357 C C . SER A 1 5 ? 1.723 12.393 -8.904 1.00 0.00 98 SER A C 8
ATOM 11358 O O . SER A 1 5 ? 1.060 13.091 -8.136 1.00 0.00 98 SER A O 8
ATOM 11366 N N . GLU A 1 6 ? 2.194 12.862 -10.073 1.00 0.00 99 GLU A N 8
ATOM 11367 C CA . GLU A 1 6 ? 2.004 14.213 -10.550 1.00 0.00 99 GLU A CA 8
ATOM 11368 C C . GLU A 1 6 ? 0.931 14.172 -11.614 1.00 0.00 99 GLU A C 8
ATOM 11369 O O . GLU A 1 6 ? -0.201 14.606 -11.400 1.00 0.00 99 GLU A O 8
ATOM 11381 N N . LYS A 1 7 ? 1.237 13.629 -12.807 1.00 0.00 100 LYS A N 8
ATOM 11382 C CA . LYS A 1 7 ? 0.255 13.443 -13.868 1.00 0.00 100 LYS A CA 8
ATOM 11383 C C . LYS A 1 7 ? 0.044 11.963 -14.102 1.00 0.00 100 LYS A C 8
ATOM 11384 O O . LYS A 1 7 ? -0.818 11.546 -14.873 1.00 0.00 100 LYS A O 8
ATOM 11403 N N . ASP A 1 8 ? 0.840 11.144 -13.389 1.00 0.00 101 ASP A N 8
ATOM 11404 C CA . ASP A 1 8 ? 1.002 9.719 -13.479 1.00 0.00 101 ASP A CA 8
ATOM 11405 C C . ASP A 1 8 ? -0.261 8.947 -13.155 1.00 0.00 101 ASP A C 8
ATOM 11406 O O . ASP A 1 8 ? -0.484 7.861 -13.668 1.00 0.00 101 ASP A O 8
ATOM 11415 N N . THR A 1 9 ? -1.140 9.500 -12.294 1.00 0.00 102 THR A N 8
ATOM 11416 C CA . THR A 1 9 ? -2.303 8.845 -11.701 1.00 0.00 102 THR A CA 8
ATOM 11417 C C . THR A 1 9 ? -3.174 8.038 -12.655 1.00 0.00 102 THR A C 8
ATOM 11418 O O . THR A 1 9 ? -3.490 6.882 -12.387 1.00 0.00 102 THR A O 8
ATOM 11429 N N . LYS A 1 10 ? -3.561 8.614 -13.812 1.00 0.00 103 LYS A N 8
ATOM 11430 C CA . LYS A 1 10 ? -4.347 7.926 -14.821 1.00 0.00 103 LYS A CA 8
ATOM 11431 C C . LYS A 1 10 ? -3.594 6.775 -15.472 1.00 0.00 103 LYS A C 8
ATOM 11432 O O . LYS A 1 10 ? -4.128 5.674 -15.618 1.00 0.00 103 LYS A O 8
ATOM 11451 N N . GLU A 1 11 ? -2.321 6.998 -15.872 1.00 0.00 104 GLU A N 8
ATOM 11452 C CA . GLU A 1 11 ? -1.523 5.983 -16.531 1.00 0.00 104 GLU A CA 8
ATOM 11453 C C . GLU A 1 11 ? -1.084 4.915 -15.551 1.00 0.00 104 GLU A C 8
ATOM 11454 O O . GLU A 1 11 ? -1.086 3.738 -15.895 1.00 0.00 104 GLU A O 8
ATOM 11466 N N . GLU A 1 12 ? -0.801 5.286 -14.283 1.00 0.00 105 GLU A N 8
ATOM 11467 C CA . GLU A 1 12 ? -0.534 4.413 -13.159 1.00 0.00 105 GLU A CA 8
ATOM 11468 C C . GLU A 1 12 ? -1.620 3.384 -12.920 1.00 0.00 105 GLU A C 8
ATOM 11469 O O . GLU A 1 12 ? -1.331 2.215 -12.689 1.00 0.00 105 GLU A O 8
ATOM 11481 N N . ILE A 1 13 ? -2.917 3.762 -13.013 1.00 0.00 106 ILE A N 8
ATOM 11482 C CA . ILE A 1 13 ? -4.017 2.809 -12.908 1.00 0.00 106 ILE A CA 8
ATOM 11483 C C . ILE A 1 13 ? -3.992 1.798 -14.051 1.00 0.00 106 ILE A C 8
ATOM 11484 O O . ILE A 1 13 ? -4.122 0.594 -13.831 1.00 0.00 106 ILE A O 8
ATOM 11500 N N . LEU A 1 14 ? -3.771 2.251 -15.305 1.00 0.00 107 LEU A N 8
ATOM 11501 C CA . LEU A 1 14 ? -3.686 1.367 -16.461 1.00 0.00 107 LEU A CA 8
ATOM 11502 C C . LEU A 1 14 ? -2.422 0.502 -16.430 1.00 0.00 107 LEU A C 8
ATOM 11503 O O . LEU A 1 14 ? -2.433 -0.690 -16.736 1.00 0.00 107 LEU A O 8
ATOM 11519 N N . LYS A 1 15 ? -1.289 1.077 -15.987 1.00 0.00 108 LYS A N 8
ATOM 11520 C CA . LYS A 1 15 ? -0.043 0.400 -15.679 1.00 0.00 108 LYS A CA 8
ATOM 11521 C C . LYS A 1 15 ? -0.234 -0.669 -14.625 1.00 0.00 108 LYS A C 8
ATOM 11522 O O . LYS A 1 15 ? 0.159 -1.811 -14.831 1.00 0.00 108 LYS A O 8
ATOM 11541 N N . ALA A 1 16 ? -0.895 -0.347 -13.489 1.00 0.00 109 ALA A N 8
ATOM 11542 C CA . ALA A 1 16 ? -1.283 -1.298 -12.467 1.00 0.00 109 ALA A CA 8
ATOM 11543 C C . ALA A 1 16 ? -2.166 -2.402 -13.013 1.00 0.00 109 ALA A C 8
ATOM 11544 O O . ALA A 1 16 ? -1.883 -3.575 -12.809 1.00 0.00 109 ALA A O 8
ATOM 11551 N N . PHE A 1 17 ? -3.218 -2.060 -13.787 1.00 0.00 110 PHE A N 8
ATOM 11552 C CA . PHE A 1 17 ? -4.054 -2.996 -14.522 1.00 0.00 110 PHE A CA 8
ATOM 11553 C C . PHE A 1 17 ? -3.248 -3.966 -15.398 1.00 0.00 110 PHE A C 8
ATOM 11554 O O . PHE A 1 17 ? -3.416 -5.184 -15.322 1.00 0.00 110 PHE A O 8
ATOM 11571 N N . LYS A 1 18 ? -2.312 -3.437 -16.215 1.00 0.00 111 LYS A N 8
ATOM 11572 C CA . LYS A 1 18 ? -1.409 -4.211 -17.050 1.00 0.00 111 LYS A CA 8
ATOM 11573 C C . LYS A 1 18 ? -0.354 -4.994 -16.265 1.00 0.00 111 LYS A C 8
ATOM 11574 O O . LYS A 1 18 ? 0.159 -6.003 -16.734 1.00 0.00 111 LYS A O 8
ATOM 11593 N N . LEU A 1 19 ? -0.019 -4.576 -15.027 1.00 0.00 112 LEU A N 8
ATOM 11594 C CA . LEU A 1 19 ? 0.812 -5.333 -14.103 1.00 0.00 112 LEU A CA 8
ATOM 11595 C C . LEU A 1 19 ? 0.051 -6.429 -13.371 1.00 0.00 112 LEU A C 8
ATOM 11596 O O . LEU A 1 19 ? 0.654 -7.380 -12.883 1.00 0.00 112 LEU A O 8
ATOM 11612 N N . PHE A 1 20 ? -1.299 -6.363 -13.295 1.00 0.00 113 PHE A N 8
ATOM 11613 C CA . PHE A 1 20 ? -2.098 -7.535 -12.960 1.00 0.00 113 PHE A CA 8
ATOM 11614 C C . PHE A 1 20 ? -2.145 -8.453 -14.175 1.00 0.00 113 PHE A C 8
ATOM 11615 O O . PHE A 1 20 ? -1.752 -9.616 -14.122 1.00 0.00 113 PHE A O 8
ATOM 11632 N N . ASP A 1 21 ? -2.656 -7.941 -15.313 1.00 0.00 114 ASP A N 8
ATOM 11633 C CA . ASP A 1 21 ? -2.852 -8.733 -16.506 1.00 0.00 114 ASP A CA 8
ATOM 11634 C C . ASP A 1 21 ? -1.642 -8.679 -17.425 1.00 0.00 114 ASP A C 8
ATOM 11635 O O . ASP A 1 21 ? -1.568 -7.841 -18.318 1.00 0.00 114 ASP A O 8
ATOM 11644 N N . ASP A 1 22 ? -0.708 -9.645 -17.263 1.00 0.00 115 ASP A N 8
ATOM 11645 C CA . ASP A 1 22 ? 0.347 -9.893 -18.230 1.00 0.00 115 ASP A CA 8
ATOM 11646 C C . ASP A 1 22 ? -0.163 -10.648 -19.453 1.00 0.00 115 ASP A C 8
ATOM 11647 O O . ASP A 1 22 ? 0.424 -10.557 -20.529 1.00 0.00 115 ASP A O 8
ATOM 11656 N N . ASP A 1 23 ? -1.232 -11.466 -19.291 1.00 0.00 116 ASP A N 8
ATOM 11657 C CA . ASP A 1 23 ? -1.616 -12.502 -20.230 1.00 0.00 116 ASP A CA 8
ATOM 11658 C C . ASP A 1 23 ? -2.246 -11.909 -21.472 1.00 0.00 116 ASP A C 8
ATOM 11659 O O . ASP A 1 23 ? -1.827 -12.204 -22.589 1.00 0.00 116 ASP A O 8
ATOM 11668 N N . GLU A 1 24 ? -3.265 -11.047 -21.290 1.00 0.00 117 GLU A N 8
ATOM 11669 C CA . GLU A 1 24 ? -3.958 -10.403 -22.395 1.00 0.00 117 GLU A CA 8
ATOM 11670 C C . GLU A 1 24 ? -3.468 -8.978 -22.475 1.00 0.00 117 GLU A C 8
ATOM 11671 O O . GLU A 1 24 ? -3.114 -8.446 -23.529 1.00 0.00 117 GLU A O 8
ATOM 11683 N N . THR A 1 25 ? -3.439 -8.324 -21.304 1.00 0.00 118 THR A N 8
ATOM 11684 C CA . THR A 1 25 ? -3.130 -6.926 -21.076 1.00 0.00 118 THR A CA 8
ATOM 11685 C C . THR A 1 25 ? -4.351 -6.084 -21.376 1.00 0.00 118 THR A C 8
ATOM 11686 O O . THR A 1 25 ? -4.281 -4.983 -21.919 1.00 0.00 118 THR A O 8
ATOM 11697 N N . GLY A 1 26 ? -5.520 -6.631 -20.985 1.00 0.00 119 GLY A N 8
ATOM 11698 C CA . GLY A 1 26 ? -6.834 -6.146 -21.357 1.00 0.00 119 GLY A CA 8
ATOM 11699 C C . GLY A 1 26 ? -7.934 -6.554 -20.407 1.00 0.00 119 GLY A C 8
ATOM 11700 O O . GLY A 1 26 ? -8.992 -5.927 -20.405 1.00 0.00 119 GLY A O 8
ATOM 11704 N N . LYS A 1 27 ? -7.746 -7.601 -19.568 1.00 0.00 120 LYS A N 8
ATOM 11705 C CA . LYS A 1 27 ? -8.769 -8.033 -18.635 1.00 0.00 120 LYS A CA 8
ATOM 11706 C C . LYS A 1 27 ? -8.162 -8.514 -17.336 1.00 0.00 120 LYS A C 8
ATOM 11707 O O . LYS A 1 27 ? -7.285 -9.368 -17.302 1.00 0.00 120 LYS A O 8
ATOM 11726 N N . ILE A 1 28 ? -8.681 -8.039 -16.187 1.00 0.00 121 ILE A N 8
ATOM 11727 C CA . ILE A 1 28 ? -8.379 -8.678 -14.925 1.00 0.00 121 ILE A CA 8
ATOM 11728 C C . ILE A 1 28 ? -9.432 -9.745 -14.719 1.00 0.00 121 ILE A C 8
ATOM 11729 O O . ILE A 1 28 ? -10.550 -9.484 -14.276 1.00 0.00 121 ILE A O 8
ATOM 11745 N N . SER A 1 29 ? -9.088 -10.992 -15.077 1.00 0.00 122 SER A N 8
ATOM 11746 C CA . SER A 1 29 ? -9.872 -12.162 -14.749 1.00 0.00 122 SER A CA 8
ATOM 11747 C C . SER A 1 29 ? -9.202 -12.828 -13.565 1.00 0.00 122 SER A C 8
ATOM 11748 O O . SER A 1 29 ? -8.272 -12.285 -12.963 1.00 0.00 122 SER A O 8
ATOM 11756 N N . PHE A 1 30 ? -9.657 -14.046 -13.189 1.00 0.00 123 PHE A N 8
ATOM 11757 C CA . PHE A 1 30 ? -9.177 -14.805 -12.044 1.00 0.00 123 PHE A CA 8
ATOM 11758 C C . PHE A 1 30 ? -7.669 -15.027 -12.080 1.00 0.00 123 PHE A C 8
ATOM 11759 O O . PHE A 1 30 ? -6.943 -14.655 -11.160 1.00 0.00 123 PHE A O 8
ATOM 11776 N N . LYS A 1 31 ? -7.181 -15.625 -13.193 1.00 0.00 124 LYS A N 8
ATOM 11777 C CA . LYS A 1 31 ? -5.794 -15.944 -13.486 1.00 0.00 124 LYS A CA 8
ATOM 11778 C C . LYS A 1 31 ? -4.877 -14.746 -13.342 1.00 0.00 124 LYS A C 8
ATOM 11779 O O . LYS A 1 31 ? -3.814 -14.820 -12.732 1.00 0.00 124 LYS A O 8
ATOM 11798 N N . ASN A 1 32 ? -5.311 -13.609 -13.905 1.00 0.00 125 ASN A N 8
ATOM 11799 C CA . ASN A 1 32 ? -4.626 -12.344 -13.989 1.00 0.00 125 ASN A CA 8
ATOM 11800 C C . ASN A 1 32 ? -4.560 -11.712 -12.608 1.00 0.00 125 ASN A C 8
ATOM 11801 O O . ASN A 1 32 ? -3.503 -11.306 -12.131 1.00 0.00 125 ASN A O 8
ATOM 11812 N N . LEU A 1 33 ? -5.696 -11.685 -11.872 1.00 0.00 126 LEU A N 8
ATOM 11813 C CA . LEU A 1 33 ? -5.740 -11.199 -10.501 1.00 0.00 126 LEU A CA 8
ATOM 11814 C C . LEU A 1 33 ? -4.818 -11.990 -9.578 1.00 0.00 126 LEU A C 8
ATOM 11815 O O . LEU A 1 33 ? -4.025 -11.423 -8.824 1.00 0.00 126 LEU A O 8
ATOM 11831 N N . LYS A 1 34 ? -4.830 -13.340 -9.677 1.00 0.00 127 LYS A N 8
ATOM 11832 C CA . LYS A 1 34 ? -3.925 -14.163 -8.893 1.00 0.00 127 LYS A CA 8
ATOM 11833 C C . LYS A 1 34 ? -2.490 -14.237 -9.416 1.00 0.00 127 LYS A C 8
ATOM 11834 O O . LYS A 1 34 ? -1.688 -15.030 -8.915 1.00 0.00 127 LYS A O 8
ATOM 11853 N N . ARG A 1 35 ? -2.101 -13.412 -10.416 1.00 0.00 128 ARG A N 8
ATOM 11854 C CA . ARG A 1 35 ? -0.701 -13.123 -10.696 1.00 0.00 128 ARG A CA 8
ATOM 11855 C C . ARG A 1 35 ? -0.202 -12.132 -9.676 1.00 0.00 128 ARG A C 8
ATOM 11856 O O . ARG A 1 35 ? 0.731 -12.400 -8.919 1.00 0.00 128 ARG A O 8
ATOM 11877 N N . VAL A 1 36 ? -0.850 -10.948 -9.620 1.00 0.00 129 VAL A N 8
ATOM 11878 C CA . VAL A 1 36 ? -0.411 -9.829 -8.805 1.00 0.00 129 VAL A CA 8
ATOM 11879 C C . VAL A 1 36 ? -0.443 -10.171 -7.323 1.00 0.00 129 VAL A C 8
ATOM 11880 O O . VAL A 1 36 ? 0.441 -9.797 -6.553 1.00 0.00 129 VAL A O 8
ATOM 11893 N N . ALA A 1 37 ? -1.438 -10.994 -6.908 1.00 0.00 130 ALA A N 8
ATOM 11894 C CA . ALA A 1 37 ? -1.563 -11.527 -5.571 1.00 0.00 130 ALA A CA 8
ATOM 11895 C C . ALA A 1 37 ? -0.384 -12.389 -5.130 1.00 0.00 130 ALA A C 8
ATOM 11896 O O . ALA A 1 37 ? -0.136 -12.541 -3.935 1.00 0.00 130 ALA A O 8
ATOM 11903 N N . LYS A 1 38 ? 0.399 -12.954 -6.081 1.00 0.00 131 LYS A N 8
ATOM 11904 C CA . LYS A 1 38 ? 1.661 -13.598 -5.774 1.00 0.00 131 LYS A CA 8
ATOM 11905 C C . LYS A 1 38 ? 2.781 -12.590 -5.581 1.00 0.00 131 LYS A C 8
ATOM 11906 O O . LYS A 1 38 ? 3.490 -12.691 -4.585 1.00 0.00 131 LYS A O 8
ATOM 11925 N N . GLU A 1 39 ? 2.964 -11.577 -6.473 1.00 0.00 132 GLU A N 8
ATOM 11926 C CA . GLU A 1 39 ? 3.994 -10.550 -6.287 1.00 0.00 132 GLU A CA 8
ATOM 11927 C C . GLU A 1 39 ? 3.821 -9.758 -5.001 1.00 0.00 132 GLU A C 8
ATOM 11928 O O . GLU A 1 39 ? 4.791 -9.444 -4.314 1.00 0.00 132 GLU A O 8
ATOM 11940 N N . LEU A 1 40 ? 2.565 -9.418 -4.630 1.00 0.00 133 LEU A N 8
ATOM 11941 C CA . LEU A 1 40 ? 2.310 -8.720 -3.382 1.00 0.00 133 LEU A CA 8
ATOM 11942 C C . LEU A 1 40 ? 2.369 -9.640 -2.176 1.00 0.00 133 LEU A C 8
ATOM 11943 O O . LEU A 1 40 ? 2.451 -9.169 -1.047 1.00 0.00 133 LEU A O 8
ATOM 11959 N N . GLY A 1 41 ? 2.341 -10.975 -2.373 1.00 0.00 134 GLY A N 8
ATOM 11960 C CA . GLY A 1 41 ? 2.515 -11.937 -1.289 1.00 0.00 134 GLY A CA 8
ATOM 11961 C C . GLY A 1 41 ? 1.235 -12.288 -0.588 1.00 0.00 134 GLY A C 8
ATOM 11962 O O . GLY A 1 41 ? 1.208 -13.140 0.297 1.00 0.00 134 GLY A O 8
ATOM 11966 N N . GLU A 1 42 ? 0.129 -11.648 -0.997 1.00 0.00 135 GLU A N 8
ATOM 11967 C CA . GLU A 1 42 ? -1.179 -11.745 -0.387 1.00 0.00 135 GLU A CA 8
ATOM 11968 C C . GLU A 1 42 ? -1.825 -13.088 -0.652 1.00 0.00 135 GLU A C 8
ATOM 11969 O O . GLU A 1 42 ? -2.496 -13.651 0.212 1.00 0.00 135 GLU A O 8
ATOM 11981 N N . ASN A 1 43 ? -1.622 -13.641 -1.874 1.00 0.00 136 ASN A N 8
ATOM 11982 C CA . ASN A 1 43 ? -2.154 -14.915 -2.333 1.00 0.00 136 ASN A CA 8
ATOM 11983 C C . ASN A 1 43 ? -3.656 -14.888 -2.554 1.00 0.00 136 ASN A C 8
ATOM 11984 O O . ASN A 1 43 ? -4.103 -14.981 -3.696 1.00 0.00 136 ASN A O 8
ATOM 11995 N N . LEU A 1 44 ? -4.427 -14.757 -1.451 1.00 0.00 137 LEU A N 8
ATOM 11996 C CA . LEU A 1 44 ? -5.877 -14.805 -1.362 1.00 0.00 137 LEU A CA 8
ATOM 11997 C C . LEU A 1 44 ? -6.480 -16.176 -1.676 1.00 0.00 137 LEU A C 8
ATOM 11998 O O . LEU A 1 44 ? -5.878 -17.032 -2.324 1.00 0.00 137 LEU A O 8
ATOM 12014 N N . THR A 1 45 ? -7.712 -16.427 -1.182 1.00 0.00 138 THR A N 8
ATOM 12015 C CA . THR A 1 45 ? -8.463 -17.648 -1.457 1.00 0.00 138 THR A CA 8
ATOM 12016 C C . THR A 1 45 ? -9.209 -17.549 -2.769 1.00 0.00 138 THR A C 8
ATOM 12017 O O . THR A 1 45 ? -9.429 -16.472 -3.321 1.00 0.00 138 THR A O 8
ATOM 12028 N N . ASP A 1 46 ? -9.660 -18.696 -3.308 1.00 0.00 139 ASP A N 8
ATOM 12029 C CA . ASP A 1 46 ? -10.378 -18.836 -4.552 1.00 0.00 139 ASP A CA 8
ATOM 12030 C C . ASP A 1 46 ? -11.708 -18.103 -4.521 1.00 0.00 139 ASP A C 8
ATOM 12031 O O . ASP A 1 46 ? -12.067 -17.418 -5.481 1.00 0.00 139 ASP A O 8
ATOM 12040 N N . GLU A 1 47 ? -12.417 -18.163 -3.371 1.00 0.00 140 GLU A N 8
ATOM 12041 C CA . GLU A 1 47 ? -13.580 -17.341 -3.085 1.00 0.00 140 GLU A CA 8
ATOM 12042 C C . GLU A 1 47 ? -13.282 -15.856 -3.203 1.00 0.00 140 GLU A C 8
ATOM 12043 O O . GLU A 1 47 ? -13.959 -15.152 -3.945 1.00 0.00 140 GLU A O 8
ATOM 12055 N N . GLU A 1 48 ? -12.228 -15.348 -2.523 1.00 0.00 141 GLU A N 8
ATOM 12056 C CA . GLU A 1 48 ? -11.793 -13.961 -2.618 1.00 0.00 141 GLU A CA 8
ATOM 12057 C C . GLU A 1 48 ? -11.397 -13.556 -4.028 1.00 0.00 141 GLU A C 8
ATOM 12058 O O . GLU A 1 48 ? -11.842 -12.522 -4.524 1.00 0.00 141 GLU A O 8
ATOM 12070 N N . LEU A 1 49 ? -10.578 -14.379 -4.734 1.00 0.00 142 LEU A N 8
ATOM 12071 C CA . LEU A 1 49 ? -10.231 -14.146 -6.131 1.00 0.00 142 LEU A CA 8
ATOM 12072 C C . LEU A 1 49 ? -11.463 -14.036 -7.016 1.00 0.00 142 LEU A C 8
ATOM 12073 O O . LEU A 1 49 ? -11.543 -13.129 -7.838 1.00 0.00 142 LEU A O 8
ATOM 12089 N N . GLN A 1 50 ? -12.460 -14.937 -6.857 1.00 0.00 143 GLN A N 8
ATOM 12090 C CA . GLN A 1 50 ? -13.718 -14.837 -7.575 1.00 0.00 143 GLN A CA 8
ATOM 12091 C C . GLN A 1 50 ? -14.524 -13.609 -7.170 1.00 0.00 143 GLN A C 8
ATOM 12092 O O . GLN A 1 50 ? -14.970 -12.850 -8.025 1.00 0.00 143 GLN A O 8
ATOM 12106 N N . GLU A 1 51 ? -14.705 -13.367 -5.851 1.00 0.00 144 GLU A N 8
ATOM 12107 C CA . GLU A 1 51 ? -15.489 -12.278 -5.294 1.00 0.00 144 GLU A CA 8
ATOM 12108 C C . GLU A 1 51 ? -15.070 -10.908 -5.794 1.00 0.00 144 GLU A C 8
ATOM 12109 O O . GLU A 1 51 ? -15.910 -10.101 -6.186 1.00 0.00 144 GLU A O 8
ATOM 12121 N N . MET A 1 52 ? -13.747 -10.640 -5.886 1.00 0.00 145 MET A N 8
ATOM 12122 C CA . MET A 1 52 ? -13.237 -9.417 -6.486 1.00 0.00 145 MET A CA 8
ATOM 12123 C C . MET A 1 52 ? -13.615 -9.242 -7.959 1.00 0.00 145 MET A C 8
ATOM 12124 O O . MET A 1 52 ? -13.846 -8.128 -8.425 1.00 0.00 145 MET A O 8
ATOM 12138 N N . ILE A 1 53 ? -13.730 -10.342 -8.736 1.00 0.00 146 ILE A N 8
ATOM 12139 C CA . ILE A 1 53 ? -14.239 -10.298 -10.102 1.00 0.00 146 ILE A CA 8
ATOM 12140 C C . ILE A 1 53 ? -15.727 -10.004 -10.097 1.00 0.00 146 ILE A C 8
ATOM 12141 O O . ILE A 1 53 ? -16.189 -9.095 -10.790 1.00 0.00 146 ILE A O 8
ATOM 12157 N N . ASP A 1 54 ? -16.497 -10.756 -9.277 1.00 0.00 147 ASP A N 8
ATOM 12158 C CA . ASP A 1 54 ? -17.937 -10.636 -9.119 1.00 0.00 147 ASP A CA 8
ATOM 12159 C C . ASP A 1 54 ? -18.366 -9.237 -8.678 1.00 0.00 147 ASP A C 8
ATOM 12160 O O . ASP A 1 54 ? -19.406 -8.734 -9.098 1.00 0.00 147 ASP A O 8
ATOM 12169 N N . GLU A 1 55 ? -17.550 -8.572 -7.830 1.00 0.00 148 GLU A N 8
ATOM 12170 C CA . GLU A 1 55 ? -17.697 -7.190 -7.415 1.00 0.00 148 GLU A CA 8
ATOM 12171 C C . GLU A 1 55 ? -17.616 -6.201 -8.564 1.00 0.00 148 GLU A C 8
ATOM 12172 O O . GLU A 1 55 ? -18.458 -5.315 -8.704 1.00 0.00 148 GLU A O 8
ATOM 12184 N N . ALA A 1 56 ? -16.549 -6.289 -9.382 1.00 0.00 149 ALA A N 8
ATOM 12185 C CA . ALA A 1 56 ? -16.138 -5.196 -10.231 1.00 0.00 149 ALA A CA 8
ATOM 12186 C C . ALA A 1 56 ? -16.936 -5.050 -11.506 1.00 0.00 149 ALA A C 8
ATOM 12187 O O . ALA A 1 56 ? -17.131 -3.932 -11.979 1.00 0.00 149 ALA A O 8
ATOM 12194 N N . ASP A 1 57 ? -17.428 -6.165 -12.085 1.00 0.00 150 ASP A N 8
ATOM 12195 C CA . ASP A 1 57 ? -18.292 -6.126 -13.245 1.00 0.00 150 ASP A CA 8
ATOM 12196 C C . ASP A 1 57 ? -19.698 -5.717 -12.816 1.00 0.00 150 ASP A C 8
ATOM 12197 O O . ASP A 1 57 ? -20.362 -6.382 -12.024 1.00 0.00 150 ASP A O 8
ATOM 12206 N N . ARG A 1 58 ? -20.177 -4.578 -13.345 1.00 0.00 151 ARG A N 8
ATOM 12207 C CA . ARG A 1 58 ? -21.484 -4.034 -13.063 1.00 0.00 151 ARG A CA 8
ATOM 12208 C C . ARG A 1 58 ? -22.284 -4.028 -14.349 1.00 0.00 151 ARG A C 8
ATOM 12209 O O . ARG A 1 58 ? -23.368 -3.452 -14.430 1.00 0.00 151 ARG A O 8
ATOM 12230 N N . ASP A 1 59 ? -21.708 -4.631 -15.404 1.00 0.00 152 ASP A N 8
ATOM 12231 C CA . ASP A 1 59 ? -21.906 -4.212 -16.770 1.00 0.00 152 ASP A CA 8
ATOM 12232 C C . ASP A 1 59 ? -22.380 -5.404 -17.572 1.00 0.00 152 ASP A C 8
ATOM 12233 O O . ASP A 1 59 ? -23.308 -5.299 -18.374 1.00 0.00 152 ASP A O 8
ATOM 12242 N N . GLY A 1 60 ? -21.758 -6.583 -17.345 1.00 0.00 153 GLY A N 8
ATOM 12243 C CA . GLY A 1 60 ? -22.154 -7.841 -17.955 1.00 0.00 153 GLY A CA 8
ATOM 12244 C C . GLY A 1 60 ? -21.132 -8.347 -18.928 1.00 0.00 153 GLY A C 8
ATOM 12245 O O . GLY A 1 60 ? -21.433 -8.568 -20.098 1.00 0.00 153 GLY A O 8
ATOM 12249 N N . ASP A 1 61 ? -19.898 -8.579 -18.450 1.00 0.00 154 ASP A N 8
ATOM 12250 C CA . ASP A 1 61 ? -18.815 -9.150 -19.221 1.00 0.00 154 ASP A CA 8
ATOM 12251 C C . ASP A 1 61 ? -18.509 -10.531 -18.654 1.00 0.00 154 ASP A C 8
ATOM 12252 O O . ASP A 1 61 ? -18.406 -11.517 -19.382 1.00 0.00 154 ASP A O 8
ATOM 12261 N N . GLY A 1 62 ? -18.342 -10.617 -17.319 1.00 0.00 155 GLY A N 8
ATOM 12262 C CA . GLY A 1 62 ? -17.896 -11.799 -16.614 1.00 0.00 155 GLY A CA 8
ATOM 12263 C C . GLY A 1 62 ? -16.581 -11.534 -15.949 1.00 0.00 155 GLY A C 8
ATOM 12264 O O . GLY A 1 62 ? -16.287 -12.105 -14.902 1.00 0.00 155 GLY A O 8
ATOM 12268 N N . GLU A 1 63 ? -15.735 -10.687 -16.566 1.00 0.00 156 GLU A N 8
ATOM 12269 C CA . GLU A 1 63 ? -14.394 -10.406 -16.111 1.00 0.00 156 GLU A CA 8
ATOM 12270 C C . GLU A 1 63 ? -14.259 -8.901 -15.950 1.00 0.00 156 GLU A C 8
ATOM 12271 O O . GLU A 1 63 ? -15.210 -8.151 -16.153 1.00 0.00 156 GLU A O 8
ATOM 12283 N N . VAL A 1 64 ? -13.079 -8.401 -15.519 1.00 0.00 157 VAL A N 8
ATOM 12284 C CA . VAL A 1 64 ? -12.946 -6.993 -15.165 1.00 0.00 157 VAL A CA 8
ATOM 12285 C C . VAL A 1 64 ? -12.084 -6.272 -16.179 1.00 0.00 157 VAL A C 8
ATOM 12286 O O . VAL A 1 64 ? -10.873 -6.487 -16.242 1.00 0.00 157 VAL A O 8
ATOM 12299 N N . SER A 1 65 ? -12.660 -5.370 -17.011 1.00 0.00 158 SER A N 8
ATOM 12300 C CA . SER A 1 65 ? -11.853 -4.607 -17.953 1.00 0.00 158 SER A CA 8
ATOM 12301 C C . SER A 1 65 ? -11.336 -3.317 -17.327 1.00 0.00 158 SER A C 8
ATOM 12302 O O . SER A 1 65 ? -11.560 -3.032 -16.148 1.00 0.00 158 SER A O 8
ATOM 12310 N N . GLU A 1 66 ? -10.592 -2.493 -18.101 1.00 0.00 159 GLU A N 8
ATOM 12311 C CA . GLU A 1 66 ? -9.913 -1.324 -17.575 1.00 0.00 159 GLU A CA 8
ATOM 12312 C C . GLU A 1 66 ? -10.871 -0.243 -17.132 1.00 0.00 159 GLU A C 8
ATOM 12313 O O . GLU A 1 66 ? -10.660 0.391 -16.102 1.00 0.00 159 GLU A O 8
ATOM 12325 N N . GLN A 1 67 ? -11.994 -0.055 -17.860 1.00 0.00 160 GLN A N 8
ATOM 12326 C CA . GLN A 1 67 ? -13.034 0.891 -17.503 1.00 0.00 160 GLN A CA 8
ATOM 12327 C C . GLN A 1 67 ? -13.686 0.536 -16.179 1.00 0.00 160 GLN A C 8
ATOM 12328 O O . GLN A 1 67 ? -13.918 1.419 -15.361 1.00 0.00 160 GLN A O 8
ATOM 12342 N N . GLU A 1 68 ? -13.930 -0.766 -15.901 1.00 0.00 161 GLU A N 8
ATOM 12343 C CA . GLU A 1 68 ? -14.464 -1.274 -14.646 1.00 0.00 161 GLU A CA 8
ATOM 12344 C C . GLU A 1 68 ? -13.512 -0.970 -13.511 1.00 0.00 161 GLU A C 8
ATOM 12345 O O . GLU A 1 68 ? -13.898 -0.428 -12.477 1.00 0.00 161 GLU A O 8
ATOM 12357 N N . PHE A 1 69 ? -12.212 -1.266 -13.726 1.00 0.00 162 PHE A N 8
ATOM 12358 C CA . PHE A 1 69 ? -11.138 -0.978 -12.800 1.00 0.00 162 PHE A CA 8
ATOM 12359 C C . PHE A 1 69 ? -11.006 0.518 -12.510 1.00 0.00 162 PHE A C 8
ATOM 12360 O O . PHE A 1 69 ? -10.998 0.943 -11.356 1.00 0.00 162 PHE A O 8
ATOM 12377 N N . LEU A 1 70 ? -10.968 1.368 -13.561 1.00 0.00 163 LEU A N 8
ATOM 12378 C CA . LEU A 1 70 ? -10.998 2.818 -13.447 1.00 0.00 163 LEU A CA 8
ATOM 12379 C C . LEU A 1 70 ? -12.225 3.323 -12.701 1.00 0.00 163 LEU A C 8
ATOM 12380 O O . LEU A 1 70 ? -12.108 4.141 -11.791 1.00 0.00 163 LEU A O 8
ATOM 12396 N N . ARG A 1 71 ? -13.432 2.817 -13.051 1.00 0.00 164 ARG A N 8
ATOM 12397 C CA . ARG A 1 71 ? -14.703 3.105 -12.413 1.00 0.00 164 ARG A CA 8
ATOM 12398 C C . ARG A 1 71 ? -14.686 2.828 -10.923 1.00 0.00 164 ARG A C 8
ATOM 12399 O O . ARG A 1 71 ? -14.966 3.722 -10.127 1.00 0.00 164 ARG A O 8
ATOM 12420 N N . ILE A 1 72 ? -14.328 1.596 -10.491 1.00 0.00 165 ILE A N 8
ATOM 12421 C CA . ILE A 1 72 ? -14.295 1.243 -9.078 1.00 0.00 165 ILE A CA 8
ATOM 12422 C C . ILE A 1 72 ? -13.212 1.973 -8.304 1.00 0.00 165 ILE A C 8
ATOM 12423 O O . ILE A 1 72 ? -13.440 2.386 -7.168 1.00 0.00 165 ILE A O 8
ATOM 12439 N N . MET A 1 73 ? -12.018 2.212 -8.899 1.00 0.00 166 MET A N 8
ATOM 12440 C CA . MET A 1 73 ? -10.979 2.985 -8.242 1.00 0.00 166 MET A CA 8
ATOM 12441 C C . MET A 1 73 ? -11.355 4.450 -8.122 1.00 0.00 166 MET A C 8
ATOM 12442 O O . MET A 1 73 ? -11.190 5.038 -7.056 1.00 0.00 166 MET A O 8
ATOM 12456 N N . LYS A 1 74 ? -11.918 5.075 -9.184 1.00 0.00 167 LYS A N 8
ATOM 12457 C CA . LYS A 1 74 ? -12.379 6.451 -9.126 1.00 0.00 167 LYS A CA 8
ATOM 12458 C C . LYS A 1 74 ? -13.572 6.625 -8.201 1.00 0.00 167 LYS A C 8
ATOM 12459 O O . LYS A 1 74 ? -13.669 7.628 -7.494 1.00 0.00 167 LYS A O 8
ATOM 12478 N N . LYS A 1 75 ? -14.486 5.624 -8.141 1.00 0.00 168 LYS A N 8
ATOM 12479 C CA . LYS A 1 75 ? -15.568 5.561 -7.173 1.00 0.00 168 LYS A CA 8
ATOM 12480 C C . LYS A 1 75 ? -15.077 5.688 -5.745 1.00 0.00 168 LYS A C 8
ATOM 12481 O O . LYS A 1 75 ? -15.714 6.348 -4.928 1.00 0.00 168 LYS A O 8
ATOM 12500 N N . THR A 1 76 ? -13.938 5.061 -5.367 1.00 0.00 169 THR A N 8
ATOM 12501 C CA . THR A 1 76 ? -13.404 5.198 -4.010 1.00 0.00 169 THR A CA 8
ATOM 12502 C C . THR A 1 76 ? -12.645 6.500 -3.847 1.00 0.00 169 THR A C 8
ATOM 12503 O O . THR A 1 76 ? -11.445 6.555 -3.587 1.00 0.00 169 THR A O 8
ATOM 12514 N N . SER A 1 77 ? -13.411 7.599 -3.971 1.00 0.00 170 SER A N 8
ATOM 12515 C CA . SER A 1 77 ? -13.007 8.971 -3.747 1.00 0.00 170 SER A CA 8
ATOM 12516 C C . SER A 1 77 ? -13.811 9.480 -2.574 1.00 0.00 170 SER A C 8
ATOM 12517 O O . SER A 1 77 ? -14.472 10.510 -2.672 1.00 0.00 170 SER A O 8
ATOM 12525 N N . LEU A 1 78 ? -13.774 8.726 -1.449 1.00 0.00 171 LEU A N 8
ATOM 12526 C CA . LEU A 1 78 ? -14.551 8.953 -0.236 1.00 0.00 171 LEU A CA 8
ATOM 12527 C C . LEU A 1 78 ? -16.007 8.556 -0.442 1.00 0.00 171 LEU A C 8
ATOM 12528 O O . LEU A 1 78 ? -16.945 9.302 -0.165 1.00 0.00 171 LEU A O 8
ATOM 12544 N N . TYR A 1 79 ? -16.201 7.323 -0.948 1.00 0.00 172 TYR A N 8
ATOM 12545 C CA . TYR A 1 79 ? -17.437 6.706 -1.336 1.00 0.00 172 TYR A CA 8
ATOM 12546 C C . TYR A 1 79 ? -16.977 5.272 -1.698 1.00 0.00 172 TYR A C 8
ATOM 12547 O O . TYR A 1 79 ? -15.741 5.013 -1.602 1.00 0.00 172 TYR A O 8
ATOM 12566 N N . ARG B 2 1 ? 12.237 -1.305 -14.184 1.00 0.00 641 ARG B N 8
ATOM 12567 C CA . ARG B 2 1 ? 10.864 -1.927 -14.316 1.00 0.00 641 ARG B CA 8
ATOM 12568 C C . ARG B 2 1 ? 9.779 -0.929 -13.933 1.00 0.00 641 ARG B C 8
ATOM 12569 O O . ARG B 2 1 ? 9.401 -0.856 -12.764 1.00 0.00 641 ARG B O 8
ATOM 12590 N N . ALA B 2 2 ? 9.224 -0.107 -14.859 1.00 0.00 642 ALA B N 8
ATOM 12591 C CA . ALA B 2 2 ? 9.441 -0.037 -16.295 1.00 0.00 642 ALA B CA 8
ATOM 12592 C C . ALA B 2 2 ? 10.820 0.501 -16.592 1.00 0.00 642 ALA B C 8
ATOM 12593 O O . ALA B 2 2 ? 11.724 -0.265 -16.917 1.00 0.00 642 ALA B O 8
ATOM 12600 N N . ASP B 2 3 ? 11.041 1.811 -16.382 1.00 0.00 643 ASP B N 8
ATOM 12601 C CA . ASP B 2 3 ? 12.343 2.428 -16.320 1.00 0.00 643 ASP B CA 8
ATOM 12602 C C . ASP B 2 3 ? 13.083 1.971 -15.055 1.00 0.00 643 ASP B C 8
ATOM 12603 O O . ASP B 2 3 ? 13.434 0.790 -14.918 1.00 0.00 643 ASP B O 8
ATOM 12612 N N . LEU B 2 4 ? 13.296 2.873 -14.077 1.00 0.00 644 LEU B N 8
ATOM 12613 C CA . LEU B 2 4 ? 14.180 2.679 -12.949 1.00 0.00 644 LEU B CA 8
ATOM 12614 C C . LEU B 2 4 ? 13.573 1.732 -11.912 1.00 0.00 644 LEU B C 8
ATOM 12615 O O . LEU B 2 4 ? 12.997 0.693 -12.244 1.00 0.00 644 LEU B O 8
ATOM 12631 N N . HIS B 2 5 ? 13.729 2.048 -10.616 1.00 0.00 645 HIS B N 8
ATOM 12632 C CA . HIS B 2 5 ? 13.325 1.173 -9.542 1.00 0.00 645 HIS B CA 8
ATOM 12633 C C . HIS B 2 5 ? 13.196 2.006 -8.288 1.00 0.00 645 HIS B C 8
ATOM 12634 O O . HIS B 2 5 ? 13.965 1.868 -7.340 1.00 0.00 645 HIS B O 8
ATOM 12648 N N . HIS B 2 6 ? 12.229 2.940 -8.278 1.00 0.00 646 HIS B N 8
ATOM 12649 C CA . HIS B 2 6 ? 12.029 3.892 -7.209 1.00 0.00 646 HIS B CA 8
ATOM 12650 C C . HIS B 2 6 ? 10.673 3.722 -6.538 1.00 0.00 646 HIS B C 8
ATOM 12651 O O . HIS B 2 6 ? 9.745 4.475 -6.825 1.00 0.00 646 HIS B O 8
ATOM 12665 N N . GLN B 2 7 ? 10.458 2.764 -5.602 1.00 0.00 647 GLN B N 8
ATOM 12666 C CA . GLN B 2 7 ? 11.355 1.729 -5.112 1.00 0.00 647 GLN B CA 8
ATOM 12667 C C . GLN B 2 7 ? 10.666 0.370 -5.098 1.00 0.00 647 GLN B C 8
ATOM 12668 O O . GLN B 2 7 ? 10.775 -0.406 -6.046 1.00 0.00 647 GLN B O 8
ATOM 12682 N N . HIS B 2 8 ? 9.964 0.028 -3.993 1.00 0.00 648 HIS B N 8
ATOM 12683 C CA . HIS B 2 8 ? 9.528 -1.332 -3.701 1.00 0.00 648 HIS B CA 8
ATOM 12684 C C . HIS B 2 8 ? 8.164 -1.658 -4.288 1.00 0.00 648 HIS B C 8
ATOM 12685 O O . HIS B 2 8 ? 7.714 -1.045 -5.250 1.00 0.00 648 HIS B O 8
ATOM 12699 N N . SER B 2 9 ? 7.446 -2.663 -3.736 1.00 0.00 649 SER B N 8
ATOM 12700 C CA . SER B 2 9 ? 6.199 -3.182 -4.290 1.00 0.00 649 SER B CA 8
ATOM 12701 C C . SER B 2 9 ? 4.990 -2.283 -4.091 1.00 0.00 649 SER B C 8
ATOM 12702 O O . SER B 2 9 ? 3.942 -2.699 -3.599 1.00 0.00 649 SER B O 8
ATOM 12710 N N . VAL B 2 10 ? 5.080 -1.023 -4.560 1.00 0.00 650 VAL B N 8
ATOM 12711 C CA . VAL B 2 10 ? 4.103 0.053 -4.434 1.00 0.00 650 VAL B CA 8
ATOM 12712 C C . VAL B 2 10 ? 2.914 -0.083 -5.380 1.00 0.00 650 VAL B C 8
ATOM 12713 O O . VAL B 2 10 ? 2.307 0.888 -5.841 1.00 0.00 650 VAL B O 8
ATOM 12726 N N . LEU B 2 11 ? 2.554 -1.347 -5.651 1.00 0.00 651 LEU B N 8
ATOM 12727 C CA . LEU B 2 11 ? 1.423 -1.808 -6.418 1.00 0.00 651 LEU B CA 8
ATOM 12728 C C . LEU B 2 11 ? 0.308 -2.130 -5.443 1.00 0.00 651 LEU B C 8
ATOM 12729 O O . LEU B 2 11 ? -0.874 -2.045 -5.768 1.00 0.00 651 LEU B O 8
ATOM 12745 N N . HIS B 2 12 ? 0.701 -2.478 -4.191 1.00 0.00 652 HIS B N 8
ATOM 12746 C CA . HIS B 2 12 ? -0.108 -2.940 -3.075 1.00 0.00 652 HIS B CA 8
ATOM 12747 C C . HIS B 2 12 ? -1.469 -2.299 -2.962 1.00 0.00 652 HIS B C 8
ATOM 12748 O O . HIS B 2 12 ? -2.476 -2.980 -3.099 1.00 0.00 652 HIS B O 8
ATOM 12762 N N . ARG B 2 13 ? -1.510 -0.966 -2.796 1.00 0.00 653 ARG B N 8
ATOM 12763 C CA . ARG B 2 13 ? -2.658 -0.078 -2.840 1.00 0.00 653 ARG B CA 8
ATOM 12764 C C . ARG B 2 13 ? -3.717 -0.423 -3.881 1.00 0.00 653 ARG B C 8
ATOM 12765 O O . ARG B 2 13 ? -4.907 -0.407 -3.581 1.00 0.00 653 ARG B O 8
ATOM 12786 N N . ALA B 2 14 ? -3.331 -0.770 -5.128 1.00 0.00 654 ALA B N 8
ATOM 12787 C CA . ALA B 2 14 ? -4.267 -1.053 -6.198 1.00 0.00 654 ALA B CA 8
ATOM 12788 C C . ALA B 2 14 ? -4.966 -2.389 -6.011 1.00 0.00 654 ALA B C 8
ATOM 12789 O O . ALA B 2 14 ? -6.124 -2.560 -6.382 1.00 0.00 654 ALA B O 8
ATOM 12796 N N . LEU B 2 15 ? -4.278 -3.364 -5.384 1.00 0.00 655 LEU B N 8
ATOM 12797 C CA . LEU B 2 15 ? -4.869 -4.624 -4.977 1.00 0.00 655 LEU B CA 8
ATOM 12798 C C . LEU B 2 15 ? -5.621 -4.452 -3.671 1.00 0.00 655 LEU B C 8
ATOM 12799 O O . LEU B 2 15 ? -6.799 -4.785 -3.543 1.00 0.00 655 LEU B O 8
ATOM 12815 N N . GLN B 2 16 ? -4.933 -3.899 -2.653 1.00 0.00 656 GLN B N 8
ATOM 12816 C CA . GLN B 2 16 ? -5.398 -3.820 -1.292 1.00 0.00 656 GLN B CA 8
ATOM 12817 C C . GLN B 2 16 ? -6.559 -2.875 -1.111 1.00 0.00 656 GLN B C 8
ATOM 12818 O O . GLN B 2 16 ? -7.461 -3.194 -0.346 1.00 0.00 656 GLN B O 8
ATOM 12832 N N . ALA B 2 17 ? -6.603 -1.720 -1.817 1.00 0.00 657 ALA B N 8
ATOM 12833 C CA . ALA B 2 17 ? -7.717 -0.793 -1.728 1.00 0.00 657 ALA B CA 8
ATOM 12834 C C . ALA B 2 17 ? -8.702 -0.989 -2.860 1.00 0.00 657 ALA B C 8
ATOM 12835 O O . ALA B 2 17 ? -9.580 -0.160 -3.095 1.00 0.00 657 ALA B O 8
ATOM 12842 N N . TRP B 2 18 ? -8.596 -2.129 -3.576 1.00 0.00 658 TRP B N 8
ATOM 12843 C CA . TRP B 2 18 ? -9.711 -2.693 -4.293 1.00 0.00 658 TRP B CA 8
ATOM 12844 C C . TRP B 2 18 ? -10.467 -3.554 -3.297 1.00 0.00 658 TRP B C 8
ATOM 12845 O O . TRP B 2 18 ? -11.662 -3.364 -3.088 1.00 0.00 658 TRP B O 8
ATOM 12866 N N . VAL B 2 19 ? -9.783 -4.521 -2.640 1.00 0.00 659 VAL B N 8
ATOM 12867 C CA . VAL B 2 19 ? -10.443 -5.440 -1.728 1.00 0.00 659 VAL B CA 8
ATOM 12868 C C . VAL B 2 19 ? -10.863 -4.801 -0.405 1.00 0.00 659 VAL B C 8
ATOM 12869 O O . VAL B 2 19 ? -11.883 -5.170 0.172 1.00 0.00 659 VAL B O 8
ATOM 12882 N N . THR B 2 20 ? -10.089 -3.819 0.106 1.00 0.00 660 THR B N 8
ATOM 12883 C CA . THR B 2 20 ? -10.352 -3.153 1.377 1.00 0.00 660 THR B CA 8
ATOM 12884 C C . THR B 2 20 ? -10.957 -1.757 1.137 1.00 0.00 660 THR B C 8
ATOM 12885 O O . THR B 2 20 ? -10.256 -0.904 0.523 1.00 0.00 660 THR B O 8
ATOM 12897 N N . THR A 1 1 ? -14.857 14.424 -2.257 1.00 0.00 94 THR A N 9
ATOM 12898 C CA . THR A 1 1 ? -13.585 14.685 -3.042 1.00 0.00 94 THR A CA 9
ATOM 12899 C C . THR A 1 1 ? -13.843 15.258 -4.419 1.00 0.00 94 THR A C 9
ATOM 12900 O O . THR A 1 1 ? -13.751 16.469 -4.598 1.00 0.00 94 THR A O 9
ATOM 12911 N N . GLN A 1 2 ? -14.121 14.391 -5.433 1.00 0.00 95 GLN A N 9
ATOM 12912 C CA . GLN A 1 2 ? -14.073 14.709 -6.857 1.00 0.00 95 GLN A CA 9
ATOM 12913 C C . GLN A 1 2 ? -12.633 14.901 -7.290 1.00 0.00 95 GLN A C 9
ATOM 12914 O O . GLN A 1 2 ? -12.071 14.089 -8.019 1.00 0.00 95 GLN A O 9
ATOM 12928 N N . LYS A 1 3 ? -12.004 15.986 -6.803 1.00 0.00 96 LYS A N 9
ATOM 12929 C CA . LYS A 1 3 ? -10.602 16.257 -6.970 1.00 0.00 96 LYS A CA 9
ATOM 12930 C C . LYS A 1 3 ? -9.913 15.868 -5.679 1.00 0.00 96 LYS A C 9
ATOM 12931 O O . LYS A 1 3 ? -10.523 15.879 -4.608 1.00 0.00 96 LYS A O 9
ATOM 12950 N N . MET A 1 4 ? -8.630 15.489 -5.762 1.00 0.00 97 MET A N 9
ATOM 12951 C CA . MET A 1 4 ? -7.830 15.149 -4.601 1.00 0.00 97 MET A CA 9
ATOM 12952 C C . MET A 1 4 ? -6.415 15.137 -5.109 1.00 0.00 97 MET A C 9
ATOM 12953 O O . MET A 1 4 ? -5.565 15.910 -4.675 1.00 0.00 97 MET A O 9
ATOM 12967 N N . SER A 1 5 ? -6.180 14.309 -6.139 1.00 0.00 98 SER A N 9
ATOM 12968 C CA . SER A 1 5 ? -5.172 14.538 -7.143 1.00 0.00 98 SER A CA 9
ATOM 12969 C C . SER A 1 5 ? -5.945 14.977 -8.386 1.00 0.00 98 SER A C 9
ATOM 12970 O O . SER A 1 5 ? -7.092 15.418 -8.255 1.00 0.00 98 SER A O 9
ATOM 12978 N N . GLU A 1 6 ? -5.365 14.895 -9.606 1.00 0.00 99 GLU A N 9
ATOM 12979 C CA . GLU A 1 6 ? -5.998 15.363 -10.826 1.00 0.00 99 GLU A CA 9
ATOM 12980 C C . GLU A 1 6 ? -6.226 14.222 -11.814 1.00 0.00 99 GLU A C 9
ATOM 12981 O O . GLU A 1 6 ? -7.124 13.392 -11.641 1.00 0.00 99 GLU A O 9
ATOM 12993 N N . LYS A 1 7 ? -5.440 14.160 -12.906 1.00 0.00 100 LYS A N 9
ATOM 12994 C CA . LYS A 1 7 ? -5.584 13.201 -13.980 1.00 0.00 100 LYS A CA 9
ATOM 12995 C C . LYS A 1 7 ? -4.658 12.052 -13.673 1.00 0.00 100 LYS A C 9
ATOM 12996 O O . LYS A 1 7 ? -5.085 10.902 -13.727 1.00 0.00 100 LYS A O 9
ATOM 13015 N N . ASP A 1 8 ? -3.386 12.391 -13.323 1.00 0.00 101 ASP A N 9
ATOM 13016 C CA . ASP A 1 8 ? -2.294 11.559 -12.819 1.00 0.00 101 ASP A CA 9
ATOM 13017 C C . ASP A 1 8 ? -2.504 10.046 -12.746 1.00 0.00 101 ASP A C 9
ATOM 13018 O O . ASP A 1 8 ? -2.118 9.265 -13.616 1.00 0.00 101 ASP A O 9
ATOM 13027 N N . THR A 1 9 ? -3.187 9.647 -11.668 1.00 0.00 102 THR A N 9
ATOM 13028 C CA . THR A 1 9 ? -3.718 8.363 -11.264 1.00 0.00 102 THR A CA 9
ATOM 13029 C C . THR A 1 9 ? -4.374 7.575 -12.373 1.00 0.00 102 THR A C 9
ATOM 13030 O O . THR A 1 9 ? -4.332 6.353 -12.352 1.00 0.00 102 THR A O 9
ATOM 13041 N N . LYS A 1 10 ? -4.949 8.209 -13.416 1.00 0.00 103 LYS A N 9
ATOM 13042 C CA . LYS A 1 10 ? -5.402 7.527 -14.621 1.00 0.00 103 LYS A CA 9
ATOM 13043 C C . LYS A 1 10 ? -4.297 6.708 -15.274 1.00 0.00 103 LYS A C 9
ATOM 13044 O O . LYS A 1 10 ? -4.508 5.560 -15.668 1.00 0.00 103 LYS A O 9
ATOM 13063 N N . GLU A 1 11 ? -3.067 7.270 -15.349 1.00 0.00 104 GLU A N 9
ATOM 13064 C CA . GLU A 1 11 ? -1.907 6.563 -15.848 1.00 0.00 104 GLU A CA 9
ATOM 13065 C C . GLU A 1 11 ? -1.463 5.492 -14.871 1.00 0.00 104 GLU A C 9
ATOM 13066 O O . GLU A 1 11 ? -1.140 4.375 -15.273 1.00 0.00 104 GLU A O 9
ATOM 13078 N N . GLU A 1 12 ? -1.476 5.789 -13.550 1.00 0.00 105 GLU A N 9
ATOM 13079 C CA . GLU A 1 12 ? -1.187 4.822 -12.497 1.00 0.00 105 GLU A CA 9
ATOM 13080 C C . GLU A 1 12 ? -2.092 3.602 -12.571 1.00 0.00 105 GLU A C 9
ATOM 13081 O O . GLU A 1 12 ? -1.630 2.465 -12.553 1.00 0.00 105 GLU A O 9
ATOM 13093 N N . ILE A 1 13 ? -3.419 3.817 -12.702 1.00 0.00 106 ILE A N 9
ATOM 13094 C CA . ILE A 1 13 ? -4.423 2.779 -12.836 1.00 0.00 106 ILE A CA 9
ATOM 13095 C C . ILE A 1 13 ? -4.261 2.021 -14.147 1.00 0.00 106 ILE A C 9
ATOM 13096 O O . ILE A 1 13 ? -4.356 0.797 -14.165 1.00 0.00 106 ILE A O 9
ATOM 13112 N N . LEU A 1 14 ? -3.934 2.705 -15.268 1.00 0.00 107 LEU A N 9
ATOM 13113 C CA . LEU A 1 14 ? -3.553 2.065 -16.523 1.00 0.00 107 LEU A CA 9
ATOM 13114 C C . LEU A 1 14 ? -2.311 1.184 -16.389 1.00 0.00 107 LEU A C 9
ATOM 13115 O O . LEU A 1 14 ? -2.286 0.042 -16.846 1.00 0.00 107 LEU A O 9
ATOM 13131 N N . LYS A 1 15 ? -1.250 1.680 -15.710 1.00 0.00 108 LYS A N 9
ATOM 13132 C CA . LYS A 1 15 ? -0.076 0.902 -15.354 1.00 0.00 108 LYS A CA 9
ATOM 13133 C C . LYS A 1 15 ? -0.435 -0.283 -14.473 1.00 0.00 108 LYS A C 9
ATOM 13134 O O . LYS A 1 15 ? -0.052 -1.407 -14.774 1.00 0.00 108 LYS A O 9
ATOM 13153 N N . ALA A 1 16 ? -1.215 -0.064 -13.390 1.00 0.00 109 ALA A N 9
ATOM 13154 C CA . ALA A 1 16 ? -1.717 -1.085 -12.491 1.00 0.00 109 ALA A CA 9
ATOM 13155 C C . ALA A 1 16 ? -2.494 -2.175 -13.207 1.00 0.00 109 ALA A C 9
ATOM 13156 O O . ALA A 1 16 ? -2.272 -3.358 -12.970 1.00 0.00 109 ALA A O 9
ATOM 13163 N N . PHE A 1 17 ? -3.389 -1.795 -14.142 1.00 0.00 110 PHE A N 9
ATOM 13164 C CA . PHE A 1 17 ? -4.108 -2.679 -15.040 1.00 0.00 110 PHE A CA 9
ATOM 13165 C C . PHE A 1 17 ? -3.171 -3.577 -15.840 1.00 0.00 110 PHE A C 9
ATOM 13166 O O . PHE A 1 17 ? -3.347 -4.794 -15.887 1.00 0.00 110 PHE A O 9
ATOM 13183 N N . LYS A 1 18 ? -2.113 -3.011 -16.464 1.00 0.00 111 LYS A N 9
ATOM 13184 C CA . LYS A 1 18 ? -1.136 -3.809 -17.188 1.00 0.00 111 LYS A CA 9
ATOM 13185 C C . LYS A 1 18 ? -0.232 -4.625 -16.272 1.00 0.00 111 LYS A C 9
ATOM 13186 O O . LYS A 1 18 ? 0.152 -5.741 -16.610 1.00 0.00 111 LYS A O 9
ATOM 13205 N N . LEU A 1 19 ? 0.120 -4.112 -15.073 1.00 0.00 112 LEU A N 9
ATOM 13206 C CA . LEU A 1 19 ? 0.842 -4.852 -14.054 1.00 0.00 112 LEU A CA 9
ATOM 13207 C C . LEU A 1 19 ? 0.040 -6.014 -13.492 1.00 0.00 112 LEU A C 9
ATOM 13208 O O . LEU A 1 19 ? 0.600 -7.067 -13.203 1.00 0.00 112 LEU A O 9
ATOM 13224 N N . PHE A 1 20 ? -1.304 -5.885 -13.372 1.00 0.00 113 PHE A N 9
ATOM 13225 C CA . PHE A 1 20 ? -2.186 -7.036 -13.269 1.00 0.00 113 PHE A CA 9
ATOM 13226 C C . PHE A 1 20 ? -2.077 -7.933 -14.482 1.00 0.00 113 PHE A C 9
ATOM 13227 O O . PHE A 1 20 ? -1.804 -9.122 -14.335 1.00 0.00 113 PHE A O 9
ATOM 13244 N N . ASP A 1 21 ? -2.304 -7.400 -15.706 1.00 0.00 114 ASP A N 9
ATOM 13245 C CA . ASP A 1 21 ? -2.304 -8.184 -16.924 1.00 0.00 114 ASP A CA 9
ATOM 13246 C C . ASP A 1 21 ? -0.924 -8.662 -17.383 1.00 0.00 114 ASP A C 9
ATOM 13247 O O . ASP A 1 21 ? -0.376 -8.261 -18.412 1.00 0.00 114 ASP A O 9
ATOM 13256 N N . ASP A 1 22 ? -0.391 -9.615 -16.594 1.00 0.00 115 ASP A N 9
ATOM 13257 C CA . ASP A 1 22 ? 0.784 -10.417 -16.817 1.00 0.00 115 ASP A CA 9
ATOM 13258 C C . ASP A 1 22 ? 0.491 -11.476 -17.866 1.00 0.00 115 ASP A C 9
ATOM 13259 O O . ASP A 1 22 ? 1.353 -11.806 -18.682 1.00 0.00 115 ASP A O 9
ATOM 13268 N N . ASP A 1 23 ? -0.755 -12.020 -17.905 1.00 0.00 116 ASP A N 9
ATOM 13269 C CA . ASP A 1 23 ? -1.146 -12.974 -18.927 1.00 0.00 116 ASP A CA 9
ATOM 13270 C C . ASP A 1 23 ? -1.082 -12.325 -20.297 1.00 0.00 116 ASP A C 9
ATOM 13271 O O . ASP A 1 23 ? -0.646 -12.947 -21.262 1.00 0.00 116 ASP A O 9
ATOM 13280 N N . GLU A 1 24 ? -1.493 -11.040 -20.370 1.00 0.00 117 GLU A N 9
ATOM 13281 C CA . GLU A 1 24 ? -1.647 -10.257 -21.574 1.00 0.00 117 GLU A CA 9
ATOM 13282 C C . GLU A 1 24 ? -2.896 -10.725 -22.279 1.00 0.00 117 GLU A C 9
ATOM 13283 O O . GLU A 1 24 ? -2.897 -11.214 -23.412 1.00 0.00 117 GLU A O 9
ATOM 13295 N N . THR A 1 25 ? -4.019 -10.649 -21.531 1.00 0.00 118 THR A N 9
ATOM 13296 C CA . THR A 1 25 ? -5.345 -11.027 -21.989 1.00 0.00 118 THR A CA 9
ATOM 13297 C C . THR A 1 25 ? -6.148 -9.781 -22.312 1.00 0.00 118 THR A C 9
ATOM 13298 O O . THR A 1 25 ? -7.125 -9.829 -23.057 1.00 0.00 118 THR A O 9
ATOM 13309 N N . GLY A 1 26 ? -5.731 -8.606 -21.782 1.00 0.00 119 GLY A N 9
ATOM 13310 C CA . GLY A 1 26 ? -6.325 -7.312 -22.071 1.00 0.00 119 GLY A CA 9
ATOM 13311 C C . GLY A 1 26 ? -7.234 -6.868 -20.977 1.00 0.00 119 GLY A C 9
ATOM 13312 O O . GLY A 1 26 ? -7.801 -5.782 -21.039 1.00 0.00 119 GLY A O 9
ATOM 13316 N N . LYS A 1 27 ? -7.421 -7.730 -19.963 1.00 0.00 120 LYS A N 9
ATOM 13317 C CA . LYS A 1 27 ? -8.388 -7.553 -18.907 1.00 0.00 120 LYS A CA 9
ATOM 13318 C C . LYS A 1 27 ? -7.807 -8.064 -17.618 1.00 0.00 120 LYS A C 9
ATOM 13319 O O . LYS A 1 27 ? -6.911 -8.910 -17.594 1.00 0.00 120 LYS A O 9
ATOM 13338 N N . ILE A 1 28 ? -8.314 -7.575 -16.471 1.00 0.00 121 ILE A N 9
ATOM 13339 C CA . ILE A 1 28 ? -7.884 -8.063 -15.183 1.00 0.00 121 ILE A CA 9
ATOM 13340 C C . ILE A 1 28 ? -8.672 -9.317 -14.891 1.00 0.00 121 ILE A C 9
ATOM 13341 O O . ILE A 1 28 ? -9.729 -9.345 -14.264 1.00 0.00 121 ILE A O 9
ATOM 13357 N N . SER A 1 29 ? -8.144 -10.432 -15.400 1.00 0.00 122 SER A N 9
ATOM 13358 C CA . SER A 1 29 ? -8.671 -11.735 -15.129 1.00 0.00 122 SER A CA 9
ATOM 13359 C C . SER A 1 29 ? -8.422 -12.178 -13.706 1.00 0.00 122 SER A C 9
ATOM 13360 O O . SER A 1 29 ? -7.479 -11.742 -13.054 1.00 0.00 122 SER A O 9
ATOM 13368 N N . PHE A 1 30 ? -9.231 -13.154 -13.240 1.00 0.00 123 PHE A N 9
ATOM 13369 C CA . PHE A 1 30 ? -8.939 -14.004 -12.100 1.00 0.00 123 PHE A CA 9
ATOM 13370 C C . PHE A 1 30 ? -7.553 -14.661 -12.194 1.00 0.00 123 PHE A C 9
ATOM 13371 O O . PHE A 1 30 ? -6.837 -14.781 -11.199 1.00 0.00 123 PHE A O 9
ATOM 13388 N N . LYS A 1 31 ? -7.127 -15.036 -13.429 1.00 0.00 124 LYS A N 9
ATOM 13389 C CA . LYS A 1 31 ? -5.805 -15.549 -13.758 1.00 0.00 124 LYS A CA 9
ATOM 13390 C C . LYS A 1 31 ? -4.712 -14.573 -13.329 1.00 0.00 124 LYS A C 9
ATOM 13391 O O . LYS A 1 31 ? -3.749 -14.922 -12.648 1.00 0.00 124 LYS A O 9
ATOM 13410 N N . ASN A 1 32 ? -4.897 -13.290 -13.703 1.00 0.00 125 ASN A N 9
ATOM 13411 C CA . ASN A 1 32 ? -4.015 -12.183 -13.408 1.00 0.00 125 ASN A CA 9
ATOM 13412 C C . ASN A 1 32 ? -4.109 -11.794 -11.939 1.00 0.00 125 ASN A C 9
ATOM 13413 O O . ASN A 1 32 ? -3.109 -11.528 -11.276 1.00 0.00 125 ASN A O 9
ATOM 13424 N N . LEU A 1 33 ? -5.335 -11.792 -11.376 1.00 0.00 126 LEU A N 9
ATOM 13425 C CA . LEU A 1 33 ? -5.621 -11.552 -9.974 1.00 0.00 126 LEU A CA 9
ATOM 13426 C C . LEU A 1 33 ? -4.841 -12.486 -9.054 1.00 0.00 126 LEU A C 9
ATOM 13427 O O . LEU A 1 33 ? -4.113 -12.042 -8.164 1.00 0.00 126 LEU A O 9
ATOM 13443 N N . LYS A 1 34 ? -4.944 -13.824 -9.266 1.00 0.00 127 LYS A N 9
ATOM 13444 C CA . LYS A 1 34 ? -4.251 -14.782 -8.416 1.00 0.00 127 LYS A CA 9
ATOM 13445 C C . LYS A 1 34 ? -2.761 -14.859 -8.653 1.00 0.00 127 LYS A C 9
ATOM 13446 O O . LYS A 1 34 ? -2.008 -15.180 -7.733 1.00 0.00 127 LYS A O 9
ATOM 13465 N N . ARG A 1 35 ? -2.285 -14.488 -9.865 1.00 0.00 128 ARG A N 9
ATOM 13466 C CA . ARG A 1 35 ? -0.886 -14.170 -10.113 1.00 0.00 128 ARG A CA 9
ATOM 13467 C C . ARG A 1 35 ? -0.440 -13.035 -9.205 1.00 0.00 128 ARG A C 9
ATOM 13468 O O . ARG A 1 35 ? 0.407 -13.249 -8.344 1.00 0.00 128 ARG A O 9
ATOM 13489 N N . VAL A 1 36 ? -1.061 -11.833 -9.304 1.00 0.00 129 VAL A N 9
ATOM 13490 C CA . VAL A 1 36 ? -0.731 -10.660 -8.501 1.00 0.00 129 VAL A CA 9
ATOM 13491 C C . VAL A 1 36 ? -0.747 -10.917 -7.010 1.00 0.00 129 VAL A C 9
ATOM 13492 O O . VAL A 1 36 ? 0.177 -10.526 -6.303 1.00 0.00 129 VAL A O 9
ATOM 13505 N N . ALA A 1 37 ? -1.767 -11.635 -6.496 1.00 0.00 130 ALA A N 9
ATOM 13506 C CA . ALA A 1 37 ? -1.826 -12.040 -5.101 1.00 0.00 130 ALA A CA 9
ATOM 13507 C C . ALA A 1 37 ? -0.570 -12.766 -4.611 1.00 0.00 130 ALA A C 9
ATOM 13508 O O . ALA A 1 37 ? -0.050 -12.489 -3.529 1.00 0.00 130 ALA A O 9
ATOM 13515 N N . LYS A 1 38 ? -0.019 -13.684 -5.438 1.00 0.00 131 LYS A N 9
ATOM 13516 C CA . LYS A 1 38 ? 1.228 -14.371 -5.153 1.00 0.00 131 LYS A CA 9
ATOM 13517 C C . LYS A 1 38 ? 2.462 -13.533 -5.456 1.00 0.00 131 LYS A C 9
ATOM 13518 O O . LYS A 1 38 ? 3.460 -13.656 -4.753 1.00 0.00 131 LYS A O 9
ATOM 13537 N N . GLU A 1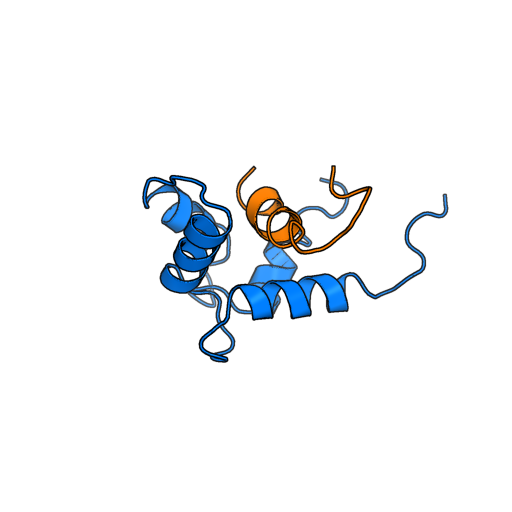 39 ? 2.417 -12.630 -6.464 1.00 0.00 132 GLU A N 9
ATOM 13538 C CA . GLU A 1 39 ? 3.466 -11.649 -6.736 1.00 0.00 132 GLU A CA 9
ATOM 13539 C C . GLU A 1 39 ? 3.677 -10.677 -5.589 1.00 0.00 132 GLU A C 9
ATOM 13540 O O . GLU A 1 39 ? 4.796 -10.254 -5.294 1.00 0.00 132 GLU A O 9
ATOM 13552 N N . LEU A 1 40 ? 2.586 -10.291 -4.899 1.00 0.00 133 LEU A N 9
ATOM 13553 C CA . LEU A 1 40 ? 2.672 -9.569 -3.647 1.00 0.00 133 LEU A CA 9
ATOM 13554 C C . LEU A 1 40 ? 3.085 -10.498 -2.523 1.00 0.00 133 LEU A C 9
ATOM 13555 O O . LEU A 1 40 ? 3.964 -10.172 -1.730 1.00 0.00 133 LEU A O 9
ATOM 13571 N N . GLY A 1 41 ? 2.445 -11.685 -2.440 1.00 0.00 134 GLY A N 9
ATOM 13572 C CA . GLY A 1 41 ? 2.734 -12.692 -1.432 1.00 0.00 134 GLY A CA 9
ATOM 13573 C C . GLY A 1 41 ? 1.715 -12.666 -0.336 1.00 0.00 134 GLY A C 9
ATOM 13574 O O . GLY A 1 41 ? 1.971 -13.118 0.778 1.00 0.00 134 GLY A O 9
ATOM 13578 N N . GLU A 1 42 ? 0.515 -12.141 -0.631 1.00 0.00 135 GLU A N 9
ATOM 13579 C CA . GLU A 1 42 ? -0.513 -11.897 0.355 1.00 0.00 135 GLU A CA 9
ATOM 13580 C C . GLU A 1 42 ? -1.417 -13.106 0.495 1.00 0.00 135 GLU A C 9
ATOM 13581 O O . GLU A 1 42 ? -1.742 -13.804 -0.466 1.00 0.00 135 GLU A O 9
ATOM 13593 N N . ASN A 1 43 ? -1.838 -13.409 1.740 1.00 0.00 136 ASN A N 9
ATOM 13594 C CA . ASN A 1 43 ? -2.541 -14.633 2.080 1.00 0.00 136 ASN A CA 9
ATOM 13595 C C . ASN A 1 43 ? -4.055 -14.547 1.918 1.00 0.00 136 ASN A C 9
ATOM 13596 O O . ASN A 1 43 ? -4.800 -15.058 2.753 1.00 0.00 136 ASN A O 9
ATOM 13607 N N . LEU A 1 44 ? -4.545 -13.928 0.827 1.00 0.00 137 LEU A N 9
ATOM 13608 C CA . LEU A 1 44 ? -5.965 -13.844 0.548 1.00 0.00 137 LEU A CA 9
ATOM 13609 C C . LEU A 1 44 ? -6.403 -15.023 -0.305 1.00 0.00 137 LEU A C 9
ATOM 13610 O O . LEU A 1 44 ? -5.663 -15.543 -1.142 1.00 0.00 137 LEU A O 9
ATOM 13626 N N . THR A 1 45 ? -7.630 -15.509 -0.054 1.00 0.00 138 THR A N 9
ATOM 13627 C CA . THR A 1 45 ? -8.144 -16.781 -0.539 1.00 0.00 138 THR A CA 9
ATOM 13628 C C . THR A 1 45 ? -8.859 -16.582 -1.853 1.00 0.00 138 THR A C 9
ATOM 13629 O O . THR A 1 45 ? -9.446 -15.531 -2.089 1.00 0.00 138 THR A O 9
ATOM 13640 N N . ASP A 1 46 ? -8.875 -17.598 -2.749 1.00 0.00 139 ASP A N 9
ATOM 13641 C CA . ASP A 1 46 ? -9.517 -17.583 -4.058 1.00 0.00 139 ASP A CA 9
ATOM 13642 C C . ASP A 1 46 ? -10.946 -17.052 -4.080 1.00 0.00 139 ASP A C 9
ATOM 13643 O O . ASP A 1 46 ? -11.334 -16.345 -5.006 1.00 0.00 139 ASP A O 9
ATOM 13652 N N . GLU A 1 47 ? -11.738 -17.329 -3.029 1.00 0.00 140 GLU A N 9
ATOM 13653 C CA . GLU A 1 47 ? -13.068 -16.800 -2.811 1.00 0.00 140 GLU A CA 9
ATOM 13654 C C . GLU A 1 47 ? -13.094 -15.275 -2.714 1.00 0.00 140 GLU A C 9
ATOM 13655 O O . GLU A 1 47 ? -13.922 -14.606 -3.330 1.00 0.00 140 GLU A O 9
ATOM 13667 N N . GLU A 1 48 ? -12.117 -14.683 -1.991 1.00 0.00 141 GLU A N 9
ATOM 13668 C CA . GLU A 1 48 ? -11.942 -13.253 -1.824 1.00 0.00 141 GLU A CA 9
ATOM 13669 C C . GLU A 1 48 ? -11.545 -12.613 -3.141 1.00 0.00 141 GLU A C 9
ATOM 13670 O O . GLU A 1 48 ? -12.036 -11.553 -3.515 1.00 0.00 141 GLU A O 9
ATOM 13682 N N . LEU A 1 49 ? -10.672 -13.280 -3.930 1.00 0.00 142 LEU A N 9
ATOM 13683 C CA . LEU A 1 49 ? -10.345 -12.853 -5.275 1.00 0.00 142 LEU A CA 9
ATOM 13684 C C . LEU A 1 49 ? -11.550 -12.927 -6.197 1.00 0.00 142 LEU A C 9
ATOM 13685 O O . LEU A 1 49 ? -11.779 -12.038 -7.012 1.00 0.00 142 LEU A O 9
ATOM 13701 N N . GLN A 1 50 ? -12.374 -13.991 -6.077 1.00 0.00 143 GLN A N 9
ATOM 13702 C CA . GLN A 1 50 ? -13.584 -14.165 -6.856 1.00 0.00 143 GLN A CA 9
ATOM 13703 C C . GLN A 1 50 ? -14.594 -13.069 -6.569 1.00 0.00 143 GLN A C 9
ATOM 13704 O O . GLN A 1 50 ? -15.182 -12.534 -7.508 1.00 0.00 143 GLN A O 9
ATOM 13718 N N . GLU A 1 51 ? -14.756 -12.655 -5.286 1.00 0.00 144 GLU A N 9
ATOM 13719 C CA . GLU A 1 51 ? -15.518 -11.479 -4.873 1.00 0.00 144 GLU A CA 9
ATOM 13720 C C . GLU A 1 51 ? -15.090 -10.214 -5.611 1.00 0.00 144 GLU A C 9
ATOM 13721 O O . GLU A 1 51 ? -15.922 -9.511 -6.176 1.00 0.00 144 GLU A O 9
ATOM 13733 N N . MET A 1 52 ? -13.769 -9.920 -5.672 1.00 0.00 145 MET A N 9
ATOM 13734 C CA . MET A 1 52 ? -13.218 -8.799 -6.427 1.00 0.00 145 MET A CA 9
ATOM 13735 C C . MET A 1 52 ? -13.574 -8.835 -7.910 1.00 0.00 145 MET A C 9
ATOM 13736 O O . MET A 1 52 ? -13.895 -7.820 -8.525 1.00 0.00 145 MET A O 9
ATOM 13750 N N . ILE A 1 53 ? -13.558 -10.035 -8.528 1.00 0.00 146 ILE A N 9
ATOM 13751 C CA . ILE A 1 53 ? -13.984 -10.221 -9.904 1.00 0.00 146 ILE A CA 9
ATOM 13752 C C . ILE A 1 53 ? -15.481 -9.999 -10.059 1.00 0.00 146 ILE A C 9
ATOM 13753 O O . ILE A 1 53 ? -15.894 -9.262 -10.951 1.00 0.00 146 ILE A O 9
ATOM 13769 N N . ASP A 1 54 ? -16.315 -10.606 -9.181 1.00 0.00 147 ASP A N 9
ATOM 13770 C CA . ASP A 1 54 ? -17.771 -10.508 -9.199 1.00 0.00 147 ASP A CA 9
ATOM 13771 C C . ASP A 1 54 ? -18.246 -9.075 -8.976 1.00 0.00 147 ASP A C 9
ATOM 13772 O O . ASP A 1 54 ? -19.165 -8.589 -9.630 1.00 0.00 147 ASP A O 9
ATOM 13781 N N . GLU A 1 55 ? -17.577 -8.342 -8.060 1.00 0.00 148 GLU A N 9
ATOM 13782 C CA . GLU A 1 55 ? -17.747 -6.919 -7.843 1.00 0.00 148 GLU A CA 9
ATOM 13783 C C . GLU A 1 55 ? -17.491 -6.103 -9.102 1.00 0.00 148 GLU A C 9
ATOM 13784 O O . GLU A 1 55 ? -18.348 -5.339 -9.550 1.00 0.00 148 GLU A O 9
ATOM 13796 N N . ALA A 1 56 ? -16.284 -6.224 -9.690 1.00 0.00 149 ALA A N 9
ATOM 13797 C CA . ALA A 1 56 ? -15.877 -5.356 -10.767 1.00 0.00 149 ALA A CA 9
ATOM 13798 C C . ALA A 1 56 ? -16.425 -5.763 -12.127 1.00 0.00 149 ALA A C 9
ATOM 13799 O O . ALA A 1 56 ? -16.841 -4.900 -12.901 1.00 0.00 149 ALA A O 9
ATOM 13806 N N . ASP A 1 57 ? -16.505 -7.074 -12.469 1.00 0.00 150 ASP A N 9
ATOM 13807 C CA . ASP A 1 57 ? -17.252 -7.503 -13.644 1.00 0.00 150 ASP A CA 9
ATOM 13808 C C . ASP A 1 57 ? -18.708 -7.661 -13.223 1.00 0.00 150 ASP A C 9
ATOM 13809 O O . ASP A 1 57 ? -19.221 -8.752 -12.983 1.00 0.00 150 ASP A O 9
ATOM 13818 N N . ARG A 1 58 ? -19.393 -6.502 -13.165 1.00 0.00 151 ARG A N 9
ATOM 13819 C CA . ARG A 1 58 ? -20.766 -6.308 -12.762 1.00 0.00 151 ARG A CA 9
ATOM 13820 C C . ARG A 1 58 ? -21.770 -7.028 -13.636 1.00 0.00 151 ARG A C 9
ATOM 13821 O O . ARG A 1 58 ? -22.867 -7.365 -13.191 1.00 0.00 151 ARG A O 9
ATOM 13842 N N . ASP A 1 59 ? -21.400 -7.261 -14.908 1.00 0.00 152 ASP A N 9
ATOM 13843 C CA . ASP A 1 59 ? -22.243 -7.891 -15.892 1.00 0.00 152 ASP A CA 9
ATOM 13844 C C . ASP A 1 59 ? -21.955 -9.383 -15.849 1.00 0.00 152 ASP A C 9
ATOM 13845 O O . ASP A 1 59 ? -22.881 -10.193 -15.874 1.00 0.00 152 ASP A O 9
ATOM 13854 N N . GLY A 1 60 ? -20.665 -9.778 -15.707 1.00 0.00 153 GLY A N 9
ATOM 13855 C CA . GLY A 1 60 ? -20.299 -11.134 -15.323 1.00 0.00 153 GLY A CA 9
ATOM 13856 C C . GLY A 1 60 ? -20.060 -12.040 -16.491 1.00 0.00 153 GLY A C 9
ATOM 13857 O O . GLY A 1 60 ? -20.790 -13.008 -16.696 1.00 0.00 153 GLY A O 9
ATOM 13861 N N . ASP A 1 61 ? -18.993 -11.776 -17.266 1.00 0.00 154 ASP A N 9
ATOM 13862 C CA . ASP A 1 61 ? -18.641 -12.624 -18.385 1.00 0.00 154 ASP A CA 9
ATOM 13863 C C . ASP A 1 61 ? -17.164 -12.528 -18.713 1.00 0.00 154 ASP A C 9
ATOM 13864 O O . ASP A 1 61 ? -16.401 -13.476 -18.521 1.00 0.00 154 ASP A O 9
ATOM 13873 N N . GLY A 1 62 ? -16.736 -11.366 -19.238 1.00 0.00 155 GLY A N 9
ATOM 13874 C CA . GLY A 1 62 ? -15.436 -11.161 -19.843 1.00 0.00 155 GLY A CA 9
ATOM 13875 C C . GLY A 1 62 ? -14.375 -10.715 -18.886 1.00 0.00 155 GLY A C 9
ATOM 13876 O O . GLY A 1 62 ? -13.286 -10.352 -19.320 1.00 0.00 155 GLY A O 9
ATOM 13880 N N . GLU A 1 63 ? -14.659 -10.755 -17.568 1.00 0.00 156 GLU A N 9
ATOM 13881 C CA . GLU A 1 63 ? -13.750 -10.446 -16.481 1.00 0.00 156 GLU A CA 9
ATOM 13882 C C . GLU A 1 63 ? -13.313 -8.984 -16.457 1.00 0.00 156 GLU A C 9
ATOM 13883 O O . GLU A 1 63 ? -13.872 -8.129 -17.154 1.00 0.00 156 GLU A O 9
ATOM 13895 N N . VAL A 1 64 ? -12.384 -8.605 -15.545 1.00 0.00 157 VAL A N 9
ATOM 13896 C CA . VAL A 1 64 ? -12.410 -7.251 -15.012 1.00 0.00 157 VAL A CA 9
ATOM 13897 C C . VAL A 1 64 ? -11.806 -6.257 -15.967 1.00 0.00 157 VAL A C 9
ATOM 13898 O O . VAL A 1 64 ? -10.607 -6.186 -16.230 1.00 0.00 157 VAL A O 9
ATOM 13911 N N . SER A 1 65 ? -12.716 -5.481 -16.562 1.00 0.00 158 SER A N 9
ATOM 13912 C CA . SER A 1 65 ? -12.454 -4.746 -17.758 1.00 0.00 158 SER A CA 9
ATOM 13913 C C . SER A 1 65 ? -12.025 -3.331 -17.469 1.00 0.00 158 SER A C 9
ATOM 13914 O O . SER A 1 65 ? -12.248 -2.777 -16.392 1.00 0.00 158 SER A O 9
ATOM 13922 N N . GLU A 1 66 ? -11.383 -2.730 -18.483 1.00 0.00 159 GLU A N 9
ATOM 13923 C CA . GLU A 1 66 ? -10.794 -1.412 -18.587 1.00 0.00 159 GLU A CA 9
ATOM 13924 C C . GLU A 1 66 ? -11.593 -0.325 -17.887 1.00 0.00 159 GLU A C 9
ATOM 13925 O O . GLU A 1 66 ? -11.185 0.256 -16.882 1.00 0.00 159 GLU A O 9
ATOM 13937 N N . GLN A 1 67 ? -12.807 -0.077 -18.403 1.00 0.00 160 GLN A N 9
ATOM 13938 C CA . GLN A 1 67 ? -13.722 0.923 -17.910 1.00 0.00 160 GLN A CA 9
ATOM 13939 C C . GLN A 1 67 ? -14.369 0.555 -16.585 1.00 0.00 160 GLN A C 9
ATOM 13940 O O . GLN A 1 67 ? -14.930 1.416 -15.904 1.00 0.00 160 GLN A O 9
ATOM 13954 N N . GLU A 1 68 ? -14.313 -0.731 -16.178 1.00 0.00 161 GLU A N 9
ATOM 13955 C CA . GLU A 1 68 ? -14.894 -1.212 -14.940 1.00 0.00 161 GLU A CA 9
ATOM 13956 C C . GLU A 1 68 ? -13.935 -1.003 -13.798 1.00 0.00 161 GLU A C 9
ATOM 13957 O O . GLU A 1 68 ? -14.312 -0.510 -12.736 1.00 0.00 161 GLU A O 9
ATOM 13969 N N . PHE A 1 69 ? -12.635 -1.298 -14.021 1.00 0.00 162 PHE A N 9
ATOM 13970 C CA . PHE A 1 69 ? -11.556 -1.026 -13.087 1.00 0.00 162 PHE A CA 9
ATOM 13971 C C . PHE A 1 69 ? -11.489 0.459 -12.735 1.00 0.00 162 PHE A C 9
ATOM 13972 O O . PHE A 1 69 ? -11.307 0.855 -11.584 1.00 0.00 162 PHE A O 9
ATOM 13989 N N . LEU A 1 70 ? -11.718 1.319 -13.747 1.00 0.00 163 LEU A N 9
ATOM 13990 C CA . LEU A 1 70 ? -11.837 2.751 -13.584 1.00 0.00 163 LEU A CA 9
ATOM 13991 C C . LEU A 1 70 ? -13.018 3.213 -12.728 1.00 0.00 163 LEU A C 9
ATOM 13992 O O . LEU A 1 70 ? -12.922 4.273 -12.112 1.00 0.00 163 LEU A O 9
ATOM 14008 N N . ARG A 1 71 ? -14.134 2.437 -12.601 1.00 0.00 164 ARG A N 9
ATOM 14009 C CA . ARG A 1 71 ? -15.163 2.730 -11.598 1.00 0.00 164 ARG A CA 9
ATOM 14010 C C . ARG A 1 71 ? -14.608 2.584 -10.196 1.00 0.00 164 ARG A C 9
ATOM 14011 O O . ARG A 1 71 ? -14.640 3.522 -9.397 1.00 0.00 164 ARG A O 9
ATOM 14032 N N . ILE A 1 72 ? -14.103 1.379 -9.859 1.00 0.00 165 ILE A N 9
ATOM 14033 C CA . ILE A 1 72 ? -13.732 1.050 -8.492 1.00 0.00 165 ILE A CA 9
ATOM 14034 C C . ILE A 1 72 ? -12.543 1.862 -8.020 1.00 0.00 165 ILE A C 9
ATOM 14035 O O . ILE A 1 72 ? -12.434 2.196 -6.845 1.00 0.00 165 ILE A O 9
ATOM 14051 N N . MET A 1 73 ? -11.656 2.268 -8.954 1.00 0.00 166 MET A N 9
ATOM 14052 C CA . MET A 1 73 ? -10.548 3.143 -8.649 1.00 0.00 166 MET A CA 9
ATOM 14053 C C . MET A 1 73 ? -10.888 4.627 -8.689 1.00 0.00 166 MET A C 9
ATOM 14054 O O . MET A 1 73 ? -10.578 5.342 -7.739 1.00 0.00 166 MET A O 9
ATOM 14068 N N . LYS A 1 74 ? -11.494 5.163 -9.778 1.00 0.00 167 LYS A N 9
ATOM 14069 C CA . LYS A 1 74 ? -11.611 6.610 -9.944 1.00 0.00 167 LYS A CA 9
ATOM 14070 C C . LYS A 1 74 ? -13.046 7.092 -10.079 1.00 0.00 167 LYS A C 9
ATOM 14071 O O . LYS A 1 74 ? -13.281 8.225 -10.500 1.00 0.00 167 LYS A O 9
ATOM 14090 N N . LYS A 1 75 ? -14.054 6.291 -9.675 1.00 0.00 168 LYS A N 9
ATOM 14091 C CA . LYS A 1 75 ? -15.384 6.813 -9.402 1.00 0.00 168 LYS A CA 9
ATOM 14092 C C . LYS A 1 75 ? -15.666 6.672 -7.929 1.00 0.00 168 LYS A C 9
ATOM 14093 O O . LYS A 1 75 ? -15.959 7.659 -7.253 1.00 0.00 168 LYS A O 9
ATOM 14112 N N . THR A 1 76 ? -15.576 5.442 -7.373 1.00 0.00 169 THR A N 9
ATOM 14113 C CA . THR A 1 76 ? -15.929 5.190 -5.980 1.00 0.00 169 THR A CA 9
ATOM 14114 C C . THR A 1 76 ? -14.836 5.630 -5.025 1.00 0.00 169 THR A C 9
ATOM 14115 O O . THR A 1 76 ? -14.162 4.830 -4.379 1.00 0.00 169 THR A O 9
ATOM 14126 N N . SER A 1 77 ? -14.681 6.962 -4.885 1.00 0.00 170 SER A N 9
ATOM 14127 C CA . SER A 1 77 ? -13.643 7.655 -4.130 1.00 0.00 170 SER A CA 9
ATOM 14128 C C . SER A 1 77 ? -13.625 7.403 -2.627 1.00 0.00 170 SER A C 9
ATOM 14129 O O . SER A 1 77 ? -12.774 7.970 -1.941 1.00 0.00 170 SER A O 9
ATOM 14137 N N . LEU A 1 78 ? -14.554 6.596 -2.089 1.00 0.00 171 LEU A N 9
ATOM 14138 C CA . LEU A 1 78 ? -14.585 6.216 -0.694 1.00 0.00 171 LEU A CA 9
ATOM 14139 C C . LEU A 1 78 ? -14.647 4.709 -0.535 1.00 0.00 171 LEU A C 9
ATOM 14140 O O . LEU A 1 78 ? -14.700 4.226 0.593 1.00 0.00 171 LEU A O 9
ATOM 14156 N N . TYR A 1 79 ? -14.634 3.960 -1.666 1.00 0.00 172 TYR A N 9
ATOM 14157 C CA . TYR A 1 79 ? -15.015 2.559 -1.767 1.00 0.00 172 TYR A CA 9
ATOM 14158 C C . TYR A 1 79 ? -16.300 2.143 -1.002 1.00 0.00 172 TYR A C 9
ATOM 14159 O O . TYR A 1 79 ? -17.319 2.876 -1.159 1.00 0.00 172 TYR A O 9
ATOM 14178 N N . ARG B 2 1 ? -1.263 -17.910 -19.015 1.00 0.00 641 ARG B N 9
ATOM 14179 C CA . ARG B 2 1 ? 0.167 -17.478 -19.108 1.00 0.00 641 ARG B CA 9
ATOM 14180 C C . ARG B 2 1 ? 0.572 -16.833 -17.807 1.00 0.00 641 ARG B C 9
ATOM 14181 O O . ARG B 2 1 ? -0.275 -16.214 -17.167 1.00 0.00 641 ARG B O 9
ATOM 14202 N N . ALA B 2 2 ? 1.841 -17.013 -17.402 1.00 0.00 642 ALA B N 9
ATOM 14203 C CA . ALA B 2 2 ? 2.394 -16.544 -16.137 1.00 0.00 642 ALA B CA 9
ATOM 14204 C C . ALA B 2 2 ? 3.840 -17.002 -16.059 1.00 0.00 642 ALA B C 9
ATOM 14205 O O . ALA B 2 2 ? 4.373 -17.361 -15.007 1.00 0.00 642 ALA B O 9
ATOM 14212 N N . ASP B 2 3 ? 4.497 -17.033 -17.233 1.00 0.00 643 ASP B N 9
ATOM 14213 C CA . ASP B 2 3 ? 5.713 -17.722 -17.568 1.00 0.00 643 ASP B CA 9
ATOM 14214 C C . ASP B 2 3 ? 6.943 -16.994 -17.045 1.00 0.00 643 ASP B C 9
ATOM 14215 O O . ASP B 2 3 ? 7.832 -16.576 -17.789 1.00 0.00 643 ASP B O 9
ATOM 14224 N N . LEU B 2 4 ? 6.990 -16.835 -15.704 1.00 0.00 644 LEU B N 9
ATOM 14225 C CA . LEU B 2 4 ? 7.992 -16.122 -14.935 1.00 0.00 644 LEU B CA 9
ATOM 14226 C C . LEU B 2 4 ? 7.844 -14.624 -15.099 1.00 0.00 644 LEU B C 9
ATOM 14227 O O . LEU B 2 4 ? 7.404 -13.945 -14.171 1.00 0.00 644 LEU B O 9
ATOM 14243 N N . HIS B 2 5 ? 8.182 -14.089 -16.292 1.00 0.00 645 HIS B N 9
ATOM 14244 C CA . HIS B 2 5 ? 8.202 -12.670 -16.623 1.00 0.00 645 HIS B CA 9
ATOM 14245 C C . HIS B 2 5 ? 9.197 -11.895 -15.767 1.00 0.00 645 HIS B C 9
ATOM 14246 O O . HIS B 2 5 ? 10.405 -11.983 -15.968 1.00 0.00 645 HIS B O 9
ATOM 14260 N N . HIS B 2 6 ? 8.695 -11.125 -14.780 1.00 0.00 646 HIS B N 9
ATOM 14261 C CA . HIS B 2 6 ? 9.462 -10.383 -13.811 1.00 0.00 646 HIS B CA 9
ATOM 14262 C C . HIS B 2 6 ? 8.567 -10.417 -12.597 1.00 0.00 646 HIS B C 9
ATOM 14263 O O . HIS B 2 6 ? 7.420 -10.843 -12.711 1.00 0.00 646 HIS B O 9
ATOM 14277 N N . GLN B 2 7 ? 9.065 -9.993 -11.414 1.00 0.00 647 GLN B N 9
ATOM 14278 C CA . GLN B 2 7 ? 8.309 -10.074 -10.179 1.00 0.00 647 GLN B CA 9
ATOM 14279 C C . GLN B 2 7 ? 7.485 -8.816 -9.954 1.00 0.00 647 GLN B C 9
ATOM 14280 O O . GLN B 2 7 ? 8.017 -7.732 -9.712 1.00 0.00 647 GLN B O 9
ATOM 14294 N N . HIS B 2 8 ? 6.143 -8.929 -10.006 1.00 0.00 648 HIS B N 9
ATOM 14295 C CA . HIS B 2 8 ? 5.243 -7.786 -9.968 1.00 0.00 648 HIS B CA 9
ATOM 14296 C C . HIS B 2 8 ? 4.814 -7.450 -8.556 1.00 0.00 648 HIS B C 9
ATOM 14297 O O . HIS B 2 8 ? 3.625 -7.357 -8.248 1.00 0.00 648 HIS B O 9
ATOM 14311 N N . SER B 2 9 ? 5.783 -7.240 -7.644 1.00 0.00 649 SER B N 9
ATOM 14312 C CA . SER B 2 9 ? 5.478 -6.859 -6.275 1.00 0.00 649 SER B CA 9
ATOM 14313 C C . SER B 2 9 ? 5.206 -5.363 -6.185 1.00 0.00 649 SER B C 9
ATOM 14314 O O . SER B 2 9 ? 5.213 -4.656 -7.189 1.00 0.00 649 SER B O 9
ATOM 14322 N N . VAL B 2 10 ? 4.901 -4.849 -4.967 1.00 0.00 650 VAL B N 9
ATOM 14323 C CA . VAL B 2 10 ? 4.518 -3.463 -4.668 1.00 0.00 650 VAL B CA 9
ATOM 14324 C C . VAL B 2 10 ? 3.327 -2.903 -5.443 1.00 0.00 650 VAL B C 9
ATOM 14325 O O . VAL B 2 10 ? 3.097 -1.697 -5.516 1.00 0.00 650 VAL B O 9
ATOM 14338 N N . LEU B 2 11 ? 2.466 -3.803 -5.967 1.00 0.00 651 LEU B N 9
ATOM 14339 C CA . LEU B 2 11 ? 1.179 -3.503 -6.565 1.00 0.00 651 LEU B CA 9
ATOM 14340 C C . LEU B 2 11 ? 0.080 -3.626 -5.508 1.00 0.00 651 LEU B C 9
ATOM 14341 O O . LEU B 2 11 ? -1.122 -3.638 -5.775 1.00 0.00 651 LEU B O 9
ATOM 14357 N N . HIS B 2 12 ? 0.488 -3.648 -4.220 1.00 0.00 652 HIS B N 9
ATOM 14358 C CA . HIS B 2 12 ? -0.365 -3.700 -3.050 1.00 0.00 652 HIS B CA 9
ATOM 14359 C C . HIS B 2 12 ? -1.244 -2.477 -2.969 1.00 0.00 652 HIS B C 9
ATOM 14360 O O . HIS B 2 12 ? -2.393 -2.549 -2.559 1.00 0.00 652 HIS B O 9
ATOM 14374 N N . ARG B 2 13 ? -0.720 -1.342 -3.470 1.00 0.00 653 ARG B N 9
ATOM 14375 C CA . ARG B 2 13 ? -1.430 -0.128 -3.828 1.00 0.00 653 ARG B CA 9
ATOM 14376 C C . ARG B 2 13 ? -2.762 -0.384 -4.513 1.00 0.00 653 ARG B C 9
ATOM 14377 O O . ARG B 2 13 ? -3.806 0.082 -4.061 1.00 0.00 653 ARG B O 9
ATOM 14398 N N . ALA B 2 14 ? -2.752 -1.167 -5.609 1.00 0.00 654 ALA B N 9
ATOM 14399 C CA . ALA B 2 14 ? -3.943 -1.491 -6.350 1.00 0.00 654 ALA B CA 9
ATOM 14400 C C . ALA B 2 14 ? -4.677 -2.656 -5.726 1.00 0.00 654 ALA B C 9
ATOM 14401 O O . ALA B 2 14 ? -5.897 -2.621 -5.589 1.00 0.00 654 ALA B O 9
ATOM 14408 N N . LEU B 2 15 ? -3.964 -3.733 -5.318 1.00 0.00 655 LEU B N 9
ATOM 14409 C CA . LEU B 2 15 ? -4.635 -4.913 -4.796 1.00 0.00 655 LEU B CA 9
ATOM 14410 C C . LEU B 2 15 ? -5.332 -4.675 -3.471 1.00 0.00 655 LEU B C 9
ATOM 14411 O O . LEU B 2 15 ? -6.500 -5.031 -3.298 1.00 0.00 655 LEU B O 9
ATOM 14427 N N . GLN B 2 16 ? -4.644 -4.040 -2.498 1.00 0.00 656 GLN B N 9
ATOM 14428 C CA . GLN B 2 16 ? -5.162 -3.907 -1.159 1.00 0.00 656 GLN B CA 9
ATOM 14429 C C . GLN B 2 16 ? -6.277 -2.901 -1.131 1.00 0.00 656 GLN B C 9
ATOM 14430 O O . GLN B 2 16 ? -7.288 -3.142 -0.487 1.00 0.00 656 GLN B O 9
ATOM 14444 N N . ALA B 2 17 ? -6.150 -1.782 -1.887 1.00 0.00 657 ALA B N 9
ATOM 14445 C CA . ALA B 2 17 ? -7.160 -0.744 -1.916 1.00 0.00 657 ALA B CA 9
ATOM 14446 C C . ALA B 2 17 ? -8.378 -1.123 -2.743 1.00 0.00 657 ALA B C 9
ATOM 14447 O O . ALA B 2 17 ? -9.379 -0.413 -2.762 1.00 0.00 657 ALA B O 9
ATOM 14454 N N . TRP B 2 18 ? -8.311 -2.268 -3.452 1.00 0.00 658 TRP B N 9
ATOM 14455 C CA . TRP B 2 18 ? -9.450 -2.896 -4.065 1.00 0.00 658 TRP B CA 9
ATOM 14456 C C . TRP B 2 18 ? -10.071 -3.875 -3.077 1.00 0.00 658 TRP B C 9
ATOM 14457 O O . TRP B 2 18 ? -11.280 -3.865 -2.871 1.00 0.00 658 TRP B O 9
ATOM 14478 N N . VAL B 2 19 ? -9.277 -4.766 -2.432 1.00 0.00 659 VAL B N 9
ATOM 14479 C CA . VAL B 2 19 ? -9.848 -5.782 -1.554 1.00 0.00 659 VAL B CA 9
ATOM 14480 C C . VAL B 2 19 ? -10.292 -5.270 -0.185 1.00 0.00 659 VAL B C 9
ATOM 14481 O O . VAL B 2 19 ? -11.248 -5.794 0.387 1.00 0.00 659 VAL B O 9
ATOM 14494 N N . THR B 2 20 ? -9.622 -4.249 0.393 1.00 0.00 660 THR B N 9
ATOM 14495 C CA . THR B 2 20 ? -9.973 -3.728 1.707 1.00 0.00 660 THR B CA 9
ATOM 14496 C C . THR B 2 20 ? -9.755 -2.200 1.795 1.00 0.00 660 THR B C 9
ATOM 14497 O O . THR B 2 20 ? -9.967 -1.652 2.919 1.00 0.00 660 THR B O 9
ATOM 14509 N N . THR A 1 1 ? 11.279 -0.839 -20.360 1.00 0.00 94 THR A N 10
ATOM 14510 C CA . THR A 1 1 ? 9.891 -1.313 -20.794 1.00 0.00 94 THR A CA 10
ATOM 14511 C C . THR A 1 1 ? 9.179 -0.042 -21.132 1.00 0.00 94 THR A C 10
ATOM 14512 O O . THR A 1 1 ? 9.932 0.938 -21.128 1.00 0.00 94 THR A O 10
ATOM 14523 N N . GLN A 1 2 ? 7.858 -0.023 -21.393 1.00 0.00 95 GLN A N 10
ATOM 14524 C CA . GLN A 1 2 ? 7.097 1.152 -21.771 1.00 0.00 95 GLN A CA 10
ATOM 14525 C C . GLN A 1 2 ? 6.961 2.143 -20.613 1.00 0.00 95 GLN A C 10
ATOM 14526 O O . GLN A 1 2 ? 6.811 1.754 -19.455 1.00 0.00 95 GLN A O 10
ATOM 14540 N N . LYS A 1 3 ? 7.039 3.453 -20.919 1.00 0.00 96 LYS A N 10
ATOM 14541 C CA . LYS A 1 3 ? 6.906 4.542 -19.974 1.00 0.00 96 LYS A CA 10
ATOM 14542 C C . LYS A 1 3 ? 6.624 5.724 -20.871 1.00 0.00 96 LYS A C 10
ATOM 14543 O O . LYS A 1 3 ? 7.250 5.826 -21.924 1.00 0.00 96 LYS A O 10
ATOM 14562 N N . MET A 1 4 ? 5.681 6.629 -20.520 1.00 0.00 97 MET A N 10
ATOM 14563 C CA . MET A 1 4 ? 5.507 7.857 -21.272 1.00 0.00 97 MET A CA 10
ATOM 14564 C C . MET A 1 4 ? 6.361 8.936 -20.624 1.00 0.00 97 MET A C 10
ATOM 14565 O O . MET A 1 4 ? 6.654 8.879 -19.432 1.00 0.00 97 MET A O 10
ATOM 14579 N N . SER A 1 5 ? 6.827 9.941 -21.394 1.00 0.00 98 SER A N 10
ATOM 14580 C CA . SER A 1 5 ? 7.635 11.034 -20.868 1.00 0.00 98 SER A CA 10
ATOM 14581 C C . SER A 1 5 ? 6.826 11.934 -19.964 1.00 0.00 98 SER A C 10
ATOM 14582 O O . SER A 1 5 ? 7.274 12.349 -18.898 1.00 0.00 98 SER A O 10
ATOM 14590 N N . GLU A 1 6 ? 5.591 12.237 -20.399 1.00 0.00 99 GLU A N 10
ATOM 14591 C CA . GLU A 1 6 ? 4.618 12.990 -19.654 1.00 0.00 99 GLU A CA 10
ATOM 14592 C C . GLU A 1 6 ? 3.611 12.066 -18.948 1.00 0.00 99 GLU A C 10
ATOM 14593 O O . GLU A 1 6 ? 3.672 10.843 -19.037 1.00 0.00 99 GLU A O 10
ATOM 14605 N N . LYS A 1 7 ? 2.602 12.711 -18.321 1.00 0.00 100 LYS A N 10
ATOM 14606 C CA . LYS A 1 7 ? 1.252 12.271 -17.987 1.00 0.00 100 LYS A CA 10
ATOM 14607 C C . LYS A 1 7 ? 1.096 12.093 -16.489 1.00 0.00 100 LYS A C 10
ATOM 14608 O O . LYS A 1 7 ? 1.829 12.699 -15.714 1.00 0.00 100 LYS A O 10
ATOM 14627 N N . ASP A 1 8 ? 0.072 11.331 -16.046 1.00 0.00 101 ASP A N 10
ATOM 14628 C CA . ASP A 1 8 ? -0.435 11.435 -14.694 1.00 0.00 101 ASP A CA 10
ATOM 14629 C C . ASP A 1 8 ? -0.976 10.073 -14.265 1.00 0.00 101 ASP A C 10
ATOM 14630 O O . ASP A 1 8 ? -0.617 9.034 -14.821 1.00 0.00 101 ASP A O 10
ATOM 14639 N N . THR A 1 9 ? -1.891 10.056 -13.272 1.00 0.00 102 THR A N 10
ATOM 14640 C CA . THR A 1 9 ? -2.485 8.903 -12.603 1.00 0.00 102 THR A CA 10
ATOM 14641 C C . THR A 1 9 ? -3.024 7.858 -13.558 1.00 0.00 102 THR A C 10
ATOM 14642 O O . THR A 1 9 ? -2.898 6.661 -13.331 1.00 0.00 102 THR A O 10
ATOM 14653 N N . LYS A 1 10 ? -3.579 8.266 -14.721 1.00 0.00 103 LYS A N 10
ATOM 14654 C CA . LYS A 1 10 ? -4.049 7.331 -15.722 1.00 0.00 103 LYS A CA 10
ATOM 14655 C C . LYS A 1 10 ? -2.946 6.439 -16.286 1.00 0.00 103 LYS A C 10
ATOM 14656 O O . LYS A 1 10 ? -3.193 5.261 -16.534 1.00 0.00 103 LYS A O 10
ATOM 14675 N N . GLU A 1 11 ? -1.684 6.925 -16.447 1.00 0.00 104 GLU A N 10
ATOM 14676 C CA . GLU A 1 11 ? -0.603 6.043 -16.878 1.00 0.00 104 GLU A CA 10
ATOM 14677 C C . GLU A 1 11 ? -0.165 5.115 -15.757 1.00 0.00 104 GLU A C 10
ATOM 14678 O O . GLU A 1 11 ? 0.190 3.965 -16.004 1.00 0.00 104 GLU A O 10
ATOM 14690 N N . GLU A 1 12 ? -0.249 5.565 -14.482 1.00 0.00 105 GLU A N 10
ATOM 14691 C CA . GLU A 1 12 ? -0.022 4.730 -13.312 1.00 0.00 105 GLU A CA 10
ATOM 14692 C C . GLU A 1 12 ? -1.055 3.614 -13.222 1.00 0.00 105 GLU A C 10
ATOM 14693 O O . GLU A 1 12 ? -0.722 2.441 -13.058 1.00 0.00 105 GLU A O 10
ATOM 14705 N N . ILE A 1 13 ? -2.353 3.961 -13.386 1.00 0.00 106 ILE A N 10
ATOM 14706 C CA . ILE A 1 13 ? -3.473 3.038 -13.454 1.00 0.00 106 ILE A CA 10
ATOM 14707 C C . ILE A 1 13 ? -3.313 2.050 -14.604 1.00 0.00 106 ILE A C 10
ATOM 14708 O O . ILE A 1 13 ? -3.489 0.848 -14.423 1.00 0.00 106 ILE A O 10
ATOM 14724 N N . LEU A 1 14 ? -2.919 2.508 -15.815 1.00 0.00 107 LEU A N 10
ATOM 14725 C CA . LEU A 1 14 ? -2.582 1.626 -16.926 1.00 0.00 107 LEU A CA 10
ATOM 14726 C C . LEU A 1 14 ? -1.381 0.727 -16.649 1.00 0.00 107 LEU A C 10
ATOM 14727 O O . LEU A 1 14 ? -1.405 -0.457 -16.988 1.00 0.00 107 LEU A O 10
ATOM 14743 N N . LYS A 1 15 ? -0.310 1.234 -15.990 1.00 0.00 108 LYS A N 10
ATOM 14744 C CA . LYS A 1 15 ? 0.811 0.418 -15.538 1.00 0.00 108 LYS A CA 10
ATOM 14745 C C . LYS A 1 15 ? 0.339 -0.645 -14.561 1.00 0.00 108 LYS A C 10
ATOM 14746 O O . LYS A 1 15 ? 0.658 -1.819 -14.715 1.00 0.00 108 LYS A O 10
ATOM 14765 N N . ALA A 1 16 ? -0.488 -0.265 -13.561 1.00 0.00 109 ALA A N 10
ATOM 14766 C CA . ALA A 1 16 ? -1.131 -1.184 -12.638 1.00 0.00 109 ALA A CA 10
ATOM 14767 C C . ALA A 1 16 ? -1.975 -2.232 -13.345 1.00 0.00 109 ALA A C 10
ATOM 14768 O O . ALA A 1 16 ? -1.827 -3.424 -13.092 1.00 0.00 109 ALA A O 10
ATOM 14775 N N . PHE A 1 17 ? -2.835 -1.822 -14.299 1.00 0.00 110 PHE A N 10
ATOM 14776 C CA . PHE A 1 17 ? -3.609 -2.703 -15.156 1.00 0.00 110 PHE A CA 10
ATOM 14777 C C . PHE A 1 17 ? -2.742 -3.720 -15.897 1.00 0.00 110 PHE A C 10
ATOM 14778 O O . PHE A 1 17 ? -3.049 -4.910 -15.887 1.00 0.00 110 PHE A O 10
ATOM 14795 N N . LYS A 1 18 ? -1.613 -3.280 -16.502 1.00 0.00 111 LYS A N 10
ATOM 14796 C CA . LYS A 1 18 ? -0.638 -4.154 -17.139 1.00 0.00 111 LYS A CA 10
ATOM 14797 C C . LYS A 1 18 ? 0.185 -5.014 -16.182 1.00 0.00 111 LYS A C 10
ATOM 14798 O O . LYS A 1 18 ? 0.763 -6.013 -16.597 1.00 0.00 111 LYS A O 10
ATOM 14817 N N . LEU A 1 19 ? 0.274 -4.688 -14.876 1.00 0.00 112 LEU A N 10
ATOM 14818 C CA . LEU A 1 19 ? 0.888 -5.562 -13.893 1.00 0.00 112 LEU A CA 10
ATOM 14819 C C . LEU A 1 19 ? -0.068 -6.662 -13.485 1.00 0.00 112 LEU A C 10
ATOM 14820 O O . LEU A 1 19 ? 0.343 -7.768 -13.139 1.00 0.00 112 LEU A O 10
ATOM 14836 N N . PHE A 1 20 ? -1.386 -6.381 -13.528 1.00 0.00 113 PHE A N 10
ATOM 14837 C CA . PHE A 1 20 ? -2.418 -7.374 -13.359 1.00 0.00 113 PHE A CA 10
ATOM 14838 C C . PHE A 1 20 ? -2.567 -8.202 -14.638 1.00 0.00 113 PHE A C 10
ATOM 14839 O O . PHE A 1 20 ? -2.225 -9.381 -14.648 1.00 0.00 113 PHE A O 10
ATOM 14856 N N . ASP A 1 21 ? -3.077 -7.618 -15.752 1.00 0.00 114 ASP A N 10
ATOM 14857 C CA . ASP A 1 21 ? -3.265 -8.314 -17.015 1.00 0.00 114 ASP A CA 10
ATOM 14858 C C . ASP A 1 21 ? -2.241 -7.817 -18.014 1.00 0.00 114 ASP A C 10
ATOM 14859 O O . ASP A 1 21 ? -2.502 -6.817 -18.678 1.00 0.00 114 ASP A O 10
ATOM 14868 N N . ASP A 1 22 ? -1.075 -8.511 -18.153 1.00 0.00 115 ASP A N 10
ATOM 14869 C CA . ASP A 1 22 ? 0.056 -8.229 -19.043 1.00 0.00 115 ASP A CA 10
ATOM 14870 C C . ASP A 1 22 ? -0.311 -7.400 -20.261 1.00 0.00 115 ASP A C 10
ATOM 14871 O O . ASP A 1 22 ? -0.030 -6.208 -20.328 1.00 0.00 115 ASP A O 10
ATOM 14880 N N . ASP A 1 23 ? -1.033 -8.051 -21.183 1.00 0.00 116 ASP A N 10
ATOM 14881 C CA . ASP A 1 23 ? -1.941 -7.468 -22.140 1.00 0.00 116 ASP A CA 10
ATOM 14882 C C . ASP A 1 23 ? -2.534 -8.656 -22.870 1.00 0.00 116 ASP A C 10
ATOM 14883 O O . ASP A 1 23 ? -2.613 -8.703 -24.097 1.00 0.00 116 ASP A O 10
ATOM 14892 N N . GLU A 1 24 ? -2.966 -9.683 -22.090 1.00 0.00 117 GLU A N 10
ATOM 14893 C CA . GLU A 1 24 ? -3.276 -10.991 -22.658 1.00 0.00 117 GLU A CA 10
ATOM 14894 C C . GLU A 1 24 ? -4.735 -11.126 -23.021 1.00 0.00 117 GLU A C 10
ATOM 14895 O O . GLU A 1 24 ? -5.076 -11.702 -24.052 1.00 0.00 117 GLU A O 10
ATOM 14907 N N . THR A 1 25 ? -5.637 -10.574 -22.191 1.00 0.00 118 THR A N 10
ATOM 14908 C CA . THR A 1 25 ? -7.052 -10.475 -22.522 1.00 0.00 118 THR A CA 10
ATOM 14909 C C . THR A 1 25 ? -7.367 -8.995 -22.587 1.00 0.00 118 THR A C 10
ATOM 14910 O O . THR A 1 25 ? -8.172 -8.554 -23.405 1.00 0.00 118 THR A O 10
ATOM 14921 N N . GLY A 1 26 ? -6.711 -8.160 -21.743 1.00 0.00 119 GLY A N 10
ATOM 14922 C CA . GLY A 1 26 ? -6.962 -6.727 -21.701 1.00 0.00 119 GLY A CA 10
ATOM 14923 C C . GLY A 1 26 ? -8.101 -6.446 -20.774 1.00 0.00 119 GLY A C 10
ATOM 14924 O O . GLY A 1 26 ? -8.679 -5.362 -20.763 1.00 0.00 119 GLY A O 10
ATOM 14928 N N . LYS A 1 27 ? -8.443 -7.464 -19.973 1.00 0.00 120 LYS A N 10
ATOM 14929 C CA . LYS A 1 27 ? -9.492 -7.449 -19.000 1.00 0.00 120 LYS A CA 10
ATOM 14930 C C . LYS A 1 27 ? -8.941 -8.200 -17.814 1.00 0.00 120 LYS A C 10
ATOM 14931 O O . LYS A 1 27 ? -8.369 -9.270 -17.962 1.00 0.00 120 LYS A O 10
ATOM 14950 N N . ILE A 1 28 ? -9.070 -7.680 -16.583 1.00 0.00 121 ILE A N 10
ATOM 14951 C CA . ILE A 1 28 ? -8.493 -8.335 -15.423 1.00 0.00 121 ILE A CA 10
ATOM 14952 C C . ILE A 1 28 ? -9.298 -9.563 -15.055 1.00 0.00 121 ILE A C 10
ATOM 14953 O O . ILE A 1 28 ? -10.435 -9.500 -14.587 1.00 0.00 121 ILE A O 10
ATOM 14969 N N . SER A 1 29 ? -8.683 -10.725 -15.331 1.00 0.00 122 SER A N 10
ATOM 14970 C CA . SER A 1 29 ? -9.231 -12.042 -15.105 1.00 0.00 122 SER A CA 10
ATOM 14971 C C . SER A 1 29 ? -8.948 -12.535 -13.701 1.00 0.00 122 SER A C 10
ATOM 14972 O O . SER A 1 29 ? -8.115 -11.985 -12.985 1.00 0.00 122 SER A O 10
ATOM 14980 N N . PHE A 1 30 ? -9.598 -13.646 -13.288 1.00 0.00 123 PHE A N 10
ATOM 14981 C CA . PHE A 1 30 ? -9.378 -14.341 -12.023 1.00 0.00 123 PHE A CA 10
ATOM 14982 C C . PHE A 1 30 ? -7.924 -14.770 -11.887 1.00 0.00 123 PHE A C 10
ATOM 14983 O O . PHE A 1 30 ? -7.252 -14.516 -10.887 1.00 0.00 123 PHE A O 10
ATOM 15000 N N . LYS A 1 31 ? -7.402 -15.414 -12.951 1.00 0.00 124 LYS A N 10
ATOM 15001 C CA . LYS A 1 31 ? -6.030 -15.856 -13.082 1.00 0.00 124 LYS A CA 10
ATOM 15002 C C . LYS A 1 31 ? -5.036 -14.728 -12.908 1.00 0.00 124 LYS A C 10
ATOM 15003 O O . LYS A 1 31 ? -4.006 -14.870 -12.249 1.00 0.00 124 LYS A O 10
ATOM 15022 N N . ASN A 1 32 ? -5.349 -13.562 -13.497 1.00 0.00 125 ASN A N 10
ATOM 15023 C CA . ASN A 1 32 ? -4.457 -12.430 -13.554 1.00 0.00 125 ASN A CA 10
ATOM 15024 C C . ASN A 1 32 ? -4.605 -11.532 -12.338 1.00 0.00 125 ASN A C 10
ATOM 15025 O O . ASN A 1 32 ? -3.642 -10.927 -11.876 1.00 0.00 125 ASN A O 10
ATOM 15036 N N . LEU A 1 33 ? -5.784 -11.507 -11.685 1.00 0.00 126 LEU A N 10
ATOM 15037 C CA . LEU A 1 33 ? -5.911 -11.020 -10.323 1.00 0.00 126 LEU A CA 10
ATOM 15038 C C . LEU A 1 33 ? -5.106 -11.875 -9.340 1.00 0.00 126 LEU A C 10
ATOM 15039 O O . LEU A 1 33 ? -4.469 -11.388 -8.410 1.00 0.00 126 LEU A O 10
ATOM 15055 N N . LYS A 1 34 ? -5.051 -13.204 -9.549 1.00 0.00 127 LYS A N 10
ATOM 15056 C CA . LYS A 1 34 ? -4.189 -14.070 -8.768 1.00 0.00 127 LYS A CA 10
ATOM 15057 C C . LYS A 1 34 ? -2.687 -13.884 -9.045 1.00 0.00 127 LYS A C 10
ATOM 15058 O O . LYS A 1 34 ? -1.844 -14.245 -8.225 1.00 0.00 127 LYS A O 10
ATOM 15077 N N . ARG A 1 35 ? -2.305 -13.258 -10.187 1.00 0.00 128 ARG A N 10
ATOM 15078 C CA . ARG A 1 35 ? -0.941 -12.788 -10.424 1.00 0.00 128 ARG A CA 10
ATOM 15079 C C . ARG A 1 35 ? -0.535 -11.693 -9.458 1.00 0.00 128 ARG A C 10
ATOM 15080 O O . ARG A 1 35 ? 0.538 -11.788 -8.874 1.00 0.00 128 ARG A O 10
ATOM 15101 N N . VAL A 1 36 ? -1.361 -10.630 -9.251 1.00 0.00 129 VAL A N 10
ATOM 15102 C CA . VAL A 1 36 ? -1.011 -9.530 -8.353 1.00 0.00 129 VAL A CA 10
ATOM 15103 C C . VAL A 1 36 ? -0.810 -10.008 -6.926 1.00 0.00 129 VAL A C 10
ATOM 15104 O O . VAL A 1 36 ? 0.134 -9.600 -6.252 1.00 0.00 129 VAL A O 10
ATOM 15117 N N . ALA A 1 37 ? -1.628 -10.975 -6.468 1.00 0.00 130 ALA A N 10
ATOM 15118 C CA . ALA A 1 37 ? -1.391 -11.683 -5.221 1.00 0.00 130 ALA A CA 10
ATOM 15119 C C . ALA A 1 37 ? 0.011 -12.299 -5.108 1.00 0.00 130 ALA A C 10
ATOM 15120 O O . ALA A 1 37 ? 0.677 -12.192 -4.080 1.00 0.00 130 ALA A O 10
ATOM 15127 N N . LYS A 1 38 ? 0.528 -12.932 -6.188 1.00 0.00 131 LYS A N 10
ATOM 15128 C CA . LYS A 1 38 ? 1.876 -13.484 -6.196 1.00 0.00 131 LYS A CA 10
ATOM 15129 C C . LYS A 1 38 ? 2.963 -12.455 -6.492 1.00 0.00 131 LYS A C 10
ATOM 15130 O O . LYS A 1 38 ? 4.100 -12.639 -6.067 1.00 0.00 131 LYS A O 10
ATOM 15149 N N . GLU A 1 39 ? 2.631 -11.340 -7.187 1.00 0.00 132 GLU A N 10
ATOM 15150 C CA . GLU A 1 39 ? 3.453 -10.145 -7.380 1.00 0.00 132 GLU A CA 10
ATOM 15151 C C . GLU A 1 39 ? 3.855 -9.551 -6.051 1.00 0.00 132 GLU A C 10
ATOM 15152 O O . GLU A 1 39 ? 5.017 -9.243 -5.800 1.00 0.00 132 GLU A O 10
ATOM 15164 N N . LEU A 1 40 ? 2.868 -9.440 -5.140 1.00 0.00 133 LEU A N 10
ATOM 15165 C CA . LEU A 1 40 ? 3.057 -9.028 -3.769 1.00 0.00 133 LEU A CA 10
ATOM 15166 C C . LEU A 1 40 ? 3.673 -10.137 -2.930 1.00 0.00 133 LEU A C 10
ATOM 15167 O O . LEU A 1 40 ? 4.574 -9.902 -2.125 1.00 0.00 133 LEU A O 10
ATOM 15183 N N . GLY A 1 41 ? 3.212 -11.391 -3.118 1.00 0.00 134 GLY A N 10
ATOM 15184 C CA . GLY A 1 41 ? 3.767 -12.562 -2.454 1.00 0.00 134 GLY A CA 10
ATOM 15185 C C . GLY A 1 41 ? 2.868 -13.032 -1.355 1.00 0.00 134 GLY A C 10
ATOM 15186 O O . GLY A 1 41 ? 3.322 -13.471 -0.303 1.00 0.00 134 GLY A O 10
ATOM 15190 N N . GLU A 1 42 ? 1.550 -12.947 -1.594 1.00 0.00 135 GLU A N 10
ATOM 15191 C CA . GLU A 1 42 ? 0.525 -13.257 -0.628 1.00 0.00 135 GLU A CA 10
ATOM 15192 C C . GLU A 1 42 ? 0.081 -14.705 -0.762 1.00 0.00 135 GLU A C 10
ATOM 15193 O O . GLU A 1 42 ? 0.802 -15.577 -1.250 1.00 0.00 135 GLU A O 10
ATOM 15205 N N . ASN A 1 43 ? -1.132 -15.026 -0.270 1.00 0.00 136 ASN A N 10
ATOM 15206 C CA . ASN A 1 43 ? -1.692 -16.360 -0.356 1.00 0.00 136 ASN A CA 10
ATOM 15207 C C . ASN A 1 43 ? -3.052 -16.245 -1.014 1.00 0.00 136 ASN A C 10
ATOM 15208 O O . ASN A 1 43 ? -3.176 -16.469 -2.216 1.00 0.00 136 ASN A O 10
ATOM 15219 N N . LEU A 1 44 ? -4.082 -15.875 -0.212 1.00 0.00 137 LEU A N 10
ATOM 15220 C CA . LEU A 1 44 ? -5.472 -15.709 -0.601 1.00 0.00 137 LEU A CA 10
ATOM 15221 C C . LEU A 1 44 ? -6.192 -17.022 -0.881 1.00 0.00 137 LEU A C 10
ATOM 15222 O O . LEU A 1 44 ? -5.634 -17.995 -1.382 1.00 0.00 137 LEU A O 10
ATOM 15238 N N . THR A 1 45 ? -7.500 -17.067 -0.559 1.00 0.00 138 THR A N 10
ATOM 15239 C CA . THR A 1 45 ? -8.397 -18.127 -0.980 1.00 0.00 138 THR A CA 10
ATOM 15240 C C . THR A 1 45 ? -9.049 -17.708 -2.279 1.00 0.00 138 THR A C 10
ATOM 15241 O O . THR A 1 45 ? -8.902 -16.577 -2.741 1.00 0.00 138 THR A O 10
ATOM 15252 N N . ASP A 1 46 ? -9.806 -18.621 -2.916 1.00 0.00 139 ASP A N 10
ATOM 15253 C CA . ASP A 1 46 ? -10.480 -18.436 -4.178 1.00 0.00 139 ASP A CA 10
ATOM 15254 C C . ASP A 1 46 ? -11.621 -17.450 -4.038 1.00 0.00 139 ASP A C 10
ATOM 15255 O O . ASP A 1 46 ? -11.875 -16.650 -4.936 1.00 0.00 139 ASP A O 10
ATOM 15264 N N . GLU A 1 47 ? -12.256 -17.469 -2.849 1.00 0.00 140 GLU A N 10
ATOM 15265 C CA . GLU A 1 47 ? -13.246 -16.545 -2.322 1.00 0.00 140 GLU A CA 10
ATOM 15266 C C . GLU A 1 47 ? -12.881 -15.092 -2.587 1.00 0.00 140 GLU A C 10
ATOM 15267 O O . GLU A 1 47 ? -13.600 -14.370 -3.274 1.00 0.00 140 GLU A O 10
ATOM 15279 N N . GLU A 1 48 ? -11.701 -14.659 -2.080 1.00 0.00 141 GLU A N 10
ATOM 15280 C CA . GLU A 1 48 ? -11.124 -13.336 -2.252 1.00 0.00 141 GLU A CA 10
ATOM 15281 C C . GLU A 1 48 ? -10.996 -12.947 -3.710 1.00 0.00 141 GLU A C 10
ATOM 15282 O O . GLU A 1 48 ? -11.519 -11.921 -4.145 1.00 0.00 141 GLU A O 10
ATOM 15294 N N . LEU A 1 49 ? -10.323 -13.790 -4.531 1.00 0.00 142 LEU A N 10
ATOM 15295 C CA . LEU A 1 49 ? -10.148 -13.543 -5.946 1.00 0.00 142 LEU A CA 10
ATOM 15296 C C . LEU A 1 49 ? -11.479 -13.475 -6.672 1.00 0.00 142 LEU A C 10
ATOM 15297 O O . LEU A 1 49 ? -11.713 -12.553 -7.450 1.00 0.00 142 LEU A O 10
ATOM 15313 N N . GLN A 1 50 ? -12.402 -14.427 -6.412 1.00 0.00 143 GLN A N 10
ATOM 15314 C CA . GLN A 1 50 ? -13.720 -14.424 -7.007 1.00 0.00 143 GLN A CA 10
ATOM 15315 C C . GLN A 1 50 ? -14.527 -13.204 -6.613 1.00 0.00 143 GLN A C 10
ATOM 15316 O O . GLN A 1 50 ? -15.014 -12.497 -7.488 1.00 0.00 143 GLN A O 10
ATOM 15330 N N . GLU A 1 51 ? -14.683 -12.893 -5.307 1.00 0.00 144 GLU A N 10
ATOM 15331 C CA . GLU A 1 51 ? -15.526 -11.789 -4.879 1.00 0.00 144 GLU A CA 10
ATOM 15332 C C . GLU A 1 51 ? -15.020 -10.444 -5.364 1.00 0.00 144 GLU A C 10
ATOM 15333 O O . GLU A 1 51 ? -15.809 -9.594 -5.770 1.00 0.00 144 GLU A O 10
ATOM 15345 N N . MET A 1 52 ? -13.681 -10.242 -5.421 1.00 0.00 145 MET A N 10
ATOM 15346 C CA . MET A 1 52 ? -13.107 -9.085 -6.082 1.00 0.00 145 MET A CA 10
ATOM 15347 C C . MET A 1 52 ? -13.497 -8.957 -7.550 1.00 0.00 145 MET A C 10
ATOM 15348 O O . MET A 1 52 ? -13.887 -7.873 -7.985 1.00 0.00 145 MET A O 10
ATOM 15362 N N . ILE A 1 53 ? -13.431 -10.052 -8.342 1.00 0.00 146 ILE A N 10
ATOM 15363 C CA . ILE A 1 53 ? -13.927 -10.071 -9.711 1.00 0.00 146 ILE A CA 10
ATOM 15364 C C . ILE A 1 53 ? -15.431 -9.840 -9.768 1.00 0.00 146 ILE A C 10
ATOM 15365 O O . ILE A 1 53 ? -15.879 -8.915 -10.439 1.00 0.00 146 ILE A O 10
ATOM 15381 N N . ASP A 1 54 ? -16.243 -10.644 -9.041 1.00 0.00 147 ASP A N 10
ATOM 15382 C CA . ASP A 1 54 ? -17.698 -10.633 -9.100 1.00 0.00 147 ASP A CA 10
ATOM 15383 C C . ASP A 1 54 ? -18.311 -9.273 -8.761 1.00 0.00 147 ASP A C 10
ATOM 15384 O O . ASP A 1 54 ? -19.343 -8.892 -9.309 1.00 0.00 147 ASP A O 10
ATOM 15393 N N . GLU A 1 55 ? -17.683 -8.489 -7.852 1.00 0.00 148 GLU A N 10
ATOM 15394 C CA . GLU A 1 55 ? -18.154 -7.161 -7.501 1.00 0.00 148 GLU A CA 10
ATOM 15395 C C . GLU A 1 55 ? -17.745 -6.104 -8.527 1.00 0.00 148 GLU A C 10
ATOM 15396 O O . GLU A 1 55 ? -18.367 -5.047 -8.635 1.00 0.00 148 GLU A O 10
ATOM 15408 N N . ALA A 1 56 ? -16.679 -6.352 -9.319 1.00 0.00 149 ALA A N 10
ATOM 15409 C CA . ALA A 1 56 ? -16.071 -5.346 -10.163 1.00 0.00 149 ALA A CA 10
ATOM 15410 C C . ALA A 1 56 ? -16.853 -4.946 -11.405 1.00 0.00 149 ALA A C 10
ATOM 15411 O O . ALA A 1 56 ? -17.336 -3.815 -11.465 1.00 0.00 149 ALA A O 10
ATOM 15418 N N . ASP A 1 57 ? -16.974 -5.808 -12.446 1.00 0.00 150 ASP A N 10
ATOM 15419 C CA . ASP A 1 57 ? -17.541 -5.410 -13.719 1.00 0.00 150 ASP A CA 10
ATOM 15420 C C . ASP A 1 57 ? -19.057 -5.509 -13.728 1.00 0.00 150 ASP A C 10
ATOM 15421 O O . ASP A 1 57 ? -19.658 -6.580 -13.749 1.00 0.00 150 ASP A O 10
ATOM 15430 N N . ARG A 1 58 ? -19.719 -4.334 -13.669 1.00 0.00 151 ARG A N 10
ATOM 15431 C CA . ARG A 1 58 ? -21.075 -4.202 -13.156 1.00 0.00 151 ARG A CA 10
ATOM 15432 C C . ARG A 1 58 ? -22.125 -4.803 -14.060 1.00 0.00 151 ARG A C 10
ATOM 15433 O O . ARG A 1 58 ? -22.999 -5.543 -13.612 1.00 0.00 151 ARG A O 10
ATOM 15454 N N . ASP A 1 59 ? -22.043 -4.479 -15.360 1.00 0.00 152 ASP A N 10
ATOM 15455 C CA . ASP A 1 59 ? -22.871 -5.050 -16.397 1.00 0.00 152 ASP A CA 10
ATOM 15456 C C . ASP A 1 59 ? -21.888 -5.497 -17.468 1.00 0.00 152 ASP A C 10
ATOM 15457 O O . ASP A 1 59 ? -22.027 -5.189 -18.650 1.00 0.00 152 ASP A O 10
ATOM 15466 N N . GLY A 1 60 ? -20.797 -6.187 -17.045 1.00 0.00 153 GLY A N 10
ATOM 15467 C CA . GLY A 1 60 ? -19.630 -6.350 -17.894 1.00 0.00 153 GLY A CA 10
ATOM 15468 C C . GLY A 1 60 ? -19.529 -7.650 -18.636 1.00 0.00 153 GLY A C 10
ATOM 15469 O O . GLY A 1 60 ? -20.201 -7.887 -19.636 1.00 0.00 153 GLY A O 10
ATOM 15473 N N . ASP A 1 61 ? -18.578 -8.486 -18.198 1.00 0.00 154 ASP A N 10
ATOM 15474 C CA . ASP A 1 61 ? -17.986 -9.507 -19.031 1.00 0.00 154 ASP A CA 10
ATOM 15475 C C . ASP A 1 61 ? -17.737 -10.759 -18.212 1.00 0.00 154 ASP A C 10
ATOM 15476 O O . ASP A 1 61 ? -18.055 -11.867 -18.643 1.00 0.00 154 ASP A O 10
ATOM 15485 N N . GLY A 1 62 ? -17.139 -10.612 -17.014 1.00 0.00 155 GLY A N 10
ATOM 15486 C CA . GLY A 1 62 ? -16.583 -11.720 -16.265 1.00 0.00 155 GLY A CA 10
ATOM 15487 C C . GLY A 1 62 ? -15.152 -11.419 -15.964 1.00 0.00 155 GLY A C 10
ATOM 15488 O O . GLY A 1 62 ? -14.652 -11.744 -14.892 1.00 0.00 155 GLY A O 10
ATOM 15492 N N . GLU A 1 63 ? -14.439 -10.783 -16.913 1.00 0.00 156 GLU A N 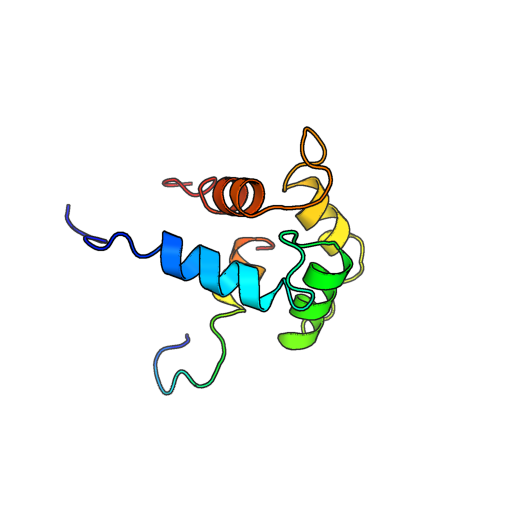10
ATOM 15493 C CA . GLU A 1 63 ? -13.141 -10.217 -16.653 1.00 0.00 156 GLU A CA 10
ATOM 15494 C C . GLU A 1 63 ? -13.252 -8.708 -16.677 1.00 0.00 156 GLU A C 10
ATOM 15495 O O . GLU A 1 63 ? -14.040 -8.103 -17.400 1.00 0.00 156 GLU A O 10
ATOM 15507 N N . VAL A 1 64 ? -12.441 -8.045 -15.844 1.00 0.00 157 VAL A N 10
ATOM 15508 C CA . VAL A 1 64 ? -12.674 -6.666 -15.465 1.00 0.00 157 VAL A CA 10
ATOM 15509 C C . VAL A 1 64 ? -11.938 -5.708 -16.380 1.00 0.00 157 VAL A C 10
ATOM 15510 O O . VAL A 1 64 ? -10.712 -5.600 -16.331 1.00 0.00 157 VAL A O 10
ATOM 15523 N N . SER A 1 65 ? -12.653 -4.968 -17.259 1.00 0.00 158 SER A N 10
ATOM 15524 C CA . SER A 1 65 ? -12.003 -4.067 -18.205 1.00 0.00 158 SER A CA 10
ATOM 15525 C C . SER A 1 65 ? -11.400 -2.835 -17.548 1.00 0.00 158 SER A C 10
ATOM 15526 O O . SER A 1 65 ? -11.543 -2.596 -16.349 1.00 0.00 158 SER A O 10
ATOM 15534 N N . GLU A 1 66 ? -10.714 -1.999 -18.354 1.00 0.00 159 GLU A N 10
ATOM 15535 C CA . GLU A 1 66 ? -10.144 -0.725 -17.970 1.00 0.00 159 GLU A CA 10
ATOM 15536 C C . GLU A 1 66 ? -11.174 0.196 -17.323 1.00 0.00 159 GLU A C 10
ATOM 15537 O O . GLU A 1 66 ? -10.925 0.774 -16.264 1.00 0.00 159 GLU A O 10
ATOM 15549 N N . GLN A 1 67 ? -12.391 0.287 -17.902 1.00 0.00 160 GLN A N 10
ATOM 15550 C CA . GLN A 1 67 ? -13.518 1.011 -17.362 1.00 0.00 160 GLN A CA 10
ATOM 15551 C C . GLN A 1 67 ? -13.901 0.548 -15.989 1.00 0.00 160 GLN A C 10
ATOM 15552 O O . GLN A 1 67 ? -14.062 1.365 -15.083 1.00 0.00 160 GLN A O 10
ATOM 15566 N N . GLU A 1 68 ? -14.055 -0.768 -15.813 1.00 0.00 161 GLU A N 10
ATOM 15567 C CA . GLU A 1 68 ? -14.555 -1.345 -14.592 1.00 0.00 161 GLU A CA 10
ATOM 15568 C C . GLU A 1 68 ? -13.485 -1.370 -13.518 1.00 0.00 161 GLU A C 10
ATOM 15569 O O . GLU A 1 68 ? -13.775 -1.183 -12.339 1.00 0.00 161 GLU A O 10
ATOM 15581 N N . PHE A 1 69 ? -12.196 -1.476 -13.912 1.00 0.00 162 PHE A N 10
ATOM 15582 C CA . PHE A 1 69 ? -11.048 -1.177 -13.069 1.00 0.00 162 PHE A CA 10
ATOM 15583 C C . PHE A 1 69 ? -11.096 0.263 -12.562 1.00 0.00 162 PHE A C 10
ATOM 15584 O O . PHE A 1 69 ? -11.009 0.518 -11.362 1.00 0.00 162 PHE A O 10
ATOM 15601 N N . LEU A 1 70 ? -11.304 1.246 -13.467 1.00 0.00 163 LEU A N 10
ATOM 15602 C CA . LEU A 1 70 ? -11.519 2.637 -13.104 1.00 0.00 163 LEU A CA 10
ATOM 15603 C C . LEU A 1 70 ? -12.757 2.849 -12.230 1.00 0.00 163 LEU A C 10
ATOM 15604 O O . LEU A 1 70 ? -12.702 3.625 -11.283 1.00 0.00 163 LEU A O 10
ATOM 15620 N N . ARG A 1 71 ? -13.896 2.148 -12.479 1.00 0.00 164 ARG A N 10
ATOM 15621 C CA . ARG A 1 71 ? -15.049 2.158 -11.578 1.00 0.00 164 ARG A CA 10
ATOM 15622 C C . ARG A 1 71 ? -14.697 1.626 -10.195 1.00 0.00 164 ARG A C 10
ATOM 15623 O O . ARG A 1 71 ? -14.985 2.277 -9.192 1.00 0.00 164 ARG A O 10
ATOM 15644 N N . ILE A 1 72 ? -14.053 0.438 -10.105 1.00 0.00 165 ILE A N 10
ATOM 15645 C CA . ILE A 1 72 ? -13.700 -0.194 -8.841 1.00 0.00 165 ILE A CA 10
ATOM 15646 C C . ILE A 1 72 ? -12.698 0.629 -8.042 1.00 0.00 165 ILE A C 10
ATOM 15647 O O . ILE A 1 72 ? -12.845 0.799 -6.835 1.00 0.00 165 ILE A O 10
ATOM 15663 N N . MET A 1 73 ? -11.687 1.241 -8.701 1.00 0.00 166 MET A N 10
ATOM 15664 C CA . MET A 1 73 ? -10.750 2.119 -8.024 1.00 0.00 166 MET A CA 10
ATOM 15665 C C . MET A 1 73 ? -11.365 3.460 -7.660 1.00 0.00 166 MET A C 10
ATOM 15666 O O . MET A 1 73 ? -11.008 4.056 -6.649 1.00 0.00 166 MET A O 10
ATOM 15680 N N . LYS A 1 74 ? -12.337 3.970 -8.452 1.00 0.00 167 LYS A N 10
ATOM 15681 C CA . LYS A 1 74 ? -13.041 5.197 -8.125 1.00 0.00 167 LYS A CA 10
ATOM 15682 C C . LYS A 1 74 ? -14.046 5.031 -6.994 1.00 0.00 167 LYS A C 10
ATOM 15683 O O . LYS A 1 74 ? -14.390 6.009 -6.332 1.00 0.00 167 LYS A O 10
ATOM 15702 N N . LYS A 1 75 ? -14.515 3.790 -6.699 1.00 0.00 168 LYS A N 10
ATOM 15703 C CA . LYS A 1 75 ? -15.290 3.496 -5.497 1.00 0.00 168 LYS A CA 10
ATOM 15704 C C . LYS A 1 75 ? -14.560 3.920 -4.239 1.00 0.00 168 LYS A C 10
ATOM 15705 O O . LYS A 1 75 ? -15.038 4.755 -3.475 1.00 0.00 168 LYS A O 10
ATOM 15724 N N . THR A 1 76 ? -13.357 3.354 -4.005 1.00 0.00 169 THR A N 10
ATOM 15725 C CA . THR A 1 76 ? -12.582 3.593 -2.798 1.00 0.00 169 THR A CA 10
ATOM 15726 C C . THR A 1 76 ? -11.818 4.896 -2.901 1.00 0.00 169 THR A C 10
ATOM 15727 O O . THR A 1 76 ? -10.597 4.975 -2.798 1.00 0.00 169 THR A O 10
ATOM 15738 N N . SER A 1 77 ? -12.580 5.990 -3.067 1.00 0.00 170 SER A N 10
ATOM 15739 C CA . SER A 1 77 ? -12.104 7.358 -3.106 1.00 0.00 170 SER A CA 10
ATOM 15740 C C . SER A 1 77 ? -12.387 8.002 -1.760 1.00 0.00 170 SER A C 10
ATOM 15741 O O . SER A 1 77 ? -12.525 9.222 -1.673 1.00 0.00 170 SER A O 10
ATOM 15749 N N . LEU A 1 78 ? -12.483 7.141 -0.717 1.00 0.00 171 LEU A N 10
ATOM 15750 C CA . LEU A 1 78 ? -13.046 7.374 0.597 1.00 0.00 171 LEU A CA 10
ATOM 15751 C C . LEU A 1 78 ? -14.539 7.158 0.486 1.00 0.00 171 LEU A C 10
ATOM 15752 O O . LEU A 1 78 ? -15.276 8.014 0.000 1.00 0.00 171 LEU A O 10
ATOM 15768 N N . TYR A 1 79 ? -15.002 5.960 0.897 1.00 0.00 172 TYR A N 10
ATOM 15769 C CA . TYR A 1 79 ? -16.380 5.559 0.774 1.00 0.00 172 TYR A CA 10
ATOM 15770 C C . TYR A 1 79 ? -16.922 5.281 2.193 1.00 0.00 172 TYR A C 10
ATOM 15771 O O . TYR A 1 79 ? -17.985 5.855 2.548 1.00 0.00 172 TYR A O 10
ATOM 15790 N N . ARG B 2 1 ? 7.074 -22.253 -21.315 1.00 0.00 641 ARG B N 10
ATOM 15791 C CA . ARG B 2 1 ? 6.964 -20.742 -21.154 1.00 0.00 641 ARG B CA 10
ATOM 15792 C C . ARG B 2 1 ? 8.388 -20.291 -21.086 1.00 0.00 641 ARG B C 10
ATOM 15793 O O . ARG B 2 1 ? 9.190 -21.232 -21.138 1.00 0.00 641 ARG B O 10
ATOM 15814 N N . ALA B 2 2 ? 8.701 -18.994 -20.980 1.00 0.00 642 ALA B N 10
ATOM 15815 C CA . ALA B 2 2 ? 10.055 -18.528 -20.785 1.00 0.00 642 ALA B CA 10
ATOM 15816 C C . ALA B 2 2 ? 9.951 -17.238 -20.007 1.00 0.00 642 ALA B C 10
ATOM 15817 O O . ALA B 2 2 ? 10.531 -17.079 -18.936 1.00 0.00 642 ALA B O 10
ATOM 15824 N N . ASP B 2 3 ? 9.152 -16.312 -20.561 1.00 0.00 643 ASP B N 10
ATOM 15825 C CA . ASP B 2 3 ? 8.864 -14.969 -20.136 1.00 0.00 643 ASP B CA 10
ATOM 15826 C C . ASP B 2 3 ? 8.201 -14.892 -18.766 1.00 0.00 643 ASP B C 10
ATOM 15827 O O . ASP B 2 3 ? 7.310 -15.679 -18.443 1.00 0.00 643 ASP B O 10
ATOM 15836 N N . LEU B 2 4 ? 8.625 -13.916 -17.932 1.00 0.00 644 LEU B N 10
ATOM 15837 C CA . LEU B 2 4 ? 7.981 -13.619 -16.674 1.00 0.00 644 LEU B CA 10
ATOM 15838 C C . LEU B 2 4 ? 8.431 -12.240 -16.262 1.00 0.00 644 LEU B C 10
ATOM 15839 O O . LEU B 2 4 ? 9.458 -11.751 -16.731 1.00 0.00 644 LEU B O 10
ATOM 15855 N N . HIS B 2 5 ? 7.659 -11.568 -15.386 1.00 0.00 645 HIS B N 10
ATOM 15856 C CA . HIS B 2 5 ? 7.946 -10.212 -14.985 1.00 0.00 645 HIS B CA 10
ATOM 15857 C C . HIS B 2 5 ? 7.217 -9.962 -13.691 1.00 0.00 645 HIS B C 10
ATOM 15858 O O . HIS B 2 5 ? 6.153 -10.527 -13.467 1.00 0.00 645 HIS B O 10
ATOM 15872 N N . HIS B 2 6 ? 7.792 -9.106 -12.824 1.00 0.00 646 HIS B N 10
ATOM 15873 C CA . HIS B 2 6 ? 7.191 -8.619 -11.606 1.00 0.00 646 HIS B CA 10
ATOM 15874 C C . HIS B 2 6 ? 7.972 -7.358 -11.353 1.00 0.00 646 HIS B C 10
ATOM 15875 O O . HIS B 2 6 ? 9.023 -7.176 -11.970 1.00 0.00 646 HIS B O 10
ATOM 15889 N N . GLN B 2 7 ? 7.509 -6.474 -10.451 1.00 0.00 647 GLN B N 10
ATOM 15890 C CA . GLN B 2 7 ? 8.338 -5.411 -9.910 1.00 0.00 647 GLN B CA 10
ATOM 15891 C C . GLN B 2 7 ? 8.483 -5.597 -8.407 1.00 0.00 647 GLN B C 10
ATOM 15892 O O . GLN B 2 7 ? 9.509 -5.236 -7.837 1.00 0.00 647 GLN B O 10
ATOM 15906 N N . HIS B 2 8 ? 7.456 -6.195 -7.764 1.00 0.00 648 HIS B N 10
ATOM 15907 C CA . HIS B 2 8 ? 7.315 -6.484 -6.356 1.00 0.00 648 HIS B CA 10
ATOM 15908 C C . HIS B 2 8 ? 6.832 -5.258 -5.629 1.00 0.00 648 HIS B C 10
ATOM 15909 O O . HIS B 2 8 ? 7.612 -4.510 -5.035 1.00 0.00 648 HIS B O 10
ATOM 15923 N N . SER B 2 9 ? 5.499 -5.028 -5.675 1.00 0.00 649 SER B N 10
ATOM 15924 C CA . SER B 2 9 ? 4.844 -3.943 -4.961 1.00 0.00 649 SER B CA 10
ATOM 15925 C C . SER B 2 9 ? 5.058 -2.586 -5.668 1.00 0.00 649 SER B C 10
ATOM 15926 O O . SER B 2 9 ? 5.721 -2.502 -6.701 1.00 0.00 649 SER B O 10
ATOM 15934 N N . VAL B 2 10 ? 4.484 -1.427 -5.258 1.00 0.00 650 VAL B N 10
ATOM 15935 C CA . VAL B 2 10 ? 3.538 -1.088 -4.205 1.00 0.00 650 VAL B CA 10
ATOM 15936 C C . VAL B 2 10 ? 2.104 -1.342 -4.634 1.00 0.00 650 VAL B C 10
ATOM 15937 O O . VAL B 2 10 ? 1.157 -0.666 -4.237 1.00 0.00 650 VAL B O 10
ATOM 15950 N N . LEU B 2 11 ? 1.913 -2.392 -5.451 1.00 0.00 651 LEU B N 10
ATOM 15951 C CA . LEU B 2 11 ? 0.687 -2.795 -6.092 1.00 0.00 651 LEU B CA 10
ATOM 15952 C C . LEU B 2 11 ? -0.411 -3.255 -5.138 1.00 0.00 651 LEU B C 10
ATOM 15953 O O . LEU B 2 11 ? -1.577 -3.384 -5.510 1.00 0.00 651 LEU B O 10
ATOM 15969 N N . HIS B 2 12 ? -0.080 -3.422 -3.838 1.00 0.00 652 HIS B N 10
ATOM 15970 C CA . HIS B 2 12 ? -1.022 -3.637 -2.762 1.00 0.00 652 HIS B CA 10
ATOM 15971 C C . HIS B 2 12 ? -1.898 -2.422 -2.572 1.00 0.00 652 HIS B C 10
ATOM 15972 O O . HIS B 2 12 ? -3.052 -2.541 -2.191 1.00 0.00 652 HIS B O 10
ATOM 15986 N N . ARG B 2 13 ? -1.407 -1.216 -2.934 1.00 0.00 653 ARG B N 10
ATOM 15987 C CA . ARG B 2 13 ? -2.218 -0.017 -3.044 1.00 0.00 653 ARG B CA 10
ATOM 15988 C C . ARG B 2 13 ? -3.381 -0.192 -4.008 1.00 0.00 653 ARG B C 10
ATOM 15989 O O . ARG B 2 13 ? -4.501 0.221 -3.721 1.00 0.00 653 ARG B O 10
ATOM 16010 N N . ALA B 2 14 ? -3.158 -0.859 -5.160 1.00 0.00 654 ALA B N 10
ATOM 16011 C CA . ALA B 2 14 ? -4.211 -1.208 -6.086 1.00 0.00 654 ALA B CA 10
ATOM 16012 C C . ALA B 2 14 ? -5.057 -2.341 -5.532 1.00 0.00 654 ALA B C 10
ATOM 16013 O O . ALA B 2 14 ? -6.272 -2.217 -5.408 1.00 0.00 654 ALA B O 10
ATOM 16020 N N . LEU B 2 15 ? -4.429 -3.478 -5.155 1.00 0.00 655 LEU B N 10
ATOM 16021 C CA . LEU B 2 15 ? -5.160 -4.654 -4.713 1.00 0.00 655 LEU B CA 10
ATOM 16022 C C . LEU B 2 15 ? -5.999 -4.434 -3.468 1.00 0.00 655 LEU B C 10
ATOM 16023 O O . LEU B 2 15 ? -7.160 -4.836 -3.405 1.00 0.00 655 LEU B O 10
ATOM 16039 N N . GLN B 2 16 ? -5.454 -3.742 -2.444 1.00 0.00 656 GLN B N 10
ATOM 16040 C CA . GLN B 2 16 ? -6.177 -3.504 -1.220 1.00 0.00 656 GLN B CA 10
ATOM 16041 C C . GLN B 2 16 ? -7.291 -2.512 -1.430 1.00 0.00 656 GLN B C 10
ATOM 16042 O O . GLN B 2 16 ? -8.367 -2.714 -0.889 1.00 0.00 656 GLN B O 10
ATOM 16056 N N . ALA B 2 17 ? -7.087 -1.456 -2.258 1.00 0.00 657 ALA B N 10
ATOM 16057 C CA . ALA B 2 17 ? -8.104 -0.445 -2.490 1.00 0.00 657 ALA B CA 10
ATOM 16058 C C . ALA B 2 17 ? -9.280 -0.958 -3.302 1.00 0.00 657 ALA B C 10
ATOM 16059 O O . ALA B 2 17 ? -10.365 -0.380 -3.290 1.00 0.00 657 ALA B O 10
ATOM 16066 N N . TRP B 2 18 ? -9.090 -2.087 -4.016 1.00 0.00 658 TRP B N 10
ATOM 16067 C CA . TRP B 2 18 ? -10.144 -2.820 -4.668 1.00 0.00 658 TRP B CA 10
ATOM 16068 C C . TRP B 2 18 ? -11.005 -3.509 -3.623 1.00 0.00 658 TRP B C 10
ATOM 16069 O O . TRP B 2 18 ? -12.227 -3.379 -3.635 1.00 0.00 658 TRP B O 10
ATOM 16090 N N . VAL B 2 19 ? -10.387 -4.276 -2.698 1.00 0.00 659 VAL B N 10
ATOM 16091 C CA . VAL B 2 19 ? -11.135 -5.080 -1.747 1.00 0.00 659 VAL B CA 10
ATOM 16092 C C . VAL B 2 19 ? -11.609 -4.320 -0.509 1.00 0.00 659 VAL B C 10
ATOM 16093 O O . VAL B 2 19 ? -12.697 -4.583 0.000 1.00 0.00 659 VAL B O 10
ATOM 16106 N N . THR B 2 20 ? -10.814 -3.366 0.017 1.00 0.00 660 THR B N 10
ATOM 16107 C CA . THR B 2 20 ? -11.114 -2.680 1.266 1.00 0.00 660 THR B CA 10
ATOM 16108 C C . THR B 2 20 ? -10.687 -1.189 1.219 1.00 0.00 660 THR B C 10
ATOM 16109 O O . THR B 2 20 ? -10.753 -0.549 2.312 1.00 0.00 660 THR B O 10
ATOM 16121 N N . THR A 1 1 ? -10.671 25.393 -10.174 1.00 0.00 94 THR A N 11
ATOM 16122 C CA . THR A 1 1 ? -10.983 24.103 -10.909 1.00 0.00 94 THR A CA 11
ATOM 16123 C C . THR A 1 1 ? -10.083 23.895 -12.106 1.00 0.00 94 THR A C 11
ATOM 16124 O O . THR A 1 1 ? -9.068 23.219 -11.997 1.00 0.00 94 THR A O 11
ATOM 16135 N N . GLN A 1 2 ? -10.398 24.483 -13.287 1.00 0.00 95 GLN A N 11
ATOM 16136 C CA . GLN A 1 2 ? -9.602 24.282 -14.490 1.00 0.00 95 GLN A CA 11
ATOM 16137 C C . GLN A 1 2 ? -8.377 25.187 -14.525 1.00 0.00 95 GLN A C 11
ATOM 16138 O O . GLN A 1 2 ? -8.183 25.971 -15.450 1.00 0.00 95 GLN A O 11
ATOM 16152 N N . LYS A 1 3 ? -7.521 25.086 -13.491 1.00 0.00 96 LYS A N 11
ATOM 16153 C CA . LYS A 1 3 ? -6.321 25.877 -13.365 1.00 0.00 96 LYS A CA 11
ATOM 16154 C C . LYS A 1 3 ? -5.482 25.274 -12.258 1.00 0.00 96 LYS A C 11
ATOM 16155 O O . LYS A 1 3 ? -5.692 25.586 -11.089 1.00 0.00 96 LYS A O 11
ATOM 16174 N N . MET A 1 4 ? -4.526 24.387 -12.628 1.00 0.00 97 MET A N 11
ATOM 16175 C CA . MET A 1 4 ? -3.611 23.694 -11.732 1.00 0.00 97 MET A CA 11
ATOM 16176 C C . MET A 1 4 ? -4.273 22.631 -10.861 1.00 0.00 97 MET A C 11
ATOM 16177 O O . MET A 1 4 ? -5.156 22.898 -10.049 1.00 0.00 97 MET A O 11
ATOM 16191 N N . SER A 1 5 ? -3.860 21.356 -11.019 1.00 0.00 98 SER A N 11
ATOM 16192 C CA . SER A 1 5 ? -4.309 20.257 -10.185 1.00 0.00 98 SER A CA 11
ATOM 16193 C C . SER A 1 5 ? -3.452 19.093 -10.584 1.00 0.00 98 SER A C 11
ATOM 16194 O O . SER A 1 5 ? -2.816 19.143 -11.636 1.00 0.00 98 SER A O 11
ATOM 16202 N N . GLU A 1 6 ? -3.428 18.027 -9.761 1.00 0.00 99 GLU A N 11
ATOM 16203 C CA . GLU A 1 6 ? -2.810 16.763 -10.090 1.00 0.00 99 GLU A CA 11
ATOM 16204 C C . GLU A 1 6 ? -3.913 15.772 -10.407 1.00 0.00 99 GLU A C 11
ATOM 16205 O O . GLU A 1 6 ? -5.046 15.921 -9.946 1.00 0.00 99 GLU A O 11
ATOM 16217 N N . LYS A 1 7 ? -3.607 14.730 -11.209 1.00 0.00 100 LYS A N 11
ATOM 16218 C CA . LYS A 1 7 ? -4.513 13.590 -11.349 1.00 0.00 100 LYS A CA 11
ATOM 16219 C C . LYS A 1 7 ? -3.795 12.375 -11.908 1.00 0.00 100 LYS A C 11
ATOM 16220 O O . LYS A 1 7 ? -4.387 11.404 -12.385 1.00 0.00 100 LYS A O 11
ATOM 16239 N N . ASP A 1 8 ? -2.458 12.410 -11.808 1.00 0.00 101 ASP A N 11
ATOM 16240 C CA . ASP A 1 8 ? -1.433 11.557 -12.342 1.00 0.00 101 ASP A CA 11
ATOM 16241 C C . ASP A 1 8 ? -1.555 10.129 -11.835 1.00 0.00 101 ASP A C 11
ATOM 16242 O O . ASP A 1 8 ? -1.136 9.163 -12.468 1.00 0.00 101 ASP A O 11
ATOM 16251 N N . THR A 1 9 ? -2.263 9.957 -10.701 1.00 0.00 102 THR A N 11
ATOM 16252 C CA . THR A 1 9 ? -2.724 8.682 -10.183 1.00 0.00 102 THR A CA 11
ATOM 16253 C C . THR A 1 9 ? -3.558 7.897 -11.183 1.00 0.00 102 THR A C 11
ATOM 16254 O O . THR A 1 9 ? -3.588 6.675 -11.143 1.00 0.00 102 THR A O 11
ATOM 16265 N N . LYS A 1 10 ? -4.229 8.547 -12.160 1.00 0.00 103 LYS A N 11
ATOM 16266 C CA . LYS A 1 10 ? -4.913 7.831 -13.225 1.00 0.00 103 LYS A CA 11
ATOM 16267 C C . LYS A 1 10 ? -3.977 7.138 -14.213 1.00 0.00 103 LYS A C 11
ATOM 16268 O O . LYS A 1 10 ? -4.338 6.087 -14.743 1.00 0.00 103 LYS A O 11
ATOM 16287 N N . GLU A 1 11 ? -2.729 7.628 -14.439 1.00 0.00 104 GLU A N 11
ATOM 16288 C CA . GLU A 1 11 ? -1.758 6.833 -15.185 1.00 0.00 104 GLU A CA 11
ATOM 16289 C C . GLU A 1 11 ? -1.212 5.706 -14.327 1.00 0.00 104 GLU A C 11
ATOM 16290 O O . GLU A 1 11 ? -0.928 4.621 -14.829 1.00 0.00 104 GLU A O 11
ATOM 16302 N N . GLU A 1 12 ? -1.126 5.908 -12.987 1.00 0.00 105 GLU A N 11
ATOM 16303 C CA . GLU A 1 12 ? -0.822 4.859 -12.024 1.00 0.00 105 GLU A CA 11
ATOM 16304 C C . GLU A 1 12 ? -1.855 3.735 -12.073 1.00 0.00 105 GLU A C 11
ATOM 16305 O O . GLU A 1 12 ? -1.499 2.559 -12.096 1.00 0.00 105 GLU A O 11
ATOM 16317 N N . ILE A 1 13 ? -3.165 4.071 -12.154 1.00 0.00 106 ILE A N 11
ATOM 16318 C CA . ILE A 1 13 ? -4.253 3.134 -12.428 1.00 0.00 106 ILE A CA 11
ATOM 16319 C C . ILE A 1 13 ? -4.059 2.395 -13.749 1.00 0.00 106 ILE A C 11
ATOM 16320 O O . ILE A 1 13 ? -4.164 1.172 -13.801 1.00 0.00 106 ILE A O 11
ATOM 16336 N N . LEU A 1 14 ? -3.723 3.102 -14.851 1.00 0.00 107 LEU A N 11
ATOM 16337 C CA . LEU A 1 14 ? -3.391 2.483 -16.131 1.00 0.00 107 LEU A CA 11
ATOM 16338 C C . LEU A 1 14 ? -2.202 1.525 -16.031 1.00 0.00 107 LEU A C 11
ATOM 16339 O O . LEU A 1 14 ? -2.256 0.390 -16.506 1.00 0.00 107 LEU A O 11
ATOM 16355 N N . LYS A 1 15 ? -1.118 1.944 -15.338 1.00 0.00 108 LYS A N 11
ATOM 16356 C CA . LYS A 1 15 ? 0.014 1.110 -14.960 1.00 0.00 108 LYS A CA 11
ATOM 16357 C C . LYS A 1 15 ? -0.432 -0.118 -14.187 1.00 0.00 108 LYS A C 11
ATOM 16358 O O . LYS A 1 15 ? -0.129 -1.238 -14.582 1.00 0.00 108 LYS A O 11
ATOM 16377 N N . ALA A 1 16 ? -1.206 0.071 -13.094 1.00 0.00 109 ALA A N 11
ATOM 16378 C CA . ALA A 1 16 ? -1.779 -0.964 -12.255 1.00 0.00 109 ALA A CA 11
ATOM 16379 C C . ALA A 1 16 ? -2.613 -1.975 -13.015 1.00 0.00 109 ALA A C 11
ATOM 16380 O O . ALA A 1 16 ? -2.469 -3.176 -12.805 1.00 0.00 109 ALA A O 11
ATOM 16387 N N . PHE A 1 17 ? -3.466 -1.519 -13.962 1.00 0.00 110 PHE A N 11
ATOM 16388 C CA . PHE A 1 17 ? -4.237 -2.366 -14.859 1.00 0.00 110 PHE A CA 11
ATOM 16389 C C . PHE A 1 17 ? -3.356 -3.343 -15.624 1.00 0.00 110 PHE A C 11
ATOM 16390 O O . PHE A 1 17 ? -3.668 -4.529 -15.710 1.00 0.00 110 PHE A O 11
ATOM 16407 N N . LYS A 1 18 ? -2.201 -2.874 -16.150 1.00 0.00 111 LYS A N 11
ATOM 16408 C CA . LYS A 1 18 ? -1.255 -3.742 -16.828 1.00 0.00 111 LYS A CA 11
ATOM 16409 C C . LYS A 1 18 ? -0.397 -4.561 -15.871 1.00 0.00 111 LYS A C 11
ATOM 16410 O O . LYS A 1 18 ? 0.177 -5.572 -16.263 1.00 0.00 111 LYS A O 11
ATOM 16429 N N . LEU A 1 19 ? -0.279 -4.180 -14.579 1.00 0.00 112 LEU A N 11
ATOM 16430 C CA . LEU A 1 19 ? 0.361 -5.017 -13.574 1.00 0.00 112 LEU A CA 11
ATOM 16431 C C . LEU A 1 19 ? -0.559 -6.156 -13.184 1.00 0.00 112 LEU A C 11
ATOM 16432 O O . LEU A 1 19 ? -0.117 -7.286 -12.999 1.00 0.00 112 LEU A O 11
ATOM 16448 N N . PHE A 1 20 ? -1.877 -5.876 -13.074 1.00 0.00 113 PHE A N 11
ATOM 16449 C CA . PHE A 1 20 ? -2.919 -6.874 -12.973 1.00 0.00 113 PHE A CA 11
ATOM 16450 C C . PHE A 1 20 ? -2.989 -7.761 -14.193 1.00 0.00 113 PHE A C 11
ATOM 16451 O O . PHE A 1 20 ? -2.699 -8.953 -14.109 1.00 0.00 113 PHE A O 11
ATOM 16468 N N . ASP A 1 21 ? -3.350 -7.218 -15.374 1.00 0.00 114 ASP A N 11
ATOM 16469 C CA . ASP A 1 21 ? -3.284 -8.003 -16.584 1.00 0.00 114 ASP A CA 11
ATOM 16470 C C . ASP A 1 21 ? -1.879 -7.933 -17.156 1.00 0.00 114 ASP A C 11
ATOM 16471 O O . ASP A 1 21 ? -1.587 -7.212 -18.107 1.00 0.00 114 ASP A O 11
ATOM 16480 N N . ASP A 1 22 ? -0.980 -8.748 -16.575 1.00 0.00 115 ASP A N 11
ATOM 16481 C CA . ASP A 1 22 ? 0.376 -8.915 -17.042 1.00 0.00 115 ASP A CA 11
ATOM 16482 C C . ASP A 1 22 ? 0.463 -10.144 -17.934 1.00 0.00 115 ASP A C 11
ATOM 16483 O O . ASP A 1 22 ? 1.527 -10.705 -18.209 1.00 0.00 115 ASP A O 11
ATOM 16492 N N . ASP A 1 23 ? -0.706 -10.591 -18.429 1.00 0.00 116 ASP A N 11
ATOM 16493 C CA . ASP A 1 23 ? -0.843 -11.638 -19.407 1.00 0.00 116 ASP A CA 11
ATOM 16494 C C . ASP A 1 23 ? -1.189 -11.002 -20.745 1.00 0.00 116 ASP A C 11
ATOM 16495 O O . ASP A 1 23 ? -1.380 -11.703 -21.736 1.00 0.00 116 ASP A O 11
ATOM 16504 N N . GLU A 1 24 ? -1.223 -9.646 -20.788 1.00 0.00 117 GLU A N 11
ATOM 16505 C CA . GLU A 1 24 ? -1.312 -8.821 -21.978 1.00 0.00 117 GLU A CA 11
ATOM 16506 C C . GLU A 1 24 ? -2.500 -9.119 -22.882 1.00 0.00 117 GLU A C 11
ATOM 16507 O O . GLU A 1 24 ? -2.368 -9.178 -24.104 1.00 0.00 117 GLU A O 11
ATOM 16519 N N . THR A 1 25 ? -3.709 -9.298 -22.303 1.00 0.00 118 THR A N 11
ATOM 16520 C CA . THR A 1 25 ? -4.909 -9.634 -23.062 1.00 0.00 118 THR A CA 11
ATOM 16521 C C . THR A 1 25 ? -5.891 -8.483 -23.046 1.00 0.00 118 THR A C 11
ATOM 16522 O O . THR A 1 25 ? -6.704 -8.351 -23.958 1.00 0.00 118 THR A O 11
ATOM 16533 N N . GLY A 1 26 ? -5.840 -7.614 -22.012 1.00 0.00 119 GLY A N 11
ATOM 16534 C CA . GLY A 1 26 ? -6.553 -6.348 -21.988 1.00 0.00 119 GLY A CA 11
ATOM 16535 C C . GLY A 1 26 ? -7.671 -6.322 -21.000 1.00 0.00 119 GLY A C 11
ATOM 16536 O O . GLY A 1 26 ? -8.327 -5.297 -20.849 1.00 0.00 119 GLY A O 11
ATOM 16540 N N . LYS A 1 27 ? -7.918 -7.439 -20.298 1.00 0.00 120 LYS A N 11
ATOM 16541 C CA . LYS A 1 27 ? -8.895 -7.521 -19.235 1.00 0.00 120 LYS A CA 11
ATOM 16542 C C . LYS A 1 27 ? -8.281 -8.346 -18.136 1.00 0.00 120 LYS A C 11
ATOM 16543 O O . LYS A 1 27 ? -7.462 -9.227 -18.382 1.00 0.00 120 LYS A O 11
ATOM 16562 N N . ILE A 1 28 ? -8.652 -8.084 -16.869 1.00 0.00 121 ILE A N 11
ATOM 16563 C CA . ILE A 1 28 ? -8.085 -8.793 -15.743 1.00 0.00 121 ILE A CA 11
ATOM 16564 C C . ILE A 1 28 ? -8.874 -10.063 -15.521 1.00 0.00 121 ILE A C 11
ATOM 16565 O O . ILE A 1 28 ? -9.977 -10.055 -14.966 1.00 0.00 121 ILE A O 11
ATOM 16581 N N . SER A 1 29 ? -8.306 -11.207 -15.949 1.00 0.00 122 SER A N 11
ATOM 16582 C CA . SER A 1 29 ? -8.830 -12.517 -15.627 1.00 0.00 122 SER A CA 11
ATOM 16583 C C . SER A 1 29 ? -8.658 -12.838 -14.157 1.00 0.00 122 SER A C 11
ATOM 16584 O O . SER A 1 29 ? -7.798 -12.283 -13.470 1.00 0.00 122 SER A O 11
ATOM 16592 N N . PHE A 1 30 ? -9.429 -13.823 -13.648 1.00 0.00 123 PHE A N 11
ATOM 16593 C CA . PHE A 1 30 ? -9.283 -14.391 -12.314 1.00 0.00 123 PHE A CA 11
ATOM 16594 C C . PHE A 1 30 ? -7.856 -14.861 -12.046 1.00 0.00 123 PHE A C 11
ATOM 16595 O O . PHE A 1 30 ? -7.249 -14.541 -11.023 1.00 0.00 123 PHE A O 11
ATOM 16612 N N . LYS A 1 31 ? -7.275 -15.585 -13.024 1.00 0.00 124 LYS A N 11
ATOM 16613 C CA . LYS A 1 31 ? -5.892 -16.009 -13.034 1.00 0.00 124 LYS A CA 11
ATOM 16614 C C . LYS A 1 31 ? -4.909 -14.860 -12.869 1.00 0.00 124 LYS A C 11
ATOM 16615 O O . LYS A 1 31 ? -3.933 -14.969 -12.137 1.00 0.00 124 LYS A O 11
ATOM 16634 N N . ASN A 1 32 ? -5.159 -13.720 -13.541 1.00 0.00 125 ASN A N 11
ATOM 16635 C CA . ASN A 1 32 ? -4.239 -12.605 -13.654 1.00 0.00 125 ASN A CA 11
ATOM 16636 C C . ASN A 1 32 ? -4.335 -11.773 -12.381 1.00 0.00 125 ASN A C 11
ATOM 16637 O O . ASN A 1 32 ? -3.351 -11.270 -11.842 1.00 0.00 125 ASN A O 11
ATOM 16648 N N . LEU A 1 33 ? -5.555 -11.695 -11.813 1.00 0.00 126 LEU A N 11
ATOM 16649 C CA . LEU A 1 33 ? -5.809 -11.192 -10.479 1.00 0.00 126 LEU A CA 11
ATOM 16650 C C . LEU A 1 33 ? -5.057 -11.991 -9.424 1.00 0.00 126 LEU A C 11
ATOM 16651 O O . LEU A 1 33 ? -4.294 -11.437 -8.631 1.00 0.00 126 LEU A O 11
ATOM 16667 N N . LYS A 1 34 ? -5.215 -13.335 -9.396 1.00 0.00 127 LYS A N 11
ATOM 16668 C CA . LYS A 1 34 ? -4.495 -14.142 -8.421 1.00 0.00 127 LYS A CA 11
ATOM 16669 C C . LYS A 1 34 ? -3.001 -14.293 -8.686 1.00 0.00 127 LYS A C 11
ATOM 16670 O O . LYS A 1 34 ? -2.225 -14.533 -7.763 1.00 0.00 127 LYS A O 11
ATOM 16689 N N . ARG A 1 35 ? -2.538 -14.075 -9.944 1.00 0.00 128 ARG A N 11
ATOM 16690 C CA . ARG A 1 35 ? -1.141 -13.844 -10.295 1.00 0.00 128 ARG A CA 11
ATOM 16691 C C . ARG A 1 35 ? -0.561 -12.696 -9.490 1.00 0.00 128 ARG A C 11
ATOM 16692 O O . ARG A 1 35 ? 0.436 -12.877 -8.802 1.00 0.00 128 ARG A O 11
ATOM 16713 N N . VAL A 1 36 ? -1.220 -11.513 -9.471 1.00 0.00 129 VAL A N 11
ATOM 16714 C CA . VAL A 1 36 ? -0.849 -10.393 -8.609 1.00 0.00 129 VAL A CA 11
ATOM 16715 C C . VAL A 1 36 ? -0.805 -10.783 -7.145 1.00 0.00 129 VAL A C 11
ATOM 16716 O O . VAL A 1 36 ? 0.169 -10.506 -6.448 1.00 0.00 129 VAL A O 11
ATOM 16729 N N . ALA A 1 37 ? -1.841 -11.490 -6.654 1.00 0.00 130 ALA A N 11
ATOM 16730 C CA . ALA A 1 37 ? -1.879 -12.015 -5.303 1.00 0.00 130 ALA A CA 11
ATOM 16731 C C . ALA A 1 37 ? -0.663 -12.869 -4.916 1.00 0.00 130 ALA A C 11
ATOM 16732 O O . ALA A 1 37 ? -0.061 -12.653 -3.861 1.00 0.00 130 ALA A O 11
ATOM 16739 N N . LYS A 1 38 ? -0.221 -13.823 -5.774 1.00 0.00 131 LYS A N 11
ATOM 16740 C CA . LYS A 1 38 ? 0.978 -14.609 -5.490 1.00 0.00 131 LYS A CA 11
ATOM 16741 C C . LYS A 1 38 ? 2.266 -13.837 -5.712 1.00 0.00 131 LYS A C 11
ATOM 16742 O O . LYS A 1 38 ? 3.295 -14.169 -5.131 1.00 0.00 131 LYS A O 11
ATOM 16761 N N . GLU A 1 39 ? 2.229 -12.771 -6.538 1.00 0.00 132 GLU A N 11
ATOM 16762 C CA . GLU A 1 39 ? 3.345 -11.883 -6.788 1.00 0.00 132 GLU A CA 11
ATOM 16763 C C . GLU A 1 39 ? 3.635 -10.980 -5.606 1.00 0.00 132 GLU A C 11
ATOM 16764 O O . GLU A 1 39 ? 4.794 -10.768 -5.259 1.00 0.00 132 GLU A O 11
ATOM 16776 N N . LEU A 1 40 ? 2.593 -10.454 -4.915 1.00 0.00 133 LEU A N 11
ATOM 16777 C CA . LEU A 1 40 ? 2.797 -9.827 -3.613 1.00 0.00 133 LEU A CA 11
ATOM 16778 C C . LEU A 1 40 ? 3.135 -10.867 -2.559 1.00 0.00 133 LEU A C 11
ATOM 16779 O O . LEU A 1 40 ? 4.049 -10.671 -1.762 1.00 0.00 133 LEU A O 11
ATOM 16795 N N . GLY A 1 41 ? 2.384 -11.987 -2.521 1.00 0.00 134 GLY A N 11
ATOM 16796 C CA . GLY A 1 41 ? 2.566 -13.023 -1.520 1.00 0.00 134 GLY A CA 11
ATOM 16797 C C . GLY A 1 41 ? 1.424 -12.974 -0.559 1.00 0.00 134 GLY A C 11
ATOM 16798 O O . GLY A 1 41 ? 1.570 -12.599 0.603 1.00 0.00 134 GLY A O 11
ATOM 16802 N N . GLU A 1 42 ? 0.233 -13.339 -1.056 1.00 0.00 135 GLU A N 11
ATOM 16803 C CA . GLU A 1 42 ? -1.010 -13.274 -0.329 1.00 0.00 135 GLU A CA 11
ATOM 16804 C C . GLU A 1 42 ? -1.192 -14.316 0.761 1.00 0.00 135 GLU A C 11
ATOM 16805 O O . GLU A 1 42 ? -0.417 -15.255 0.926 1.00 0.00 135 GLU A O 11
ATOM 16817 N N . ASN A 1 43 ? -2.309 -14.173 1.503 1.00 0.00 136 ASN A N 11
ATOM 16818 C CA . ASN A 1 43 ? -2.876 -15.255 2.269 1.00 0.00 136 ASN A CA 11
ATOM 16819 C C . ASN A 1 43 ? -4.372 -14.978 2.361 1.00 0.00 136 ASN A C 11
ATOM 16820 O O . ASN A 1 43 ? -4.904 -14.813 3.459 1.00 0.00 136 ASN A O 11
ATOM 16831 N N . LEU A 1 44 ? -5.089 -14.917 1.212 1.00 0.00 137 LEU A N 11
ATOM 16832 C CA . LEU A 1 44 ? -6.549 -14.833 1.220 1.00 0.00 137 LEU A CA 11
ATOM 16833 C C . LEU A 1 44 ? -7.218 -16.079 0.676 1.00 0.00 137 LEU A C 11
ATOM 16834 O O . LEU A 1 44 ? -8.009 -16.662 1.412 1.00 0.00 137 LEU A O 11
ATOM 16850 N N . THR A 1 45 ? -6.884 -16.563 -0.549 1.00 0.00 138 THR A N 11
ATOM 16851 C CA . THR A 1 45 ? -7.377 -17.770 -1.234 1.00 0.00 138 THR A CA 11
ATOM 16852 C C . THR A 1 45 ? -8.320 -17.401 -2.375 1.00 0.00 138 THR A C 11
ATOM 16853 O O . THR A 1 45 ? -8.849 -16.294 -2.463 1.00 0.00 138 THR A O 11
ATOM 16864 N N . ASP A 1 46 ? -8.511 -18.344 -3.325 1.00 0.00 139 ASP A N 11
ATOM 16865 C CA . ASP A 1 46 ? -9.293 -18.277 -4.538 1.00 0.00 139 ASP A CA 11
ATOM 16866 C C . ASP A 1 46 ? -10.709 -17.751 -4.410 1.00 0.00 139 ASP A C 11
ATOM 16867 O O . ASP A 1 46 ? -11.172 -17.028 -5.289 1.00 0.00 139 ASP A O 11
ATOM 16876 N N . GLU A 1 47 ? -11.447 -18.108 -3.347 1.00 0.00 140 GLU A N 11
ATOM 16877 C CA . GLU A 1 47 ? -12.868 -17.858 -3.246 1.00 0.00 140 GLU A CA 11
ATOM 16878 C C . GLU A 1 47 ? -13.144 -16.381 -3.006 1.00 0.00 140 GLU A C 11
ATOM 16879 O O . GLU A 1 47 ? -13.944 -15.738 -3.684 1.00 0.00 140 GLU A O 11
ATOM 16891 N N . GLU A 1 48 ? -12.403 -15.770 -2.066 1.00 0.00 141 GLU A N 11
ATOM 16892 C CA . GLU A 1 48 ? -12.463 -14.354 -1.769 1.00 0.00 141 GLU A CA 11
ATOM 16893 C C . GLU A 1 48 ? -11.831 -13.516 -2.879 1.00 0.00 141 GLU A C 11
ATOM 16894 O O . GLU A 1 48 ? -12.262 -12.401 -3.170 1.00 0.00 141 GLU A O 11
ATOM 16906 N N . LEU A 1 49 ? -10.832 -14.052 -3.613 1.00 0.00 142 LEU A N 11
ATOM 16907 C CA . LEU A 1 49 ? -10.392 -13.476 -4.877 1.00 0.00 142 LEU A CA 11
ATOM 16908 C C . LEU A 1 49 ? -11.464 -13.516 -5.963 1.00 0.00 142 LEU A C 11
ATOM 16909 O O . LEU A 1 49 ? -11.603 -12.581 -6.751 1.00 0.00 142 LEU A O 11
ATOM 16925 N N . GLN A 1 50 ? -12.278 -14.594 -6.029 1.00 0.00 143 GLN A N 11
ATOM 16926 C CA . GLN A 1 50 ? -13.410 -14.719 -6.931 1.00 0.00 143 GLN A CA 11
ATOM 16927 C C . GLN A 1 50 ? -14.477 -13.683 -6.609 1.00 0.00 143 GLN A C 11
ATOM 16928 O O . GLN A 1 50 ? -15.030 -13.063 -7.514 1.00 0.00 143 GLN A O 11
ATOM 16942 N N . GLU A 1 51 ? -14.720 -13.397 -5.306 1.00 0.00 144 GLU A N 11
ATOM 16943 C CA . GLU A 1 51 ? -15.569 -12.297 -4.867 1.00 0.00 144 GLU A CA 11
ATOM 16944 C C . GLU A 1 51 ? -15.148 -10.956 -5.449 1.00 0.00 144 GLU A C 11
ATOM 16945 O O . GLU A 1 51 ? -15.991 -10.206 -5.930 1.00 0.00 144 GLU A O 11
ATOM 16957 N N . MET A 1 52 ? -13.830 -10.632 -5.480 1.00 0.00 145 MET A N 11
ATOM 16958 C CA . MET A 1 52 ? -13.313 -9.446 -6.155 1.00 0.00 145 MET A CA 11
ATOM 16959 C C . MET A 1 52 ? -13.675 -9.384 -7.638 1.00 0.00 145 MET A C 11
ATOM 16960 O O . MET A 1 52 ? -14.060 -8.343 -8.161 1.00 0.00 145 MET A O 11
ATOM 16974 N N . ILE A 1 53 ? -13.592 -10.523 -8.359 1.00 0.00 146 ILE A N 11
ATOM 16975 C CA . ILE A 1 53 ? -14.048 -10.624 -9.740 1.00 0.00 146 ILE A CA 11
ATOM 16976 C C . ILE A 1 53 ? -15.542 -10.381 -9.864 1.00 0.00 146 ILE A C 11
ATOM 16977 O O . ILE A 1 53 ? -15.963 -9.559 -10.676 1.00 0.00 146 ILE A O 11
ATOM 16993 N N . ASP A 1 54 ? -16.367 -11.070 -9.041 1.00 0.00 147 ASP A N 11
ATOM 16994 C CA . ASP A 1 54 ? -17.818 -10.953 -9.039 1.00 0.00 147 ASP A CA 11
ATOM 16995 C C . ASP A 1 54 ? -18.290 -9.547 -8.681 1.00 0.00 147 ASP A C 11
ATOM 16996 O O . ASP A 1 54 ? -19.229 -9.019 -9.273 1.00 0.00 147 ASP A O 11
ATOM 17005 N N . GLU A 1 55 ? -17.614 -8.899 -7.709 1.00 0.00 148 GLU A N 11
ATOM 17006 C CA . GLU A 1 55 ? -17.777 -7.504 -7.350 1.00 0.00 148 GLU A CA 11
ATOM 17007 C C . GLU A 1 55 ? -17.471 -6.578 -8.509 1.00 0.00 148 GLU A C 11
ATOM 17008 O O . GLU A 1 55 ? -18.302 -5.754 -8.886 1.00 0.00 148 GLU A O 11
ATOM 17020 N N . ALA A 1 56 ? -16.267 -6.695 -9.107 1.00 0.00 149 ALA A N 11
ATOM 17021 C CA . ALA A 1 56 ? -15.814 -5.755 -10.101 1.00 0.00 149 ALA A CA 11
ATOM 17022 C C . ALA A 1 56 ? -16.476 -5.934 -11.452 1.00 0.00 149 ALA A C 11
ATOM 17023 O O . ALA A 1 56 ? -16.891 -4.948 -12.059 1.00 0.00 149 ALA A O 11
ATOM 17030 N N . ASP A 1 57 ? -16.645 -7.178 -11.969 1.00 0.00 150 ASP A N 11
ATOM 17031 C CA . ASP A 1 57 ? -17.369 -7.389 -13.218 1.00 0.00 150 ASP A CA 11
ATOM 17032 C C . ASP A 1 57 ? -18.873 -7.426 -12.943 1.00 0.00 150 ASP A C 11
ATOM 17033 O O . ASP A 1 57 ? -19.564 -8.430 -13.119 1.00 0.00 150 ASP A O 11
ATOM 17042 N N . ARG A 1 58 ? -19.401 -6.258 -12.533 1.00 0.00 151 ARG A N 11
ATOM 17043 C CA . ARG A 1 58 ? -20.772 -6.000 -12.155 1.00 0.00 151 ARG A CA 11
ATOM 17044 C C . ARG A 1 58 ? -21.791 -6.409 -13.204 1.00 0.00 151 ARG A C 11
ATOM 17045 O O . ARG A 1 58 ? -22.801 -7.042 -12.900 1.00 0.00 151 ARG A O 11
ATOM 17066 N N . ASP A 1 59 ? -21.554 -5.980 -14.461 1.00 0.00 152 ASP A N 11
ATOM 17067 C CA . ASP A 1 59 ? -22.528 -6.073 -15.522 1.00 0.00 152 ASP A CA 11
ATOM 17068 C C . ASP A 1 59 ? -22.326 -7.348 -16.324 1.00 0.00 152 ASP A C 11
ATOM 17069 O O . ASP A 1 59 ? -23.249 -7.791 -17.005 1.00 0.00 152 ASP A O 11
ATOM 17078 N N . GLY A 1 60 ? -21.126 -7.981 -16.267 1.00 0.00 153 GLY A N 11
ATOM 17079 C CA . GLY A 1 60 ? -20.846 -9.166 -17.063 1.00 0.00 153 GLY A CA 11
ATOM 17080 C C . GLY A 1 60 ? -20.152 -8.817 -18.350 1.00 0.00 153 GLY A C 11
ATOM 17081 O O . GLY A 1 60 ? -20.656 -9.063 -19.442 1.00 0.00 153 GLY A O 11
ATOM 17085 N N . ASP A 1 61 ? -18.937 -8.263 -18.228 1.00 0.00 154 ASP A N 11
ATOM 17086 C CA . ASP A 1 61 ? -18.024 -7.952 -19.305 1.00 0.00 154 ASP A CA 11
ATOM 17087 C C . ASP A 1 61 ? -17.323 -9.242 -19.726 1.00 0.00 154 ASP A C 11
ATOM 17088 O O . ASP A 1 61 ? -17.118 -9.498 -20.911 1.00 0.00 154 ASP A O 11
ATOM 17097 N N . GLY A 1 62 ? -16.981 -10.116 -18.747 1.00 0.00 155 GLY A N 11
ATOM 17098 C CA . GLY A 1 62 ? -16.441 -11.443 -18.994 1.00 0.00 155 GLY A CA 11
ATOM 17099 C C . GLY A 1 62 ? -15.279 -11.672 -18.084 1.00 0.00 155 GLY A C 11
ATOM 17100 O O . GLY A 1 62 ? -15.054 -12.773 -17.588 1.00 0.00 155 GLY A O 11
ATOM 17104 N N . GLU A 1 63 ? -14.509 -10.595 -17.874 1.00 0.00 156 GLU A N 11
ATOM 17105 C CA . GLU A 1 63 ? -13.340 -10.520 -17.039 1.00 0.00 156 GLU A CA 11
ATOM 17106 C C . GLU A 1 63 ? -13.345 -9.107 -16.530 1.00 0.00 156 GLU A C 11
ATOM 17107 O O . GLU A 1 63 ? -14.164 -8.296 -16.964 1.00 0.00 156 GLU A O 11
ATOM 17119 N N . VAL A 1 64 ? -12.440 -8.749 -15.595 1.00 0.00 157 VAL A N 11
ATOM 17120 C CA . VAL A 1 64 ? -12.517 -7.439 -14.966 1.00 0.00 157 VAL A CA 11
ATOM 17121 C C . VAL A 1 64 ? -11.857 -6.418 -15.862 1.00 0.00 157 VAL A C 11
ATOM 17122 O O . VAL A 1 64 ? -10.656 -6.431 -16.130 1.00 0.00 157 VAL A O 11
ATOM 17135 N N . SER A 1 65 ? -12.693 -5.541 -16.426 1.00 0.00 158 SER A N 11
ATOM 17136 C CA . SER A 1 65 ? -12.418 -4.929 -17.696 1.00 0.00 158 SER A CA 11
ATOM 17137 C C . SER A 1 65 ? -11.889 -3.531 -17.621 1.00 0.00 158 SER A C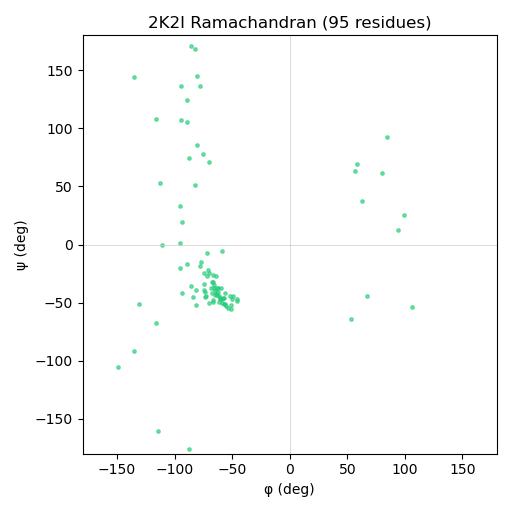 11
ATOM 17138 O O . SER A 1 65 ? -11.775 -2.925 -16.558 1.00 0.00 158 SER A O 11
ATOM 17146 N N . GLU A 1 66 ? -11.578 -2.979 -18.812 1.00 0.00 159 GLU A N 11
ATOM 17147 C CA . GLU A 1 66 ? -11.082 -1.648 -19.068 1.00 0.00 159 GLU A CA 11
ATOM 17148 C C . GLU A 1 66 ? -11.991 -0.610 -18.450 1.00 0.00 159 GLU A C 11
ATOM 17149 O O . GLU A 1 66 ? -11.570 0.242 -17.669 1.00 0.00 159 GLU A O 11
ATOM 17161 N N . GLN A 1 67 ? -13.301 -0.723 -18.754 1.00 0.00 160 GLN A N 11
ATOM 17162 C CA . GLN A 1 67 ? -14.338 0.093 -18.177 1.00 0.00 160 GLN A CA 11
ATOM 17163 C C . GLN A 1 67 ? -14.497 -0.147 -16.686 1.00 0.00 160 GLN A C 11
ATOM 17164 O O . GLN A 1 67 ? -14.489 0.806 -15.912 1.00 0.00 160 GLN A O 11
ATOM 17178 N N . GLU A 1 68 ? -14.615 -1.410 -16.213 1.00 0.00 161 GLU A N 11
ATOM 17179 C CA . GLU A 1 68 ? -15.002 -1.658 -14.834 1.00 0.00 161 GLU A CA 11
ATOM 17180 C C . GLU A 1 68 ? -13.890 -1.385 -13.860 1.00 0.00 161 GLU A C 11
ATOM 17181 O O . GLU A 1 68 ? -14.134 -0.893 -12.758 1.00 0.00 161 GLU A O 11
ATOM 17193 N N . PHE A 1 69 ? -12.623 -1.607 -14.271 1.00 0.00 162 PHE A N 11
ATOM 17194 C CA . PHE A 1 69 ? -11.477 -1.195 -13.491 1.00 0.00 162 PHE A CA 11
ATOM 17195 C C . PHE A 1 69 ? -11.437 0.318 -13.341 1.00 0.00 162 PHE A C 11
ATOM 17196 O O . PHE A 1 69 ? -11.247 0.840 -12.247 1.00 0.00 162 PHE A O 11
ATOM 17213 N N . LEU A 1 70 ? -11.684 1.072 -14.435 1.00 0.00 163 LEU A N 11
ATOM 17214 C CA . LEU A 1 70 ? -11.763 2.517 -14.382 1.00 0.00 163 LEU A CA 11
ATOM 17215 C C . LEU A 1 70 ? -12.960 3.037 -13.603 1.00 0.00 163 LEU A C 11
ATOM 17216 O O . LEU A 1 70 ? -12.860 4.097 -12.996 1.00 0.00 163 LEU A O 11
ATOM 17232 N N . ARG A 1 71 ? -14.099 2.304 -13.533 1.00 0.00 164 ARG A N 11
ATOM 17233 C CA . ARG A 1 71 ? -15.157 2.580 -12.563 1.00 0.00 164 ARG A CA 11
ATOM 17234 C C . ARG A 1 71 ? -14.651 2.412 -11.132 1.00 0.00 164 ARG A C 11
ATOM 17235 O O . ARG A 1 71 ? -14.593 3.380 -10.366 1.00 0.00 164 ARG A O 11
ATOM 17256 N N . ILE A 1 72 ? -14.235 1.186 -10.726 1.00 0.00 165 ILE A N 11
ATOM 17257 C CA . ILE A 1 72 ? -13.859 0.910 -9.341 1.00 0.00 165 ILE A CA 11
ATOM 17258 C C . ILE A 1 72 ? -12.623 1.672 -8.885 1.00 0.00 165 ILE A C 11
ATOM 17259 O O . ILE A 1 72 ? -12.429 1.923 -7.692 1.00 0.00 165 ILE A O 11
ATOM 17275 N N . MET A 1 73 ? -11.764 2.104 -9.836 1.00 0.00 166 MET A N 11
ATOM 17276 C CA . MET A 1 73 ? -10.625 2.955 -9.583 1.00 0.00 166 MET A CA 11
ATOM 17277 C C . MET A 1 73 ? -10.872 4.414 -9.931 1.00 0.00 166 MET A C 11
ATOM 17278 O O . MET A 1 73 ? -9.938 5.222 -9.880 1.00 0.00 166 MET A O 11
ATOM 17292 N N . LYS A 1 74 ? -12.131 4.848 -10.219 1.00 0.00 167 LYS A N 11
ATOM 17293 C CA . LYS A 1 74 ? -12.430 6.272 -10.315 1.00 0.00 167 LYS A CA 11
ATOM 17294 C C . LYS A 1 74 ? -12.349 6.891 -8.938 1.00 0.00 167 LYS A C 11
ATOM 17295 O O . LYS A 1 74 ? -11.560 7.819 -8.735 1.00 0.00 167 LYS A O 11
ATOM 17314 N N . LYS A 1 75 ? -13.124 6.334 -7.969 1.00 0.00 168 LYS A N 11
ATOM 17315 C CA . LYS A 1 75 ? -13.402 6.835 -6.617 1.00 0.00 168 LYS A CA 11
ATOM 17316 C C . LYS A 1 75 ? -13.821 8.307 -6.502 1.00 0.00 168 LYS A C 11
ATOM 17317 O O . LYS A 1 75 ? -14.932 8.588 -6.056 1.00 0.00 168 LYS A O 11
ATOM 17336 N N . THR A 1 76 ? -12.970 9.251 -6.963 1.00 0.00 169 THR A N 11
ATOM 17337 C CA . THR A 1 76 ? -13.064 10.713 -6.922 1.00 0.00 169 THR A CA 11
ATOM 17338 C C . THR A 1 76 ? -14.425 11.353 -7.179 1.00 0.00 169 THR A C 11
ATOM 17339 O O . THR A 1 76 ? -15.216 10.942 -8.029 1.00 0.00 169 THR A O 11
ATOM 17350 N N . SER A 1 77 ? -14.691 12.446 -6.435 1.00 0.00 170 SER A N 11
ATOM 17351 C CA . SER A 1 77 ? -15.806 13.352 -6.630 1.00 0.00 170 SER A CA 11
ATOM 17352 C C . SER A 1 77 ? -15.586 14.245 -7.832 1.00 0.00 170 SER A C 11
ATOM 17353 O O . SER A 1 77 ? -16.536 14.761 -8.411 1.00 0.00 170 SER A O 11
ATOM 17361 N N . LEU A 1 78 ? -14.313 14.441 -8.238 1.00 0.00 171 LEU A N 11
ATOM 17362 C CA . LEU A 1 78 ? -13.948 15.257 -9.376 1.00 0.00 171 LEU A CA 11
ATOM 17363 C C . LEU A 1 78 ? -13.193 14.365 -10.336 1.00 0.00 171 LEU A C 11
ATOM 17364 O O . LEU A 1 78 ? -11.966 14.223 -10.261 1.00 0.00 171 LEU A O 11
ATOM 17380 N N . TYR A 1 79 ? -13.956 13.714 -11.237 1.00 0.00 172 TYR A N 11
ATOM 17381 C CA . TYR A 1 79 ? -13.496 12.830 -12.294 1.00 0.00 172 TYR A CA 11
ATOM 17382 C C . TYR A 1 79 ? -12.453 13.512 -13.206 1.00 0.00 172 TYR A C 11
ATOM 17383 O O . TYR A 1 79 ? -11.325 12.961 -13.336 1.00 0.00 172 TYR A O 11
ATOM 17402 N N . ARG B 2 1 ? 19.648 -2.805 -13.584 1.00 0.00 641 ARG B N 11
ATOM 17403 C CA . ARG B 2 1 ? 18.733 -1.828 -12.884 1.00 0.00 641 ARG B CA 11
ATOM 17404 C C . ARG B 2 1 ? 17.374 -2.491 -12.738 1.00 0.00 641 ARG B C 11
ATOM 17405 O O . ARG B 2 1 ? 17.217 -3.638 -13.144 1.00 0.00 641 ARG B O 11
ATOM 17426 N N . ALA B 2 2 ? 16.336 -1.804 -12.213 1.00 0.00 642 ALA B N 11
ATOM 17427 C CA . ALA B 2 2 ? 14.956 -2.166 -12.464 1.00 0.00 642 ALA B CA 11
ATOM 17428 C C . ALA B 2 2 ? 14.596 -1.805 -13.905 1.00 0.00 642 ALA B C 11
ATOM 17429 O O . ALA B 2 2 ? 13.921 -0.815 -14.170 1.00 0.00 642 ALA B O 11
ATOM 17436 N N . ASP B 2 3 ? 15.123 -2.592 -14.862 1.00 0.00 643 ASP B N 11
ATOM 17437 C CA . ASP B 2 3 ? 15.085 -2.326 -16.283 1.00 0.00 643 ASP B CA 11
ATOM 17438 C C . ASP B 2 3 ? 14.122 -3.297 -16.935 1.00 0.00 643 ASP B C 11
ATOM 17439 O O . ASP B 2 3 ? 13.104 -2.901 -17.496 1.00 0.00 643 ASP B O 11
ATOM 17448 N N . LEU B 2 4 ? 14.433 -4.603 -16.854 1.00 0.00 644 LEU B N 11
ATOM 17449 C CA . LEU B 2 4 ? 13.642 -5.690 -17.394 1.00 0.00 644 LEU B CA 11
ATOM 17450 C C . LEU B 2 4 ? 12.246 -5.839 -16.810 1.00 0.00 644 LEU B C 11
ATOM 17451 O O . LEU B 2 4 ? 11.335 -6.288 -17.503 1.00 0.00 644 LEU B O 11
ATOM 17467 N N . HIS B 2 5 ? 12.036 -5.486 -15.520 1.00 0.00 645 HIS B N 11
ATOM 17468 C CA . HIS B 2 5 ? 10.758 -5.663 -14.862 1.00 0.00 645 HIS B CA 11
ATOM 17469 C C . HIS B 2 5 ? 9.989 -4.359 -14.743 1.00 0.00 645 HIS B C 11
ATOM 17470 O O . HIS B 2 5 ? 10.440 -3.275 -15.113 1.00 0.00 645 HIS B O 11
ATOM 17484 N N . HIS B 2 6 ? 8.757 -4.441 -14.202 1.00 0.00 646 HIS B N 11
ATOM 17485 C CA . HIS B 2 6 ? 7.821 -3.351 -14.088 1.00 0.00 646 HIS B CA 11
ATOM 17486 C C . HIS B 2 6 ? 8.187 -2.283 -13.067 1.00 0.00 646 HIS B C 11
ATOM 17487 O O . HIS B 2 6 ? 7.535 -2.146 -12.028 1.00 0.00 646 HIS B O 11
ATOM 17501 N N . GLN B 2 7 ? 9.212 -1.463 -13.376 1.00 0.00 647 GLN B N 11
ATOM 17502 C CA . GLN B 2 7 ? 9.738 -0.403 -12.532 1.00 0.00 647 GLN B CA 11
ATOM 17503 C C . GLN B 2 7 ? 8.672 0.561 -11.982 1.00 0.00 647 GLN B C 11
ATOM 17504 O O . GLN B 2 7 ? 7.767 1.000 -12.697 1.00 0.00 647 GLN B O 11
ATOM 17518 N N . HIS B 2 8 ? 8.682 0.919 -10.674 1.00 0.00 648 HIS B N 11
ATOM 17519 C CA . HIS B 2 8 ? 9.428 0.321 -9.575 1.00 0.00 648 HIS B CA 11
ATOM 17520 C C . HIS B 2 8 ? 8.985 -1.111 -9.248 1.00 0.00 648 HIS B C 11
ATOM 17521 O O . HIS B 2 8 ? 9.809 -2.014 -9.363 1.00 0.00 648 HIS B O 11
ATOM 17535 N N . SER B 2 9 ? 7.728 -1.435 -8.860 1.00 0.00 649 SER B N 11
ATOM 17536 C CA . SER B 2 9 ? 6.580 -0.609 -8.523 1.00 0.00 649 SER B CA 11
ATOM 17537 C C . SER B 2 9 ? 5.804 -1.359 -7.471 1.00 0.00 649 SER B C 11
ATOM 17538 O O . SER B 2 9 ? 6.008 -2.555 -7.284 1.00 0.00 649 SER B O 11
ATOM 17546 N N . VAL B 2 10 ? 4.941 -0.638 -6.720 1.00 0.00 650 VAL B N 11
ATOM 17547 C CA . VAL B 2 10 ? 4.371 -1.076 -5.458 1.00 0.00 650 VAL B CA 11
ATOM 17548 C C . VAL B 2 10 ? 3.337 -2.185 -5.561 1.00 0.00 650 VAL B C 11
ATOM 17549 O O . VAL B 2 10 ? 3.482 -3.216 -4.909 1.00 0.00 650 VAL B O 11
ATOM 17562 N N . LEU B 2 11 ? 2.259 -2.006 -6.363 1.00 0.00 651 LEU B N 11
ATOM 17563 C CA . LEU B 2 11 ? 1.259 -3.023 -6.678 1.00 0.00 651 LEU B CA 11
ATOM 17564 C C . LEU B 2 11 ? 0.312 -3.410 -5.543 1.00 0.00 651 LEU B C 11
ATOM 17565 O O . LEU B 2 11 ? -0.899 -3.513 -5.741 1.00 0.00 651 LEU B O 11
ATOM 17581 N N . HIS B 2 12 ? 0.817 -3.577 -4.302 1.00 0.00 652 HIS B N 11
ATOM 17582 C CA . HIS B 2 12 ? 0.032 -3.853 -3.105 1.00 0.00 652 HIS B CA 11
ATOM 17583 C C . HIS B 2 12 ? -0.958 -2.736 -2.852 1.00 0.00 652 HIS B C 11
ATOM 17584 O O . HIS B 2 12 ? -2.128 -2.961 -2.581 1.00 0.00 652 HIS B O 11
ATOM 17598 N N . ARG B 2 13 ? -0.475 -1.497 -3.054 1.00 0.00 653 ARG B N 11
ATOM 17599 C CA . ARG B 2 13 ? -1.169 -0.264 -3.368 1.00 0.00 653 ARG B CA 11
ATOM 17600 C C . ARG B 2 13 ? -2.453 -0.437 -4.164 1.00 0.00 653 ARG B C 11
ATOM 17601 O O . ARG B 2 13 ? -3.532 -0.065 -3.717 1.00 0.00 653 ARG B O 11
ATOM 17622 N N . ALA B 2 14 ? -2.363 -1.030 -5.372 1.00 0.00 654 ALA B N 11
ATOM 17623 C CA . ALA B 2 14 ? -3.472 -1.206 -6.276 1.00 0.00 654 ALA B CA 11
ATOM 17624 C C . ALA B 2 14 ? -4.357 -2.355 -5.839 1.00 0.00 654 ALA B C 11
ATOM 17625 O O . ALA B 2 14 ? -5.580 -2.278 -5.927 1.00 0.00 654 ALA B O 11
ATOM 17632 N N . LEU B 2 15 ? -3.752 -3.442 -5.303 1.00 0.00 655 LEU B N 11
ATOM 17633 C CA . LEU B 2 15 ? -4.484 -4.555 -4.721 1.00 0.00 655 LEU B CA 11
ATOM 17634 C C . LEU B 2 15 ? -5.336 -4.111 -3.547 1.00 0.00 655 LEU B C 11
ATOM 17635 O O . LEU B 2 15 ? -6.525 -4.417 -3.468 1.00 0.00 655 LEU B O 11
ATOM 17651 N N . GLN B 2 16 ? -4.757 -3.315 -2.626 1.00 0.00 656 GLN B N 11
ATOM 17652 C CA . GLN B 2 16 ? -5.476 -2.750 -1.513 1.00 0.00 656 GLN B CA 11
ATOM 17653 C C . GLN B 2 16 ? -6.447 -1.669 -1.929 1.00 0.00 656 GLN B C 11
ATOM 17654 O O . GLN B 2 16 ? -7.548 -1.624 -1.405 1.00 0.00 656 GLN B O 11
ATOM 17668 N N . ALA B 2 17 ? -6.126 -0.800 -2.915 1.00 0.00 657 ALA B N 11
ATOM 17669 C CA . ALA B 2 17 ? -7.055 0.218 -3.379 1.00 0.00 657 ALA B CA 11
ATOM 17670 C C . ALA B 2 17 ? -8.301 -0.348 -4.049 1.00 0.00 657 ALA B C 11
ATOM 17671 O O . ALA B 2 17 ? -9.306 0.346 -4.231 1.00 0.00 657 ALA B O 11
ATOM 17678 N N . TRP B 2 18 ? -8.249 -1.641 -4.418 1.00 0.00 658 TRP B N 11
ATOM 17679 C CA . TRP B 2 18 ? -9.389 -2.446 -4.750 1.00 0.00 658 TRP B CA 11
ATOM 17680 C C . TRP B 2 18 ? -9.988 -3.046 -3.484 1.00 0.00 658 TRP B C 11
ATOM 17681 O O . TRP B 2 18 ? -11.139 -2.771 -3.155 1.00 0.00 658 TRP B O 11
ATOM 17702 N N . VAL B 2 19 ? -9.242 -3.916 -2.763 1.00 0.00 659 VAL B N 11
ATOM 17703 C CA . VAL B 2 19 ? -9.839 -4.811 -1.781 1.00 0.00 659 VAL B CA 11
ATOM 17704 C C . VAL B 2 19 ? -10.006 -4.238 -0.377 1.00 0.00 659 VAL B C 11
ATOM 17705 O O . VAL B 2 19 ? -10.754 -4.782 0.433 1.00 0.00 659 VAL B O 11
ATOM 17718 N N . THR B 2 20 ? -9.303 -3.143 -0.036 1.00 0.00 660 THR B N 11
ATOM 17719 C CA . THR B 2 20 ? -9.332 -2.543 1.295 1.00 0.00 660 THR B CA 11
ATOM 17720 C C . THR B 2 20 ? -10.089 -1.201 1.251 1.00 0.00 660 THR B C 11
ATOM 17721 O O . THR B 2 20 ? -9.669 -0.296 0.481 1.00 0.00 660 THR B O 11
ATOM 17733 N N . THR A 1 1 ? -2.248 10.700 -27.180 1.00 0.00 94 THR A N 12
ATOM 17734 C CA . THR A 1 1 ? -2.624 10.295 -28.579 1.00 0.00 94 THR A CA 12
ATOM 17735 C C . THR A 1 1 ? -4.007 10.816 -28.899 1.00 0.00 94 THR A C 12
ATOM 17736 O O . THR A 1 1 ? -4.465 11.731 -28.219 1.00 0.00 94 THR A O 12
ATOM 17747 N N . GLN A 1 2 ? -4.696 10.257 -29.922 1.00 0.00 95 GLN A N 12
ATOM 17748 C CA . GLN A 1 2 ? -5.983 10.680 -30.460 1.00 0.00 95 GLN A CA 12
ATOM 17749 C C . GLN A 1 2 ? -7.062 10.886 -29.412 1.00 0.00 95 GLN A C 12
ATOM 17750 O O . GLN A 1 2 ? -7.807 11.867 -29.442 1.00 0.00 95 GLN A O 12
ATOM 17764 N N . LYS A 1 3 ? -7.153 9.967 -28.433 1.00 0.00 96 LYS A N 12
ATOM 17765 C CA . LYS A 1 3 ? -7.826 10.220 -27.181 1.00 0.00 96 LYS A CA 12
ATOM 17766 C C . LYS A 1 3 ? -6.869 9.702 -26.142 1.00 0.00 96 LYS A C 12
ATOM 17767 O O . LYS A 1 3 ? -6.151 8.739 -26.405 1.00 0.00 96 LYS A O 12
ATOM 17786 N N . MET A 1 4 ? -6.804 10.377 -24.971 1.00 0.00 97 MET A N 12
ATOM 17787 C CA . MET A 1 4 ? -5.849 10.125 -23.905 1.00 0.00 97 MET A CA 12
ATOM 17788 C C . MET A 1 4 ? -4.401 10.437 -24.269 1.00 0.00 97 MET A C 12
ATOM 17789 O O . MET A 1 4 ? -4.017 10.607 -25.431 1.00 0.00 97 MET A O 12
ATOM 17803 N N . SER A 1 5 ? -3.537 10.551 -23.247 1.00 0.00 98 SER A N 12
ATOM 17804 C CA . SER A 1 5 ? -2.128 10.852 -23.382 1.00 0.00 98 SER A CA 12
ATOM 17805 C C . SER A 1 5 ? -1.606 10.589 -21.997 1.00 0.00 98 SER A C 12
ATOM 17806 O O . SER A 1 5 ? -2.369 10.142 -21.140 1.00 0.00 98 SER A O 12
ATOM 17814 N N . GLU A 1 6 ? -0.312 10.861 -21.740 1.00 0.00 99 GLU A N 12
ATOM 17815 C CA . GLU A 1 6 ? 0.306 10.687 -20.447 1.00 0.00 99 GLU A CA 12
ATOM 17816 C C . GLU A 1 6 ? -0.200 11.708 -19.442 1.00 0.00 99 GLU A C 12
ATOM 17817 O O . GLU A 1 6 ? -0.096 12.918 -19.638 1.00 0.00 99 GLU A O 12
ATOM 17829 N N . LYS A 1 7 ? -0.791 11.227 -18.336 1.00 0.00 100 LYS A N 12
ATOM 17830 C CA . LYS A 1 7 ? -1.236 12.071 -17.256 1.00 0.00 100 LYS A CA 12
ATOM 17831 C C . LYS A 1 7 ? -1.083 11.234 -16.018 1.00 0.00 100 LYS A C 12
ATOM 17832 O O . LYS A 1 7 ? -1.532 10.093 -16.017 1.00 0.00 100 LYS A O 12
ATOM 17851 N N . ASP A 1 8 ? -0.450 11.789 -14.962 1.00 0.00 101 ASP A N 12
ATOM 17852 C CA . ASP A 1 8 ? -0.185 11.223 -13.644 1.00 0.00 101 ASP A CA 12
ATOM 17853 C C . ASP A 1 8 ? -1.111 10.110 -13.156 1.00 0.00 101 ASP A C 12
ATOM 17854 O O . ASP A 1 8 ? -0.719 8.945 -13.074 1.00 0.00 101 ASP A O 12
ATOM 17863 N N . THR A 1 9 ? -2.370 10.450 -12.824 1.00 0.00 102 THR A N 12
ATOM 17864 C CA . THR A 1 9 ? -3.383 9.521 -12.342 1.00 0.00 102 THR A CA 12
ATOM 17865 C C . THR A 1 9 ? -3.656 8.391 -13.310 1.00 0.00 102 THR A C 12
ATOM 17866 O O . THR A 1 9 ? -3.510 7.221 -12.971 1.00 0.00 102 THR A O 12
ATOM 17877 N N . LYS A 1 10 ? -4.040 8.703 -14.562 1.00 0.00 103 LYS A N 12
ATOM 17878 C CA . LYS A 1 10 ? -4.331 7.709 -15.579 1.00 0.00 103 LYS A CA 12
ATOM 17879 C C . LYS A 1 10 ? -3.124 6.851 -15.930 1.00 0.00 103 LYS A C 12
ATOM 17880 O O . LYS A 1 10 ? -3.265 5.642 -16.094 1.00 0.00 103 LYS A O 12
ATOM 17899 N N . GLU A 1 11 ? -1.900 7.432 -15.977 1.00 0.00 104 GLU A N 12
ATOM 17900 C CA . GLU A 1 11 ? -0.642 6.707 -16.074 1.00 0.00 104 GLU A CA 12
ATOM 17901 C C . GLU A 1 11 ? -0.527 5.685 -14.966 1.00 0.00 104 GLU A C 12
ATOM 17902 O O . GLU A 1 11 ? -0.436 4.491 -15.231 1.00 0.00 104 GLU A O 12
ATOM 17914 N N . GLU A 1 12 ? -0.607 6.126 -13.693 1.00 0.00 105 GLU A N 12
ATOM 17915 C CA . GLU A 1 12 ? -0.525 5.257 -12.537 1.00 0.00 105 GLU A CA 12
ATOM 17916 C C . GLU A 1 12 ? -1.605 4.186 -12.500 1.00 0.00 105 GLU A C 12
ATOM 17917 O O . GLU A 1 12 ? -1.347 3.028 -12.175 1.00 0.00 105 GLU A O 12
ATOM 17929 N N . ILE A 1 13 ? -2.851 4.526 -12.887 1.00 0.00 106 ILE A N 12
ATOM 17930 C CA . ILE A 1 13 ? -3.940 3.568 -12.988 1.00 0.00 106 ILE A CA 12
ATOM 17931 C C . ILE A 1 13 ? -3.698 2.562 -14.109 1.00 0.00 106 ILE A C 12
ATOM 17932 O O . ILE A 1 13 ? -3.885 1.361 -13.919 1.00 0.00 106 ILE A O 12
ATOM 17948 N N . LEU A 1 14 ? -3.234 3.001 -15.304 1.00 0.00 107 LEU A N 12
ATOM 17949 C CA . LEU A 1 14 ? -2.846 2.118 -16.395 1.00 0.00 107 LEU A CA 12
ATOM 17950 C C . LEU A 1 14 ? -1.658 1.245 -16.018 1.00 0.00 107 LEU A C 12
ATOM 17951 O O . LEU A 1 14 ? -1.653 0.040 -16.268 1.00 0.00 107 LEU A O 12
ATOM 17967 N N . LYS A 1 15 ? -0.635 1.817 -15.348 1.00 0.00 108 LYS A N 12
ATOM 17968 C CA . LYS A 1 15 ? 0.492 1.106 -14.776 1.00 0.00 108 LYS A CA 12
ATOM 17969 C C . LYS A 1 15 ? 0.048 0.051 -13.786 1.00 0.00 108 LYS A C 12
ATOM 17970 O O . LYS A 1 15 ? 0.425 -1.109 -13.907 1.00 0.00 108 LYS A O 12
ATOM 17989 N N . ALA A 1 16 ? -0.837 0.400 -12.827 1.00 0.00 109 ALA A N 12
ATOM 17990 C CA . ALA A 1 16 ? -1.468 -0.543 -11.927 1.00 0.00 109 ALA A CA 12
ATOM 17991 C C . ALA A 1 16 ? -2.242 -1.633 -12.659 1.00 0.00 109 ALA A C 12
ATOM 17992 O O . ALA A 1 16 ? -2.079 -2.812 -12.360 1.00 0.00 109 ALA A O 12
ATOM 17999 N N . PHE A 1 17 ? -3.060 -1.273 -13.678 1.00 0.00 110 PHE A N 12
ATOM 18000 C CA . PHE A 1 17 ? -3.743 -2.213 -14.554 1.00 0.00 110 PHE A CA 12
ATOM 18001 C C . PHE A 1 17 ? -2.788 -3.172 -15.253 1.00 0.00 110 PHE A C 12
ATOM 18002 O O . PHE A 1 17 ? -3.015 -4.375 -15.250 1.00 0.00 110 PHE A O 12
ATOM 18019 N N . LYS A 1 18 ? -1.689 -2.680 -15.860 1.00 0.00 111 LYS A N 12
ATOM 18020 C CA . LYS A 1 18 ? -0.737 -3.537 -16.547 1.00 0.00 111 LYS A CA 12
ATOM 18021 C C . LYS A 1 18 ? 0.137 -4.345 -15.597 1.00 0.00 111 LYS A C 12
ATOM 18022 O O . LYS A 1 18 ? 0.570 -5.447 -15.918 1.00 0.00 111 LYS A O 12
ATOM 18041 N N . LEU A 1 19 ? 0.391 -3.849 -14.371 1.00 0.00 112 LEU A N 12
ATOM 18042 C CA . LEU A 1 19 ? 1.031 -4.626 -13.327 1.00 0.00 112 LEU A CA 12
ATOM 18043 C C . LEU A 1 19 ? 0.115 -5.715 -12.784 1.00 0.00 112 LEU A C 12
ATOM 18044 O O . LEU A 1 19 ? 0.579 -6.780 -12.392 1.00 0.00 112 LEU A O 12
ATOM 18060 N N . PHE A 1 20 ? -1.219 -5.486 -12.773 1.00 0.00 113 PHE A N 12
ATOM 18061 C CA . PHE A 1 20 ? -2.206 -6.542 -12.635 1.00 0.00 113 PHE A CA 12
ATOM 18062 C C . PHE A 1 20 ? -2.172 -7.488 -13.827 1.00 0.00 113 PHE A C 12
ATOM 18063 O O . PHE A 1 20 ? -1.935 -8.686 -13.671 1.00 0.00 113 PHE A O 12
ATOM 18080 N N . ASP A 1 21 ? -2.377 -6.962 -15.055 1.00 0.00 114 ASP A N 12
ATOM 18081 C CA . ASP A 1 21 ? -2.386 -7.704 -16.303 1.00 0.00 114 ASP A CA 12
ATOM 18082 C C . ASP A 1 21 ? -0.973 -8.114 -16.740 1.00 0.00 114 ASP A C 12
ATOM 18083 O O . ASP A 1 21 ? -0.537 -7.899 -17.867 1.00 0.00 114 ASP A O 12
ATOM 18092 N N . ASP A 1 22 ? -0.250 -8.797 -15.826 1.00 0.00 115 ASP A N 12
ATOM 18093 C CA . ASP A 1 22 ? 1.040 -9.446 -15.963 1.00 0.00 115 ASP A CA 12
ATOM 18094 C C . ASP A 1 22 ? 1.016 -10.442 -17.125 1.00 0.00 115 ASP A C 12
ATOM 18095 O O . ASP A 1 22 ? 1.971 -10.595 -17.885 1.00 0.00 115 ASP A O 12
ATOM 18104 N N . ASP A 1 23 ? -0.145 -11.099 -17.330 1.00 0.00 116 ASP A N 12
ATOM 18105 C CA . ASP A 1 23 ? -0.358 -12.068 -18.380 1.00 0.00 116 ASP A CA 12
ATOM 18106 C C . ASP A 1 23 ? -0.662 -11.396 -19.720 1.00 0.00 116 ASP A C 12
ATOM 18107 O O . ASP A 1 23 ? -0.694 -12.068 -20.750 1.00 0.00 116 ASP A O 12
ATOM 18116 N N . GLU A 1 24 ? -0.873 -10.052 -19.725 1.00 0.00 117 GLU A N 12
ATOM 18117 C CA . GLU A 1 24 ? -1.178 -9.203 -20.868 1.00 0.00 117 GLU A CA 12
ATOM 18118 C C . GLU A 1 24 ? -2.360 -9.677 -21.692 1.00 0.00 117 GLU A C 12
ATOM 18119 O O . GLU A 1 24 ? -2.262 -9.880 -22.903 1.00 0.00 117 GLU A O 12
ATOM 18131 N N . THR A 1 25 ? -3.530 -9.855 -21.042 1.00 0.00 118 THR A N 12
ATOM 18132 C CA . THR A 1 25 ? -4.702 -10.417 -21.698 1.00 0.00 118 THR A CA 12
ATOM 18133 C C . THR A 1 25 ? -5.826 -9.414 -21.887 1.00 0.00 118 THR A C 12
ATOM 18134 O O . THR A 1 25 ? -6.793 -9.716 -22.586 1.00 0.00 118 THR A O 12
ATOM 18145 N N . GLY A 1 26 ? -5.761 -8.198 -21.297 1.00 0.00 119 GLY A N 12
ATOM 18146 C CA . GLY A 1 26 ? -6.650 -7.095 -21.645 1.00 0.00 119 GLY A CA 12
ATOM 18147 C C . GLY A 1 26 ? -7.803 -6.938 -20.702 1.00 0.00 119 GLY A C 12
ATOM 18148 O O . GLY A 1 26 ? -8.425 -5.878 -20.625 1.00 0.00 119 GLY A O 12
ATOM 18152 N N . LYS A 1 27 ? -8.116 -8.003 -19.958 1.00 0.00 120 LYS A N 12
ATOM 18153 C CA . LYS A 1 27 ? -9.117 -8.003 -18.923 1.00 0.00 120 LYS A CA 12
ATOM 18154 C C . LYS A 1 27 ? -8.543 -8.804 -17.780 1.00 0.00 120 LYS A C 12
ATOM 18155 O O . LYS A 1 27 ? -7.954 -9.863 -17.969 1.00 0.00 120 LYS A O 12
ATOM 18174 N N . ILE A 1 28 ? -8.681 -8.309 -16.536 1.00 0.00 121 ILE A N 12
ATOM 18175 C CA . ILE A 1 28 ? -8.194 -9.001 -15.358 1.00 0.00 121 ILE A CA 12
ATOM 18176 C C . ILE A 1 28 ? -9.139 -10.143 -15.048 1.00 0.00 121 ILE A C 12
ATOM 18177 O O . ILE A 1 28 ? -10.203 -9.976 -14.448 1.00 0.00 121 ILE A O 12
ATOM 18193 N N . SER A 1 29 ? -8.750 -11.349 -15.504 1.00 0.00 122 SER A N 12
ATOM 18194 C CA . SER A 1 29 ? -9.362 -12.618 -15.182 1.00 0.00 122 SER A CA 12
ATOM 18195 C C . SER A 1 29 ? -9.182 -13.008 -13.736 1.00 0.00 122 SER A C 12
ATOM 18196 O O . SER A 1 29 ? -8.335 -12.480 -13.022 1.00 0.00 122 SER A O 12
ATOM 18204 N N . PHE A 1 30 ? -9.931 -14.035 -13.283 1.00 0.00 123 PHE A N 12
ATOM 18205 C CA . PHE A 1 30 ? -9.749 -14.697 -12.001 1.00 0.00 123 PHE A CA 12
ATOM 18206 C C . PHE A 1 30 ? -8.319 -15.198 -11.794 1.00 0.00 123 PHE A C 12
ATOM 18207 O O . PHE A 1 30 ? -7.673 -14.927 -10.783 1.00 0.00 123 PHE A O 12
ATOM 18224 N N . LYS A 1 31 ? -7.779 -15.932 -12.789 1.00 0.00 124 LYS A N 12
ATOM 18225 C CA . LYS A 1 31 ? -6.426 -16.436 -12.771 1.00 0.00 124 LYS A CA 12
ATOM 18226 C C . LYS A 1 31 ? -5.391 -15.325 -12.792 1.00 0.00 124 LYS A C 12
ATOM 18227 O O . LYS A 1 31 ? -4.381 -15.421 -12.103 1.00 0.00 124 LYS A O 12
ATOM 18246 N N . ASN A 1 32 ? -5.643 -14.221 -13.531 1.00 0.00 125 ASN A N 12
ATOM 18247 C CA . ASN A 1 32 ? -4.769 -13.063 -13.571 1.00 0.00 125 ASN A CA 12
ATOM 18248 C C . ASN A 1 32 ? -4.824 -12.308 -12.243 1.00 0.00 125 ASN A C 12
ATOM 18249 O O . ASN A 1 32 ? -3.802 -11.880 -11.712 1.00 0.00 125 ASN A O 12
ATOM 18260 N N . LEU A 1 33 ? -6.025 -12.161 -11.644 1.00 0.00 126 LEU A N 12
ATOM 18261 C CA . LEU A 1 33 ? -6.188 -11.596 -10.320 1.00 0.00 126 LEU A CA 12
ATOM 18262 C C . LEU A 1 33 ? -5.415 -12.375 -9.269 1.00 0.00 126 LEU A C 12
ATOM 18263 O O . LEU A 1 33 ? -4.717 -11.807 -8.430 1.00 0.00 126 LEU A O 12
ATOM 18279 N N . LYS A 1 34 ? -5.483 -13.722 -9.314 1.00 0.00 127 LYS A N 12
ATOM 18280 C CA . LYS A 1 34 ? -4.719 -14.546 -8.403 1.00 0.00 127 LYS A CA 12
ATOM 18281 C C . LYS A 1 34 ? -3.226 -14.577 -8.725 1.00 0.00 127 LYS A C 12
ATOM 18282 O O . LYS A 1 34 ? -2.403 -14.693 -7.821 1.00 0.00 127 LYS A O 12
ATOM 18301 N N . ARG A 1 35 ? -2.820 -14.396 -10.009 1.00 0.00 128 ARG A N 12
ATOM 18302 C CA . ARG A 1 35 ? -1.448 -14.093 -10.405 1.00 0.00 128 ARG A CA 12
ATOM 18303 C C . ARG A 1 35 ? -0.924 -12.840 -9.733 1.00 0.00 128 ARG A C 12
ATOM 18304 O O . ARG A 1 35 ? 0.036 -12.922 -8.976 1.00 0.00 128 ARG A O 12
ATOM 18325 N N . VAL A 1 36 ? -1.551 -11.653 -9.921 1.00 0.00 129 VAL A N 12
ATOM 18326 C CA . VAL A 1 36 ? -1.103 -10.438 -9.247 1.00 0.00 129 VAL A CA 12
ATOM 18327 C C . VAL A 1 36 ? -1.116 -10.577 -7.738 1.00 0.00 129 VAL A C 12
ATOM 18328 O O . VAL A 1 36 ? -0.176 -10.156 -7.070 1.00 0.00 129 VAL A O 12
ATOM 18341 N N . ALA A 1 37 ? -2.138 -11.249 -7.169 1.00 0.00 130 ALA A N 12
ATOM 18342 C CA . ALA A 1 37 ? -2.187 -11.606 -5.769 1.00 0.00 130 ALA A CA 12
ATOM 18343 C C . ALA A 1 37 ? -0.973 -12.411 -5.301 1.00 0.00 130 ALA A C 12
ATOM 18344 O O . ALA A 1 37 ? -0.347 -12.060 -4.302 1.00 0.00 130 ALA A O 12
ATOM 18351 N N . LYS A 1 38 ? -0.556 -13.472 -6.042 1.00 0.00 131 LYS A N 12
ATOM 18352 C CA . LYS A 1 38 ? 0.694 -14.187 -5.796 1.00 0.00 131 LYS A CA 12
ATOM 18353 C C . LYS A 1 38 ? 1.893 -13.262 -5.840 1.00 0.00 131 LYS A C 12
ATOM 18354 O O . LYS A 1 38 ? 2.702 -13.239 -4.918 1.00 0.00 131 LYS A O 12
ATOM 18373 N N . GLU A 1 39 ? 2.041 -12.508 -6.955 1.00 0.00 132 GLU A N 12
ATOM 18374 C CA . GLU A 1 39 ? 3.267 -11.805 -7.255 1.00 0.00 132 GLU A CA 12
ATOM 18375 C C . GLU A 1 39 ? 3.450 -10.587 -6.357 1.00 0.00 132 GLU A C 12
ATOM 18376 O O . GLU A 1 39 ? 4.568 -10.236 -5.986 1.00 0.00 132 GLU A O 12
ATOM 18388 N N . LEU A 1 40 ? 2.332 -9.941 -5.952 1.00 0.00 133 LEU A N 12
ATOM 18389 C CA . LEU A 1 40 ? 2.288 -8.910 -4.930 1.00 0.00 133 LEU A CA 12
ATOM 18390 C C . LEU A 1 40 ? 2.575 -9.501 -3.559 1.00 0.00 133 LEU A C 12
ATOM 18391 O O . LEU A 1 40 ? 3.393 -8.969 -2.810 1.00 0.00 133 LEU A O 12
ATOM 18407 N N . GLY A 1 41 ? 1.909 -10.624 -3.199 1.00 0.00 134 GLY A N 12
ATOM 18408 C CA . GLY A 1 41 ? 2.137 -11.315 -1.938 1.00 0.00 134 GLY A CA 12
ATOM 18409 C C . GLY A 1 41 ? 0.915 -11.279 -1.078 1.00 0.00 134 GLY A C 12
ATOM 18410 O O . GLY A 1 41 ? 0.880 -10.625 -0.038 1.00 0.00 134 GLY A O 12
ATOM 18414 N N . GLU A 1 42 ? -0.136 -11.998 -1.506 1.00 0.00 135 GLU A N 12
ATOM 18415 C CA . GLU A 1 42 ? -1.409 -12.063 -0.826 1.00 0.00 135 GLU A CA 12
ATOM 18416 C C . GLU A 1 42 ? -1.438 -12.974 0.395 1.00 0.00 135 GLU A C 12
ATOM 18417 O O . GLU A 1 42 ? -0.416 -13.405 0.927 1.00 0.00 135 GLU A O 12
ATOM 18429 N N . ASN A 1 43 ? -2.667 -13.251 0.884 1.00 0.00 136 ASN A N 12
ATOM 18430 C CA . ASN A 1 43 ? -2.961 -14.130 1.995 1.00 0.00 136 ASN A CA 12
ATOM 18431 C C . ASN A 1 43 ? -4.475 -14.240 2.123 1.00 0.00 136 ASN A C 12
ATOM 18432 O O . ASN A 1 43 ? -5.018 -14.296 3.225 1.00 0.00 136 ASN A O 12
ATOM 18443 N N . LEU A 1 44 ? -5.208 -14.279 0.984 1.00 0.00 137 LEU A N 12
ATOM 18444 C CA . LEU A 1 44 ? -6.654 -14.326 0.972 1.00 0.00 137 LEU A CA 12
ATOM 18445 C C . LEU A 1 44 ? -7.049 -15.762 0.647 1.00 0.00 137 LEU A C 12
ATOM 18446 O O . LEU A 1 44 ? -6.558 -16.708 1.262 1.00 0.00 137 LEU A O 12
ATOM 18462 N N . THR A 1 45 ? -7.981 -16.001 -0.298 1.00 0.00 138 THR A N 12
ATOM 18463 C CA . THR A 1 45 ? -8.413 -17.321 -0.723 1.00 0.00 138 THR A CA 12
ATOM 18464 C C . THR A 1 45 ? -9.175 -17.053 -2.004 1.00 0.00 138 THR A C 12
ATOM 18465 O O . THR A 1 45 ? -9.599 -15.926 -2.256 1.00 0.00 138 THR A O 12
ATOM 18476 N N . ASP A 1 46 ? -9.364 -18.082 -2.856 1.00 0.00 139 ASP A N 12
ATOM 18477 C CA . ASP A 1 46 ? -10.121 -18.095 -4.094 1.00 0.00 139 ASP A CA 12
ATOM 18478 C C . ASP A 1 46 ? -11.532 -17.531 -3.985 1.00 0.00 139 ASP A C 12
ATOM 18479 O O . ASP A 1 46 ? -12.015 -16.870 -4.900 1.00 0.00 139 ASP A O 12
ATOM 18488 N N . GLU A 1 47 ? -12.201 -17.742 -2.834 1.00 0.00 140 GLU A N 12
ATOM 18489 C CA . GLU A 1 47 ? -13.499 -17.209 -2.476 1.00 0.00 140 GLU A CA 12
ATOM 18490 C C . GLU A 1 47 ? -13.516 -15.685 -2.501 1.00 0.00 140 GLU A C 12
ATOM 18491 O O . GLU A 1 47 ? -14.257 -15.068 -3.264 1.00 0.00 140 GLU A O 12
ATOM 18503 N N . GLU A 1 48 ? -12.613 -15.047 -1.724 1.00 0.00 141 GLU A N 12
ATOM 18504 C CA . GLU A 1 48 ? -12.330 -13.622 -1.743 1.00 0.00 141 GLU A CA 12
ATOM 18505 C C . GLU A 1 48 ? -11.995 -13.108 -3.132 1.00 0.00 141 GLU A C 12
ATOM 18506 O O . GLU A 1 48 ? -12.554 -12.120 -3.596 1.00 0.00 141 GLU A O 12
ATOM 18518 N N . LEU A 1 49 ? -11.099 -13.799 -3.867 1.00 0.00 142 LEU A N 12
ATOM 18519 C CA . LEU A 1 49 ? -10.734 -13.445 -5.227 1.00 0.00 142 LEU A CA 12
ATOM 18520 C C . LEU A 1 49 ? -11.919 -13.478 -6.191 1.00 0.00 142 LEU A C 12
ATOM 18521 O O . LEU A 1 49 ? -12.056 -12.617 -7.059 1.00 0.00 142 LEU A O 12
ATOM 18537 N N . GLN A 1 50 ? -12.848 -14.446 -6.036 1.00 0.00 143 GLN A N 12
ATOM 18538 C CA . GLN A 1 50 ? -14.092 -14.500 -6.779 1.00 0.00 143 GLN A CA 12
ATOM 18539 C C . GLN A 1 50 ? -15.027 -13.359 -6.409 1.00 0.00 143 GLN A C 12
ATOM 18540 O O . GLN A 1 50 ? -15.670 -12.775 -7.282 1.00 0.00 143 GLN A O 12
ATOM 18554 N N . GLU A 1 51 ? -15.109 -12.982 -5.114 1.00 0.00 144 GLU A N 12
ATOM 18555 C CA . GLU A 1 51 ? -15.894 -11.843 -4.659 1.00 0.00 144 GLU A CA 12
ATOM 18556 C C . GLU A 1 51 ? -15.327 -10.525 -5.170 1.00 0.00 144 GLU A C 12
ATOM 18557 O O . GLU A 1 51 ? -16.073 -9.650 -5.608 1.00 0.00 144 GLU A O 12
ATOM 18569 N N . MET A 1 52 ? -13.984 -10.369 -5.199 1.00 0.00 145 MET A N 12
ATOM 18570 C CA . MET A 1 52 ? -13.308 -9.287 -5.898 1.00 0.00 145 MET A CA 12
ATOM 18571 C C . MET A 1 52 ? -13.639 -9.234 -7.383 1.00 0.00 145 MET A C 12
ATOM 18572 O O . MET A 1 52 ? -13.967 -8.180 -7.924 1.00 0.00 145 MET A O 12
ATOM 18586 N N . ILE A 1 53 ? -13.600 -10.384 -8.100 1.00 0.00 146 ILE A N 12
ATOM 18587 C CA . ILE A 1 53 ? -14.090 -10.442 -9.470 1.00 0.00 146 ILE A CA 12
ATOM 18588 C C . ILE A 1 53 ? -15.537 -10.009 -9.584 1.00 0.00 146 ILE A C 12
ATOM 18589 O O . ILE A 1 53 ? -15.816 -9.147 -10.412 1.00 0.00 146 ILE A O 12
ATOM 18605 N N . ASP A 1 54 ? -16.467 -10.519 -8.734 1.00 0.00 147 ASP A N 12
ATOM 18606 C CA . ASP A 1 54 ? -17.856 -10.066 -8.729 1.00 0.00 147 ASP A CA 12
ATOM 18607 C C . ASP A 1 54 ? -17.952 -8.568 -8.496 1.00 0.00 147 ASP A C 12
ATOM 18608 O O . ASP A 1 54 ? -18.610 -7.884 -9.271 1.00 0.00 147 ASP A O 12
ATOM 18617 N N . GLU A 1 55 ? -17.276 -7.990 -7.467 1.00 0.00 148 GLU A N 12
ATOM 18618 C CA . GLU A 1 55 ? -17.228 -6.557 -7.162 1.00 0.00 148 GLU A CA 12
ATOM 18619 C C . GLU A 1 55 ? -17.156 -5.673 -8.404 1.00 0.00 148 GLU A C 12
ATOM 18620 O O . GLU A 1 55 ? -17.990 -4.782 -8.590 1.00 0.00 148 GLU A O 12
ATOM 18632 N N . ALA A 1 56 ? -16.256 -6.011 -9.349 1.00 0.00 149 ALA A N 12
ATOM 18633 C CA . ALA A 1 56 ? -16.258 -5.449 -10.682 1.00 0.00 149 ALA A CA 12
ATOM 18634 C C . ALA A 1 56 ? -17.270 -6.070 -11.647 1.00 0.00 149 ALA A C 12
ATOM 18635 O O . ALA A 1 56 ? -18.177 -5.395 -12.142 1.00 0.00 149 ALA A O 12
ATOM 18642 N N . ASP A 1 57 ? -17.107 -7.369 -11.961 1.00 0.00 150 ASP A N 12
ATOM 18643 C CA . ASP A 1 57 ? -17.746 -8.086 -13.039 1.00 0.00 150 ASP A CA 12
ATOM 18644 C C . ASP A 1 57 ? -19.058 -8.693 -12.567 1.00 0.00 150 ASP A C 12
ATOM 18645 O O . ASP A 1 57 ? -19.115 -9.788 -12.011 1.00 0.00 150 ASP A O 12
ATOM 18654 N N . ARG A 1 58 ? -20.159 -7.952 -12.821 1.00 0.00 151 ARG A N 12
ATOM 18655 C CA . ARG A 1 58 ? -21.524 -8.302 -12.471 1.00 0.00 151 ARG A CA 12
ATOM 18656 C C . ARG A 1 58 ? -21.979 -9.579 -13.135 1.00 0.00 151 ARG A C 12
ATOM 18657 O O . ARG A 1 58 ? -22.529 -10.469 -12.491 1.00 0.00 151 ARG A O 12
ATOM 18678 N N . ASP A 1 59 ? -21.760 -9.659 -14.461 1.00 0.00 152 ASP A N 12
ATOM 18679 C CA . ASP A 1 59 ? -22.027 -10.777 -15.325 1.00 0.00 152 ASP A CA 12
ATOM 18680 C C . ASP A 1 59 ? -21.249 -12.007 -14.872 1.00 0.00 152 ASP A C 12
ATOM 18681 O O . ASP A 1 59 ? -21.807 -13.101 -14.767 1.00 0.00 152 ASP A O 12
ATOM 18690 N N . GLY A 1 60 ? -19.945 -11.842 -14.536 1.00 0.00 153 GLY A N 12
ATOM 18691 C CA . GLY A 1 60 ? -19.157 -12.865 -13.867 1.00 0.00 153 GLY A CA 12
ATOM 18692 C C . GLY A 1 60 ? -18.207 -13.552 -14.800 1.00 0.00 153 GLY A C 12
ATOM 18693 O O . GLY A 1 60 ? -17.230 -14.166 -14.371 1.00 0.00 153 GLY A O 12
ATOM 18697 N N . ASP A 1 61 ? -18.503 -13.485 -16.109 1.00 0.00 154 ASP A N 12
ATOM 18698 C CA . ASP A 1 61 ? -17.723 -14.044 -17.182 1.00 0.00 154 ASP A CA 12
ATOM 18699 C C . ASP A 1 61 ? -16.825 -12.975 -17.783 1.00 0.00 154 ASP A C 12
ATOM 18700 O O . ASP A 1 61 ? -15.616 -13.154 -17.912 1.00 0.00 154 ASP A O 12
ATOM 18709 N N . GLY A 1 62 ? -17.413 -11.831 -18.191 1.00 0.00 155 GLY A N 12
ATOM 18710 C CA . GLY A 1 62 ? -16.780 -10.809 -19.008 1.00 0.00 155 GLY A CA 12
ATOM 18711 C C . GLY A 1 62 ? -15.873 -9.861 -18.276 1.00 0.00 155 GLY A C 12
ATOM 18712 O O . GLY A 1 62 ? -15.992 -8.652 -18.472 1.00 0.00 155 GLY A O 12
ATOM 18716 N N . GLU A 1 63 ? -14.926 -10.450 -17.511 1.00 0.00 156 GLU A N 12
ATOM 18717 C CA . GLU A 1 63 ? -13.782 -9.994 -16.723 1.00 0.00 156 GLU A CA 12
ATOM 18718 C C . GLU A 1 63 ? -13.288 -8.549 -16.795 1.00 0.00 156 GLU A C 12
ATOM 18719 O O . GLU A 1 63 ? -13.737 -7.702 -17.549 1.00 0.00 156 GLU A O 12
ATOM 18731 N N . VAL A 1 64 ? -12.342 -8.155 -15.928 1.00 0.00 157 VAL A N 12
ATOM 18732 C CA . VAL A 1 64 ? -12.246 -6.752 -15.546 1.00 0.00 157 VAL A CA 12
ATOM 18733 C C . VAL A 1 64 ? -11.280 -5.947 -16.416 1.00 0.00 157 VAL A C 12
ATOM 18734 O O . VAL A 1 64 ? -10.068 -6.041 -16.251 1.00 0.00 157 VAL A O 12
ATOM 18747 N N . SER A 1 65 ? -11.767 -5.108 -17.371 1.00 0.00 158 SER A N 12
ATOM 18748 C CA . SER A 1 65 ? -10.898 -4.292 -18.228 1.00 0.00 158 SER A CA 12
ATOM 18749 C C . SER A 1 65 ? -10.546 -2.987 -17.566 1.00 0.00 158 SER A C 12
ATOM 18750 O O . SER A 1 65 ? -10.966 -2.714 -16.445 1.00 0.00 158 SER A O 12
ATOM 18758 N N . GLU A 1 66 ? -9.768 -2.118 -18.249 1.00 0.00 159 GLU A N 12
ATOM 18759 C CA . GLU A 1 66 ? -9.311 -0.870 -17.680 1.00 0.00 159 GLU A CA 12
ATOM 18760 C C . GLU A 1 66 ? -10.423 0.112 -17.350 1.00 0.00 159 GLU A C 12
ATOM 18761 O O . GLU A 1 66 ? -10.311 0.856 -16.381 1.00 0.00 159 GLU A O 12
ATOM 18773 N N . GLN A 1 67 ? -11.554 0.107 -18.095 1.00 0.00 160 GLN A N 12
ATOM 18774 C CA . GLN A 1 67 ? -12.724 0.901 -17.755 1.00 0.00 160 GLN A CA 12
ATOM 18775 C C . GLN A 1 67 ? -13.434 0.367 -16.515 1.00 0.00 160 GLN A C 12
ATOM 18776 O O . GLN A 1 67 ? -13.814 1.135 -15.629 1.00 0.00 160 GLN A O 12
ATOM 18790 N N . GLU A 1 68 ? -13.571 -0.976 -16.382 1.00 0.00 161 GLU A N 12
ATOM 18791 C CA . GLU A 1 68 ? -14.131 -1.621 -15.206 1.00 0.00 161 GLU A CA 12
ATOM 18792 C C . GLU A 1 68 ? -13.211 -1.406 -14.008 1.00 0.00 161 GLU A C 12
ATOM 18793 O O . GLU A 1 68 ? -13.655 -1.110 -12.902 1.00 0.00 161 GLU A O 12
ATOM 18805 N N . PHE A 1 69 ? -11.883 -1.499 -14.236 1.00 0.00 162 PHE A N 12
ATOM 18806 C CA . PHE A 1 69 ? -10.833 -1.188 -13.292 1.00 0.00 162 PHE A CA 12
ATOM 18807 C C . PHE A 1 69 ? -10.904 0.259 -12.834 1.00 0.00 162 PHE A C 12
ATOM 18808 O O . PHE A 1 69 ? -10.974 0.515 -11.642 1.00 0.00 162 PHE A O 12
ATOM 18825 N N . LEU A 1 70 ? -10.954 1.251 -13.756 1.00 0.00 163 LEU A N 12
ATOM 18826 C CA . LEU A 1 70 ? -11.183 2.656 -13.443 1.00 0.00 163 LEU A CA 12
ATOM 18827 C C . LEU A 1 70 ? -12.420 2.865 -12.584 1.00 0.00 163 LEU A C 12
ATOM 18828 O O . LEU A 1 70 ? -12.364 3.543 -11.561 1.00 0.00 163 LEU A O 12
ATOM 18844 N N . ARG A 1 71 ? -13.555 2.236 -12.959 1.00 0.00 164 ARG A N 12
ATOM 18845 C CA . ARG A 1 71 ? -14.780 2.235 -12.181 1.00 0.00 164 ARG A CA 12
ATOM 18846 C C . ARG A 1 71 ? -14.589 1.720 -10.756 1.00 0.00 164 ARG A C 12
ATOM 18847 O O . ARG A 1 71 ? -14.911 2.423 -9.796 1.00 0.00 164 ARG A O 12
ATOM 18868 N N . ILE A 1 72 ? -14.025 0.501 -10.576 1.00 0.00 165 ILE A N 12
ATOM 18869 C CA . ILE A 1 72 ? -13.810 -0.068 -9.251 1.00 0.00 165 ILE A CA 12
ATOM 18870 C C . ILE A 1 72 ? -12.650 0.534 -8.489 1.00 0.00 165 ILE A C 12
ATOM 18871 O O . ILE A 1 72 ? -12.583 0.389 -7.273 1.00 0.00 165 ILE A O 12
ATOM 18887 N N . MET A 1 73 ? -11.715 1.247 -9.147 1.00 0.00 166 MET A N 12
ATOM 18888 C CA . MET A 1 73 ? -10.721 2.067 -8.477 1.00 0.00 166 MET A CA 12
ATOM 18889 C C . MET A 1 73 ? -11.353 3.328 -7.927 1.00 0.00 166 MET A C 12
ATOM 18890 O O . MET A 1 73 ? -11.120 3.694 -6.776 1.00 0.00 166 MET A O 12
ATOM 18904 N N . LYS A 1 74 ? -12.192 4.023 -8.728 1.00 0.00 167 LYS A N 12
ATOM 18905 C CA . LYS A 1 74 ? -12.875 5.230 -8.297 1.00 0.00 167 LYS A CA 12
ATOM 18906 C C . LYS A 1 74 ? -13.917 4.963 -7.227 1.00 0.00 167 LYS A C 12
ATOM 18907 O O . LYS A 1 74 ? -13.940 5.660 -6.211 1.00 0.00 167 LYS A O 12
ATOM 18926 N N . LYS A 1 75 ? -14.800 3.959 -7.451 1.00 0.00 168 LYS A N 12
ATOM 18927 C CA . LYS A 1 75 ? -15.906 3.533 -6.599 1.00 0.00 168 LYS A CA 12
ATOM 18928 C C . LYS A 1 75 ? -16.718 4.659 -5.968 1.00 0.00 168 LYS A C 12
ATOM 18929 O O . LYS A 1 75 ? -17.594 5.246 -6.602 1.00 0.00 168 LYS A O 12
ATOM 18948 N N . THR A 1 76 ? -16.448 5.038 -4.708 1.00 0.00 169 THR A N 12
ATOM 18949 C CA . THR A 1 76 ? -16.788 6.374 -4.244 1.00 0.00 169 THR A CA 12
ATOM 18950 C C . THR A 1 76 ? -15.712 6.775 -3.276 1.00 0.00 169 THR A C 12
ATOM 18951 O O . THR A 1 76 ? -15.939 7.030 -2.097 1.00 0.00 169 THR A O 12
ATOM 18962 N N . SER A 1 77 ? -14.463 6.850 -3.775 1.00 0.00 170 SER A N 12
ATOM 18963 C CA . SER A 1 77 ? -13.308 7.259 -2.992 1.00 0.00 170 SER A CA 12
ATOM 18964 C C . SER A 1 77 ? -13.129 8.771 -3.017 1.00 0.00 170 SER A C 12
ATOM 18965 O O . SER A 1 77 ? -12.002 9.270 -3.036 1.00 0.00 170 SER A O 12
ATOM 18973 N N . LEU A 1 78 ? -14.240 9.535 -3.007 1.00 0.00 171 LEU A N 12
ATOM 18974 C CA . LEU A 1 78 ? -14.193 10.983 -3.055 1.00 0.00 171 LEU A CA 12
ATOM 18975 C C . LEU A 1 78 ? -15.458 11.521 -2.430 1.00 0.00 171 LEU A C 12
ATOM 18976 O O . LEU A 1 78 ? -15.389 12.172 -1.390 1.00 0.00 171 LEU A O 12
ATOM 18992 N N . TYR A 1 79 ? -16.615 11.226 -3.072 1.00 0.00 172 TYR A N 12
ATOM 18993 C CA . TYR A 1 79 ? -17.940 11.758 -2.807 1.00 0.00 172 TYR A CA 12
ATOM 18994 C C . TYR A 1 79 ? -18.122 13.055 -3.632 1.00 0.00 172 TYR A C 12
ATOM 18995 O O . TYR A 1 79 ? -18.153 12.923 -4.888 1.00 0.00 172 TYR A O 12
ATOM 19014 N N . ARG B 2 1 ? 1.446 13.745 -6.248 1.00 0.00 641 ARG B N 12
ATOM 19015 C CA . ARG B 2 1 ? 2.469 14.038 -5.175 1.00 0.00 641 ARG B CA 12
ATOM 19016 C C . ARG B 2 1 ? 2.561 15.525 -4.870 1.00 0.00 641 ARG B C 12
ATOM 19017 O O . ARG B 2 1 ? 2.595 16.344 -5.781 1.00 0.00 641 ARG B O 12
ATOM 19038 N N . ALA B 2 2 ? 2.602 15.980 -3.596 1.00 0.00 642 ALA B N 12
ATOM 19039 C CA . ALA B 2 2 ? 2.681 15.258 -2.336 1.00 0.00 642 ALA B CA 12
ATOM 19040 C C . ALA B 2 2 ? 1.415 14.493 -1.993 1.00 0.00 642 ALA B C 12
ATOM 19041 O O . ALA B 2 2 ? 1.487 13.334 -1.594 1.00 0.00 642 ALA B O 12
ATOM 19048 N N . ASP B 2 3 ? 0.241 15.124 -2.198 1.00 0.00 643 ASP B N 12
ATOM 19049 C CA . ASP B 2 3 ? -1.084 14.544 -2.043 1.00 0.00 643 ASP B CA 12
ATOM 19050 C C . ASP B 2 3 ? -1.414 14.312 -0.575 1.00 0.00 643 ASP B C 12
ATOM 19051 O O . ASP B 2 3 ? -1.411 15.242 0.228 1.00 0.00 643 ASP B O 12
ATOM 19060 N N . LEU B 2 4 ? -1.692 13.053 -0.189 1.00 0.00 644 LEU B N 12
ATOM 19061 C CA . LEU B 2 4 ? -1.814 12.641 1.189 1.00 0.00 644 LEU B CA 12
ATOM 19062 C C . LEU B 2 4 ? -0.890 11.457 1.318 1.00 0.00 644 LEU B C 12
ATOM 19063 O O . LEU B 2 4 ? -0.751 10.673 0.380 1.00 0.00 644 LEU B O 12
ATOM 19079 N N . HIS B 2 5 ? -0.208 11.299 2.476 1.00 0.00 645 HIS B N 12
ATOM 19080 C CA . HIS B 2 5 ? 0.850 10.321 2.643 1.00 0.00 645 HIS B CA 12
ATOM 19081 C C . HIS B 2 5 ? 0.321 8.922 2.933 1.00 0.00 645 HIS B C 12
ATOM 19082 O O . HIS B 2 5 ? 0.595 8.329 3.974 1.00 0.00 645 HIS B O 12
ATOM 19096 N N . HIS B 2 6 ? -0.446 8.355 1.984 1.00 0.00 646 HIS B N 12
ATOM 19097 C CA . HIS B 2 6 ? -0.970 7.008 2.058 1.00 0.00 646 HIS B CA 12
ATOM 19098 C C . HIS B 2 6 ? -0.609 6.297 0.773 1.00 0.00 646 HIS B C 12
ATOM 19099 O O . HIS B 2 6 ? -0.266 6.918 -0.229 1.00 0.00 646 HIS B O 12
ATOM 19113 N N . GLN B 2 7 ? -0.670 4.949 0.808 1.00 0.00 647 GLN B N 12
ATOM 19114 C CA . GLN B 2 7 ? -0.298 4.029 -0.248 1.00 0.00 647 GLN B CA 12
ATOM 19115 C C . GLN B 2 7 ? 1.055 4.282 -0.911 1.00 0.00 647 GLN B C 12
ATOM 19116 O O . GLN B 2 7 ? 1.147 4.376 -2.138 1.00 0.00 647 GLN B O 12
ATOM 19130 N N . HIS B 2 8 ? 2.126 4.346 -0.095 1.00 0.00 648 HIS B N 12
ATOM 19131 C CA . HIS B 2 8 ? 3.473 4.761 -0.460 1.00 0.00 648 HIS B CA 12
ATOM 19132 C C . HIS B 2 8 ? 4.101 4.139 -1.699 1.00 0.00 648 HIS B C 12
ATOM 19133 O O . HIS B 2 8 ? 4.686 4.844 -2.516 1.00 0.00 648 HIS B O 12
ATOM 19147 N N . SER B 2 9 ? 4.014 2.800 -1.858 1.00 0.00 649 SER B N 12
ATOM 19148 C CA . SER B 2 9 ? 4.578 2.099 -3.008 1.00 0.00 649 SER B CA 12
ATOM 19149 C C . SER B 2 9 ? 3.616 2.097 -4.194 1.00 0.00 649 SER B C 12
ATOM 19150 O O . SER B 2 9 ? 2.708 2.922 -4.297 1.00 0.00 649 SER B O 12
ATOM 19158 N N . VAL B 2 10 ? 3.796 1.152 -5.132 1.00 0.00 650 VAL B N 12
ATOM 19159 C CA . VAL B 2 10 ? 2.943 0.931 -6.286 1.00 0.00 650 VAL B CA 12
ATOM 19160 C C . VAL B 2 10 ? 2.338 -0.455 -6.187 1.00 0.00 650 VAL B C 12
ATOM 19161 O O . VAL B 2 10 ? 2.708 -1.251 -5.325 1.00 0.00 650 VAL B O 12
ATOM 19174 N N . LEU B 2 11 ? 1.362 -0.768 -7.079 1.00 0.00 651 LEU B N 12
ATOM 19175 C CA . LEU B 2 11 ? 0.704 -2.064 -7.217 1.00 0.00 651 LEU B CA 12
ATOM 19176 C C . LEU B 2 11 ? -0.276 -2.378 -6.103 1.00 0.00 651 LEU B C 12
ATOM 19177 O O . LEU B 2 11 ? -1.459 -2.642 -6.339 1.00 0.00 651 LEU B O 12
ATOM 19193 N N . HIS B 2 12 ? 0.182 -2.275 -4.836 1.00 0.00 652 HIS B N 12
ATOM 19194 C CA . HIS B 2 12 ? -0.620 -2.426 -3.633 1.00 0.00 652 HIS B CA 12
ATOM 19195 C C . HIS B 2 12 ? -1.750 -1.416 -3.632 1.00 0.00 652 HIS B C 12
ATOM 19196 O O . HIS B 2 12 ? -2.874 -1.740 -3.285 1.00 0.00 652 HIS B O 12
ATOM 19210 N N . ARG B 2 13 ? -1.455 -0.207 -4.156 1.00 0.00 653 ARG B N 12
ATOM 19211 C CA . ARG B 2 13 ? -2.307 0.778 -4.805 1.00 0.00 653 ARG B CA 12
ATOM 19212 C C . ARG B 2 13 ? -3.694 0.298 -5.166 1.00 0.00 653 ARG B C 12
ATOM 19213 O O . ARG B 2 13 ? -4.708 0.739 -4.626 1.00 0.00 653 ARG B O 12
ATOM 19234 N N . ALA B 2 14 ? -3.742 -0.646 -6.121 1.00 0.00 654 ALA B N 12
ATOM 19235 C CA . ALA B 2 14 ? -4.960 -1.138 -6.683 1.00 0.00 654 ALA B CA 12
ATOM 19236 C C . ALA B 2 14 ? -5.470 -2.322 -5.916 1.00 0.00 654 ALA B C 12
ATOM 19237 O O . ALA B 2 14 ? -6.674 -2.464 -5.742 1.00 0.00 654 ALA B O 12
ATOM 19244 N N . LEU B 2 15 ? -4.583 -3.195 -5.394 1.00 0.00 655 LEU B N 12
ATOM 19245 C CA . LEU B 2 15 ? -5.022 -4.360 -4.647 1.00 0.00 655 LEU B CA 12
ATOM 19246 C C . LEU B 2 15 ? -5.669 -3.976 -3.321 1.00 0.00 655 LEU B C 12
ATOM 19247 O O . LEU B 2 15 ? -6.660 -4.567 -2.891 1.00 0.00 655 LEU B O 12
ATOM 19263 N N . GLN B 2 16 ? -5.162 -2.905 -2.672 1.00 0.00 656 GLN B N 12
ATOM 19264 C CA . GLN B 2 16 ? -5.720 -2.359 -1.460 1.00 0.00 656 GLN B CA 12
ATOM 19265 C C . GLN B 2 16 ? -7.024 -1.635 -1.736 1.00 0.00 656 GLN B C 12
ATOM 19266 O O . GLN B 2 16 ? -8.010 -1.810 -1.030 1.00 0.00 656 GLN B O 12
ATOM 19280 N N . ALA B 2 17 ? -7.109 -0.855 -2.842 1.00 0.00 657 ALA B N 12
ATOM 19281 C CA . ALA B 2 17 ? -8.335 -0.168 -3.206 1.00 0.00 657 ALA B CA 12
ATOM 19282 C C . ALA B 2 17 ? -9.421 -1.117 -3.695 1.00 0.00 657 ALA B C 12
ATOM 19283 O O . ALA B 2 17 ? -10.611 -0.792 -3.735 1.00 0.00 657 ALA B O 12
ATOM 19290 N N . TRP B 2 18 ? -9.020 -2.347 -4.061 1.00 0.00 658 TRP B N 12
ATOM 19291 C CA . TRP B 2 18 ? -9.912 -3.422 -4.362 1.00 0.00 658 TRP B CA 12
ATOM 19292 C C . TRP B 2 18 ? -10.359 -4.110 -3.087 1.00 0.00 658 TRP B C 12
ATOM 19293 O O . TRP B 2 18 ? -11.553 -4.137 -2.802 1.00 0.00 658 TRP B O 12
ATOM 19314 N N . VAL B 2 19 ? -9.422 -4.687 -2.298 1.00 0.00 659 VAL B N 12
ATOM 19315 C CA . VAL B 2 19 ? -9.804 -5.566 -1.200 1.00 0.00 659 VAL B CA 12
ATOM 19316 C C . VAL B 2 19 ? -9.149 -5.270 0.142 1.00 0.00 659 VAL B C 12
ATOM 19317 O O . VAL B 2 19 ? -9.785 -5.436 1.180 1.00 0.00 659 VAL B O 12
ATOM 19330 N N . THR B 2 20 ? -7.866 -4.850 0.177 1.00 0.00 660 THR B N 12
ATOM 19331 C CA . THR B 2 20 ? -7.061 -4.917 1.401 1.00 0.00 660 THR B CA 12
ATOM 19332 C C . THR B 2 20 ? -6.313 -3.595 1.730 1.00 0.00 660 THR B C 12
ATOM 19333 O O . THR B 2 20 ? -6.912 -2.499 1.598 1.00 0.00 660 THR B O 12
ATOM 19345 N N . THR A 1 1 ? 10.730 6.585 -0.427 1.00 0.00 94 THR A N 13
ATOM 19346 C CA . THR A 1 1 ? 9.416 7.116 0.117 1.00 0.00 94 THR A CA 13
ATOM 19347 C C . THR A 1 1 ? 9.230 8.604 -0.107 1.00 0.00 94 THR A C 13
ATOM 19348 O O . THR A 1 1 ? 8.508 8.999 -1.016 1.00 0.00 94 THR A O 13
ATOM 19359 N N . GLN A 1 2 ? 9.857 9.481 0.714 1.00 0.00 95 GLN A N 13
ATOM 19360 C CA . GLN A 1 2 ? 9.744 10.920 0.563 1.00 0.00 95 GLN A CA 13
ATOM 19361 C C . GLN A 1 2 ? 10.495 11.419 -0.662 1.00 0.00 95 GLN A C 13
ATOM 19362 O O . GLN A 1 2 ? 11.697 11.680 -0.622 1.00 0.00 95 GLN A O 13
ATOM 19376 N N . LYS A 1 3 ? 9.792 11.542 -1.803 1.00 0.00 96 LYS A N 13
ATOM 19377 C CA . LYS A 1 3 ? 10.382 11.950 -3.050 1.00 0.00 96 LYS A CA 13
ATOM 19378 C C . LYS A 1 3 ? 9.281 12.605 -3.851 1.00 0.00 96 LYS A C 13
ATOM 19379 O O . LYS A 1 3 ? 8.114 12.250 -3.697 1.00 0.00 96 LYS A O 13
ATOM 19398 N N . MET A 1 4 ? 9.623 13.587 -4.712 1.00 0.00 97 MET A N 13
ATOM 19399 C CA . MET A 1 4 ? 8.671 14.230 -5.595 1.00 0.00 97 MET A CA 13
ATOM 19400 C C . MET A 1 4 ? 8.840 13.660 -6.984 1.00 0.00 97 MET A C 13
ATOM 19401 O O . MET A 1 4 ? 9.945 13.290 -7.388 1.00 0.00 97 MET A O 13
ATOM 19415 N N . SER A 1 5 ? 7.740 13.567 -7.755 1.00 0.00 98 SER A N 13
ATOM 19416 C CA . SER A 1 5 ? 7.754 13.163 -9.146 1.00 0.00 98 SER A CA 13
ATOM 19417 C C . SER A 1 5 ? 6.353 13.382 -9.637 1.00 0.00 98 SER A C 13
ATOM 19418 O O . SER A 1 5 ? 5.441 13.528 -8.827 1.00 0.00 98 SER A O 13
ATOM 19426 N N . GLU A 1 6 ? 6.169 13.413 -10.970 1.00 0.00 99 GLU A N 13
ATOM 19427 C CA . GLU A 1 6 ? 4.877 13.429 -11.619 1.00 0.00 99 GLU A CA 13
ATOM 19428 C C . GLU A 1 6 ? 4.707 12.056 -12.223 1.00 0.00 99 GLU A C 13
ATOM 19429 O O . GLU A 1 6 ? 5.351 11.740 -13.222 1.00 0.00 99 GLU A O 13
ATOM 19441 N N . LYS A 1 7 ? 3.854 11.201 -11.629 1.00 0.00 100 LYS A N 13
ATOM 19442 C CA . LYS A 1 7 ? 3.629 9.830 -12.055 1.00 0.00 100 LYS A CA 13
ATOM 19443 C C . LYS A 1 7 ? 2.378 9.397 -11.342 1.00 0.00 100 LYS A C 13
ATOM 19444 O O . LYS A 1 7 ? 2.425 8.750 -10.299 1.00 0.00 100 LYS A O 13
ATOM 19463 N N . ASP A 1 8 ? 1.220 9.822 -11.881 1.00 0.00 101 ASP A N 13
ATOM 19464 C CA . ASP A 1 8 ? 0.017 9.921 -11.083 1.00 0.00 101 ASP A CA 13
ATOM 19465 C C . ASP A 1 8 ? -1.123 9.112 -11.688 1.00 0.00 101 ASP A C 13
ATOM 19466 O O . ASP A 1 8 ? -0.943 7.986 -12.139 1.00 0.00 101 ASP A O 13
ATOM 19475 N N . THR A 1 9 ? -2.363 9.649 -11.654 1.00 0.00 102 THR A N 13
ATOM 19476 C CA . THR A 1 9 ? -3.604 8.893 -11.542 1.00 0.00 102 THR A CA 13
ATOM 19477 C C . THR A 1 9 ? -3.863 7.849 -12.609 1.00 0.00 102 THR A C 13
ATOM 19478 O O . THR A 1 9 ? -3.692 6.655 -12.376 1.00 0.00 102 THR A O 13
ATOM 19489 N N . LYS A 1 10 ? -4.312 8.258 -13.811 1.00 0.00 103 LYS A N 13
ATOM 19490 C CA . LYS A 1 10 ? -4.747 7.338 -14.854 1.00 0.00 103 LYS A CA 13
ATOM 19491 C C . LYS A 1 10 ? -3.597 6.498 -15.389 1.00 0.00 103 LYS A C 13
ATOM 19492 O O . LYS A 1 10 ? -3.776 5.333 -15.738 1.00 0.00 103 LYS A O 13
ATOM 19511 N N . GLU A 1 11 ? -2.359 7.041 -15.395 1.00 0.00 104 GLU A N 13
ATOM 19512 C CA . GLU A 1 11 ? -1.187 6.272 -15.761 1.00 0.00 104 GLU A CA 13
ATOM 19513 C C . GLU A 1 11 ? -0.849 5.213 -14.723 1.00 0.00 104 GLU A C 13
ATOM 19514 O O . GLU A 1 11 ? -0.509 4.090 -15.088 1.00 0.00 104 GLU A O 13
ATOM 19526 N N . GLU A 1 12 ? -0.994 5.494 -13.401 1.00 0.00 105 GLU A N 13
ATOM 19527 C CA . GLU A 1 12 ? -0.852 4.485 -12.369 1.00 0.00 105 GLU A CA 13
ATOM 19528 C C . GLU A 1 12 ? -1.988 3.469 -12.418 1.00 0.00 105 GLU A C 13
ATOM 19529 O O . GLU A 1 12 ? -1.759 2.278 -12.226 1.00 0.00 105 GLU A O 13
ATOM 19541 N N . ILE A 1 13 ? -3.233 3.885 -12.762 1.00 0.00 106 ILE A N 13
ATOM 19542 C CA . ILE A 1 13 ? -4.336 2.974 -13.080 1.00 0.00 106 ILE A CA 13
ATOM 19543 C C . ILE A 1 13 ? -3.974 2.043 -14.239 1.00 0.00 106 ILE A C 13
ATOM 19544 O O . ILE A 1 13 ? -4.054 0.822 -14.108 1.00 0.00 106 ILE A O 13
ATOM 19560 N N . LEU A 1 14 ? -3.511 2.580 -15.392 1.00 0.00 107 LEU A N 13
ATOM 19561 C CA . LEU A 1 14 ? -2.997 1.787 -16.503 1.00 0.00 107 LEU A CA 13
ATOM 19562 C C . LEU A 1 14 ? -1.835 0.880 -16.119 1.00 0.00 107 LEU A C 13
ATOM 19563 O O . LEU A 1 14 ? -1.808 -0.298 -16.471 1.00 0.00 107 LEU A O 13
ATOM 19579 N N . LYS A 1 15 ? -0.849 1.399 -15.354 1.00 0.00 108 LYS A N 13
ATOM 19580 C CA . LYS A 1 15 ? 0.267 0.633 -14.835 1.00 0.00 108 LYS A CA 13
ATOM 19581 C C . LYS A 1 15 ? -0.182 -0.503 -13.940 1.00 0.00 108 LYS A C 13
ATOM 19582 O O . LYS A 1 15 ? 0.276 -1.632 -14.089 1.00 0.00 108 LYS A O 13
ATOM 19601 N N . ALA A 1 16 ? -1.133 -0.242 -13.017 1.00 0.00 109 ALA A N 13
ATOM 19602 C CA . ALA A 1 16 ? -1.772 -1.235 -12.185 1.00 0.00 109 ALA A CA 13
ATOM 19603 C C . ALA A 1 16 ? -2.514 -2.269 -13.003 1.00 0.00 109 ALA A C 13
ATOM 19604 O O . ALA A 1 16 ? -2.343 -3.462 -12.787 1.00 0.00 109 ALA A O 13
ATOM 19611 N N . PHE A 1 17 ? -3.311 -1.850 -14.009 1.00 0.00 110 PHE A N 13
ATOM 19612 C CA . PHE A 1 17 ? -3.974 -2.748 -14.940 1.00 0.00 110 PHE A CA 13
ATOM 19613 C C . PHE A 1 17 ? -2.989 -3.690 -15.630 1.00 0.00 110 PHE A C 13
ATOM 19614 O O . PHE A 1 17 ? -3.207 -4.898 -15.679 1.00 0.00 110 PHE A O 13
ATOM 19631 N N . LYS A 1 18 ? -1.846 -3.163 -16.116 1.00 0.00 111 LYS A N 13
ATOM 19632 C CA . LYS A 1 18 ? -0.761 -3.953 -16.676 1.00 0.00 111 LYS A CA 13
ATOM 19633 C C . LYS A 1 18 ? 0.001 -4.817 -15.690 1.00 0.00 111 LYS A C 13
ATOM 19634 O O . LYS A 1 18 ? 0.534 -5.853 -16.068 1.00 0.00 111 LYS A O 13
ATOM 19653 N N . LEU A 1 19 ? 0.063 -4.451 -14.395 1.00 0.00 112 LEU A N 13
ATOM 19654 C CA . LEU A 1 19 ? 0.614 -5.312 -13.368 1.00 0.00 112 LEU A CA 13
ATOM 19655 C C . LEU A 1 19 ? -0.258 -6.523 -13.075 1.00 0.00 112 LEU A C 13
ATOM 19656 O O . LEU A 1 19 ? 0.253 -7.561 -12.670 1.00 0.00 112 LEU A O 13
ATOM 19672 N N . PHE A 1 20 ? -1.589 -6.426 -13.278 1.00 0.00 113 PHE A N 13
ATOM 19673 C CA . PHE A 1 20 ? -2.471 -7.582 -13.235 1.00 0.00 113 PHE A CA 13
ATOM 19674 C C . PHE A 1 20 ? -2.507 -8.291 -14.596 1.00 0.00 113 PHE A C 13
ATOM 19675 O O . PHE A 1 20 ? -2.438 -9.516 -14.673 1.00 0.00 113 PHE A O 13
ATOM 19692 N N . ASP A 1 21 ? -2.652 -7.555 -15.722 1.00 0.00 114 ASP A N 13
ATOM 19693 C CA . ASP A 1 21 ? -2.659 -8.131 -17.058 1.00 0.00 114 ASP A CA 13
ATOM 19694 C C . ASP A 1 21 ? -1.247 -8.193 -17.645 1.00 0.00 114 ASP A C 13
ATOM 19695 O O . ASP A 1 21 ? -0.915 -7.478 -18.598 1.00 0.00 114 ASP A O 13
ATOM 19704 N N . ASP A 1 22 ? -0.404 -9.117 -17.111 1.00 0.00 115 ASP A N 13
ATOM 19705 C CA . ASP A 1 22 ? 0.905 -9.478 -17.631 1.00 0.00 115 ASP A CA 13
ATOM 19706 C C . ASP A 1 22 ? 0.822 -10.007 -19.051 1.00 0.00 115 ASP A C 13
ATOM 19707 O O . ASP A 1 22 ? 1.678 -9.749 -19.892 1.00 0.00 115 ASP A O 13
ATOM 19716 N N . ASP A 1 23 ? -0.223 -10.826 -19.308 1.00 0.00 116 ASP A N 13
ATOM 19717 C CA . ASP A 1 23 ? -0.321 -11.687 -20.461 1.00 0.00 116 ASP A CA 13
ATOM 19718 C C . ASP A 1 23 ? -0.768 -10.914 -21.687 1.00 0.00 116 ASP A C 13
ATOM 19719 O O . ASP A 1 23 ? -0.708 -11.430 -22.801 1.00 0.00 116 ASP A O 13
ATOM 19728 N N . GLU A 1 24 ? -1.213 -9.651 -21.485 1.00 0.00 117 GLU A N 13
ATOM 19729 C CA . GLU A 1 24 ? -1.636 -8.728 -22.519 1.00 0.00 117 GLU A CA 13
ATOM 19730 C C . GLU A 1 24 ? -2.927 -9.166 -23.172 1.00 0.00 117 GLU A C 13
ATOM 19731 O O . GLU A 1 24 ? -3.074 -9.152 -24.393 1.00 0.00 117 GLU A O 13
ATOM 19743 N N . THR A 1 25 ? -3.930 -9.539 -22.345 1.00 0.00 118 THR A N 13
ATOM 19744 C CA . THR A 1 25 ? -5.240 -9.915 -22.862 1.00 0.00 118 THR A CA 13
ATOM 19745 C C . THR A 1 25 ? -6.207 -8.753 -22.777 1.00 0.00 118 THR A C 13
ATOM 19746 O O . THR A 1 25 ? -7.292 -8.824 -23.357 1.00 0.00 118 THR A O 13
ATOM 19757 N N . GLY A 1 26 ? -5.878 -7.662 -22.046 1.00 0.00 119 GLY A N 13
ATOM 19758 C CA . GLY A 1 26 ? -6.718 -6.470 -21.996 1.00 0.00 119 GLY A CA 13
ATOM 19759 C C . GLY A 1 26 ? -7.816 -6.593 -20.985 1.00 0.00 119 GLY A C 13
ATOM 19760 O O . GLY A 1 26 ? -8.759 -5.805 -20.962 1.00 0.00 119 GLY A O 13
ATOM 19764 N N . LYS A 1 27 ? -7.697 -7.604 -20.115 1.00 0.00 120 LYS A N 13
ATOM 19765 C CA . LYS A 1 27 ? -8.686 -7.964 -19.136 1.00 0.00 120 LYS A CA 13
ATOM 19766 C C . LYS A 1 27 ? -7.960 -8.252 -17.852 1.00 0.00 120 LYS A C 13
ATOM 19767 O O . LYS A 1 27 ? -6.832 -8.733 -17.864 1.00 0.00 120 LYS A O 13
ATOM 19786 N N . ILE A 1 28 ? -8.612 -8.023 -16.701 1.00 0.00 121 ILE A N 13
ATOM 19787 C CA . ILE A 1 28 ? -8.199 -8.633 -15.459 1.00 0.00 121 ILE A CA 13
ATOM 19788 C C . ILE A 1 28 ? -9.126 -9.799 -15.202 1.00 0.00 121 ILE A C 13
ATOM 19789 O O . ILE A 1 28 ? -10.260 -9.650 -14.747 1.00 0.00 121 ILE A O 13
ATOM 19805 N N . SER A 1 29 ? -8.650 -11.020 -15.506 1.00 0.00 122 SER A N 13
ATOM 19806 C CA . SER A 1 29 ? -9.313 -12.247 -15.111 1.00 0.00 122 SER A CA 13
ATOM 19807 C C . SER A 1 29 ? -8.984 -12.618 -13.673 1.00 0.00 122 SER A C 13
ATOM 19808 O O . SER A 1 29 ? -8.182 -11.974 -12.995 1.00 0.00 122 SER A O 13
ATOM 19816 N N . PHE A 1 30 ? -9.555 -13.742 -13.180 1.00 0.00 123 PHE A N 13
ATOM 19817 C CA . PHE A 1 30 ? -9.161 -14.366 -11.929 1.00 0.00 123 PHE A CA 13
ATOM 19818 C C . PHE A 1 30 ? -7.696 -14.794 -11.958 1.00 0.00 123 PHE A C 13
ATOM 19819 O O . PHE A 1 30 ? -6.980 -14.659 -10.971 1.00 0.00 123 PHE A O 13
ATOM 19836 N N . LYS A 1 31 ? -7.183 -15.263 -13.116 1.00 0.00 124 LYS A N 13
ATOM 19837 C CA . LYS A 1 31 ? -5.779 -15.591 -13.267 1.00 0.00 124 LYS A CA 13
ATOM 19838 C C . LYS A 1 31 ? -4.904 -14.370 -13.043 1.00 0.00 124 LYS A C 13
ATOM 19839 O O . LYS A 1 31 ? -3.918 -14.442 -12.320 1.00 0.00 124 LYS A O 13
ATOM 19858 N N . ASN A 1 32 ? -5.296 -13.209 -13.604 1.00 0.00 125 ASN A N 13
ATOM 19859 C CA . ASN A 1 32 ? -4.604 -11.937 -13.483 1.00 0.00 125 ASN A CA 13
ATOM 19860 C C . ASN A 1 32 ? -4.688 -11.382 -12.073 1.00 0.00 125 ASN A C 13
ATOM 19861 O O . ASN A 1 32 ? -3.721 -10.856 -11.524 1.00 0.00 125 ASN A O 13
ATOM 19872 N N . LEU A 1 33 ? -5.860 -11.547 -11.424 1.00 0.00 126 LEU A N 13
ATOM 19873 C CA . LEU A 1 33 ? -6.039 -11.316 -10.003 1.00 0.00 126 LEU A CA 13
ATOM 19874 C C . LEU A 1 33 ? -5.088 -12.179 -9.177 1.00 0.00 126 LEU A C 13
ATOM 19875 O O . LEU A 1 33 ? -4.353 -11.686 -8.322 1.00 0.00 126 LEU A O 13
ATOM 19891 N N . LYS A 1 34 ? -5.043 -13.501 -9.451 1.00 0.00 127 LYS A N 13
ATOM 19892 C CA . LYS A 1 34 ? -4.118 -14.421 -8.828 1.00 0.00 127 LYS A CA 13
ATOM 19893 C C . LYS A 1 34 ? -2.657 -14.083 -9.067 1.00 0.00 127 LYS A C 13
ATOM 19894 O O . LYS A 1 34 ? -1.867 -14.191 -8.138 1.00 0.00 127 LYS A O 13
ATOM 19913 N N . ARG A 1 35 ? -2.245 -13.632 -10.279 1.00 0.00 128 ARG A N 13
ATOM 19914 C CA . ARG A 1 35 ? -0.888 -13.155 -10.559 1.00 0.00 128 ARG A CA 13
ATOM 19915 C C . ARG A 1 35 ? -0.406 -12.143 -9.545 1.00 0.00 128 ARG A C 13
ATOM 19916 O O . ARG A 1 35 ? 0.629 -12.335 -8.911 1.00 0.00 128 ARG A O 13
ATOM 19937 N N . VAL A 1 36 ? -1.180 -11.063 -9.316 1.00 0.00 129 VAL A N 13
ATOM 19938 C CA . VAL A 1 36 ? -0.809 -10.092 -8.309 1.00 0.00 129 VAL A CA 13
ATOM 19939 C C . VAL A 1 36 ? -0.981 -10.649 -6.919 1.00 0.00 129 VAL A C 13
ATOM 19940 O O . VAL A 1 36 ? -0.122 -10.450 -6.062 1.00 0.00 129 VAL A O 13
ATOM 19953 N N . ALA A 1 37 ? -2.061 -11.422 -6.667 1.00 0.00 130 ALA A N 13
ATOM 19954 C CA . ALA A 1 37 ? -2.297 -12.043 -5.389 1.00 0.00 130 ALA A CA 13
ATOM 19955 C C . ALA A 1 37 ? -1.173 -12.970 -4.953 1.00 0.00 130 ALA A C 13
ATOM 19956 O O . ALA A 1 37 ? -0.830 -12.968 -3.780 1.00 0.00 130 ALA A O 13
ATOM 19963 N N . LYS A 1 38 ? -0.530 -13.734 -5.870 1.00 0.00 131 LYS A N 13
ATOM 19964 C CA . LYS A 1 38 ? 0.622 -14.563 -5.549 1.00 0.00 131 LYS A CA 13
ATOM 19965 C C . LYS A 1 38 ? 1.930 -13.808 -5.495 1.00 0.00 131 LYS A C 13
ATOM 19966 O O . LYS A 1 38 ? 2.909 -14.318 -4.946 1.00 0.00 131 LYS A O 13
ATOM 19985 N N . GLU A 1 39 ? 2.022 -12.589 -6.067 1.00 0.00 132 GLU A N 13
ATOM 19986 C CA . GLU A 1 39 ? 3.175 -11.720 -5.880 1.00 0.00 132 GLU A CA 13
ATOM 19987 C C . GLU A 1 39 ? 3.131 -11.055 -4.523 1.00 0.00 132 GLU A C 13
ATOM 19988 O O . GLU A 1 39 ? 4.165 -10.871 -3.886 1.00 0.00 132 GLU A O 13
ATOM 20000 N N . LEU A 1 40 ? 1.924 -10.728 -4.013 1.00 0.00 133 LEU A N 13
ATOM 20001 C CA . LEU A 1 40 ? 1.751 -10.386 -2.611 1.00 0.00 133 LEU A CA 13
ATOM 20002 C C . LEU A 1 40 ? 1.885 -11.641 -1.745 1.00 0.00 133 LEU A C 13
ATOM 20003 O O . LEU A 1 40 ? 2.625 -11.647 -0.767 1.00 0.00 133 LEU A O 13
ATOM 20019 N N . GLY A 1 41 ? 1.179 -12.737 -2.101 1.00 0.00 134 GLY A N 13
ATOM 20020 C CA . GLY A 1 41 ? 1.230 -14.024 -1.433 1.00 0.00 134 GLY A CA 13
ATOM 20021 C C . GLY A 1 41 ? -0.079 -14.236 -0.746 1.00 0.00 134 GLY A C 13
ATOM 20022 O O . GLY A 1 41 ? -0.346 -13.620 0.283 1.00 0.00 134 GLY A O 13
ATOM 20026 N N . GLU A 1 42 ? -0.960 -15.099 -1.303 1.00 0.00 135 GLU A N 13
ATOM 20027 C CA . GLU A 1 42 ? -2.318 -15.210 -0.819 1.00 0.00 135 GLU A CA 13
ATOM 20028 C C . GLU A 1 42 ? -2.450 -15.667 0.625 1.00 0.00 135 GLU A C 13
ATOM 20029 O O . GLU A 1 42 ? -2.135 -16.792 1.004 1.00 0.00 135 GLU A O 13
ATOM 20041 N N . ASN A 1 43 ? -2.942 -14.755 1.487 1.00 0.00 136 ASN A N 13
ATOM 20042 C CA . ASN A 1 43 ? -3.336 -15.057 2.850 1.00 0.00 136 ASN A CA 13
ATOM 20043 C C . ASN A 1 43 ? -4.851 -14.985 2.921 1.00 0.00 136 ASN A C 13
ATOM 20044 O O . ASN A 1 43 ? -5.447 -14.952 3.994 1.00 0.00 136 ASN A O 13
ATOM 20055 N N . LEU A 1 44 ? -5.505 -14.985 1.745 1.00 0.00 137 LEU A N 13
ATOM 20056 C CA . LEU A 1 44 ? -6.935 -14.989 1.579 1.00 0.00 137 LEU A CA 13
ATOM 20057 C C . LEU A 1 44 ? -7.236 -16.054 0.562 1.00 0.00 137 LEU A C 13
ATOM 20058 O O . LEU A 1 44 ? -6.390 -16.406 -0.255 1.00 0.00 137 LEU A O 13
ATOM 20074 N N . THR A 1 45 ? -8.447 -16.635 0.614 1.00 0.00 138 THR A N 13
ATOM 20075 C CA . THR A 1 45 ? -8.809 -17.777 -0.200 1.00 0.00 138 THR A CA 13
ATOM 20076 C C . THR A 1 45 ? -9.180 -17.348 -1.601 1.00 0.00 138 THR A C 13
ATOM 20077 O O . THR A 1 45 ? -9.579 -16.213 -1.849 1.00 0.00 138 THR A O 13
ATOM 20088 N N . ASP A 1 46 ? -9.066 -18.274 -2.569 1.00 0.00 139 ASP A N 13
ATOM 20089 C CA . ASP A 1 46 ? -9.366 -18.119 -3.978 1.00 0.00 139 ASP A CA 13
ATOM 20090 C C . ASP A 1 46 ? -10.779 -17.637 -4.251 1.00 0.00 139 ASP A C 13
ATOM 20091 O O . ASP A 1 46 ? -11.016 -16.837 -5.156 1.00 0.00 139 ASP A O 13
ATOM 20100 N N . GLU A 1 47 ? -11.725 -18.062 -3.388 1.00 0.00 140 GLU A N 13
ATOM 20101 C CA . GLU A 1 47 ? -13.081 -17.578 -3.274 1.00 0.00 140 GLU A CA 13
ATOM 20102 C C . GLU A 1 47 ? -13.174 -16.062 -3.135 1.00 0.00 140 GLU A C 13
ATOM 20103 O O . GLU A 1 47 ? -14.025 -15.414 -3.743 1.00 0.00 140 GLU A O 13
ATOM 20115 N N . GLU A 1 48 ? -12.249 -15.443 -2.366 1.00 0.00 141 GLU A N 13
ATOM 20116 C CA . GLU A 1 48 ? -12.220 -14.015 -2.130 1.00 0.00 141 GLU A CA 13
ATOM 20117 C C . GLU A 1 48 ? -11.699 -13.288 -3.350 1.00 0.00 141 GLU A C 13
ATOM 20118 O O . GLU A 1 48 ? -12.236 -12.262 -3.756 1.00 0.00 141 GLU A O 13
ATOM 20130 N N . LEU A 1 49 ? -10.652 -13.834 -4.019 1.00 0.00 142 LEU A N 13
ATOM 20131 C CA . LEU A 1 49 ? -10.166 -13.302 -5.289 1.00 0.00 142 LEU A CA 13
ATOM 20132 C C . LEU A 1 49 ? -11.240 -13.371 -6.376 1.00 0.00 142 LEU A C 13
ATOM 20133 O O . LEU A 1 49 ? -11.431 -12.437 -7.153 1.00 0.00 142 LEU A O 13
ATOM 20149 N N . GLN A 1 50 ? -12.003 -14.483 -6.421 1.00 0.00 143 GLN A N 13
ATOM 20150 C CA . GLN A 1 50 ? -13.192 -14.643 -7.239 1.00 0.00 143 GLN A CA 13
ATOM 20151 C C . GLN A 1 50 ? -14.282 -13.623 -6.900 1.00 0.00 143 GLN A C 13
ATOM 20152 O O . GLN A 1 50 ? -14.803 -12.961 -7.795 1.00 0.00 143 GLN A O 13
ATOM 20166 N N . GLU A 1 51 ? -14.615 -13.422 -5.603 1.00 0.00 144 GLU A N 13
ATOM 20167 C CA . GLU A 1 51 ? -15.538 -12.407 -5.118 1.00 0.00 144 GLU A CA 13
ATOM 20168 C C . GLU A 1 51 ? -15.133 -10.999 -5.543 1.00 0.00 144 GLU A C 13
ATOM 20169 O O . GLU A 1 51 ? -15.954 -10.217 -6.021 1.00 0.00 144 GLU A O 13
ATOM 20181 N N . MET A 1 52 ? -13.824 -10.654 -5.444 1.00 0.00 145 MET A N 13
ATOM 20182 C CA . MET A 1 52 ? -13.253 -9.422 -5.971 1.00 0.00 145 MET A CA 13
ATOM 20183 C C . MET A 1 52 ? -13.522 -9.202 -7.459 1.00 0.00 145 MET A C 13
ATOM 20184 O O . MET A 1 52 ? -13.908 -8.104 -7.859 1.00 0.00 145 MET A O 13
ATOM 20198 N N . ILE A 1 53 ? -13.372 -10.242 -8.313 1.00 0.00 146 ILE A N 13
ATOM 20199 C CA . ILE A 1 53 ? -13.775 -10.213 -9.714 1.00 0.00 146 ILE A CA 13
ATOM 20200 C C . ILE A 1 53 ? -15.276 -10.020 -9.862 1.00 0.00 146 ILE A C 13
ATOM 20201 O O . ILE A 1 53 ? -15.721 -9.149 -10.610 1.00 0.00 146 ILE A O 13
ATOM 20217 N N . ASP A 1 54 ? -16.081 -10.825 -9.133 1.00 0.00 147 ASP A N 13
ATOM 20218 C CA . ASP A 1 54 ? -17.529 -10.852 -9.248 1.00 0.00 147 ASP A CA 13
ATOM 20219 C C . ASP A 1 54 ? -18.175 -9.525 -8.846 1.00 0.00 147 ASP A C 13
ATOM 20220 O O . ASP A 1 54 ? -19.043 -9.008 -9.545 1.00 0.00 147 ASP A O 13
ATOM 20229 N N . GLU A 1 55 ? -17.718 -8.892 -7.736 1.00 0.00 148 GLU A N 13
ATOM 20230 C CA . GLU A 1 55 ? -18.182 -7.566 -7.347 1.00 0.00 148 GLU A CA 13
ATOM 20231 C C . GLU A 1 55 ? -17.659 -6.479 -8.275 1.00 0.00 148 GLU A C 13
ATOM 20232 O O . GLU A 1 55 ? -18.287 -5.439 -8.458 1.00 0.00 148 GLU A O 13
ATOM 20244 N N . ALA A 1 56 ? -16.501 -6.663 -8.938 1.00 0.00 149 ALA A N 13
ATOM 20245 C CA . ALA A 1 56 ? -16.024 -5.673 -9.882 1.00 0.00 149 ALA A CA 13
ATOM 20246 C C . ALA A 1 56 ? -16.908 -5.542 -11.110 1.00 0.00 149 ALA A C 13
ATOM 20247 O O . ALA A 1 56 ? -17.434 -4.461 -11.364 1.00 0.00 149 ALA A O 13
ATOM 20254 N N . ASP A 1 57 ? -17.089 -6.635 -11.884 1.00 0.00 150 ASP A N 13
ATOM 20255 C CA . ASP A 1 57 ? -17.731 -6.614 -13.187 1.00 0.00 150 ASP A CA 13
ATOM 20256 C C . ASP A 1 57 ? -19.233 -6.331 -13.121 1.00 0.00 150 ASP A C 13
ATOM 20257 O O . ASP A 1 57 ? -20.075 -7.198 -12.904 1.00 0.00 150 ASP A O 13
ATOM 20266 N N . ARG A 1 58 ? -19.582 -5.054 -13.342 1.00 0.00 151 ARG A N 13
ATOM 20267 C CA . ARG A 1 58 ? -20.910 -4.507 -13.306 1.00 0.00 151 ARG A CA 13
ATOM 20268 C C . ARG A 1 58 ? -21.488 -4.613 -14.696 1.00 0.00 151 ARG A C 13
ATOM 20269 O O . ARG A 1 58 ? -22.673 -4.890 -14.873 1.00 0.00 151 ARG A O 13
ATOM 20290 N N . ASP A 1 59 ? -20.618 -4.388 -15.710 1.00 0.00 152 ASP A N 13
ATOM 20291 C CA . ASP A 1 59 ? -20.941 -4.437 -17.121 1.00 0.00 152 ASP A CA 13
ATOM 20292 C C . ASP A 1 59 ? -21.363 -5.837 -17.550 1.00 0.00 152 ASP A C 13
ATOM 20293 O O . ASP A 1 59 ? -22.346 -5.991 -18.277 1.00 0.00 152 ASP A O 13
ATOM 20302 N N . GLY A 1 60 ? -20.649 -6.893 -17.096 1.00 0.00 153 GLY A N 13
ATOM 20303 C CA . GLY A 1 60 ? -21.031 -8.273 -17.351 1.00 0.00 153 GLY A CA 13
ATOM 20304 C C . GLY A 1 60 ? -20.296 -8.857 -18.522 1.00 0.00 153 GLY A C 13
ATOM 20305 O O . GLY A 1 60 ? -20.886 -9.195 -19.546 1.00 0.00 153 GLY A O 13
ATOM 20309 N N . ASP A 1 61 ? -18.974 -9.030 -18.367 1.00 0.00 154 ASP A N 13
ATOM 20310 C CA . ASP A 1 61 ? -18.092 -9.650 -19.328 1.00 0.00 154 ASP A CA 13
ATOM 20311 C C . ASP A 1 61 ? -17.746 -11.035 -18.805 1.00 0.00 154 ASP A C 13
ATOM 20312 O O . ASP A 1 61 ? -17.886 -12.040 -19.504 1.00 0.00 154 ASP A O 13
ATOM 20321 N N . GLY A 1 62 ? -17.275 -11.102 -17.546 1.00 0.00 155 GLY A N 13
ATOM 20322 C CA . GLY A 1 62 ? -16.706 -12.290 -16.947 1.00 0.00 155 GLY A CA 13
ATOM 20323 C C . GLY A 1 62 ? -15.359 -11.940 -16.401 1.00 0.00 155 GLY A C 13
ATOM 20324 O O . GLY A 1 62 ? -14.984 -12.359 -15.308 1.00 0.00 155 GLY A O 13
ATOM 20328 N N . GLU A 1 63 ? -14.585 -11.151 -17.169 1.00 0.00 156 GLU A N 13
ATOM 20329 C CA . GLU A 1 63 ? -13.305 -10.650 -16.744 1.00 0.00 156 GLU A CA 13
ATOM 20330 C C . GLU A 1 63 ? -13.401 -9.148 -16.640 1.00 0.00 156 GLU A C 13
ATOM 20331 O O . GLU A 1 63 ? -14.269 -8.499 -17.214 1.00 0.00 156 GLU A O 13
ATOM 20343 N N . VAL A 1 64 ? -12.499 -8.530 -15.864 1.00 0.00 157 VAL A N 13
ATOM 20344 C CA . VAL A 1 64 ? -12.672 -7.141 -15.495 1.00 0.00 157 VAL A CA 13
ATOM 20345 C C . VAL A 1 64 ? -11.903 -6.263 -16.454 1.00 0.00 157 VAL A C 13
ATOM 20346 O O . VAL A 1 64 ? -10.675 -6.283 -16.521 1.00 0.00 157 VAL A O 13
ATOM 20359 N N . SER A 1 65 ? -12.628 -5.467 -17.258 1.00 0.00 158 SER A N 13
ATOM 20360 C CA . SER A 1 65 ? -12.066 -4.591 -18.259 1.00 0.00 158 SER A CA 13
ATOM 20361 C C . SER A 1 65 ? -11.654 -3.258 -17.651 1.00 0.00 158 SER A C 13
ATOM 20362 O O . SER A 1 65 ? -12.035 -2.908 -16.532 1.00 0.00 158 SER A O 13
ATOM 20370 N N . GLU A 1 66 ? -10.811 -2.467 -18.364 1.00 0.00 159 GLU A N 13
ATOM 20371 C CA . GLU A 1 66 ? -10.186 -1.289 -17.776 1.00 0.00 159 GLU A CA 13
ATOM 20372 C C . GLU A 1 66 ? -11.169 -0.172 -17.474 1.00 0.00 159 GLU A C 13
ATOM 20373 O O . GLU A 1 66 ? -11.031 0.537 -16.479 1.00 0.00 159 GLU A O 13
ATOM 20385 N N . GLN A 1 67 ? -12.256 -0.084 -18.276 1.00 0.00 160 GLN A N 13
ATOM 20386 C CA . GLN A 1 67 ? -13.409 0.771 -18.064 1.00 0.00 160 GLN A CA 13
ATOM 20387 C C . GLN A 1 67 ? -14.131 0.515 -16.753 1.00 0.00 160 GLN A C 13
ATOM 20388 O O . GLN A 1 67 ? -14.655 1.443 -16.141 1.00 0.00 160 GLN A O 13
ATOM 20402 N N . GLU A 1 68 ? -14.165 -0.751 -16.287 1.00 0.00 161 GLU A N 13
ATOM 20403 C CA . GLU A 1 68 ? -14.747 -1.142 -15.026 1.00 0.00 161 GLU A CA 13
ATOM 20404 C C . GLU A 1 68 ? -13.765 -0.886 -13.906 1.00 0.00 161 GLU A C 13
ATOM 20405 O O . GLU A 1 68 ? -14.079 -0.260 -12.893 1.00 0.00 161 GLU A O 13
ATOM 20417 N N . PHE A 1 69 ? -12.507 -1.334 -14.107 1.00 0.00 162 PHE A N 13
ATOM 20418 C CA . PHE A 1 69 ? -11.383 -1.144 -13.210 1.00 0.00 162 PHE A CA 13
ATOM 20419 C C . PHE A 1 69 ? -11.206 0.315 -12.807 1.00 0.00 162 PHE A C 13
ATOM 20420 O O . PHE A 1 69 ? -11.125 0.641 -11.624 1.00 0.00 162 PHE A O 13
ATOM 20437 N N . LEU A 1 70 ? -11.199 1.251 -13.781 1.00 0.00 163 LEU A N 13
ATOM 20438 C CA . LEU A 1 70 ? -11.046 2.662 -13.483 1.00 0.00 163 LEU A CA 13
ATOM 20439 C C . LEU A 1 70 ? -12.196 3.270 -12.700 1.00 0.00 163 LEU A C 13
ATOM 20440 O O . LEU A 1 70 ? -11.990 4.248 -11.989 1.00 0.00 163 LEU A O 13
ATOM 20456 N N . ARG A 1 71 ? -13.426 2.700 -12.750 1.00 0.00 164 ARG A N 13
ATOM 20457 C CA . ARG A 1 71 ? -14.531 3.167 -11.923 1.00 0.00 164 ARG A CA 13
ATOM 20458 C C . ARG A 1 71 ? -14.287 2.941 -10.454 1.00 0.00 164 ARG A C 13
ATOM 20459 O O . ARG A 1 71 ? -14.457 3.852 -9.647 1.00 0.00 164 ARG A O 13
ATOM 20480 N N . ILE A 1 72 ? -13.875 1.714 -10.061 1.00 0.00 165 ILE A N 13
ATOM 20481 C CA . ILE A 1 72 ? -13.677 1.380 -8.659 1.00 0.00 165 ILE A CA 13
ATOM 20482 C C . ILE A 1 72 ? -12.466 2.099 -8.088 1.00 0.00 165 ILE A C 13
ATOM 20483 O O . ILE A 1 72 ? -12.447 2.480 -6.916 1.00 0.00 165 ILE A O 13
ATOM 20499 N N . MET A 1 73 ? -11.464 2.397 -8.943 1.00 0.00 166 MET A N 13
ATOM 20500 C CA . MET A 1 73 ? -10.354 3.264 -8.596 1.00 0.00 166 MET A CA 13
ATOM 20501 C C . MET A 1 73 ? -10.784 4.719 -8.452 1.00 0.00 166 MET A C 13
ATOM 20502 O O . MET A 1 73 ? -10.456 5.362 -7.455 1.00 0.00 166 MET A O 13
ATOM 20516 N N . LYS A 1 74 ? -11.563 5.259 -9.425 1.00 0.00 167 LYS A N 13
ATOM 20517 C CA . LYS A 1 74 ? -12.106 6.611 -9.407 1.00 0.00 167 LYS A CA 13
ATOM 20518 C C . LYS A 1 74 ? -13.059 6.856 -8.250 1.00 0.00 167 LYS A C 13
ATOM 20519 O O . LYS A 1 74 ? -13.104 7.957 -7.706 1.00 0.00 167 LYS A O 13
ATOM 20538 N N . LYS A 1 75 ? -13.816 5.823 -7.819 1.00 0.00 168 LYS A N 13
ATOM 20539 C CA . LYS A 1 75 ? -14.477 5.801 -6.526 1.00 0.00 168 LYS A CA 13
ATOM 20540 C C . LYS A 1 75 ? -13.492 5.950 -5.380 1.00 0.00 168 LYS A C 13
ATOM 20541 O O . LYS A 1 75 ? -13.489 6.976 -4.706 1.00 0.00 168 LYS A O 13
ATOM 20560 N N . THR A 1 76 ? -12.696 4.880 -5.107 1.00 0.00 169 THR A N 13
ATOM 20561 C CA . THR A 1 76 ? -11.975 4.600 -3.859 1.00 0.00 169 THR A CA 13
ATOM 20562 C C . THR A 1 76 ? -12.568 5.251 -2.622 1.00 0.00 169 THR A C 13
ATOM 20563 O O . THR A 1 76 ? -11.995 6.139 -1.992 1.00 0.00 169 THR A O 13
ATOM 20574 N N . SER A 1 77 ? -13.777 4.799 -2.240 1.00 0.00 170 SER A N 13
ATOM 20575 C CA . SER A 1 77 ? -14.609 5.434 -1.231 1.00 0.00 170 SER A CA 13
ATOM 20576 C C . SER A 1 77 ? -14.425 4.741 0.099 1.00 0.00 170 SER A C 13
ATOM 20577 O O . SER A 1 77 ? -15.255 4.850 0.997 1.00 0.00 170 SER A O 13
ATOM 20585 N N . LEU A 1 78 ? -13.302 3.992 0.199 1.00 0.00 171 LEU A N 13
ATOM 20586 C CA . LEU A 1 78 ? -13.195 2.714 0.875 1.00 0.00 171 LEU A CA 13
ATOM 20587 C C . LEU A 1 78 ? -13.890 1.700 -0.013 1.00 0.00 171 LEU A C 13
ATOM 20588 O O . LEU A 1 78 ? -14.986 1.227 0.281 1.00 0.00 171 LEU A O 13
ATOM 20604 N N . TYR A 1 79 ? -13.235 1.414 -1.163 1.00 0.00 172 TYR A N 13
ATOM 20605 C CA . TYR A 1 79 ? -13.716 0.587 -2.254 1.00 0.00 172 TYR A CA 13
ATOM 20606 C C . TYR A 1 79 ? -14.713 1.327 -3.180 1.00 0.00 172 TYR A C 13
ATOM 20607 O O . TYR A 1 79 ? -15.028 2.532 -2.964 1.00 0.00 172 TYR A O 13
ATOM 20626 N N . ARG B 2 1 ? -6.497 6.659 7.719 1.00 0.00 641 ARG B N 13
ATOM 20627 C CA . ARG B 2 1 ? -7.840 6.358 7.105 1.00 0.00 641 ARG B CA 13
ATOM 20628 C C . ARG B 2 1 ? -8.984 6.894 7.958 1.00 0.00 641 ARG B C 13
ATOM 20629 O O . ARG B 2 1 ? -8.992 6.692 9.166 1.00 0.00 641 ARG B O 13
ATOM 20650 N N . ALA B 2 2 ? -9.998 7.603 7.416 1.00 0.00 642 ALA B N 13
ATOM 20651 C CA . ALA B 2 2 ? -10.209 8.022 6.046 1.00 0.00 642 ALA B CA 13
ATOM 20652 C C . ALA B 2 2 ? -9.453 9.311 5.769 1.00 0.00 642 ALA B C 13
ATOM 20653 O O . ALA B 2 2 ? -9.643 10.325 6.432 1.00 0.00 642 ALA B O 13
ATOM 20660 N N . ASP B 2 3 ? -8.542 9.263 4.781 1.00 0.00 643 ASP B N 13
ATOM 20661 C CA . ASP B 2 3 ? -7.633 10.329 4.449 1.00 0.00 643 ASP B CA 13
ATOM 20662 C C . ASP B 2 3 ? -7.165 9.952 3.063 1.00 0.00 643 ASP B C 13
ATOM 20663 O O . ASP B 2 3 ? -7.434 8.837 2.612 1.00 0.00 643 ASP B O 13
ATOM 20672 N N . LEU B 2 4 ? -6.492 10.876 2.348 1.00 0.00 644 LEU B N 13
ATOM 20673 C CA . LEU B 2 4 ? -5.966 10.617 1.027 1.00 0.00 644 LEU B CA 13
ATOM 20674 C C . LEU B 2 4 ? -4.613 11.278 0.961 1.00 0.00 644 LEU B C 13
ATOM 20675 O O . LEU B 2 4 ? -4.404 12.340 1.544 1.00 0.00 644 LEU B O 13
ATOM 20691 N N . HIS B 2 5 ? -3.663 10.649 0.247 1.00 0.00 645 HIS B N 13
ATOM 20692 C CA . HIS B 2 5 ? -2.358 11.194 -0.027 1.00 0.00 645 HIS B CA 13
ATOM 20693 C C . HIS B 2 5 ? -1.815 10.217 -1.037 1.00 0.00 645 HIS B C 13
ATOM 20694 O O . HIS B 2 5 ? -2.542 9.309 -1.447 1.00 0.00 645 HIS B O 13
ATOM 20708 N N . HIS B 2 6 ? -0.531 10.330 -1.429 1.00 0.00 646 HIS B N 13
ATOM 20709 C CA . HIS B 2 6 ? 0.126 9.265 -2.161 1.00 0.00 646 HIS B CA 13
ATOM 20710 C C . HIS B 2 6 ? 0.772 8.323 -1.171 1.00 0.00 646 HIS B C 13
ATOM 20711 O O . HIS B 2 6 ? 1.427 8.728 -0.215 1.00 0.00 646 HIS B O 13
ATOM 20725 N N . GLN B 2 7 ? 0.534 7.013 -1.364 1.00 0.00 647 GLN B N 13
ATOM 20726 C CA . GLN B 2 7 ? 0.730 6.019 -0.329 1.00 0.00 647 GLN B CA 13
ATOM 20727 C C . GLN B 2 7 ? 2.038 5.281 -0.472 1.00 0.00 647 GLN B C 13
ATOM 20728 O O . GLN B 2 7 ? 2.382 4.460 0.375 1.00 0.00 647 GLN B O 13
ATOM 20742 N N . HIS B 2 8 ? 2.755 5.555 -1.581 1.00 0.00 648 HIS B N 13
ATOM 20743 C CA . HIS B 2 8 ? 3.870 4.788 -2.101 1.00 0.00 648 HIS B CA 13
ATOM 20744 C C . HIS B 2 8 ? 3.359 3.625 -2.928 1.00 0.00 648 HIS B C 13
ATOM 20745 O O . HIS B 2 8 ? 2.202 3.218 -2.838 1.00 0.00 648 HIS B O 13
ATOM 20759 N N . SER B 2 9 ? 4.211 3.115 -3.831 1.00 0.00 649 SER B N 13
ATOM 20760 C CA . SER B 2 9 ? 3.744 2.386 -4.989 1.00 0.00 649 SER B CA 13
ATOM 20761 C C . SER B 2 9 ? 4.742 1.301 -5.305 1.00 0.00 649 SER B C 13
ATOM 20762 O O . SER B 2 9 ? 5.846 1.300 -4.769 1.00 0.00 649 SER B O 13
ATOM 20770 N N . VAL B 2 10 ? 4.436 0.308 -6.167 1.00 0.00 650 VAL B N 13
ATOM 20771 C CA . VAL B 2 10 ? 3.257 0.114 -7.004 1.00 0.00 650 VAL B CA 13
ATOM 20772 C C . VAL B 2 10 ? 2.312 -0.922 -6.423 1.00 0.00 650 VAL B C 13
ATOM 20773 O O . VAL B 2 10 ? 2.502 -1.435 -5.321 1.00 0.00 650 VAL B O 13
ATOM 20786 N N . LEU B 2 11 ? 1.240 -1.240 -7.187 1.00 0.00 651 LEU B N 13
ATOM 20787 C CA . LEU B 2 11 ? 0.409 -2.421 -7.044 1.00 0.00 651 LEU B CA 13
ATOM 20788 C C . LEU B 2 11 ? -0.571 -2.395 -5.891 1.00 0.00 651 LEU B C 13
ATOM 20789 O O . LEU B 2 11 ? -1.780 -2.533 -6.087 1.00 0.00 651 LEU B O 13
ATOM 20805 N N . HIS B 2 12 ? -0.091 -2.191 -4.646 1.00 0.00 652 HIS B N 13
ATOM 20806 C CA . HIS B 2 12 ? -0.924 -2.320 -3.459 1.00 0.00 652 HIS B CA 13
ATOM 20807 C C . HIS B 2 12 ? -1.862 -1.142 -3.272 1.00 0.00 652 HIS B C 13
ATOM 20808 O O . HIS B 2 12 ? -2.768 -1.150 -2.446 1.00 0.00 652 HIS B O 13
ATOM 20822 N N . ARG B 2 13 ? -1.692 -0.113 -4.119 1.00 0.00 653 ARG B N 13
ATOM 20823 C CA . ARG B 2 13 ? -2.649 0.932 -4.418 1.00 0.00 653 ARG B CA 13
ATOM 20824 C C . ARG B 2 13 ? -3.957 0.338 -4.912 1.00 0.00 653 ARG B C 13
ATOM 20825 O O . ARG B 2 13 ? -5.029 0.532 -4.341 1.00 0.00 653 ARG B O 13
ATOM 20846 N N . ALA B 2 14 ? -3.856 -0.439 -6.007 1.00 0.00 654 ALA B N 13
ATOM 20847 C CA . ALA B 2 14 ? -4.955 -1.059 -6.689 1.00 0.00 654 ALA B CA 13
ATOM 20848 C C . ALA B 2 14 ? -5.484 -2.221 -5.897 1.00 0.00 654 ALA B C 13
ATOM 20849 O O . ALA B 2 14 ? -6.691 -2.372 -5.748 1.00 0.00 654 ALA B O 13
ATOM 20856 N N . LEU B 2 15 ? -4.592 -3.066 -5.332 1.00 0.00 655 LEU B N 13
ATOM 20857 C CA . LEU B 2 15 ? -5.042 -4.206 -4.555 1.00 0.00 655 LEU B CA 13
ATOM 20858 C C . LEU B 2 15 ? -5.763 -3.809 -3.276 1.00 0.00 655 LEU B C 13
ATOM 20859 O O . LEU B 2 15 ? -6.762 -4.432 -2.918 1.00 0.00 655 LEU B O 13
ATOM 20875 N N . GLN B 2 16 ? -5.341 -2.719 -2.583 1.00 0.00 656 GLN B N 13
ATOM 20876 C CA . GLN B 2 16 ? -6.078 -2.271 -1.418 1.00 0.00 656 GLN B CA 13
ATOM 20877 C C . GLN B 2 16 ? -7.393 -1.640 -1.784 1.00 0.00 656 GLN B C 13
ATOM 20878 O O . GLN B 2 16 ? -8.416 -1.927 -1.167 1.00 0.00 656 GLN B O 13
ATOM 20892 N N . ALA B 2 17 ? -7.424 -0.815 -2.859 1.00 0.00 657 ALA B N 13
ATOM 20893 C CA . ALA B 2 17 ? -8.629 -0.163 -3.317 1.00 0.00 657 ALA B CA 13
ATOM 20894 C C . ALA B 2 17 ? -9.635 -1.162 -3.851 1.00 0.00 657 ALA B C 13
ATOM 20895 O O . ALA B 2 17 ? -10.839 -0.925 -3.834 1.00 0.00 657 ALA B O 13
ATOM 20902 N N . TRP B 2 18 ? -9.139 -2.331 -4.298 1.00 0.00 658 TRP B N 13
ATOM 20903 C CA . TRP B 2 18 ? -9.938 -3.444 -4.717 1.00 0.00 658 TRP B CA 13
ATOM 20904 C C . TRP B 2 18 ? -9.917 -4.564 -3.686 1.00 0.00 658 TRP B C 13
ATOM 20905 O O . TRP B 2 18 ? -10.089 -5.719 -4.059 1.00 0.00 658 TRP B O 13
ATOM 20926 N N . VAL B 2 19 ? -9.751 -4.222 -2.382 1.00 0.00 659 VAL B N 13
ATOM 20927 C CA . VAL B 2 19 ? -10.173 -4.957 -1.187 1.00 0.00 659 VAL B CA 13
ATOM 20928 C C . VAL B 2 19 ? -9.094 -4.970 -0.120 1.00 0.00 659 VAL B C 13
ATOM 20929 O O . VAL B 2 19 ? -9.372 -4.664 1.043 1.00 0.00 659 VAL B O 13
ATOM 20942 N N . THR B 2 20 ? -7.855 -5.366 -0.474 1.00 0.00 660 THR B N 13
ATOM 20943 C CA . THR B 2 20 ? -6.946 -6.019 0.475 1.00 0.00 660 THR B CA 13
ATOM 20944 C C . THR B 2 20 ? -5.468 -5.558 0.346 1.00 0.00 660 THR B C 13
ATOM 20945 O O . THR B 2 20 ? -4.611 -6.396 -0.058 1.00 0.00 660 THR B O 13
ATOM 20957 N N . THR A 1 1 ? -11.096 2.991 5.481 1.00 0.00 94 THR A N 14
ATOM 20958 C CA . THR A 1 1 ? -9.795 3.381 4.804 1.00 0.00 94 THR A CA 14
ATOM 20959 C C . THR A 1 1 ? -9.765 4.815 4.319 1.00 0.00 94 THR A C 14
ATOM 20960 O O . THR A 1 1 ? -9.068 5.638 4.898 1.00 0.00 94 THR A O 14
ATOM 20971 N N . GLN A 1 2 ? -10.512 5.091 3.219 1.00 0.00 95 GLN A N 14
ATOM 20972 C CA . GLN A 1 2 ? -10.396 6.259 2.370 1.00 0.00 95 GLN A CA 14
ATOM 20973 C C . GLN A 1 2 ? -9.193 6.125 1.451 1.00 0.00 95 GLN A C 14
ATOM 20974 O O . GLN A 1 2 ? -8.303 5.302 1.658 1.00 0.00 95 GLN A O 14
ATOM 20988 N N . LYS A 1 3 ? -9.206 6.874 0.333 1.00 0.00 96 LYS A N 14
ATOM 20989 C CA . LYS A 1 3 ? -8.353 6.601 -0.801 1.00 0.00 96 LYS A CA 14
ATOM 20990 C C . LYS A 1 3 ? -7.754 7.913 -1.248 1.00 0.00 96 LYS A C 14
ATOM 20991 O O . LYS A 1 3 ? -8.318 8.976 -1.003 1.00 0.00 96 LYS A O 14
ATOM 21010 N N . MET A 1 4 ? -6.591 7.870 -1.932 1.00 0.00 97 MET A N 14
ATOM 21011 C CA . MET A 1 4 ? -5.942 9.053 -2.462 1.00 0.00 97 MET A CA 14
ATOM 21012 C C . MET A 1 4 ? -6.461 9.310 -3.862 1.00 0.00 97 MET A C 14
ATOM 21013 O O . MET A 1 4 ? -6.968 8.394 -4.517 1.00 0.00 97 MET A O 14
ATOM 21027 N N . SER A 1 5 ? -6.411 10.570 -4.346 1.00 0.00 98 SER A N 14
ATOM 21028 C CA . SER A 1 5 ? -7.027 10.934 -5.619 1.00 0.00 98 SER A CA 14
ATOM 21029 C C . SER A 1 5 ? -6.822 12.402 -5.868 1.00 0.00 98 SER A C 14
ATOM 21030 O O . SER A 1 5 ? -7.737 13.197 -5.660 1.00 0.00 98 SER A O 14
ATOM 21038 N N . GLU A 1 6 ? -5.631 12.798 -6.344 1.00 0.00 99 GLU A N 14
ATOM 21039 C CA . GLU A 1 6 ? -5.323 14.183 -6.623 1.00 0.00 99 GLU A CA 14
ATOM 21040 C C . GLU A 1 6 ? -5.033 14.343 -8.101 1.00 0.00 99 GLU A C 14
ATOM 21041 O O . GLU A 1 6 ? -5.456 15.304 -8.741 1.00 0.00 99 GLU A O 14
ATOM 21053 N N . LYS A 1 7 ? -4.329 13.359 -8.685 1.00 0.00 100 LYS A N 14
ATOM 21054 C CA . LYS A 1 7 ? -4.130 13.225 -10.112 1.00 0.00 100 LYS A CA 14
ATOM 21055 C C . LYS A 1 7 ? -4.378 11.759 -10.410 1.00 0.00 100 LYS A C 14
ATOM 21056 O O . LYS A 1 7 ? -5.517 11.314 -10.559 1.00 0.00 100 LYS A O 14
ATOM 21075 N N . ASP A 1 8 ? -3.283 10.980 -10.430 1.00 0.00 101 ASP A N 14
ATOM 21076 C CA . ASP A 1 8 ? -3.230 9.577 -10.084 1.00 0.00 101 ASP A CA 14
ATOM 21077 C C . ASP A 1 8 ? -3.941 8.639 -11.035 1.00 0.00 101 ASP A C 14
ATOM 21078 O O . ASP A 1 8 ? -3.308 7.980 -11.858 1.00 0.00 101 ASP A O 14
ATOM 21087 N N . THR A 1 9 ? -5.283 8.552 -10.930 1.00 0.00 102 THR A N 14
ATOM 21088 C CA . THR A 1 9 ? -6.116 7.431 -11.354 1.00 0.00 102 THR A CA 14
ATOM 21089 C C . THR A 1 9 ? -5.860 6.937 -12.767 1.00 0.00 102 THR A C 14
ATOM 21090 O O . THR A 1 9 ? -5.657 5.744 -12.971 1.00 0.00 102 THR A O 14
ATOM 21101 N N . LYS A 1 10 ? -5.793 7.833 -13.779 1.00 0.00 103 LYS A N 14
ATOM 21102 C CA . LYS A 1 10 ? -5.621 7.439 -15.166 1.00 0.00 103 LYS A CA 14
ATOM 21103 C C . LYS A 1 10 ? -4.248 6.843 -15.450 1.00 0.00 103 LYS A C 14
ATOM 21104 O O . LYS A 1 10 ? -4.118 5.883 -16.208 1.00 0.00 103 LYS A O 14
ATOM 21123 N N . GLU A 1 11 ? -3.178 7.370 -14.818 1.00 0.00 104 GLU A N 14
ATOM 21124 C CA . GLU A 1 11 ? -1.855 6.802 -14.981 1.00 0.00 104 GLU A CA 14
ATOM 21125 C C . GLU A 1 11 ? -1.663 5.606 -14.063 1.00 0.00 104 GLU A C 14
ATOM 21126 O O . GLU A 1 11 ? -1.011 4.629 -14.432 1.00 0.00 104 GLU A O 14
ATOM 21138 N N . GLU A 1 12 ? -2.272 5.640 -12.852 1.00 0.00 105 GLU A N 14
ATOM 21139 C CA . GLU A 1 12 ? -2.264 4.582 -11.864 1.00 0.00 105 GLU A CA 14
ATOM 21140 C C . GLU A 1 12 ? -2.884 3.312 -12.399 1.00 0.00 105 GLU A C 14
ATOM 21141 O O . GLU A 1 12 ? -2.294 2.238 -12.296 1.00 0.00 105 GLU A O 14
ATOM 21153 N N . ILE A 1 13 ? -4.076 3.399 -13.044 1.00 0.00 106 ILE A N 14
ATOM 21154 C CA . ILE A 1 13 ? -4.717 2.244 -13.643 1.00 0.00 106 ILE A CA 14
ATOM 21155 C C . ILE A 1 13 ? -3.916 1.704 -14.799 1.00 0.00 106 ILE A C 14
ATOM 21156 O O . ILE A 1 13 ? -3.774 0.495 -14.938 1.00 0.00 106 ILE A O 14
ATOM 21172 N N . LEU A 1 14 ? -3.323 2.583 -15.635 1.00 0.00 107 LEU A N 14
ATOM 21173 C CA . LEU A 1 14 ? -2.449 2.188 -16.723 1.00 0.00 107 LEU A CA 14
ATOM 21174 C C . LEU A 1 14 ? -1.236 1.406 -16.238 1.00 0.00 107 LEU A C 14
ATOM 21175 O O . LEU A 1 14 ? -0.909 0.351 -16.783 1.00 0.00 107 LEU A O 14
ATOM 21191 N N . LYS A 1 15 ? -0.577 1.871 -15.150 1.00 0.00 108 LYS A N 14
ATOM 21192 C CA . LYS A 1 15 ? 0.440 1.110 -14.443 1.00 0.00 108 LYS A CA 14
ATOM 21193 C C . LYS A 1 15 ? -0.102 -0.214 -13.919 1.00 0.00 108 LYS A C 14
ATOM 21194 O O . LYS A 1 15 ? 0.412 -1.286 -14.232 1.00 0.00 108 LYS A O 14
ATOM 21213 N N . ALA A 1 16 ? -1.171 -0.165 -13.104 1.00 0.00 109 ALA A N 14
ATOM 21214 C CA . ALA A 1 16 ? -1.692 -1.300 -12.383 1.00 0.00 109 ALA A CA 14
ATOM 21215 C C . ALA A 1 16 ? -2.298 -2.384 -13.262 1.00 0.00 109 ALA A C 14
ATOM 21216 O O . ALA A 1 16 ? -2.127 -3.569 -12.990 1.00 0.00 109 ALA A O 14
ATOM 21223 N N . PHE A 1 17 ? -2.985 -2.024 -14.367 1.00 0.00 110 PHE A N 14
ATOM 21224 C CA . PHE A 1 17 ? -3.563 -2.974 -15.300 1.00 0.00 110 PHE A CA 14
ATOM 21225 C C . PHE A 1 17 ? -2.460 -3.740 -16.012 1.00 0.00 110 PHE A C 14
ATOM 21226 O O . PHE A 1 17 ? -2.551 -4.952 -16.183 1.00 0.00 110 PHE A O 14
ATOM 21243 N N . LYS A 1 18 ? -1.356 -3.049 -16.389 1.00 0.00 111 LYS A N 14
ATOM 21244 C CA . LYS A 1 18 ? -0.175 -3.675 -16.961 1.00 0.00 111 LYS A CA 14
ATOM 21245 C C . LYS A 1 18 ? 0.576 -4.546 -15.972 1.00 0.00 111 LYS A C 14
ATOM 21246 O O . LYS A 1 18 ? 1.142 -5.566 -16.351 1.00 0.00 111 LYS A O 14
ATOM 21265 N N . LEU A 1 19 ? 0.591 -4.184 -14.672 1.00 0.00 112 LEU A N 14
ATOM 21266 C CA . LEU A 1 19 ? 1.105 -5.045 -13.625 1.00 0.00 112 LEU A CA 14
ATOM 21267 C C . LEU A 1 19 ? 0.244 -6.283 -13.400 1.00 0.00 112 LEU A C 14
ATOM 21268 O O . LEU A 1 19 ? 0.768 -7.373 -13.196 1.00 0.00 112 LEU A O 14
ATOM 21284 N N . PHE A 1 20 ? -1.100 -6.154 -13.422 1.00 0.00 113 PHE A N 14
ATOM 21285 C CA . PHE A 1 20 ? -2.002 -7.278 -13.232 1.00 0.00 113 PHE A CA 14
ATOM 21286 C C . PHE A 1 20 ? -2.099 -8.181 -14.453 1.00 0.00 113 PHE A C 14
ATOM 21287 O O . PHE A 1 20 ? -1.986 -9.397 -14.326 1.00 0.00 113 PHE A O 14
ATOM 21304 N N . ASP A 1 21 ? -2.357 -7.628 -15.663 1.00 0.00 114 ASP A N 14
ATOM 21305 C CA . ASP A 1 21 ? -2.626 -8.420 -16.851 1.00 0.00 114 ASP A CA 14
ATOM 21306 C C . ASP A 1 21 ? -1.318 -8.956 -17.447 1.00 0.00 114 ASP A C 14
ATOM 21307 O O . ASP A 1 21 ? -0.588 -8.253 -18.142 1.00 0.00 114 ASP A O 14
ATOM 21316 N N . ASP A 1 22 ? -1.002 -10.236 -17.141 1.00 0.00 115 ASP A N 14
ATOM 21317 C CA . ASP A 1 22 ? 0.282 -10.891 -17.335 1.00 0.00 115 ASP A CA 14
ATOM 21318 C C . ASP A 1 22 ? 0.609 -11.096 -18.808 1.00 0.00 115 ASP A C 14
ATOM 21319 O O . ASP A 1 22 ? 1.672 -10.716 -19.296 1.00 0.00 115 ASP A O 14
ATOM 21328 N N . ASP A 1 23 ? -0.339 -11.684 -19.567 1.00 0.00 116 ASP A N 14
ATOM 21329 C CA . ASP A 1 23 ? -0.247 -11.929 -20.984 1.00 0.00 116 ASP A CA 14
ATOM 21330 C C . ASP A 1 23 ? -0.741 -10.727 -21.774 1.00 0.00 116 ASP A C 14
ATOM 21331 O O . ASP A 1 23 ? -0.652 -10.699 -23.000 1.00 0.00 116 ASP A O 14
ATOM 21340 N N . GLU A 1 24 ? -1.256 -9.709 -21.045 1.00 0.00 117 GLU A N 14
ATOM 21341 C CA . GLU A 1 24 ? -1.845 -8.472 -21.519 1.00 0.00 117 GLU A CA 14
ATOM 21342 C C . GLU A 1 24 ? -2.896 -8.636 -22.597 1.00 0.00 117 GLU A C 14
ATOM 21343 O O . GLU A 1 24 ? -2.837 -8.061 -23.683 1.00 0.00 117 GLU A O 14
ATOM 21355 N N . THR A 1 25 ? -3.948 -9.420 -22.274 1.00 0.00 118 THR A N 14
ATOM 21356 C CA . THR A 1 25 ? -5.046 -9.672 -23.192 1.00 0.00 118 THR A CA 14
ATOM 21357 C C . THR A 1 25 ? -6.082 -8.562 -23.158 1.00 0.00 118 THR A C 14
ATOM 21358 O O . THR A 1 25 ? -6.950 -8.511 -24.029 1.00 0.00 118 THR A O 14
ATOM 21369 N N . GLY A 1 26 ? -6.047 -7.674 -22.141 1.00 0.00 119 GLY A N 14
ATOM 21370 C CA . GLY A 1 26 ? -6.970 -6.559 -22.020 1.00 0.00 119 GLY A CA 14
ATOM 21371 C C . GLY A 1 26 ? -8.076 -6.897 -21.072 1.00 0.00 119 GLY A C 14
ATOM 21372 O O . GLY A 1 26 ? -9.186 -6.378 -21.176 1.00 0.00 119 GLY A O 14
ATOM 21376 N N . LYS A 1 27 ? -7.792 -7.782 -20.103 1.00 0.00 120 LYS A N 14
ATOM 21377 C CA . LYS A 1 27 ? -8.779 -8.243 -19.154 1.00 0.00 120 LYS A CA 14
ATOM 21378 C C . LYS A 1 27 ? -8.065 -8.550 -17.866 1.00 0.00 120 LYS A C 14
ATOM 21379 O O . LYS A 1 27 ? -7.157 -9.376 -17.834 1.00 0.00 120 LYS A O 14
ATOM 21398 N N . ILE A 1 28 ? -8.493 -7.977 -16.724 1.00 0.00 121 ILE A N 14
ATOM 21399 C CA . ILE A 1 28 ? -8.033 -8.515 -15.455 1.00 0.00 121 ILE A CA 14
ATOM 21400 C C . ILE A 1 28 ? -8.922 -9.698 -15.121 1.00 0.00 121 ILE A C 14
ATOM 21401 O O . ILE A 1 28 ? -10.007 -9.579 -14.549 1.00 0.00 121 ILE A O 14
ATOM 21417 N N . SER A 1 29 ? -8.472 -10.894 -15.535 1.00 0.00 122 SER A N 14
ATOM 21418 C CA . SER A 1 29 ? -9.134 -12.150 -15.264 1.00 0.00 122 SER A CA 14
ATOM 21419 C C . SER A 1 29 ? -8.854 -12.634 -13.861 1.00 0.00 122 SER A C 14
ATOM 21420 O O . SER A 1 29 ? -7.943 -12.160 -13.186 1.00 0.00 122 SER A O 14
ATOM 21428 N N . PHE A 1 30 ? -9.621 -13.647 -13.393 1.00 0.00 123 PHE A N 14
ATOM 21429 C CA . PHE A 1 30 ? -9.397 -14.317 -12.123 1.00 0.00 123 PHE A CA 14
ATOM 21430 C C . PHE A 1 30 ? -8.001 -14.925 -12.055 1.00 0.00 123 PHE A C 14
ATOM 21431 O O . PHE A 1 30 ? -7.316 -14.851 -11.038 1.00 0.00 123 PHE A O 14
ATOM 21448 N N . LYS A 1 31 ? -7.539 -15.510 -13.178 1.00 0.00 124 LYS A N 14
ATOM 21449 C CA . LYS A 1 31 ? -6.214 -16.063 -13.336 1.00 0.00 124 LYS A CA 14
ATOM 21450 C C . LYS A 1 31 ? -5.142 -15.007 -13.139 1.00 0.00 124 LYS A C 14
ATOM 21451 O O . LYS A 1 31 ? -4.206 -15.202 -12.366 1.00 0.00 124 LYS A O 14
ATOM 21470 N N . ASN A 1 32 ? -5.281 -13.840 -13.803 1.00 0.00 125 ASN A N 14
ATOM 21471 C CA . ASN A 1 32 ? -4.294 -12.775 -13.742 1.00 0.00 125 ASN A CA 14
ATOM 21472 C C . ASN A 1 32 ? -4.374 -12.038 -12.405 1.00 0.00 125 ASN A C 14
ATOM 21473 O O . ASN A 1 32 ? -3.365 -11.609 -11.844 1.00 0.00 125 ASN A O 14
ATOM 21484 N N . LEU A 1 33 ? -5.577 -11.969 -11.793 1.00 0.00 126 LEU A N 14
ATOM 21485 C CA . LEU A 1 33 ? -5.765 -11.600 -10.395 1.00 0.00 126 LEU A CA 14
ATOM 21486 C C . LEU A 1 33 ? -5.021 -12.539 -9.443 1.00 0.00 126 LEU A C 14
ATOM 21487 O O . LEU A 1 33 ? -4.231 -12.100 -8.613 1.00 0.00 126 LEU A O 14
ATOM 21503 N N . LYS A 1 34 ? -5.214 -13.874 -9.551 1.00 0.00 127 LYS A N 14
ATOM 21504 C CA . LYS A 1 34 ? -4.493 -14.864 -8.763 1.00 0.00 127 LYS A CA 14
ATOM 21505 C C . LYS A 1 34 ? -2.983 -14.819 -8.983 1.00 0.00 127 LYS A C 14
ATOM 21506 O O . LYS A 1 34 ? -2.192 -14.989 -8.054 1.00 0.00 127 LYS A O 14
ATOM 21525 N N . ARG A 1 35 ? -2.548 -14.528 -10.229 1.00 0.00 128 ARG A N 14
ATOM 21526 C CA . ARG A 1 35 ? -1.174 -14.211 -10.576 1.00 0.00 128 ARG A CA 14
ATOM 21527 C C . ARG A 1 35 ? -0.660 -13.022 -9.786 1.00 0.00 128 ARG A C 14
ATOM 21528 O O . ARG A 1 35 ? 0.321 -13.144 -9.062 1.00 0.00 128 ARG A O 14
ATOM 21549 N N . VAL A 1 36 ? -1.329 -11.847 -9.835 1.00 0.00 129 VAL A N 14
ATOM 21550 C CA . VAL A 1 36 ? -0.890 -10.695 -9.059 1.00 0.00 129 VAL A CA 14
ATOM 21551 C C . VAL A 1 36 ? -0.982 -10.929 -7.556 1.00 0.00 129 VAL A C 14
ATOM 21552 O O . VAL A 1 36 ? -0.124 -10.499 -6.790 1.00 0.00 129 VAL A O 14
ATOM 21565 N N . ALA A 1 37 ? -1.996 -11.694 -7.093 1.00 0.00 130 ALA A N 14
ATOM 21566 C CA . ALA A 1 37 ? -2.133 -12.123 -5.721 1.00 0.00 130 ALA A CA 14
ATOM 21567 C C . ALA A 1 37 ? -0.938 -12.934 -5.216 1.00 0.00 130 ALA A C 14
ATOM 21568 O O . ALA A 1 37 ? -0.461 -12.712 -4.102 1.00 0.00 130 ALA A O 14
ATOM 21575 N N . LYS A 1 38 ? -0.371 -13.858 -6.032 1.00 0.00 131 LYS A N 14
ATOM 21576 C CA . LYS A 1 38 ? 0.878 -14.520 -5.672 1.00 0.00 131 LYS A CA 14
ATOM 21577 C C . LYS A 1 38 ? 2.089 -13.595 -5.715 1.00 0.00 131 LYS A C 14
ATOM 21578 O O . LYS A 1 38 ? 3.023 -13.787 -4.944 1.00 0.00 131 LYS A O 14
ATOM 21597 N N . GLU A 1 39 ? 2.100 -12.560 -6.591 1.00 0.00 132 GLU A N 14
ATOM 21598 C CA . GLU A 1 39 ? 3.161 -11.561 -6.632 1.00 0.00 132 GLU A CA 14
ATOM 21599 C C . GLU A 1 39 ? 3.168 -10.679 -5.396 1.00 0.00 132 GLU A C 14
ATOM 21600 O O . GLU A 1 39 ? 4.226 -10.337 -4.873 1.00 0.00 132 GLU A O 14
ATOM 21612 N N . LEU A 1 40 ? 1.977 -10.296 -4.869 1.00 0.00 133 LEU A N 14
ATOM 21613 C CA . LEU A 1 40 ? 1.888 -9.667 -3.558 1.00 0.00 133 LEU A CA 14
ATOM 21614 C C . LEU A 1 40 ? 2.257 -10.646 -2.456 1.00 0.00 133 LEU A C 14
ATOM 21615 O O . LEU A 1 40 ? 2.959 -10.291 -1.513 1.00 0.00 133 LEU A O 14
ATOM 21631 N N . GLY A 1 41 ? 1.769 -11.898 -2.555 1.00 0.00 134 GLY A N 14
ATOM 21632 C CA . GLY A 1 41 ? 2.035 -12.940 -1.578 1.00 0.00 134 GLY A CA 14
ATOM 21633 C C . GLY A 1 41 ? 0.843 -13.102 -0.694 1.00 0.00 134 GLY A C 14
ATOM 21634 O O . GLY A 1 41 ? 0.916 -12.933 0.522 1.00 0.00 134 GLY A O 14
ATOM 21638 N N . GLU A 1 42 ? -0.309 -13.417 -1.309 1.00 0.00 135 GLU A N 14
ATOM 21639 C CA . GLU A 1 42 ? -1.583 -13.492 -0.635 1.00 0.00 135 GLU A CA 14
ATOM 21640 C C . GLU A 1 42 ? -1.738 -14.619 0.377 1.00 0.00 135 GLU A C 14
ATOM 21641 O O . GLU A 1 42 ? -1.117 -15.679 0.301 1.00 0.00 135 GLU A O 14
ATOM 21653 N N . ASN A 1 43 ? -2.625 -14.383 1.365 1.00 0.00 136 ASN A N 14
ATOM 21654 C CA . ASN A 1 43 ? -3.099 -15.400 2.273 1.00 0.00 136 ASN A CA 14
ATOM 21655 C C . ASN A 1 43 ? -4.597 -15.172 2.371 1.00 0.00 136 ASN A C 14
ATOM 21656 O O . ASN A 1 43 ? -5.130 -14.840 3.431 1.00 0.00 136 ASN A O 14
ATOM 21667 N N . LEU A 1 44 ? -5.308 -15.329 1.238 1.00 0.00 137 LEU A N 14
ATOM 21668 C CA . LEU A 1 44 ? -6.744 -15.160 1.159 1.00 0.00 137 LEU A CA 14
ATOM 21669 C C . LEU A 1 44 ? -7.357 -16.550 1.224 1.00 0.00 137 LEU A C 14
ATOM 21670 O O . LEU A 1 44 ? -7.099 -17.345 2.127 1.00 0.00 137 LEU A O 14
ATOM 21686 N N . THR A 1 45 ? -8.203 -16.904 0.246 1.00 0.00 138 THR A N 14
ATOM 21687 C CA . THR A 1 45 ? -8.481 -18.274 -0.130 1.00 0.00 138 THR A CA 14
ATOM 21688 C C . THR A 1 45 ? -8.678 -18.144 -1.622 1.00 0.00 138 THR A C 14
ATOM 21689 O O . THR A 1 45 ? -7.707 -17.841 -2.307 1.00 0.00 138 THR A O 14
ATOM 21700 N N . ASP A 1 46 ? -9.901 -18.275 -2.181 1.00 0.00 139 ASP A N 14
ATOM 21701 C CA . ASP A 1 46 ? -10.126 -17.893 -3.570 1.00 0.00 139 ASP A CA 14
ATOM 21702 C C . ASP A 1 46 ? -11.369 -17.041 -3.714 1.00 0.00 139 ASP A C 14
ATOM 21703 O O . ASP A 1 46 ? -11.432 -16.144 -4.555 1.00 0.00 139 ASP A O 14
ATOM 21712 N N . GLU A 1 47 ? -12.374 -17.259 -2.848 1.00 0.00 140 GLU A N 14
ATOM 21713 C CA . GLU A 1 47 ? -13.638 -16.567 -2.742 1.00 0.00 140 GLU A CA 14
ATOM 21714 C C . GLU A 1 47 ? -13.473 -15.063 -2.653 1.00 0.00 140 GLU A C 14
ATOM 21715 O O . GLU A 1 47 ? -14.123 -14.311 -3.371 1.00 0.00 140 GLU A O 14
ATOM 21727 N N . GLU A 1 48 ? -12.531 -14.605 -1.799 1.00 0.00 141 GLU A N 14
ATOM 21728 C CA . GLU A 1 48 ? -12.142 -13.222 -1.616 1.00 0.00 141 GLU A CA 14
ATOM 21729 C C . GLU A 1 48 ? -11.738 -12.530 -2.905 1.00 0.00 141 GLU A C 14
ATOM 21730 O O . GLU A 1 48 ? -12.246 -11.463 -3.243 1.00 0.00 141 GLU A O 14
ATOM 21742 N N . LEU A 1 49 ? -10.819 -13.122 -3.701 1.00 0.00 142 LEU A N 14
ATOM 21743 C CA . LEU A 1 49 ? -10.405 -12.495 -4.934 1.00 0.00 142 LEU A CA 14
ATOM 21744 C C . LEU A 1 49 ? -11.406 -12.728 -6.056 1.00 0.00 142 LEU A C 14
ATOM 21745 O O . LEU A 1 49 ? -11.481 -11.940 -6.997 1.00 0.00 142 LEU A O 14
ATOM 21761 N N . GLN A 1 50 ? -12.257 -13.775 -5.964 1.00 0.00 143 GLN A N 14
ATOM 21762 C CA . GLN A 1 50 ? -13.382 -13.953 -6.871 1.00 0.00 143 GLN A CA 14
ATOM 21763 C C . GLN A 1 50 ? -14.436 -12.872 -6.650 1.00 0.00 143 GLN A C 14
ATOM 21764 O O . GLN A 1 50 ? -14.932 -12.276 -7.600 1.00 0.00 143 GLN A O 14
ATOM 21778 N N . GLU A 1 51 ? -14.740 -12.535 -5.372 1.00 0.00 144 GLU A N 14
ATOM 21779 C CA . GLU A 1 51 ? -15.545 -11.395 -4.968 1.00 0.00 144 GLU A CA 14
ATOM 21780 C C . GLU A 1 51 ? -14.979 -10.103 -5.527 1.00 0.00 144 GLU A C 14
ATOM 21781 O O . GLU A 1 51 ? -15.701 -9.330 -6.148 1.00 0.00 144 GLU A O 14
ATOM 21793 N N . MET A 1 52 ? -13.649 -9.865 -5.407 1.00 0.00 145 MET A N 14
ATOM 21794 C CA . MET A 1 52 ? -12.969 -8.764 -6.079 1.00 0.00 145 MET A CA 14
ATOM 21795 C C . MET A 1 52 ? -13.251 -8.668 -7.576 1.00 0.00 145 MET A C 14
ATOM 21796 O O . MET A 1 52 ? -13.616 -7.595 -8.062 1.00 0.00 145 MET A O 14
ATOM 21810 N N . ILE A 1 53 ? -13.118 -9.785 -8.331 1.00 0.00 146 ILE A N 14
ATOM 21811 C CA . ILE A 1 53 ? -13.509 -9.881 -9.732 1.00 0.00 146 ILE A CA 14
ATOM 21812 C C . ILE A 1 53 ? -14.975 -9.551 -9.951 1.00 0.00 146 ILE A C 14
ATOM 21813 O O . ILE A 1 53 ? -15.282 -8.659 -10.739 1.00 0.00 146 ILE A O 14
ATOM 21829 N N . ASP A 1 54 ? -15.906 -10.228 -9.247 1.00 0.00 147 ASP A N 14
ATOM 21830 C CA . ASP A 1 54 ? -17.340 -10.073 -9.443 1.00 0.00 147 ASP A CA 14
ATOM 21831 C C . ASP A 1 54 ? -17.842 -8.687 -9.047 1.00 0.00 147 ASP A C 14
ATOM 21832 O O . ASP A 1 54 ? -18.717 -8.121 -9.700 1.00 0.00 147 ASP A O 14
ATOM 21841 N N . GLU A 1 55 ? -17.272 -8.081 -7.978 1.00 0.00 148 GLU A N 14
ATOM 21842 C CA . GLU A 1 55 ? -17.564 -6.725 -7.547 1.00 0.00 148 GLU A CA 14
ATOM 21843 C C . GLU A 1 55 ? -17.101 -5.722 -8.579 1.00 0.00 148 GLU A C 14
ATOM 21844 O O . GLU A 1 55 ? -17.792 -4.756 -8.892 1.00 0.00 148 GLU A O 14
ATOM 21856 N N . ALA A 1 56 ? -15.917 -5.948 -9.184 1.00 0.00 149 ALA A N 14
ATOM 21857 C CA . ALA A 1 56 ? -15.434 -5.117 -10.260 1.00 0.00 149 ALA A CA 14
ATOM 21858 C C . ALA A 1 56 ? -16.223 -5.295 -11.541 1.00 0.00 149 ALA A C 14
ATOM 21859 O O . ALA A 1 56 ? -16.740 -4.320 -12.084 1.00 0.00 149 ALA A O 14
ATOM 21866 N N . ASP A 1 57 ? -16.389 -6.544 -12.030 1.00 0.00 150 ASP A N 14
ATOM 21867 C CA . ASP A 1 57 ? -17.117 -6.886 -13.241 1.00 0.00 150 ASP A CA 14
ATOM 21868 C C . ASP A 1 57 ? -18.634 -6.836 -13.027 1.00 0.00 150 ASP A C 14
ATOM 21869 O O . ASP A 1 57 ? -19.408 -7.680 -13.463 1.00 0.00 150 ASP A O 14
ATOM 21878 N N . ARG A 1 58 ? -19.104 -5.760 -12.377 1.00 0.00 151 ARG A N 14
ATOM 21879 C CA . ARG A 1 58 ? -20.462 -5.546 -11.933 1.00 0.00 151 ARG A CA 14
ATOM 21880 C C . ARG A 1 58 ? -21.456 -5.522 -13.080 1.00 0.00 151 ARG A C 14
ATOM 21881 O O . ARG A 1 58 ? -22.600 -5.954 -12.940 1.00 0.00 151 ARG A O 14
ATOM 21902 N N . ASP A 1 59 ? -20.998 -5.031 -14.247 1.00 0.00 152 ASP A N 14
ATOM 21903 C CA . ASP A 1 59 ? -21.803 -4.876 -15.435 1.00 0.00 152 ASP A CA 14
ATOM 21904 C C . ASP A 1 59 ? -21.122 -5.533 -16.631 1.00 0.00 152 ASP A C 14
ATOM 21905 O O . ASP A 1 59 ? -21.480 -5.243 -17.772 1.00 0.00 152 ASP A O 14
ATOM 21914 N N . GLY A 1 60 ? -20.082 -6.384 -16.418 1.00 0.00 153 GLY A N 14
ATOM 21915 C CA . GLY A 1 60 ? -19.085 -6.617 -17.461 1.00 0.00 153 GLY A CA 14
ATOM 21916 C C . GLY A 1 60 ? -19.140 -7.935 -18.193 1.00 0.00 153 GLY A C 14
ATOM 21917 O O . GLY A 1 60 ? -20.130 -8.285 -18.831 1.00 0.00 153 GLY A O 14
ATOM 21921 N N . ASP A 1 61 ? -18.004 -8.661 -18.180 1.00 0.00 154 ASP A N 14
ATOM 21922 C CA . ASP A 1 61 ? -17.748 -9.788 -19.061 1.00 0.00 154 ASP A CA 14
ATOM 21923 C C . ASP A 1 61 ? -16.844 -10.803 -18.361 1.00 0.00 154 ASP A C 14
ATOM 21924 O O . ASP A 1 61 ? -15.883 -11.325 -18.927 1.00 0.00 154 ASP A O 14
ATOM 21933 N N . GLY A 1 62 ? -17.089 -11.099 -17.065 1.00 0.00 155 GLY A N 14
ATOM 21934 C CA . GLY A 1 62 ? -16.468 -12.185 -16.308 1.00 0.00 155 GLY A CA 14
ATOM 21935 C C . GLY A 1 62 ? -15.106 -11.827 -15.786 1.00 0.00 155 GLY A C 14
ATOM 21936 O O . GLY A 1 62 ? -14.699 -12.207 -14.692 1.00 0.00 155 GLY A O 14
ATOM 21940 N N . GLU A 1 63 ? -14.356 -11.102 -16.616 1.00 0.00 156 GLU A N 14
ATOM 21941 C CA . GLU A 1 63 ? -13.007 -10.672 -16.408 1.00 0.00 156 GLU A CA 14
ATOM 21942 C C . GLU A 1 63 ? -13.005 -9.183 -16.589 1.00 0.00 156 GLU A C 14
ATOM 21943 O O . GLU A 1 63 ? -13.696 -8.641 -17.450 1.00 0.00 156 GLU A O 14
ATOM 21955 N N . VAL A 1 64 ? -12.211 -8.483 -15.772 1.00 0.00 157 VAL A N 14
ATOM 21956 C CA . VAL A 1 64 ? -12.463 -7.097 -15.464 1.00 0.00 157 VAL A CA 14
ATOM 21957 C C . VAL A 1 64 ? -11.846 -6.176 -16.499 1.00 0.00 157 VAL A C 14
ATOM 21958 O O . VAL A 1 64 ? -10.657 -6.251 -16.815 1.00 0.00 157 VAL A O 14
ATOM 21971 N N . SER A 1 65 ? -12.684 -5.275 -17.056 1.00 0.00 158 SER A N 14
ATOM 21972 C CA . SER A 1 65 ? -12.306 -4.309 -18.071 1.00 0.00 158 SER A CA 14
ATOM 21973 C C . SER A 1 65 ? -11.524 -3.141 -17.484 1.00 0.00 158 SER A C 14
ATOM 21974 O O . SER A 1 65 ? -11.495 -2.933 -16.272 1.00 0.00 158 SER A O 14
ATOM 21982 N N . GLU A 1 66 ? -10.916 -2.300 -18.350 1.00 0.00 159 GLU A N 14
ATOM 21983 C CA . GLU A 1 66 ? -10.244 -1.083 -17.934 1.00 0.00 159 GLU A CA 14
ATOM 21984 C C . GLU A 1 66 ? -11.183 -0.062 -17.308 1.00 0.00 159 GLU A C 14
ATOM 21985 O O . GLU A 1 66 ? -10.846 0.553 -16.297 1.00 0.00 159 GLU A O 14
ATOM 21997 N N . GLN A 1 67 ? -12.417 0.106 -17.843 1.00 0.00 160 GLN A N 14
ATOM 21998 C CA . GLN A 1 67 ? -13.411 0.998 -17.277 1.00 0.00 160 GLN A CA 14
ATOM 21999 C C . GLN A 1 67 ? -13.921 0.479 -15.940 1.00 0.00 160 GLN A C 14
ATOM 22000 O O . GLN A 1 67 ? -14.092 1.247 -14.998 1.00 0.00 160 GLN A O 14
ATOM 22014 N N . GLU A 1 68 ? -14.121 -0.852 -15.790 1.00 0.00 161 GLU A N 14
ATOM 22015 C CA . GLU A 1 68 ? -14.550 -1.448 -14.538 1.00 0.00 161 GLU A CA 14
ATOM 22016 C C . GLU A 1 68 ? -13.448 -1.347 -13.504 1.00 0.00 161 GLU A C 14
ATOM 22017 O O . GLU A 1 68 ? -13.704 -1.013 -12.346 1.00 0.00 161 GLU A O 14
ATOM 22029 N N . PHE A 1 69 ? -12.182 -1.550 -13.928 1.00 0.00 162 PHE A N 14
ATOM 22030 C CA . PHE A 1 69 ? -11.003 -1.312 -13.124 1.00 0.00 162 PHE A CA 14
ATOM 22031 C C . PHE A 1 69 ? -10.902 0.140 -12.667 1.00 0.00 162 PHE A C 14
ATOM 22032 O O . PHE A 1 69 ? -10.760 0.408 -11.480 1.00 0.00 162 PHE A O 14
ATOM 22049 N N . LEU A 1 70 ? -11.045 1.121 -13.589 1.00 0.00 163 LEU A N 14
ATOM 22050 C CA . LEU A 1 70 ? -11.176 2.539 -13.275 1.00 0.00 163 LEU A CA 14
ATOM 22051 C C . LEU A 1 70 ? -12.241 2.832 -12.233 1.00 0.00 163 LEU A C 14
ATOM 22052 O O . LEU A 1 70 ? -11.970 3.500 -11.236 1.00 0.00 163 LEU A O 14
ATOM 22068 N N . ARG A 1 71 ? -13.470 2.306 -12.416 1.00 0.00 164 ARG A N 14
ATOM 22069 C CA . ARG A 1 71 ? -14.563 2.443 -11.468 1.00 0.00 164 ARG A CA 14
ATOM 22070 C C . ARG A 1 71 ? -14.217 1.948 -10.066 1.00 0.00 164 ARG A C 14
ATOM 22071 O O . ARG A 1 71 ? -14.406 2.674 -9.086 1.00 0.00 164 ARG A O 14
ATOM 22092 N N . ILE A 1 72 ? -13.669 0.714 -9.924 1.00 0.00 165 ILE A N 14
ATOM 22093 C CA . ILE A 1 72 ? -13.293 0.195 -8.614 1.00 0.00 165 ILE A CA 14
ATOM 22094 C C . ILE A 1 72 ? -12.037 0.821 -8.035 1.00 0.00 165 ILE A C 14
ATOM 22095 O O . ILE A 1 72 ? -11.919 0.953 -6.817 1.00 0.00 165 ILE A O 14
ATOM 22111 N N . MET A 1 73 ? -11.081 1.278 -8.874 1.00 0.00 166 MET A N 14
ATOM 22112 C CA . MET A 1 73 ? -9.910 2.003 -8.418 1.00 0.00 166 MET A CA 14
ATOM 22113 C C . MET A 1 73 ? -10.259 3.400 -7.963 1.00 0.00 166 MET A C 14
ATOM 22114 O O . MET A 1 73 ? -9.643 3.931 -7.044 1.00 0.00 166 MET A O 14
ATOM 22128 N N . LYS A 1 74 ? -11.284 4.021 -8.584 1.00 0.00 167 LYS A N 14
ATOM 22129 C CA . LYS A 1 74 ? -11.860 5.257 -8.114 1.00 0.00 167 LYS A CA 14
ATOM 22130 C C . LYS A 1 74 ? -12.614 5.061 -6.811 1.00 0.00 167 LYS A C 14
ATOM 22131 O O . LYS A 1 74 ? -12.107 5.476 -5.770 1.00 0.00 167 LYS A O 14
ATOM 22150 N N . LYS A 1 75 ? -13.823 4.449 -6.819 1.00 0.00 168 LYS A N 14
ATOM 22151 C CA . LYS A 1 75 ? -14.725 4.383 -5.663 1.00 0.00 168 LYS A CA 14
ATOM 22152 C C . LYS A 1 75 ? -14.979 5.736 -4.977 1.00 0.00 168 LYS A C 14
ATOM 22153 O O . LYS A 1 75 ? -15.871 6.478 -5.392 1.00 0.00 168 LYS A O 14
ATOM 22172 N N . THR A 1 76 ? -14.171 6.094 -3.940 1.00 0.00 169 THR A N 14
ATOM 22173 C CA . THR A 1 76 ? -14.137 7.365 -3.208 1.00 0.00 169 THR A CA 14
ATOM 22174 C C . THR A 1 76 ? -14.227 8.572 -4.103 1.00 0.00 169 THR A C 14
ATOM 22175 O O . THR A 1 76 ? -13.272 8.991 -4.764 1.00 0.00 169 THR A O 14
ATOM 22186 N N . SER A 1 77 ? -15.440 9.146 -4.138 1.00 0.00 170 SER A N 14
ATOM 22187 C CA . SER A 1 77 ? -15.810 10.242 -5.002 1.00 0.00 170 SER A CA 14
ATOM 22188 C C . SER A 1 77 ? -16.328 11.332 -4.104 1.00 0.00 170 SER A C 14
ATOM 22189 O O . SER A 1 77 ? -17.385 11.902 -4.354 1.00 0.00 170 SER A O 14
ATOM 22197 N N . LEU A 1 78 ? -15.552 11.585 -3.023 1.00 0.00 171 LEU A N 14
ATOM 22198 C CA . LEU A 1 78 ? -15.861 12.415 -1.870 1.00 0.00 171 LEU A CA 14
ATOM 22199 C C . LEU A 1 78 ? -16.585 11.553 -0.843 1.00 0.00 171 LEU A C 14
ATOM 22200 O O . LEU A 1 78 ? -17.699 11.844 -0.412 1.00 0.00 171 LEU A O 14
ATOM 22216 N N . TYR A 1 79 ? -15.937 10.436 -0.442 1.00 0.00 172 TYR A N 14
ATOM 22217 C CA . TYR A 1 79 ? -16.479 9.479 0.491 1.00 0.00 172 TYR A CA 14
ATOM 22218 C C . TYR A 1 79 ? -15.335 8.524 0.907 1.00 0.00 172 TYR A C 14
ATOM 22219 O O . TYR A 1 79 ? -14.877 7.750 0.023 1.00 0.00 172 TYR A O 14
ATOM 22238 N N . ARG B 2 1 ? 1.015 10.809 5.169 1.00 0.00 641 ARG B N 14
ATOM 22239 C CA . ARG B 2 1 ? -0.477 10.893 5.286 1.00 0.00 641 ARG B CA 14
ATOM 22240 C C . ARG B 2 1 ? -0.996 9.882 6.284 1.00 0.00 641 ARG B C 14
ATOM 22241 O O . ARG B 2 1 ? -0.454 9.771 7.376 1.00 0.00 641 ARG B O 14
ATOM 22262 N N . ALA B 2 2 ? -2.028 9.078 5.942 1.00 0.00 642 ALA B N 14
ATOM 22263 C CA . ALA B 2 2 ? -2.464 7.971 6.769 1.00 0.00 642 ALA B CA 14
ATOM 22264 C C . ALA B 2 2 ? -1.612 6.749 6.464 1.00 0.00 642 ALA B C 14
ATOM 22265 O O . ALA B 2 2 ? -2.029 5.827 5.766 1.00 0.00 642 ALA B O 14
ATOM 22272 N N . ASP B 2 3 ? -0.363 6.762 6.966 1.00 0.00 643 ASP B N 14
ATOM 22273 C CA . ASP B 2 3 ? 0.634 5.742 6.717 1.00 0.00 643 ASP B CA 14
ATOM 22274 C C . ASP B 2 3 ? 1.055 5.126 8.035 1.00 0.00 643 ASP B C 14
ATOM 22275 O O . ASP B 2 3 ? 0.685 3.996 8.344 1.00 0.00 643 ASP B O 14
ATOM 22284 N N . LEU B 2 4 ? 1.845 5.887 8.821 1.00 0.00 644 LEU B N 14
ATOM 22285 C CA . LEU B 2 4 ? 2.435 5.517 10.092 1.00 0.00 644 LEU B CA 14
ATOM 22286 C C . LEU B 2 4 ? 3.474 4.412 9.947 1.00 0.00 644 LEU B C 14
ATOM 22287 O O . LEU B 2 4 ? 3.266 3.276 10.360 1.00 0.00 644 LEU B O 14
ATOM 22303 N N . HIS B 2 5 ? 4.670 4.670 9.376 1.00 0.00 645 HIS B N 14
ATOM 22304 C CA . HIS B 2 5 ? 5.203 5.944 8.907 1.00 0.00 645 HIS B CA 14
ATOM 22305 C C . HIS B 2 5 ? 5.730 5.828 7.498 1.00 0.00 645 HIS B C 14
ATOM 22306 O O . HIS B 2 5 ? 5.570 6.728 6.678 1.00 0.00 645 HIS B O 14
ATOM 22320 N N . HIS B 2 6 ? 6.405 4.706 7.178 1.00 0.00 646 HIS B N 14
ATOM 22321 C CA . HIS B 2 6 ? 7.007 4.422 5.897 1.00 0.00 646 HIS B CA 14
ATOM 22322 C C . HIS B 2 6 ? 5.993 4.245 4.782 1.00 0.00 646 HIS B C 14
ATOM 22323 O O . HIS B 2 6 ? 5.549 3.137 4.482 1.00 0.00 646 HIS B O 14
ATOM 22337 N N . GLN B 2 7 ? 5.611 5.361 4.121 1.00 0.00 647 GLN B N 14
ATOM 22338 C CA . GLN B 2 7 ? 4.610 5.404 3.072 1.00 0.00 647 GLN B CA 14
ATOM 22339 C C . GLN B 2 7 ? 5.113 4.835 1.745 1.00 0.00 647 GLN B C 14
ATOM 22340 O O . GLN B 2 7 ? 5.108 5.482 0.698 1.00 0.00 647 GLN B O 14
ATOM 22354 N N . HIS B 2 8 ? 5.531 3.555 1.762 1.00 0.00 648 HIS B N 14
ATOM 22355 C CA . HIS B 2 8 ? 5.887 2.787 0.590 1.00 0.00 648 HIS B CA 14
ATOM 22356 C C . HIS B 2 8 ? 4.608 2.369 -0.096 1.00 0.00 648 HIS B C 14
ATOM 22357 O O . HIS B 2 8 ? 3.762 1.695 0.486 1.00 0.00 648 HIS B O 14
ATOM 22371 N N . SER B 2 9 ? 4.421 2.810 -1.353 1.00 0.00 649 SER B N 14
ATOM 22372 C CA . SER B 2 9 ? 3.142 2.750 -2.028 1.00 0.00 649 SER B CA 14
ATOM 22373 C C . SER B 2 9 ? 3.399 2.217 -3.420 1.00 0.00 649 SER B C 14
ATOM 22374 O O . SER B 2 9 ? 3.842 2.962 -4.289 1.00 0.00 649 SER B O 14
ATOM 22382 N N . VAL B 2 10 ? 3.204 0.893 -3.646 1.00 0.00 650 VAL B N 14
ATOM 22383 C CA . VAL B 2 10 ? 3.694 0.226 -4.850 1.00 0.00 650 VAL B CA 14
ATOM 22384 C C . VAL B 2 10 ? 2.562 -0.581 -5.481 1.00 0.00 650 VAL B C 14
ATOM 22385 O O . VAL B 2 10 ? 1.537 -0.033 -5.868 1.00 0.00 650 VAL B O 14
ATOM 22398 N N . LEU B 2 11 ? 2.692 -1.920 -5.609 1.00 0.00 651 LEU B N 14
ATOM 22399 C CA . LEU B 2 11 ? 1.724 -2.789 -6.255 1.00 0.00 651 LEU B CA 14
ATOM 22400 C C . LEU B 2 11 ? 0.526 -3.044 -5.365 1.00 0.00 651 LEU B C 14
ATOM 22401 O O . LEU B 2 11 ? -0.605 -3.246 -5.813 1.00 0.00 651 LEU B O 14
ATOM 22417 N N . HIS B 2 12 ? 0.747 -2.984 -4.038 1.00 0.00 652 HIS B N 14
ATOM 22418 C CA . HIS B 2 12 ? -0.238 -3.192 -3.010 1.00 0.00 652 HIS B CA 14
ATOM 22419 C C . HIS B 2 12 ? -1.331 -2.152 -3.042 1.00 0.00 652 HIS B C 14
ATOM 22420 O O . HIS B 2 12 ? -2.473 -2.465 -2.720 1.00 0.00 652 HIS B O 14
ATOM 22434 N N . ARG B 2 13 ? -1.026 -0.931 -3.553 1.00 0.00 653 ARG B N 14
ATOM 22435 C CA . ARG B 2 13 ? -1.989 0.088 -3.951 1.00 0.00 653 ARG B CA 14
ATOM 22436 C C . ARG B 2 13 ? -3.163 -0.485 -4.706 1.00 0.00 653 ARG B C 14
ATOM 22437 O O . ARG B 2 13 ? -4.310 -0.379 -4.292 1.00 0.00 653 ARG B O 14
ATOM 22458 N N . ALA B 2 14 ? -2.866 -1.128 -5.848 1.00 0.00 654 ALA B N 14
ATOM 22459 C CA . ALA B 2 14 ? -3.833 -1.602 -6.796 1.00 0.00 654 ALA B CA 14
ATOM 22460 C C . ALA B 2 14 ? -4.662 -2.724 -6.234 1.00 0.00 654 ALA B C 14
ATOM 22461 O O . ALA B 2 14 ? -5.864 -2.790 -6.462 1.00 0.00 654 ALA B O 14
ATOM 22468 N N . LEU B 2 15 ? -4.043 -3.620 -5.439 1.00 0.00 655 LEU B N 14
ATOM 22469 C CA . LEU B 2 15 ? -4.784 -4.682 -4.793 1.00 0.00 655 LEU B CA 14
ATOM 22470 C C . LEU B 2 15 ? -5.655 -4.169 -3.656 1.00 0.00 655 LEU B C 14
ATOM 22471 O O . LEU B 2 15 ? -6.849 -4.467 -3.586 1.00 0.00 655 LEU B O 14
ATOM 22487 N N . GLN B 2 16 ? -5.092 -3.342 -2.743 1.00 0.00 656 GLN B N 14
ATOM 22488 C CA . GLN B 2 16 ? -5.818 -2.838 -1.593 1.00 0.00 656 GLN B CA 14
ATOM 22489 C C . GLN B 2 16 ? -6.891 -1.851 -1.998 1.00 0.00 656 GLN B C 14
ATOM 22490 O O . GLN B 2 16 ? -8.025 -1.930 -1.533 1.00 0.00 656 GLN B O 14
ATOM 22504 N N . ALA B 2 17 ? -6.572 -0.908 -2.909 1.00 0.00 657 ALA B N 14
ATOM 22505 C CA . ALA B 2 17 ? -7.480 0.141 -3.300 1.00 0.00 657 ALA B CA 14
ATOM 22506 C C . ALA B 2 17 ? -8.384 -0.296 -4.435 1.00 0.00 657 ALA B C 14
ATOM 22507 O O . ALA B 2 17 ? -9.199 0.481 -4.929 1.00 0.00 657 ALA B O 14
ATOM 22514 N N . TRP B 2 18 ? -8.326 -1.577 -4.840 1.00 0.00 658 TRP B N 14
ATOM 22515 C CA . TRP B 2 18 ? -9.420 -2.218 -5.528 1.00 0.00 658 TRP B CA 14
ATOM 22516 C C . TRP B 2 18 ? -10.455 -2.582 -4.499 1.00 0.00 658 TRP B C 14
ATOM 22517 O O . TRP B 2 18 ? -11.612 -2.161 -4.577 1.00 0.00 658 TRP B O 14
ATOM 22538 N N . VAL B 2 19 ? -10.054 -3.418 -3.516 1.00 0.00 659 VAL B N 14
ATOM 22539 C CA . VAL B 2 19 ? -10.983 -4.020 -2.592 1.00 0.00 659 VAL B CA 14
ATOM 22540 C C . VAL B 2 19 ? -11.552 -3.007 -1.611 1.00 0.00 659 VAL B C 14
ATOM 22541 O O . VAL B 2 19 ? -12.767 -2.949 -1.423 1.00 0.00 659 VAL B O 14
ATOM 22554 N N . THR B 2 20 ? -10.701 -2.149 -1.003 1.00 0.00 660 THR B N 14
ATOM 22555 C CA . THR B 2 20 ? -11.115 -1.277 0.085 1.00 0.00 660 THR B CA 14
ATOM 22556 C C . THR B 2 20 ? -10.662 0.203 -0.084 1.00 0.00 660 THR B C 14
ATOM 22557 O O . THR B 2 20 ? -10.354 0.656 -1.219 1.00 0.00 660 THR B O 14
ATOM 22569 N N . THR A 1 1 ? 8.934 6.985 -27.132 1.00 0.00 94 THR A N 15
ATOM 22570 C CA . THR A 1 1 ? 8.292 8.358 -27.236 1.00 0.00 94 THR A CA 15
ATOM 22571 C C . THR A 1 1 ? 7.798 8.870 -25.899 1.00 0.00 94 THR A C 15
ATOM 22572 O O . THR A 1 1 ? 8.457 9.691 -25.273 1.00 0.00 94 THR A O 15
ATOM 22583 N N . GLN A 1 2 ? 6.630 8.395 -25.410 1.00 0.00 95 GLN A N 15
ATOM 22584 C CA . GLN A 1 2 ? 6.073 8.838 -24.148 1.00 0.00 95 GLN A CA 15
ATOM 22585 C C . GLN A 1 2 ? 6.793 8.209 -22.966 1.00 0.00 95 GLN A C 15
ATOM 22586 O O . GLN A 1 2 ? 6.732 7.002 -22.750 1.00 0.00 95 GLN A O 15
ATOM 22600 N N . LYS A 1 3 ? 7.530 9.034 -22.191 1.00 0.00 96 LYS A N 15
ATOM 22601 C CA . LYS A 1 3 ? 8.207 8.582 -20.989 1.00 0.00 96 LYS A CA 15
ATOM 22602 C C . LYS A 1 3 ? 8.058 9.615 -19.892 1.00 0.00 96 LYS A C 15
ATOM 22603 O O . LYS A 1 3 ? 7.517 9.325 -18.830 1.00 0.00 96 LYS A O 15
ATOM 22622 N N . MET A 1 4 ? 8.539 10.858 -20.118 1.00 0.00 97 MET A N 15
ATOM 22623 C CA . MET A 1 4 ? 8.573 11.895 -19.102 1.00 0.00 97 MET A CA 15
ATOM 22624 C C . MET A 1 4 ? 7.344 12.795 -19.128 1.00 0.00 97 MET A C 15
ATOM 22625 O O . MET A 1 4 ? 7.279 13.794 -18.415 1.00 0.00 97 MET A O 15
ATOM 22639 N N . SER A 1 5 ? 6.330 12.445 -19.948 1.00 0.00 98 SER A N 15
ATOM 22640 C CA . SER A 1 5 ? 5.109 13.216 -20.136 1.00 0.00 98 SER A CA 15
ATOM 22641 C C . SER A 1 5 ? 4.043 12.723 -19.166 1.00 0.00 98 SER A C 15
ATOM 22642 O O . SER A 1 5 ? 4.297 12.649 -17.965 1.00 0.00 98 SER A O 15
ATOM 22650 N N . GLU A 1 6 ? 2.841 12.353 -19.679 1.00 0.00 99 GLU A N 15
ATOM 22651 C CA . GLU A 1 6 ? 1.796 11.604 -18.989 1.00 0.00 99 GLU A CA 15
ATOM 22652 C C . GLU A 1 6 ? 2.343 10.234 -18.597 1.00 0.00 99 GLU A C 15
ATOM 22653 O O . GLU A 1 6 ? 2.398 9.308 -19.409 1.00 0.00 99 GLU A O 15
ATOM 22665 N N . LYS A 1 7 ? 2.813 10.101 -17.341 1.00 0.00 100 LYS A N 15
ATOM 22666 C CA . LYS A 1 7 ? 3.236 8.847 -16.754 1.00 0.00 100 LYS A CA 15
ATOM 22667 C C . LYS A 1 7 ? 2.414 8.597 -15.494 1.00 0.00 100 LYS A C 15
ATOM 22668 O O . LYS A 1 7 ? 2.700 7.670 -14.728 1.00 0.00 100 LYS A O 15
ATOM 22687 N N . ASP A 1 8 ? 1.366 9.435 -15.290 1.00 0.00 101 ASP A N 15
ATOM 22688 C CA . ASP A 1 8 ? 0.914 9.937 -14.005 1.00 0.00 101 ASP A CA 15
ATOM 22689 C C . ASP A 1 8 ? -0.583 9.745 -13.781 1.00 0.00 101 ASP A C 15
ATOM 22690 O O . ASP A 1 8 ? -1.000 9.370 -12.692 1.00 0.00 101 ASP A O 15
ATOM 22699 N N . THR A 1 9 ? -1.443 10.047 -14.782 1.00 0.00 102 THR A N 15
ATOM 22700 C CA . THR A 1 9 ? -2.894 10.076 -14.602 1.00 0.00 102 THR A CA 15
ATOM 22701 C C . THR A 1 9 ? -3.516 8.778 -15.078 1.00 0.00 102 THR A C 15
ATOM 22702 O O . THR A 1 9 ? -3.532 7.812 -14.316 1.00 0.00 102 THR A O 15
ATOM 22713 N N . LYS A 1 10 ? -4.016 8.638 -16.334 1.00 0.00 103 LYS A N 15
ATOM 22714 C CA . LYS A 1 10 ? -4.594 7.371 -16.765 1.00 0.00 103 LYS A CA 15
ATOM 22715 C C . LYS A 1 10 ? -3.495 6.351 -16.931 1.00 0.00 103 LYS A C 15
ATOM 22716 O O . LYS A 1 10 ? -3.679 5.180 -16.617 1.00 0.00 103 LYS A O 15
ATOM 22735 N N . GLU A 1 11 ? -2.295 6.791 -17.361 1.00 0.00 104 GLU A N 15
ATOM 22736 C CA . GLU A 1 11 ? -1.098 5.986 -17.381 1.00 0.00 104 GLU A CA 15
ATOM 22737 C C . GLU A 1 11 ? -0.709 5.414 -16.017 1.00 0.00 104 GLU A C 15
ATOM 22738 O O . GLU A 1 11 ? -0.297 4.265 -15.946 1.00 0.00 104 GLU A O 15
ATOM 22750 N N . GLU A 1 12 ? -0.874 6.101 -14.857 1.00 0.00 105 GLU A N 15
ATOM 22751 C CA . GLU A 1 12 ? -0.625 5.427 -13.578 1.00 0.00 105 GLU A CA 15
ATOM 22752 C C . GLU A 1 12 ? -1.635 4.327 -13.295 1.00 0.00 105 GLU A C 15
ATOM 22753 O O . GLU A 1 12 ? -1.285 3.220 -12.887 1.00 0.00 105 GLU A O 15
ATOM 22765 N N . ILE A 1 13 ? -2.924 4.575 -13.607 1.00 0.00 106 ILE A N 15
ATOM 22766 C CA . ILE A 1 13 ? -3.969 3.567 -13.487 1.00 0.00 106 ILE A CA 15
ATOM 22767 C C . ILE A 1 13 ? -3.700 2.391 -14.425 1.00 0.00 106 ILE A C 15
ATOM 22768 O O . ILE A 1 13 ? -3.779 1.226 -14.038 1.00 0.00 106 ILE A O 15
ATOM 22784 N N . LEU A 1 14 ? -3.319 2.690 -15.683 1.00 0.00 107 LEU A N 15
ATOM 22785 C CA . LEU A 1 14 ? -2.891 1.746 -16.695 1.00 0.00 107 LEU A CA 15
ATOM 22786 C C . LEU A 1 14 ? -1.660 0.954 -16.290 1.00 0.00 107 LEU A C 15
ATOM 22787 O O . LEU A 1 14 ? -1.593 -0.245 -16.511 1.00 0.00 107 LEU A O 15
ATOM 22803 N N . LYS A 1 15 ? -0.659 1.581 -15.656 1.00 0.00 108 LYS A N 15
ATOM 22804 C CA . LYS A 1 15 ? 0.535 0.959 -15.112 1.00 0.00 108 LYS A CA 15
ATOM 22805 C C . LYS A 1 15 ? 0.227 -0.039 -14.014 1.00 0.00 108 LYS A C 15
ATOM 22806 O O . LYS A 1 15 ? 0.756 -1.150 -14.004 1.00 0.00 108 LYS A O 15
ATOM 22825 N N . ALA A 1 16 ? -0.696 0.310 -13.090 1.00 0.00 109 ALA A N 15
ATOM 22826 C CA . ALA A 1 16 ? -1.255 -0.623 -12.125 1.00 0.00 109 ALA A CA 15
ATOM 22827 C C . ALA A 1 16 ? -1.990 -1.768 -12.809 1.00 0.00 109 ALA A C 15
ATOM 22828 O O . ALA A 1 16 ? -1.760 -2.943 -12.520 1.00 0.00 109 ALA A O 15
ATOM 22835 N N . PHE A 1 17 ? -2.857 -1.440 -13.788 1.00 0.00 110 PHE A N 15
ATOM 22836 C CA . PHE A 1 17 ? -3.560 -2.381 -14.641 1.00 0.00 110 PHE A CA 15
ATOM 22837 C C . PHE A 1 17 ? -2.620 -3.338 -15.386 1.00 0.00 110 PHE A C 15
ATOM 22838 O O . PHE A 1 17 ? -2.868 -4.537 -15.438 1.00 0.00 110 PHE A O 15
ATOM 22855 N N . LYS A 1 18 ? -1.497 -2.837 -15.946 1.00 0.00 111 LYS A N 15
ATOM 22856 C CA . LYS A 1 18 ? -0.448 -3.565 -16.642 1.00 0.00 111 LYS A CA 15
ATOM 22857 C C . LYS A 1 18 ? 0.174 -4.683 -15.826 1.00 0.00 111 LYS A C 15
ATOM 22858 O O . LYS A 1 18 ? 0.477 -5.749 -16.354 1.00 0.00 111 LYS A O 15
ATOM 22877 N N . LEU A 1 19 ? 0.365 -4.470 -14.504 1.00 0.00 112 LEU A N 15
ATOM 22878 C CA . LEU A 1 19 ? 0.877 -5.469 -13.581 1.00 0.00 112 LEU A CA 15
ATOM 22879 C C . LEU A 1 19 ? -0.090 -6.625 -13.418 1.00 0.00 112 LEU A C 15
ATOM 22880 O O . LEU A 1 19 ? 0.301 -7.787 -13.379 1.00 0.00 112 LEU A O 15
ATOM 22896 N N . PHE A 1 20 ? -1.404 -6.324 -13.367 1.00 0.00 113 PHE A N 15
ATOM 22897 C CA . PHE A 1 20 ? -2.433 -7.337 -13.489 1.00 0.00 113 PHE A CA 15
ATOM 22898 C C . PHE A 1 20 ? -2.471 -7.972 -14.886 1.00 0.00 113 PHE A C 15
ATOM 22899 O O . PHE A 1 20 ? -2.428 -9.198 -15.021 1.00 0.00 113 PHE A O 15
ATOM 22916 N N . ASP A 1 21 ? -2.561 -7.159 -15.968 1.00 0.00 114 ASP A N 15
ATOM 22917 C CA . ASP A 1 21 ? -2.743 -7.602 -17.347 1.00 0.00 114 ASP A CA 15
ATOM 22918 C C . ASP A 1 21 ? -1.487 -8.222 -17.987 1.00 0.00 114 ASP A C 15
ATOM 22919 O O . ASP A 1 21 ? -1.054 -7.866 -19.079 1.00 0.00 114 ASP A O 15
ATOM 22928 N N . ASP A 1 22 ? -0.934 -9.249 -17.307 1.00 0.00 115 ASP A N 15
ATOM 22929 C CA . ASP A 1 22 ? 0.139 -10.165 -17.662 1.00 0.00 115 ASP A CA 15
ATOM 22930 C C . ASP A 1 22 ? 0.088 -10.645 -19.109 1.00 0.00 115 ASP A C 15
ATOM 22931 O O . ASP A 1 22 ? 1.085 -10.689 -19.826 1.00 0.00 115 ASP A O 15
ATOM 22940 N N . ASP A 1 23 ? -1.119 -11.032 -19.558 1.00 0.00 116 ASP A N 15
ATOM 22941 C CA . ASP A 1 23 ? -1.354 -11.771 -20.773 1.00 0.00 116 ASP A CA 15
ATOM 22942 C C . ASP A 1 23 ? -1.559 -10.852 -21.966 1.00 0.00 116 ASP A C 15
ATOM 22943 O O . ASP A 1 23 ? -1.682 -11.332 -23.092 1.00 0.00 116 ASP A O 15
ATOM 22952 N N . GLU A 1 24 ? -1.589 -9.514 -21.734 1.00 0.00 117 GLU A N 15
ATOM 22953 C CA . GLU A 1 24 ? -1.774 -8.480 -22.742 1.00 0.00 117 GLU A CA 15
ATOM 22954 C C . GLU A 1 24 ? -3.117 -8.601 -23.450 1.00 0.00 117 GLU A C 15
ATOM 22955 O O . GLU A 1 24 ? -3.202 -8.824 -24.659 1.00 0.00 117 GLU A O 15
ATOM 22967 N N . THR A 1 25 ? -4.213 -8.449 -22.680 1.00 0.00 118 THR A N 15
ATOM 22968 C CA . THR A 1 25 ? -5.570 -8.678 -23.157 1.00 0.00 118 THR A CA 15
ATOM 22969 C C . THR A 1 25 ? -6.496 -7.521 -22.839 1.00 0.00 118 THR A C 15
ATOM 22970 O O . THR A 1 25 ? -7.576 -7.431 -23.425 1.00 0.00 118 THR A O 15
ATOM 22981 N N . GLY A 1 26 ? -6.142 -6.627 -21.893 1.00 0.00 119 GLY A N 15
ATOM 22982 C CA . GLY A 1 26 ? -6.955 -5.468 -21.558 1.00 0.00 119 GLY A CA 15
ATOM 22983 C C . GLY A 1 26 ? -8.082 -5.789 -20.618 1.00 0.00 119 GLY A C 15
ATOM 22984 O O . GLY A 1 26 ? -9.111 -5.117 -20.623 1.00 0.00 119 GLY A O 15
ATOM 22988 N N . LYS A 1 27 ? -7.906 -6.817 -19.770 1.00 0.00 120 LYS A N 15
ATOM 22989 C CA . LYS A 1 27 ? -8.926 -7.294 -18.867 1.00 0.00 120 LYS A CA 15
ATOM 22990 C C . LYS A 1 27 ? -8.296 -8.023 -17.695 1.00 0.00 120 LYS A C 15
ATOM 22991 O O . LYS A 1 27 ? -7.616 -9.034 -17.849 1.00 0.00 120 LYS A O 15
ATOM 23010 N N . ILE A 1 28 ? -8.568 -7.571 -16.456 1.00 0.00 121 ILE A N 15
ATOM 23011 C CA . ILE A 1 28 ? -8.097 -8.253 -15.267 1.00 0.00 121 ILE A CA 15
ATOM 23012 C C . ILE A 1 28 ? -9.004 -9.427 -14.983 1.00 0.00 121 ILE A C 15
ATOM 23013 O O . ILE A 1 28 ? -10.056 -9.279 -14.359 1.00 0.00 121 ILE A O 15
ATOM 23029 N N . SER A 1 29 ? -8.628 -10.631 -15.453 1.00 0.00 122 SER A N 15
ATOM 23030 C CA . SER A 1 29 ? -9.341 -11.844 -15.110 1.00 0.00 122 SER A CA 15
ATOM 23031 C C . SER A 1 29 ? -8.975 -12.336 -13.719 1.00 0.00 122 SER A C 15
ATOM 23032 O O . SER A 1 29 ? -8.086 -11.820 -13.037 1.00 0.00 122 SER A O 15
ATOM 23040 N N . PHE A 1 30 ? -9.655 -13.418 -13.293 1.00 0.00 123 PHE A N 15
ATOM 23041 C CA . PHE A 1 30 ? -9.393 -14.180 -12.090 1.00 0.00 123 PHE A CA 15
ATOM 23042 C C . PHE A 1 30 ? -7.933 -14.611 -11.972 1.00 0.00 123 PHE A C 15
ATOM 23043 O O . PHE A 1 30 ? -7.285 -14.452 -10.932 1.00 0.00 123 PHE A O 15
ATOM 23060 N N . LYS A 1 31 ? -7.387 -15.145 -13.088 1.00 0.00 124 LYS A N 15
ATOM 23061 C CA . LYS A 1 31 ? -6.000 -15.539 -13.223 1.00 0.00 124 LYS A CA 15
ATOM 23062 C C . LYS A 1 31 ? -5.066 -14.375 -12.977 1.00 0.00 124 LYS A C 15
ATOM 23063 O O . LYS A 1 31 ? -4.160 -14.476 -12.156 1.00 0.00 124 LYS A O 15
ATOM 23082 N N . ASN A 1 32 ? -5.306 -13.224 -13.641 1.00 0.00 125 ASN A N 15
ATOM 23083 C CA . ASN A 1 32 ? -4.527 -11.999 -13.531 1.00 0.00 125 ASN A CA 15
ATOM 23084 C C . ASN A 1 32 ? -4.505 -11.466 -12.115 1.00 0.00 125 ASN A C 15
ATOM 23085 O O . ASN A 1 32 ? -3.474 -11.062 -11.585 1.00 0.00 125 ASN A O 15
ATOM 23096 N N . LEU A 1 33 ? -5.665 -11.506 -11.444 1.00 0.00 126 LEU A N 15
ATOM 23097 C CA . LEU A 1 33 ? -5.809 -11.128 -10.060 1.00 0.00 126 LEU A CA 15
ATOM 23098 C C . LEU A 1 33 ? -5.031 -12.026 -9.109 1.00 0.00 126 LEU A C 15
ATOM 23099 O O . LEU A 1 33 ? -4.297 -11.562 -8.238 1.00 0.00 126 LEU A O 15
ATOM 23115 N N . LYS A 1 34 ? -5.133 -13.361 -9.281 1.00 0.00 127 LYS A N 15
ATOM 23116 C CA . LYS A 1 34 ? -4.404 -14.285 -8.424 1.00 0.00 127 LYS A CA 15
ATOM 23117 C C . LYS A 1 34 ? -2.916 -14.410 -8.759 1.00 0.00 127 LYS A C 15
ATOM 23118 O O . LYS A 1 34 ? -2.103 -14.795 -7.918 1.00 0.00 127 LYS A O 15
ATOM 23137 N N . ARG A 1 35 ? -2.509 -14.017 -9.992 1.00 0.00 128 ARG A N 15
ATOM 23138 C CA . ARG A 1 35 ? -1.131 -13.787 -10.419 1.00 0.00 128 ARG A CA 15
ATOM 23139 C C . ARG A 1 35 ? -0.486 -12.714 -9.561 1.00 0.00 128 ARG A C 15
ATOM 23140 O O . ARG A 1 35 ? 0.551 -12.939 -8.944 1.00 0.00 128 ARG A O 15
ATOM 23161 N N . VAL A 1 36 ? -1.148 -11.544 -9.442 1.00 0.00 129 VAL A N 15
ATOM 23162 C CA . VAL A 1 36 ? -0.768 -10.457 -8.557 1.00 0.00 129 VAL A CA 15
ATOM 23163 C C . VAL A 1 36 ? -0.735 -10.891 -7.101 1.00 0.00 129 VAL A C 15
ATOM 23164 O O . VAL A 1 36 ? 0.216 -10.608 -6.375 1.00 0.00 129 VAL A O 15
ATOM 23177 N N . ALA A 1 37 ? -1.753 -11.644 -6.632 1.00 0.00 130 ALA A N 15
ATOM 23178 C CA . ALA A 1 37 ? -1.767 -12.202 -5.289 1.00 0.00 130 ALA A CA 15
ATOM 23179 C C . ALA A 1 37 ? -0.532 -13.030 -4.922 1.00 0.00 130 ALA A C 15
ATOM 23180 O O . ALA A 1 37 ? 0.030 -12.856 -3.839 1.00 0.00 130 ALA A O 15
ATOM 23187 N N . LYS A 1 38 ? -0.047 -13.914 -5.830 1.00 0.00 131 LYS A N 15
ATOM 23188 C CA . LYS A 1 38 ? 1.186 -14.659 -5.605 1.00 0.00 131 LYS A CA 15
ATOM 23189 C C . LYS A 1 38 ? 2.451 -13.823 -5.750 1.00 0.00 131 LYS A C 15
ATOM 23190 O O . LYS A 1 38 ? 3.469 -14.156 -5.152 1.00 0.00 131 LYS A O 15
ATOM 23209 N N . GLU A 1 39 ? 2.420 -12.709 -6.519 1.00 0.00 132 GLU A N 15
ATOM 23210 C CA . GLU A 1 39 ? 3.517 -11.754 -6.601 1.00 0.00 132 GLU A CA 15
ATOM 23211 C C . GLU A 1 39 ? 3.733 -11.021 -5.297 1.00 0.00 132 GLU A C 15
ATOM 23212 O O . GLU A 1 39 ? 4.869 -10.851 -4.859 1.00 0.00 132 GLU A O 15
ATOM 23224 N N . LEU A 1 40 ? 2.647 -10.582 -4.620 1.00 0.00 133 LEU A N 15
ATOM 23225 C CA . LEU A 1 40 ? 2.766 -10.055 -3.268 1.00 0.00 133 LEU A CA 15
ATOM 23226 C C . LEU A 1 40 ? 3.073 -11.170 -2.282 1.00 0.00 133 LEU A C 15
ATOM 23227 O O . LEU A 1 40 ? 3.912 -11.012 -1.397 1.00 0.00 133 LEU A O 15
ATOM 23243 N N . GLY A 1 41 ? 2.388 -12.323 -2.417 1.00 0.00 134 GLY A N 15
ATOM 23244 C CA . GLY A 1 41 ? 2.504 -13.437 -1.491 1.00 0.00 134 GLY A CA 15
ATOM 23245 C C . GLY A 1 41 ? 1.403 -13.368 -0.484 1.00 0.00 134 GLY A C 15
ATOM 23246 O O . GLY A 1 41 ? 1.596 -13.642 0.696 1.00 0.00 134 GLY A O 15
ATOM 23250 N N . GLU A 1 42 ? 0.204 -12.981 -0.949 1.00 0.00 135 GLU A N 15
ATOM 23251 C CA . GLU A 1 42 ? -0.915 -12.687 -0.086 1.00 0.00 135 GLU A CA 15
ATOM 23252 C C . GLU A 1 42 ? -1.770 -13.907 0.187 1.00 0.00 135 GLU A C 15
ATOM 23253 O O . GLU A 1 42 ? -1.755 -14.900 -0.541 1.00 0.00 135 GLU A O 15
ATOM 23265 N N . ASN A 1 43 ? -2.550 -13.857 1.288 1.00 0.00 136 ASN A N 15
ATOM 23266 C CA . ASN A 1 43 ? -3.271 -15.021 1.785 1.00 0.00 136 ASN A CA 15
ATOM 23267 C C . ASN A 1 43 ? -4.682 -15.105 1.213 1.00 0.00 136 ASN A C 15
ATOM 23268 O O . ASN A 1 43 ? -5.646 -14.710 1.864 1.00 0.00 136 ASN A O 15
ATOM 23279 N N . LEU A 1 44 ? -4.841 -15.641 -0.023 1.00 0.00 137 LEU A N 15
ATOM 23280 C CA . LEU A 1 44 ? -6.156 -15.766 -0.630 1.00 0.00 137 LEU A CA 15
ATOM 23281 C C . LEU A 1 44 ? -6.242 -16.905 -1.642 1.00 0.00 137 LEU A C 15
ATOM 23282 O O . LEU A 1 44 ? -5.235 -17.425 -2.118 1.00 0.00 137 LEU A O 15
ATOM 23298 N N . THR A 1 45 ? -7.488 -17.354 -1.921 1.00 0.00 138 THR A N 15
ATOM 23299 C CA . THR A 1 45 ? -7.868 -18.711 -2.296 1.00 0.00 138 THR A CA 15
ATOM 23300 C C . THR A 1 45 ? -8.495 -18.732 -3.691 1.00 0.00 138 THR A C 15
ATOM 23301 O O . THR A 1 45 ? -7.801 -18.522 -4.689 1.00 0.00 138 THR A O 15
ATOM 23312 N N . ASP A 1 46 ? -9.823 -18.986 -3.830 1.00 0.00 139 ASP A N 15
ATOM 23313 C CA . ASP A 1 46 ? -10.596 -18.708 -5.027 1.00 0.00 139 ASP A CA 15
ATOM 23314 C C . ASP A 1 46 ? -11.549 -17.582 -4.678 1.00 0.00 139 ASP A C 15
ATOM 23315 O O . ASP A 1 46 ? -11.577 -16.533 -5.318 1.00 0.00 139 ASP A O 15
ATOM 23324 N N . GLU A 1 47 ? -12.321 -17.800 -3.603 1.00 0.00 140 GLU A N 15
ATOM 23325 C CA . GLU A 1 47 ? -13.432 -17.052 -3.079 1.00 0.00 140 GLU A CA 15
ATOM 23326 C C . GLU A 1 47 ? -13.233 -15.558 -3.078 1.00 0.00 140 GLU A C 15
ATOM 23327 O O . GLU A 1 47 ? -14.028 -14.810 -3.630 1.00 0.00 140 GLU A O 15
ATOM 23339 N N . GLU A 1 48 ? -12.130 -15.071 -2.493 1.00 0.00 141 GLU A N 15
ATOM 23340 C CA . GLU A 1 48 ? -11.848 -13.677 -2.258 1.00 0.00 141 GLU A CA 15
ATOM 23341 C C . GLU A 1 48 ? -11.481 -12.977 -3.558 1.00 0.00 141 GLU A C 15
ATOM 23342 O O . GLU A 1 48 ? -11.814 -11.813 -3.784 1.00 0.00 141 GLU A O 15
ATOM 23354 N N . LEU A 1 49 ? -10.817 -13.710 -4.484 1.00 0.00 142 LEU A N 15
ATOM 23355 C CA . LEU A 1 49 ? -10.522 -13.266 -5.836 1.00 0.00 142 LEU A CA 15
ATOM 23356 C C . LEU A 1 49 ? -11.812 -13.196 -6.632 1.00 0.00 142 LEU A C 15
ATOM 23357 O O . LEU A 1 49 ? -12.073 -12.231 -7.347 1.00 0.00 142 LEU A O 15
ATOM 23373 N N . GLN A 1 50 ? -12.669 -14.231 -6.489 1.00 0.00 143 GLN A N 15
ATOM 23374 C CA . GLN A 1 50 ? -13.966 -14.335 -7.120 1.00 0.00 143 GLN A CA 15
ATOM 23375 C C . GLN A 1 50 ? -14.899 -13.215 -6.671 1.00 0.00 143 GLN A C 15
ATOM 23376 O O . GLN A 1 50 ? -15.520 -12.554 -7.500 1.00 0.00 143 GLN A O 15
ATOM 23390 N N . GLU A 1 51 ? -14.930 -12.919 -5.345 1.00 0.00 144 GLU A N 15
ATOM 23391 C CA . GLU A 1 51 ? -15.583 -11.767 -4.739 1.00 0.00 144 GLU A CA 15
ATOM 23392 C C . GLU A 1 51 ? -15.118 -10.459 -5.361 1.00 0.00 144 GLU A C 15
ATOM 23393 O O . GLU A 1 51 ? -15.936 -9.669 -5.826 1.00 0.00 144 GLU A O 15
ATOM 23405 N N . MET A 1 52 ? -13.787 -10.200 -5.434 1.00 0.00 145 MET A N 15
ATOM 23406 C CA . MET A 1 52 ? -13.248 -9.029 -6.110 1.00 0.00 145 MET A CA 15
ATOM 23407 C C . MET A 1 52 ? -13.695 -8.883 -7.565 1.00 0.00 145 MET A C 15
ATOM 23408 O O . MET A 1 52 ? -14.092 -7.795 -7.986 1.00 0.00 145 MET A O 15
ATOM 23422 N N . ILE A 1 53 ? -13.670 -9.978 -8.3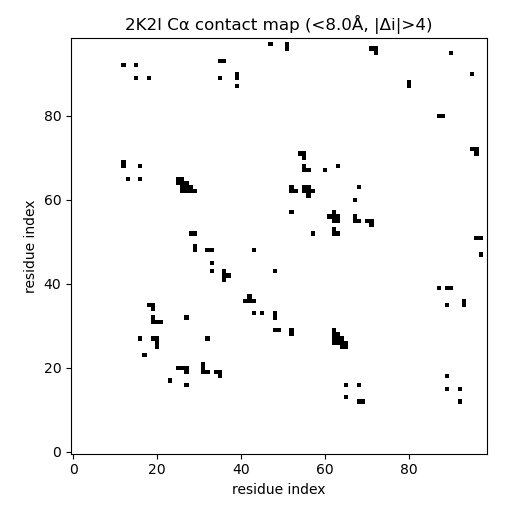58 1.00 0.00 146 ILE A N 15
ATOM 23423 C CA . ILE A 1 53 ? -14.181 -9.996 -9.723 1.00 0.00 146 ILE A CA 15
ATOM 23424 C C . ILE A 1 53 ? -15.683 -9.739 -9.791 1.00 0.00 146 ILE A C 15
ATOM 23425 O O . ILE A 1 53 ? -16.122 -8.909 -10.585 1.00 0.00 146 ILE A O 15
ATOM 23441 N N . ASP A 1 54 ? -16.510 -10.413 -8.956 1.00 0.00 147 ASP A N 15
ATOM 23442 C CA . ASP A 1 54 ? -17.958 -10.267 -8.989 1.00 0.00 147 ASP A CA 15
ATOM 23443 C C . ASP A 1 54 ? -18.441 -8.941 -8.395 1.00 0.00 147 ASP A C 15
ATOM 23444 O O . ASP A 1 54 ? -19.485 -8.410 -8.783 1.00 0.00 147 ASP A O 15
ATOM 23453 N N . GLU A 1 55 ? -17.656 -8.327 -7.475 1.00 0.00 148 GLU A N 15
ATOM 23454 C CA . GLU A 1 55 ? -17.811 -6.940 -7.068 1.00 0.00 148 GLU A CA 15
ATOM 23455 C C . GLU A 1 55 ? -17.532 -6.028 -8.247 1.00 0.00 148 GLU A C 15
ATOM 23456 O O . GLU A 1 55 ? -18.331 -5.151 -8.582 1.00 0.00 148 GLU A O 15
ATOM 23468 N N . ALA A 1 56 ? -16.391 -6.239 -8.926 1.00 0.00 149 ALA A N 15
ATOM 23469 C CA . ALA A 1 56 ? -15.952 -5.387 -9.995 1.00 0.00 149 ALA A CA 15
ATOM 23470 C C . ALA A 1 56 ? -16.781 -5.437 -11.264 1.00 0.00 149 ALA A C 15
ATOM 23471 O O . ALA A 1 56 ? -17.217 -4.401 -11.753 1.00 0.00 149 ALA A O 15
ATOM 23478 N N . ASP A 1 57 ? -17.000 -6.626 -11.853 1.00 0.00 150 ASP A N 15
ATOM 23479 C CA . ASP A 1 57 ? -17.490 -6.761 -13.209 1.00 0.00 150 ASP A CA 15
ATOM 23480 C C . ASP A 1 57 ? -19.003 -6.562 -13.308 1.00 0.00 150 ASP A C 15
ATOM 23481 O O . ASP A 1 57 ? -19.791 -7.485 -13.110 1.00 0.00 150 ASP A O 15
ATOM 23490 N N . ARG A 1 58 ? -19.457 -5.325 -13.617 1.00 0.00 151 ARG A N 15
ATOM 23491 C CA . ARG A 1 58 ? -20.863 -4.977 -13.511 1.00 0.00 151 ARG A CA 15
ATOM 23492 C C . ARG A 1 58 ? -21.627 -5.356 -14.750 1.00 0.00 151 ARG A C 15
ATOM 23493 O O . ARG A 1 58 ? -22.842 -5.550 -14.706 1.00 0.00 151 ARG A O 15
ATOM 23514 N N . ASP A 1 59 ? -20.902 -5.475 -15.876 1.00 0.00 152 ASP A N 15
ATOM 23515 C CA . ASP A 1 59 ? -21.413 -5.942 -17.139 1.00 0.00 152 ASP A CA 15
ATOM 23516 C C . ASP A 1 59 ? -21.611 -7.455 -17.080 1.00 0.00 152 ASP A C 15
ATOM 23517 O O . ASP A 1 59 ? -22.628 -7.972 -17.546 1.00 0.00 152 ASP A O 15
ATOM 23526 N N . GLY A 1 60 ? -20.675 -8.210 -16.450 1.00 0.00 153 GLY A N 15
ATOM 23527 C CA . GLY A 1 60 ? -20.808 -9.648 -16.284 1.00 0.00 153 GLY A CA 15
ATOM 23528 C C . GLY A 1 60 ? -19.990 -10.385 -17.302 1.00 0.00 153 GLY A C 15
ATOM 23529 O O . GLY A 1 60 ? -20.430 -11.381 -17.871 1.00 0.00 153 GLY A O 15
ATOM 23533 N N . ASP A 1 61 ? -18.750 -9.913 -17.525 1.00 0.00 154 ASP A N 15
ATOM 23534 C CA . ASP A 1 61 ? -17.786 -10.506 -18.429 1.00 0.00 154 ASP A CA 15
ATOM 23535 C C . ASP A 1 61 ? -17.039 -11.602 -17.665 1.00 0.00 154 ASP A C 15
ATOM 23536 O O . ASP A 1 61 ? -17.003 -12.767 -18.062 1.00 0.00 154 ASP A O 15
ATOM 23545 N N . GLY A 1 62 ? -16.477 -11.250 -16.488 1.00 0.00 155 GLY A N 15
ATOM 23546 C CA . GLY A 1 62 ? -15.795 -12.153 -15.568 1.00 0.00 155 GLY A CA 15
ATOM 23547 C C . GLY A 1 62 ? -14.343 -11.791 -15.486 1.00 0.00 155 GLY A C 15
ATOM 23548 O O . GLY A 1 62 ? -13.505 -12.577 -15.043 1.00 0.00 155 GLY A O 15
ATOM 23552 N N . GLU A 1 63 ? -14.019 -10.566 -15.933 1.00 0.00 156 GLU A N 15
ATOM 23553 C CA . GLU A 1 63 ? -12.685 -10.158 -16.275 1.00 0.00 156 GLU A CA 15
ATOM 23554 C C . GLU A 1 63 ? -12.720 -8.689 -16.635 1.00 0.00 156 GLU A C 15
ATOM 23555 O O . GLU A 1 63 ? -13.436 -8.221 -17.514 1.00 0.00 156 GLU A O 15
ATOM 23567 N N . VAL A 1 64 ? -11.961 -7.899 -15.863 1.00 0.00 157 VAL A N 15
ATOM 23568 C CA . VAL A 1 64 ? -12.314 -6.525 -15.571 1.00 0.00 157 VAL A CA 15
ATOM 23569 C C . VAL A 1 64 ? -11.502 -5.559 -16.410 1.00 0.00 157 VAL A C 15
ATOM 23570 O O . VAL A 1 64 ? -10.279 -5.490 -16.303 1.00 0.00 157 VAL A O 15
ATOM 23583 N N . SER A 1 65 ? -12.168 -4.777 -17.286 1.00 0.00 158 SER A N 15
ATOM 23584 C CA . SER A 1 65 ? -11.534 -3.851 -18.217 1.00 0.00 158 SER A CA 15
ATOM 23585 C C . SER A 1 65 ? -11.060 -2.575 -17.546 1.00 0.00 158 SER A C 15
ATOM 23586 O O . SER A 1 65 ? -11.379 -2.297 -16.394 1.00 0.00 158 SER A O 15
ATOM 23594 N N . GLU A 1 66 ? -10.251 -1.747 -18.246 1.00 0.00 159 GLU A N 15
ATOM 23595 C CA . GLU A 1 66 ? -9.630 -0.554 -17.686 1.00 0.00 159 GLU A CA 15
ATOM 23596 C C . GLU A 1 66 ? -10.636 0.522 -17.302 1.00 0.00 159 GLU A C 15
ATOM 23597 O O . GLU A 1 66 ? -10.574 1.103 -16.218 1.00 0.00 159 GLU A O 15
ATOM 23609 N N . GLN A 1 67 ? -11.639 0.774 -18.159 1.00 0.00 160 GLN A N 15
ATOM 23610 C CA . GLN A 1 67 ? -12.785 1.605 -17.873 1.00 0.00 160 GLN A CA 15
ATOM 23611 C C . GLN A 1 67 ? -13.613 1.132 -16.688 1.00 0.00 160 GLN A C 15
ATOM 23612 O O . GLN A 1 67 ? -14.072 1.965 -15.901 1.00 0.00 160 GLN A O 15
ATOM 23626 N N . GLU A 1 68 ? -13.776 -0.205 -16.507 1.00 0.00 161 GLU A N 15
ATOM 23627 C CA . GLU A 1 68 ? -14.452 -0.804 -15.371 1.00 0.00 161 GLU A CA 15
ATOM 23628 C C . GLU A 1 68 ? -13.580 -0.706 -14.131 1.00 0.00 161 GLU A C 15
ATOM 23629 O O . GLU A 1 68 ? -14.044 -0.323 -13.064 1.00 0.00 161 GLU A O 15
ATOM 23641 N N . PHE A 1 69 ? -12.258 -0.962 -14.252 1.00 0.00 162 PHE A N 15
ATOM 23642 C CA . PHE A 1 69 ? -11.248 -0.758 -13.223 1.00 0.00 162 PHE A CA 15
ATOM 23643 C C . PHE A 1 69 ? -11.287 0.654 -12.641 1.00 0.00 162 PHE A C 15
ATOM 23644 O O . PHE A 1 69 ? -11.319 0.847 -11.427 1.00 0.00 162 PHE A O 15
ATOM 23661 N N . LEU A 1 70 ? -11.368 1.682 -13.510 1.00 0.00 163 LEU A N 15
ATOM 23662 C CA . LEU A 1 70 ? -11.625 3.059 -13.118 1.00 0.00 163 LEU A CA 15
ATOM 23663 C C . LEU A 1 70 ? -12.941 3.257 -12.360 1.00 0.00 163 LEU A C 15
ATOM 23664 O O . LEU A 1 70 ? -13.007 4.043 -11.414 1.00 0.00 163 LEU A O 15
ATOM 23680 N N . ARG A 1 71 ? -14.027 2.528 -12.721 1.00 0.00 164 ARG A N 15
ATOM 23681 C CA . ARG A 1 71 ? -15.273 2.578 -11.969 1.00 0.00 164 ARG A CA 15
ATOM 23682 C C . ARG A 1 71 ? -15.112 1.926 -10.607 1.00 0.00 164 ARG A C 15
ATOM 23683 O O . ARG A 1 71 ? -15.478 2.502 -9.587 1.00 0.00 164 ARG A O 15
ATOM 23704 N N . ILE A 1 72 ? -14.557 0.697 -10.563 1.00 0.00 165 ILE A N 15
ATOM 23705 C CA . ILE A 1 72 ? -14.501 -0.129 -9.370 1.00 0.00 165 ILE A CA 15
ATOM 23706 C C . ILE A 1 72 ? -13.443 0.318 -8.393 1.00 0.00 165 ILE A C 15
ATOM 23707 O O . ILE A 1 72 ? -13.449 -0.087 -7.238 1.00 0.00 165 ILE A O 15
ATOM 23723 N N . MET A 1 73 ? -12.517 1.209 -8.802 1.00 0.00 166 MET A N 15
ATOM 23724 C CA . MET A 1 73 ? -11.645 1.879 -7.861 1.00 0.00 166 MET A CA 15
ATOM 23725 C C . MET A 1 73 ? -12.368 2.962 -7.080 1.00 0.00 166 MET A C 15
ATOM 23726 O O . MET A 1 73 ? -12.169 3.078 -5.875 1.00 0.00 166 MET A O 15
ATOM 23740 N N . LYS A 1 74 ? -13.270 3.766 -7.698 1.00 0.00 167 LYS A N 15
ATOM 23741 C CA . LYS A 1 74 ? -14.094 4.679 -6.903 1.00 0.00 167 LYS A CA 15
ATOM 23742 C C . LYS A 1 74 ? -15.285 3.970 -6.255 1.00 0.00 167 LYS A C 15
ATOM 23743 O O . LYS A 1 74 ? -15.724 4.321 -5.160 1.00 0.00 167 LYS A O 15
ATOM 23762 N N . LYS A 1 75 ? -15.850 2.949 -6.937 1.00 0.00 168 LYS A N 15
ATOM 23763 C CA . LYS A 1 75 ? -16.980 2.134 -6.522 1.00 0.00 168 LYS A CA 15
ATOM 23764 C C . LYS A 1 75 ? -18.289 2.883 -6.577 1.00 0.00 168 LYS A C 15
ATOM 23765 O O . LYS A 1 75 ? -19.038 2.744 -7.543 1.00 0.00 168 LYS A O 15
ATOM 23784 N N . THR A 1 76 ? -18.562 3.717 -5.550 1.00 0.00 169 THR A N 15
ATOM 23785 C CA . THR A 1 76 ? -19.857 4.289 -5.183 1.00 0.00 169 THR A CA 15
ATOM 23786 C C . THR A 1 76 ? -20.656 3.302 -4.375 1.00 0.00 169 THR A C 15
ATOM 23787 O O . THR A 1 76 ? -21.251 2.365 -4.899 1.00 0.00 169 THR A O 15
ATOM 23798 N N . SER A 1 77 ? -20.715 3.529 -3.050 1.00 0.00 170 SER A N 15
ATOM 23799 C CA . SER A 1 77 ? -21.649 2.875 -2.154 1.00 0.00 170 SER A CA 15
ATOM 23800 C C . SER A 1 77 ? -22.355 3.995 -1.417 1.00 0.00 170 SER A C 15
ATOM 23801 O O . SER A 1 77 ? -22.430 3.982 -0.188 1.00 0.00 170 SER A O 15
ATOM 23809 N N . LEU A 1 78 ? -22.833 5.000 -2.196 1.00 0.00 171 LEU A N 15
ATOM 23810 C CA . LEU A 1 78 ? -23.194 6.336 -1.756 1.00 0.00 171 LEU A CA 15
ATOM 23811 C C . LEU A 1 78 ? -21.907 7.092 -1.478 1.00 0.00 171 LEU A C 15
ATOM 23812 O O . LEU A 1 78 ? -21.601 7.478 -0.351 1.00 0.00 171 LEU A O 15
ATOM 23828 N N . TYR A 1 79 ? -21.090 7.246 -2.544 1.00 0.00 172 TYR A N 15
ATOM 23829 C CA . TYR A 1 79 ? -19.732 7.713 -2.506 1.00 0.00 172 TYR A CA 15
ATOM 23830 C C . TYR A 1 79 ? -19.337 7.872 -3.996 1.00 0.00 172 TYR A C 15
ATOM 23831 O O . TYR A 1 79 ? -20.196 7.565 -4.875 1.00 0.00 172 TYR A O 15
ATOM 23850 N N . ARG B 2 1 ? -7.494 0.970 3.136 1.00 0.00 641 ARG B N 15
ATOM 23851 C CA . ARG B 2 1 ? -6.933 2.350 2.946 1.00 0.00 641 ARG B CA 15
ATOM 23852 C C . ARG B 2 1 ? -6.883 2.861 1.531 1.00 0.00 641 ARG B C 15
ATOM 23853 O O . ARG B 2 1 ? -7.347 2.201 0.611 1.00 0.00 641 ARG B O 15
ATOM 23874 N N . ALA B 2 2 ? -6.334 4.090 1.328 1.00 0.00 642 ALA B N 15
ATOM 23875 C CA . ALA B 2 2 ? -6.013 4.628 0.029 1.00 0.00 642 ALA B CA 15
ATOM 23876 C C . ALA B 2 2 ? -4.529 4.430 -0.216 1.00 0.00 642 ALA B C 15
ATOM 23877 O O . ALA B 2 2 ? -3.859 3.672 0.487 1.00 0.00 642 ALA B O 15
ATOM 23884 N N . ASP B 2 3 ? -3.984 5.100 -1.249 1.00 0.00 643 ASP B N 15
ATOM 23885 C CA . ASP B 2 3 ? -2.629 4.987 -1.735 1.00 0.00 643 ASP B CA 15
ATOM 23886 C C . ASP B 2 3 ? -1.485 5.257 -0.768 1.00 0.00 643 ASP B C 15
ATOM 23887 O O . ASP B 2 3 ? -1.538 6.108 0.120 1.00 0.00 643 ASP B O 15
ATOM 23896 N N . LEU B 2 4 ? -0.373 4.534 -0.999 1.00 0.00 644 LEU B N 15
ATOM 23897 C CA . LEU B 2 4 ? 0.942 4.915 -0.550 1.00 0.00 644 LEU B CA 15
ATOM 23898 C C . LEU B 2 4 ? 1.854 4.692 -1.734 1.00 0.00 644 LEU B C 15
ATOM 23899 O O . LEU B 2 4 ? 2.209 3.563 -2.072 1.00 0.00 644 LEU B O 15
ATOM 23915 N N . HIS B 2 5 ? 2.247 5.772 -2.436 1.00 0.00 645 HIS B N 15
ATOM 23916 C CA . HIS B 2 5 ? 3.053 5.725 -3.636 1.00 0.00 645 HIS B CA 15
ATOM 23917 C C . HIS B 2 5 ? 4.535 5.799 -3.315 1.00 0.00 645 HIS B C 15
ATOM 23918 O O . HIS B 2 5 ? 5.302 6.484 -3.988 1.00 0.00 645 HIS B O 15
ATOM 23932 N N . HIS B 2 6 ? 4.974 5.062 -2.276 1.00 0.00 646 HIS B N 15
ATOM 23933 C CA . HIS B 2 6 ? 6.360 5.005 -1.862 1.00 0.00 646 HIS B CA 15
ATOM 23934 C C . HIS B 2 6 ? 6.773 3.545 -1.859 1.00 0.00 646 HIS B C 15
ATOM 23935 O O . HIS B 2 6 ? 6.366 2.788 -0.985 1.00 0.00 646 HIS B O 15
ATOM 23949 N N . GLN B 2 7 ? 7.563 3.043 -2.830 1.00 0.00 647 GLN B N 15
ATOM 23950 C CA . GLN B 2 7 ? 7.988 3.692 -4.055 1.00 0.00 647 GLN B CA 15
ATOM 23951 C C . GLN B 2 7 ? 7.895 2.666 -5.159 1.00 0.00 647 GLN B C 15
ATOM 23952 O O . GLN B 2 7 ? 7.007 2.721 -6.005 1.00 0.00 647 GLN B O 15
ATOM 23966 N N . HIS B 2 8 ? 8.798 1.665 -5.149 1.00 0.00 648 HIS B N 15
ATOM 23967 C CA . HIS B 2 8 ? 8.779 0.580 -6.108 1.00 0.00 648 HIS B CA 15
ATOM 23968 C C . HIS B 2 8 ? 7.890 -0.533 -5.611 1.00 0.00 648 HIS B C 15
ATOM 23969 O O . HIS B 2 8 ? 7.699 -0.706 -4.409 1.00 0.00 648 HIS B O 15
ATOM 23983 N N . SER B 2 9 ? 7.309 -1.309 -6.555 1.00 0.00 649 SER B N 15
ATOM 23984 C CA . SER B 2 9 ? 6.492 -2.486 -6.279 1.00 0.00 649 SER B CA 15
ATOM 23985 C C . SER B 2 9 ? 5.245 -2.223 -5.457 1.00 0.00 649 SER B C 15
ATOM 23986 O O . SER B 2 9 ? 4.749 -3.108 -4.762 1.00 0.00 649 SER B O 15
ATOM 23994 N N . VAL B 2 10 ? 4.663 -1.005 -5.554 1.00 0.00 650 VAL B N 15
ATOM 23995 C CA . VAL B 2 10 ? 3.458 -0.615 -4.840 1.00 0.00 650 VAL B CA 15
ATOM 23996 C C . VAL B 2 10 ? 2.210 -1.199 -5.491 1.00 0.00 650 VAL B C 15
ATOM 23997 O O . VAL B 2 10 ? 1.325 -0.510 -5.994 1.00 0.00 650 VAL B O 15
ATOM 24010 N N . LEU B 2 11 ? 2.133 -2.540 -5.472 1.00 0.00 651 LEU B N 15
ATOM 24011 C CA . LEU B 2 11 ? 1.105 -3.338 -6.099 1.00 0.00 651 LEU B CA 15
ATOM 24012 C C . LEU B 2 11 ? 0.093 -3.821 -5.081 1.00 0.00 651 LEU B C 15
ATOM 24013 O O . LEU B 2 11 ? -1.088 -4.002 -5.372 1.00 0.00 651 LEU B O 15
ATOM 24029 N N . HIS B 2 12 ? 0.517 -3.961 -3.808 1.00 0.00 652 HIS B N 15
ATOM 24030 C CA . HIS B 2 12 ? -0.330 -4.249 -2.668 1.00 0.00 652 HIS B CA 15
ATOM 24031 C C . HIS B 2 12 ? -1.265 -3.094 -2.413 1.00 0.00 652 HIS B C 15
ATOM 24032 O O . HIS B 2 12 ? -2.409 -3.283 -2.029 1.00 0.00 652 HIS B O 15
ATOM 24046 N N . ARG B 2 13 ? -0.800 -1.865 -2.710 1.00 0.00 653 ARG B N 15
ATOM 24047 C CA . ARG B 2 13 ? -1.589 -0.661 -2.885 1.00 0.00 653 ARG B CA 15
ATOM 24048 C C . ARG B 2 13 ? -2.747 -0.866 -3.842 1.00 0.00 653 ARG B C 15
ATOM 24049 O O . ARG B 2 13 ? -3.890 -0.645 -3.478 1.00 0.00 653 ARG B O 15
ATOM 24070 N N . ALA B 2 14 ? -2.502 -1.320 -5.089 1.00 0.00 654 ALA B N 15
ATOM 24071 C CA . ALA B 2 14 ? -3.549 -1.540 -6.067 1.00 0.00 654 ALA B CA 15
ATOM 24072 C C . ALA B 2 14 ? -4.466 -2.689 -5.680 1.00 0.00 654 ALA B C 15
ATOM 24073 O O . ALA B 2 14 ? -5.685 -2.598 -5.798 1.00 0.00 654 ALA B O 15
ATOM 24080 N N . LEU B 2 15 ? -3.897 -3.793 -5.149 1.00 0.00 655 LEU B N 15
ATOM 24081 C CA . LEU B 2 15 ? -4.668 -4.912 -4.645 1.00 0.00 655 LEU B CA 15
ATOM 24082 C C . LEU B 2 15 ? -5.545 -4.530 -3.466 1.00 0.00 655 LEU B C 15
ATOM 24083 O O . LEU B 2 15 ? -6.747 -4.788 -3.447 1.00 0.00 655 LEU B O 15
ATOM 24099 N N . GLN B 2 16 ? -4.968 -3.860 -2.451 1.00 0.00 656 GLN B N 15
ATOM 24100 C CA . GLN B 2 16 ? -5.717 -3.431 -1.304 1.00 0.00 656 GLN B CA 15
ATOM 24101 C C . GLN B 2 16 ? -6.545 -2.199 -1.579 1.00 0.00 656 GLN B C 15
ATOM 24102 O O . GLN B 2 16 ? -7.451 -1.933 -0.820 1.00 0.00 656 GLN B O 15
ATOM 24116 N N . ALA B 2 17 ? -6.361 -1.437 -2.676 1.00 0.00 657 ALA B N 15
ATOM 24117 C CA . ALA B 2 17 ? -7.304 -0.392 -3.035 1.00 0.00 657 ALA B CA 15
ATOM 24118 C C . ALA B 2 17 ? -8.599 -0.967 -3.578 1.00 0.00 657 ALA B C 15
ATOM 24119 O O . ALA B 2 17 ? -9.653 -0.340 -3.527 1.00 0.00 657 ALA B O 15
ATOM 24126 N N . TRP B 2 18 ? -8.544 -2.214 -4.089 1.00 0.00 658 TRP B N 15
ATOM 24127 C CA . TRP B 2 18 ? -9.699 -2.957 -4.522 1.00 0.00 658 TRP B CA 15
ATOM 24128 C C . TRP B 2 18 ? -10.433 -3.528 -3.321 1.00 0.00 658 TRP B C 15
ATOM 24129 O O . TRP B 2 18 ? -11.649 -3.382 -3.204 1.00 0.00 658 TRP B O 15
ATOM 24150 N N . VAL B 2 19 ? -9.718 -4.197 -2.392 1.00 0.00 659 VAL B N 15
ATOM 24151 C CA . VAL B 2 19 ? -10.367 -4.911 -1.304 1.00 0.00 659 VAL B CA 15
ATOM 24152 C C . VAL B 2 19 ? -10.399 -4.203 0.030 1.00 0.00 659 VAL B C 15
ATOM 24153 O O . VAL B 2 19 ? -11.261 -4.503 0.855 1.00 0.00 659 VAL B O 15
ATOM 24166 N N . THR B 2 20 ? -9.472 -3.264 0.286 1.00 0.00 660 THR B N 15
ATOM 24167 C CA . THR B 2 20 ? -9.394 -2.522 1.529 1.00 0.00 660 THR B CA 15
ATOM 24168 C C . THR B 2 20 ? -9.449 -1.042 1.137 1.00 0.00 660 THR B C 15
ATOM 24169 O O . THR B 2 20 ? -8.454 -0.313 1.338 1.00 0.00 660 THR B O 15
#

Foldseek 3Di:
DDDPDPCDPLVVLVVVVVQLPVVVDQWRALCSQVSVCVVVVHDDDSVVSQVLQVLQDPVPPRTHGSVSSVCSVVPPPVD/DADDPPDPPRVVNVVVVVVD

Secondary structure (DSSP, 8-state):
-------THHHHHHHHHHHH-TT-SS-B-HHHHHHHHHHHT----SHHHHHHHHHTTTTTTSSB-HHHHHHHHHT-S--/---S--SS-THHHHHHHHH-

Radius of gyration: 13.7 Å; Cα contacts (8 Å, |Δi|>4): 81; chains: 2; bounding box: 37×41×27 Å

Organism: Homo sapiens (NCBI:txid9606)

Sequence (99 aa):
TQKMSEKDTKEEILKAFKLFDDDETGKISFKNLKRVAKELGENLTDEELQEMIDEADRDGDGEVSEQEFLRIMKKTSLYRADLHHQHSVLHRALQAWVTTQKMSEKDTKEEILKAFKLFDDDETGKISFKNLKRVAKELGENLTDEELQEMIDEADRDGDGEVSEQEFLRIMKKTSLYRADLHHQHSVLHRALQAWVTTQKMSEKDTKEEILKAFKLFDDDETGKISFKNLKRVAKELGENLTDEELQEMIDEADRDGDGEVSEQEFLRIMKKTSLYRADLHHQHSVLHRALQAWVTTQKMSEKDTKEEILKAFKLFDDDETGKISFKNLKRVAKELGENLTDEELQEMIDEADRDGDGEVSEQEFLRIMKKTSLYRADLHHQHSVLHRALQAWVTTQKMSEKDTKEEILKAFKLFDDDETGKISFKNLKRVAKELGENLTDEELQEMIDEADRDGDGEVSEQEFLRIMKKTSLYRADLHHQHSVLHRALQAWVTTQKMSEKDTKEEILKAFKLFDDDETGKISFKNLKRVAKELGENLTDEELQEMIDEADRDGDGEVSEQEFLRIMKKTSLYRADLHHQHSVLHRALQAWVTTQKMSEKDTKEEILKAFKLFDDDETGKISFKNLKRVAKELGENLTDEELQEMIDEADRDGDGEVSEQEFLRIMKKTSLYRADLHHQHSVLHRALQAWVTTQKMSEKDTKEEILKAFKLFDDDETGKISFKNLKRVAKELGENLTDEELQEMIDEADRDGDGEVSEQEFLRIMKKTSLYRADLHHQHSVLHRALQAWVTTQKMSEKDTKEEILKAFKLFDDDETGKISFKNLKRVAKELGENLTDEELQEMIDEADRDGDGEVSEQEFLRIMKKTSLYRADLHHQHSVLHRALQAWVTTQKMSEKDTKEEILKAFKLFDDDETGKISFKNLKRVAKELGENLTDEELQEMIDEADRDGDGEVSEQEFLRIMKKTSLYRADLHHQHSVLHRALQAWVTTQKMSEKDTKEEILKAFKLFDDDETGKISFKNLKRVAKELGENLTDEELQEMIDEADRDGDGEVSEQEFLRIMKKTSLYRADLHHQHSVLHRALQAWVTTQKMSEKDTKEEILKAFKLFDDDETGKISFKNLKRVAKELGENLTDEELQEMIDEADRDGDGEVSEQEFLRIMKKTSLYRADLHHQHSVLHRALQAWVTTQKMSEKDTKEEILKAFKLFDDDETGKISFKNLKRVAKELGENLTDEELQEMIDEADRDGDGEVSEQEFLRIMKKTSLYRADLHHQHSVLHRALQAWVTTQKMSEKDTKEEILKAFKLFDDDETGKISFKNLKRVAKELGENLTDEELQEMIDEADRDGDGEVSEQEFLRIMKKTSLYRADLHHQHSVLHRALQAWVTTQKMSEKDTKEEILKAFKLFDDDETGKISFKNLKRVAKELGENLTDEELQEMIDEADRDGDGEVSEQEFLRIMKKTSLYRADLHHQHSVLHRALQAWVT

Solvent-accessible surface area: 7202 Å² total; per-residue (Å²): 186,168,188,110,94,114,180,80,58,87,76,54,14,70,103,10,12,106,88,0,8,74,70,128,83,37,74,0,28,60,112,1,0,78,65,0,2,158,98,57,48,50,153,38,101,57,128,35,0,89,118,6,0,65,87,4,13,112,147,68,52,25,49,0,18,58,107,2,0,41,126,18,26,134,100,92,66,184,202,223,26,88,136,137,116,159,153,41,66,11,66,98,1,0,60,53,17,54,145

GO terms:
  GO:0005814 centriole (C, IDA)
  GO:0005813 centrosome (C, IDA)
  GO:0044615 nuclear pore nuclear basket (C, IDA)
  GO:0070390 transcription export complex 2 (C, IDA)
  GO:0071942 XPC complex (C, IDA)
  GO:0006289 nucleotide-excision repair (P, IDA)
  GO:0005635 nuclear envelope (C, EXP)
  GO:0005515 protein binding (F, IPI)
  GO:0005654 nucleoplasm (C, TAS)
  GO:0005829 cytosol (C, TAS)
  GO:0097228 sperm principal piece (C, IDA)
  GO:0097225 sperm midpiece (C, IDA)
  GO:0005654 nucleoplasm (C, IDA)
  GO:0032465 regulation of cytokinesis (P, IMP)
  GO:0007099 centriole replication (P, IMP)

InterPro domains:
  IPR000629 ATP-dependent RNA helicase DEAD-box, conserved site [PS00039] (145-153)
  IPR002048 EF-hand domain [PF13499] (31-94)
  IPR002048 EF-hand domain [PF13499] (103-167)
  IPR002048 EF-hand domain [PS50222] (28-63)
  IPR002048 EF-hand domain [PS50222] (64-99)
  IPR002048 EF-hand domain [PS50222] (101-136)
  IPR002048 EF-hand domain [PS50222] (137-172)
  IPR002048 EF-hand domain [SM00054] (32-60)
  IPR002048 EF-hand domain [SM00054] (68-96)
  IPR002048 EF-hand domain [SM00054] (105-133)
  IPR002048 EF-hand domain [SM00054] (141-169)
  IPR002048 EF-hand domain [cd00051] (32-94)
  IPR002048 EF-hand domain [cd00051] (105-167)
  IPR011992 EF-hand domain pair [SSF47473] (22-168)
  IPR018247 EF-Hand 1, calcium-binding site [PS00018] (41-53)
  IPR018247 EF-Hand 1, calcium-binding site [PS00018] (150-162)
  IPR050145 Centrin/CML-like [PTHR23050] (26-166)

Nearest PDB structures (foldseek):
  2k2i-assembly1_A  TM=8.545E-01  e=8.567E-11  Homo sapiens
  2obh-assembly1_B  TM=9.166E-01  e=2.879E-09  Homo sapiens
  2kn2-assembly1_A  TM=9.221E-01  e=5.841E-06  Glycine max
  7vuu-assembly3_D  TM=9.100E-01  e=1.120E-05  Homo sapiens
  1ahr-assembly1_A  TM=8.880E-01  e=4.393E-05  Gallus gallus